Protein AF-A0A6J5VH26-F1 (afdb_monomer_lite)

Secondary structure (DSSP, 8-state):
-----------------S---S--------------PPPP------GGGS-HHHHHHHHHHHHHHTTTSSS-PPPHHHHHHHHHHHHHTT-HHHHHHHHHHHHHTT-TT-HHHHHHHHHHHHHTT-HHHHHHHHHT-SS--HHHHHHHHHHHHHHT-HHHHHHHHHHHHHTTPPP-TTHHHHHHHHHHHTT-HHHHHHHHHHHHHTT-TT-HHHHHHHHHHHHHTT-HHHHHHHHHH-SS--HHHHHHHHHHHHHTT-HHHHHHHHHHHHHTT----HHHHHHHHHHHHHTT-HHHHHHHHHH-SS--HHHHHHHHHHHHHTT-HHHHHHHHHHHHHH-SSPPPHHHHHHHHHHHHHHT-HHHHHHHHHHHHHHS-HHHHHHHHHHHHHHHHHHTT-HHHHHHHHHHS-TTSHHHHHHHHHHHHHTT-HHHHHHHHHHHHHTTPPP-HHHHHHHGGG--HHHHHHHHHHHHHHTGGG-HHHHHHHHHHHHHTT-HHHHHHHHHH-SS--HHHHHHHHHHHHHTT-HHHHHHHHHHHHHTT----HHHHHHHHHHHHHHT-HHHHHHHHHHHHHTS-PPPPHHHHHHHHHHHHHHT-HHHHHHHHHH-SS---HHHHHHHHHHHHHHT-HHHHHHHHHHHHHH-TT-HHHHHHHHHHHHHTT-HHHHHHHHHHHHHH-TT----------------------GGGGGTS----------SS------PPP----------SS-HHHHHHHHSS-S-S-------SPPP---PPPPPPPPPTTSPPPGGGG-SSPPPPEEEE-B--HHHHHHHHHHHHHHHHHHHHHHHH--TT-BHHHHHHHHHHHHHHTT-EETTTTGGG--SSSEEEETTEEE-PPP-SPBPPTT-EEEEEEEEEETTEEEEEEEEEE-SS--HHHHHHHHHHHHHHHHHHTT--TT-BTHHHHHHHHHHHHTTTPEEPSS--EEE-SSSSSEEEEE-SSS-----B--TTBEEEE--EEESS---EEE-TTSS-EEETT---EEE-EEEEEEETTEEEETT--

Structure (mmCIF, N/CA/C/O backbone):
data_AF-A0A6J5VH26-F1
#
_entry.id   AF-A0A6J5VH26-F1
#
loop_
_atom_site.group_PDB
_atom_site.id
_atom_site.type_symbol
_atom_site.label_atom_id
_atom_site.label_alt_id
_atom_site.label_comp_id
_atom_site.label_asym_id
_atom_site.label_entity_id
_atom_site.label_seq_id
_atom_site.pdbx_PDB_ins_code
_atom_site.Cartn_x
_atom_site.Cartn_y
_atom_site.Cartn_z
_atom_site.occupancy
_atom_site.B_iso_or_equiv
_atom_site.auth_seq_id
_atom_site.auth_comp_id
_atom_site.auth_asym_id
_atom_site.auth_atom_id
_atom_site.pdbx_PDB_model_num
ATOM 1 N N . MET A 1 1 ? 5.891 -53.088 -7.189 1.00 29.42 1 MET A N 1
ATOM 2 C CA . MET A 1 1 ? 4.776 -53.714 -7.934 1.00 29.42 1 MET A CA 1
ATOM 3 C C . MET A 1 1 ? 4.266 -52.688 -8.940 1.00 29.42 1 MET A C 1
ATOM 5 O O . MET A 1 1 ? 3.891 -51.617 -8.499 1.00 29.42 1 MET A O 1
ATOM 9 N N . VAL A 1 2 ? 4.614 -52.877 -10.225 1.00 27.16 2 VAL A N 1
ATOM 10 C CA . VAL A 1 2 ? 3.707 -53.035 -11.400 1.00 27.16 2 VAL A CA 1
ATOM 11 C C . VAL A 1 2 ? 2.919 -51.746 -11.729 1.00 27.16 2 VAL A C 1
ATOM 13 O O . VAL A 1 2 ? 2.193 -51.274 -10.873 1.00 27.16 2 VAL A O 1
ATOM 16 N N . SER A 1 3 ? 2.984 -51.105 -12.905 1.00 24.36 3 SER A N 1
ATOM 17 C CA . SER A 1 3 ? 3.408 -51.521 -14.254 1.00 24.36 3 SER A CA 1
ATOM 18 C C . SER A 1 3 ? 3.939 -50.352 -15.098 1.00 24.36 3 SER A C 1
ATOM 20 O O . SER A 1 3 ? 3.368 -49.263 -15.103 1.00 24.36 3 SER A O 1
ATOM 22 N N . ALA A 1 4 ? 4.952 -50.645 -15.910 1.00 26.12 4 ALA A N 1
ATOM 23 C CA . ALA A 1 4 ? 5.277 -49.932 -17.139 1.00 26.12 4 ALA A CA 1
ATOM 24 C C . ALA A 1 4 ? 4.307 -50.324 -18.270 1.00 26.12 4 ALA A C 1
ATOM 26 O O . ALA A 1 4 ? 3.968 -51.499 -18.350 1.00 26.12 4 ALA A O 1
ATOM 27 N N . SER A 1 5 ? 3.943 -49.377 -19.148 1.00 25.33 5 SER A N 1
ATOM 28 C CA . SER A 1 5 ? 3.808 -49.550 -20.614 1.00 25.33 5 SER A CA 1
ATOM 29 C C . SER A 1 5 ? 2.973 -48.425 -21.243 1.00 25.33 5 SER A C 1
ATOM 31 O O . SER A 1 5 ? 1.778 -48.345 -20.972 1.00 25.33 5 SER A O 1
ATOM 33 N N . ALA A 1 6 ? 3.586 -47.607 -22.109 1.00 24.50 6 ALA A N 1
ATOM 34 C CA . ALA A 1 6 ? 3.074 -47.226 -23.439 1.00 24.50 6 ALA A CA 1
ATOM 35 C C . ALA A 1 6 ? 3.895 -46.056 -24.021 1.00 24.50 6 ALA A C 1
ATOM 37 O O . ALA A 1 6 ? 3.471 -44.904 -24.021 1.00 24.50 6 ALA A O 1
ATOM 38 N N . MET A 1 7 ? 5.072 -46.373 -24.570 1.00 23.47 7 MET A N 1
ATOM 39 C CA . MET A 1 7 ? 5.649 -45.590 -25.664 1.00 23.47 7 MET A CA 1
ATOM 40 C C . MET A 1 7 ? 4.703 -45.702 -26.866 1.00 23.47 7 MET A C 1
ATOM 42 O O . MET A 1 7 ? 4.493 -46.799 -27.384 1.00 23.47 7 MET A O 1
ATOM 46 N N . ARG A 1 8 ? 4.147 -44.580 -27.329 1.00 23.89 8 ARG A N 1
ATOM 47 C CA . ARG A 1 8 ? 3.600 -44.465 -28.685 1.00 23.89 8 ARG A CA 1
ATOM 48 C C . ARG A 1 8 ? 4.425 -43.455 -29.466 1.00 23.89 8 ARG A C 1
ATOM 50 O O . ARG A 1 8 ? 4.370 -42.256 -29.229 1.00 23.89 8 ARG A O 1
ATOM 57 N N . VAL A 1 9 ? 5.183 -44.020 -30.396 1.00 25.94 9 VAL A N 1
ATOM 58 C CA . VAL A 1 9 ? 5.735 -43.388 -31.589 1.00 25.94 9 VAL A CA 1
ATOM 59 C C . VAL A 1 9 ? 4.617 -42.629 -32.310 1.00 25.94 9 VAL A C 1
ATOM 61 O O . VAL A 1 9 ? 3.610 -43.231 -32.679 1.00 25.94 9 VAL A O 1
ATOM 64 N N . VAL A 1 10 ? 4.803 -41.329 -32.533 1.00 24.70 10 VAL A N 1
ATOM 65 C CA . VAL A 1 10 ? 4.065 -40.566 -33.547 1.00 24.70 10 VAL A CA 1
ATOM 66 C C . VAL A 1 10 ? 5.104 -39.855 -34.407 1.00 24.70 10 VAL A C 1
ATOM 68 O O . VAL A 1 10 ? 5.929 -39.093 -33.910 1.00 24.70 10 VAL A O 1
ATOM 71 N N . GLN A 1 11 ? 5.097 -40.202 -35.691 1.00 23.23 11 GLN A N 1
ATOM 72 C CA . GLN A 1 11 ? 5.943 -39.655 -36.746 1.00 23.23 11 GLN A CA 1
ATOM 73 C C . GLN A 1 11 ? 5.710 -38.144 -36.934 1.00 23.23 11 GLN A C 1
ATOM 75 O O . GLN A 1 11 ? 4.572 -37.690 -36.801 1.00 23.23 11 GLN A O 1
ATOM 80 N N . PRO A 1 12 ? 6.732 -37.367 -37.337 1.00 26.86 12 PRO A N 1
ATOM 81 C CA . PRO A 1 12 ? 6.534 -36.016 -37.831 1.00 26.86 12 PRO A CA 1
ATOM 82 C C . PRO A 1 12 ? 6.137 -36.076 -39.312 1.00 26.86 12 PRO A C 1
ATOM 84 O O . PRO A 1 12 ? 6.968 -36.286 -40.193 1.00 26.86 12 PRO A O 1
ATOM 87 N N . THR A 1 13 ? 4.853 -35.883 -39.593 1.00 27.53 13 THR A N 1
ATOM 88 C CA . THR A 1 13 ? 4.355 -35.561 -40.936 1.00 27.53 13 THR A CA 1
ATOM 89 C C . THR A 1 13 ? 3.666 -34.204 -40.904 1.00 27.53 13 THR A C 1
ATOM 91 O O . THR A 1 13 ? 2.826 -33.963 -40.043 1.00 27.53 13 THR A O 1
ATOM 94 N N . ILE A 1 14 ? 3.975 -33.398 -41.927 1.00 27.98 14 ILE A N 1
ATOM 95 C CA . ILE A 1 14 ? 3.366 -32.117 -42.330 1.00 27.98 14 ILE A CA 1
ATOM 96 C C . ILE A 1 14 ? 4.052 -30.861 -41.761 1.00 27.98 14 ILE A C 1
ATOM 98 O O . ILE A 1 14 ? 3.571 -30.219 -40.836 1.00 27.98 14 ILE A O 1
ATOM 102 N N . LEU A 1 15 ? 5.139 -30.453 -42.428 1.00 27.06 15 LEU A N 1
ATOM 103 C CA . LEU A 1 15 ? 5.329 -29.061 -42.870 1.00 27.06 15 LEU A CA 1
ATOM 104 C C . LEU A 1 15 ? 6.302 -29.028 -44.062 1.00 27.06 15 LEU A C 1
ATOM 106 O O . LEU A 1 15 ? 7.403 -28.496 -44.018 1.00 27.06 15 LEU A O 1
ATOM 110 N N . SER A 1 16 ? 5.865 -29.663 -45.151 1.00 26.70 16 SER A N 1
ATOM 111 C CA . SER A 1 16 ? 6.446 -29.552 -46.488 1.00 26.70 16 SER A CA 1
ATOM 112 C C . SER A 1 16 ? 5.388 -28.968 -47.425 1.00 26.70 16 SER A C 1
ATOM 114 O O . SER A 1 16 ? 4.671 -29.719 -48.074 1.00 26.70 16 SER A O 1
ATOM 116 N N . THR A 1 17 ? 5.265 -27.640 -47.465 1.00 31.83 17 THR A N 1
ATOM 117 C CA . THR A 1 17 ? 4.583 -26.877 -48.532 1.00 31.83 17 THR A CA 1
ATOM 118 C C . THR A 1 17 ? 4.904 -25.395 -48.329 1.00 31.83 17 THR A C 1
ATOM 120 O O . THR A 1 17 ? 4.578 -24.872 -47.272 1.00 31.83 17 THR A O 1
ATOM 123 N N . PHE A 1 18 ? 5.511 -24.757 -49.345 1.00 29.66 18 PHE A N 1
ATOM 124 C CA . PHE A 1 18 ? 6.208 -23.449 -49.353 1.00 29.66 18 PHE A CA 1
ATOM 125 C C . PHE A 1 18 ? 7.579 -23.499 -48.652 1.00 29.66 18 PHE A C 1
ATOM 127 O O . PHE A 1 18 ? 7.664 -23.325 -47.451 1.00 29.66 18 PHE A O 1
ATOM 134 N N . VAL A 1 19 ? 8.712 -23.784 -49.299 1.00 28.33 19 VAL A N 1
ATOM 135 C CA . VAL A 1 19 ? 9.258 -23.189 -50.527 1.00 28.33 19 VAL A CA 1
ATOM 136 C C . VAL A 1 19 ? 10.047 -24.268 -51.276 1.00 28.33 19 VAL A C 1
ATOM 138 O O . VAL A 1 19 ? 11.106 -24.707 -50.837 1.00 28.33 19 VAL A O 1
ATOM 141 N N . GLY A 1 20 ? 9.510 -24.716 -52.408 1.00 25.00 20 GLY A N 1
ATOM 142 C CA . GLY A 1 20 ? 10.241 -25.520 -53.378 1.00 25.00 20 GLY A CA 1
ATOM 143 C C . GLY A 1 20 ? 10.896 -24.623 -54.426 1.00 25.00 20 GLY A C 1
ATOM 144 O O . GLY A 1 20 ? 10.261 -23.711 -54.948 1.00 25.00 20 GLY A O 1
ATOM 145 N N . ASN A 1 21 ? 12.135 -24.970 -54.772 1.00 30.88 21 ASN A N 1
ATOM 146 C CA . ASN A 1 21 ? 12.821 -24.655 -56.026 1.00 30.88 21 ASN A CA 1
ATOM 147 C C . ASN A 1 21 ? 13.250 -23.203 -56.279 1.00 30.88 21 ASN A C 1
ATOM 149 O O . ASN A 1 21 ? 12.651 -22.493 -57.082 1.00 30.88 21 ASN A O 1
ATOM 153 N N . ARG A 1 22 ? 14.422 -22.847 -55.741 1.00 30.39 22 ARG A N 1
ATOM 154 C CA . ARG A 1 22 ? 15.556 -22.259 -56.486 1.00 30.39 22 ARG A CA 1
ATOM 155 C C . ARG A 1 22 ? 16.808 -22.376 -55.606 1.00 30.39 22 ARG A C 1
ATOM 157 O O . ARG A 1 22 ? 16.733 -22.046 -54.434 1.00 30.39 22 ARG A O 1
ATOM 164 N N . LEU A 1 23 ? 17.929 -22.809 -56.196 1.00 29.19 23 LEU A N 1
ATOM 165 C CA . LEU A 1 23 ? 19.261 -23.047 -55.592 1.00 29.19 23 LEU A CA 1
ATOM 166 C C . LEU A 1 23 ? 19.575 -24.486 -55.130 1.00 29.19 23 LEU A C 1
ATOM 168 O O . LEU A 1 23 ? 20.122 -24.713 -54.060 1.00 29.19 23 LEU A O 1
ATOM 172 N N . LEU A 1 24 ? 19.337 -25.463 -56.009 1.00 29.05 24 LEU A N 1
ATOM 173 C CA . LEU A 1 24 ? 20.097 -26.721 -56.034 1.00 29.05 24 LEU A CA 1
ATOM 174 C C . LEU A 1 24 ? 20.651 -26.941 -57.449 1.00 29.05 24 LEU A C 1
ATOM 176 O O . LEU A 1 24 ? 20.158 -27.775 -58.196 1.00 29.05 24 LEU A O 1
ATOM 180 N N . GLN A 1 25 ? 21.655 -26.150 -57.833 1.00 27.44 25 GLN A N 1
ATOM 181 C CA . GLN A 1 25 ? 22.557 -26.446 -58.954 1.00 27.44 25 GLN A CA 1
ATOM 182 C C . GLN A 1 25 ? 23.927 -25.807 -58.691 1.00 27.44 25 GLN A C 1
ATOM 184 O O . GLN A 1 25 ? 24.164 -24.685 -59.123 1.00 27.44 25 GLN A O 1
ATOM 189 N N . SER A 1 26 ? 24.790 -26.524 -57.958 1.00 27.64 26 SER A N 1
ATOM 190 C CA . SER A 1 26 ? 26.262 -26.586 -58.132 1.00 27.64 26 SER A CA 1
ATOM 191 C C . SER A 1 26 ? 26.974 -27.136 -56.882 1.00 27.64 26 SER A C 1
ATOM 193 O O . SER A 1 26 ? 27.879 -26.521 -56.332 1.00 27.64 26 SER A O 1
ATOM 195 N N . ALA A 1 27 ? 26.600 -28.333 -56.426 1.00 26.55 27 ALA A N 1
ATOM 196 C CA . ALA A 1 27 ? 27.427 -29.085 -55.482 1.00 26.55 27 ALA A CA 1
ATOM 197 C C . ALA A 1 27 ? 28.140 -30.214 -56.240 1.00 26.55 27 ALA A C 1
ATOM 199 O O . ALA A 1 27 ? 27.541 -31.249 -56.525 1.00 26.55 27 ALA A O 1
ATOM 200 N N . GLN A 1 28 ? 29.413 -30.001 -56.586 1.00 27.59 28 GLN A N 1
ATOM 201 C CA . GLN A 1 28 ? 30.366 -31.098 -56.764 1.00 27.59 28 GLN A CA 1
ATOM 202 C C . GLN A 1 28 ? 31.167 -31.276 -55.461 1.00 27.59 28 GLN A C 1
ATOM 204 O O . GLN A 1 28 ? 31.488 -30.279 -54.810 1.00 27.59 28 GLN A O 1
ATOM 209 N N . PRO A 1 29 ? 31.491 -32.518 -55.060 1.00 30.00 29 PRO A N 1
ATOM 210 C CA . PRO A 1 29 ? 32.150 -32.804 -53.794 1.00 30.00 29 PRO A CA 1
ATOM 211 C C . PRO A 1 29 ? 33.674 -32.719 -53.947 1.00 30.00 29 PRO A C 1
ATOM 213 O O . PRO A 1 29 ? 34.280 -33.547 -54.621 1.00 30.00 29 PRO A O 1
ATOM 216 N N . LEU A 1 30 ? 34.313 -31.750 -53.288 1.00 26.62 30 LEU A N 1
ATOM 217 C CA . LEU A 1 30 ? 35.772 -31.703 -53.135 1.00 26.62 30 LEU A CA 1
ATOM 218 C C . LEU A 1 30 ? 36.164 -32.185 -51.737 1.00 26.62 30 LEU A C 1
ATOM 220 O O . LEU A 1 30 ? 36.538 -31.419 -50.855 1.00 26.62 30 LEU A O 1
ATOM 224 N N . HIS A 1 31 ? 36.080 -33.500 -51.556 1.00 29.20 31 HIS A N 1
ATOM 225 C CA . HIS A 1 31 ? 36.792 -34.217 -50.508 1.00 29.20 31 HIS A CA 1
ATOM 226 C C . HIS A 1 31 ? 38.109 -34.716 -51.121 1.00 29.20 31 HIS A C 1
ATOM 228 O O . HIS A 1 31 ? 38.161 -35.845 -51.584 1.00 29.20 31 HIS A O 1
ATOM 234 N N . GLN A 1 32 ? 39.124 -33.846 -51.216 1.00 31.00 32 GLN A N 1
ATOM 235 C CA . GLN A 1 32 ? 40.557 -34.157 -51.409 1.00 31.00 32 GLN A CA 1
ATOM 236 C C . GLN A 1 32 ? 41.308 -32.858 -51.746 1.00 31.00 32 GLN A C 1
ATOM 238 O O . GLN A 1 32 ? 41.240 -32.408 -52.882 1.00 31.00 32 GLN A O 1
ATOM 243 N N . LEU A 1 33 ? 41.993 -32.257 -50.760 1.00 26.06 33 LEU A N 1
ATOM 244 C CA . LEU A 1 33 ? 43.226 -31.452 -50.909 1.00 26.06 33 LEU A CA 1
ATOM 245 C C . LEU A 1 33 ? 43.629 -30.815 -49.562 1.00 26.06 33 LEU A C 1
ATOM 247 O O . LEU A 1 33 ? 43.726 -29.605 -49.440 1.00 26.06 33 LEU A O 1
ATOM 251 N N . PHE A 1 34 ? 43.891 -31.630 -48.536 1.00 26.88 34 PHE A N 1
ATOM 252 C CA . PHE A 1 34 ? 44.748 -31.216 -47.413 1.00 26.88 34 PHE A CA 1
ATOM 253 C C . PHE A 1 34 ? 45.587 -32.405 -46.940 1.00 26.88 34 PHE A C 1
ATOM 255 O O . PHE A 1 34 ? 45.381 -32.977 -45.876 1.00 26.88 34 PHE A O 1
ATOM 262 N N . SER A 1 35 ? 46.552 -32.780 -47.774 1.00 29.19 35 SER A N 1
ATOM 263 C CA . SER A 1 35 ? 47.744 -33.510 -47.356 1.00 29.19 35 SER A CA 1
ATOM 264 C C . SER A 1 35 ? 48.946 -32.810 -47.979 1.00 29.19 35 SER A C 1
ATOM 266 O O . SER A 1 35 ? 49.339 -33.127 -49.097 1.00 29.19 35 SER A O 1
ATOM 268 N N . TYR A 1 36 ? 49.506 -31.826 -47.280 1.00 24.56 36 TYR A N 1
ATOM 269 C CA . TYR A 1 36 ? 50.874 -31.388 -47.531 1.00 24.56 36 TYR A CA 1
ATOM 270 C C . TYR A 1 36 ? 51.542 -31.062 -46.198 1.00 24.56 36 TYR A C 1
ATOM 272 O O . TYR A 1 36 ? 51.166 -30.124 -45.498 1.00 24.56 36 TYR A O 1
ATOM 280 N N . ASN A 1 37 ? 52.515 -31.905 -45.856 1.00 24.38 37 ASN A N 1
ATOM 281 C CA . ASN A 1 37 ? 53.480 -31.690 -44.789 1.00 24.38 37 ASN A CA 1
ATOM 282 C C . ASN A 1 37 ? 54.234 -30.370 -45.020 1.00 24.38 37 ASN A C 1
ATOM 284 O O . ASN A 1 37 ? 54.687 -30.133 -46.145 1.00 24.38 37 ASN A O 1
ATOM 288 N N . PRO A 1 38 ? 54.464 -29.551 -43.983 1.00 27.17 38 PRO A N 1
ATOM 289 C CA . PRO A 1 38 ? 55.445 -28.483 -44.062 1.00 27.17 38 PRO A CA 1
ATOM 290 C C . PRO A 1 38 ? 56.858 -29.084 -43.966 1.00 27.17 38 PRO A C 1
ATOM 292 O O . PRO A 1 38 ? 57.217 -29.711 -42.971 1.00 27.17 38 PRO A O 1
ATOM 295 N N . VAL A 1 39 ? 57.665 -28.892 -45.011 1.00 25.48 39 VAL A N 1
ATOM 296 C CA . VAL A 1 39 ? 59.131 -29.031 -44.953 1.00 25.48 39 VAL A CA 1
ATOM 297 C C . VAL A 1 39 ? 59.691 -27.742 -44.322 1.00 25.48 39 VAL A C 1
ATOM 299 O O . VAL A 1 39 ? 59.176 -26.660 -44.616 1.00 25.48 39 VAL A O 1
ATOM 302 N N . PRO A 1 40 ? 60.685 -27.825 -43.418 1.00 31.83 40 PRO A N 1
ATOM 303 C CA . PRO A 1 40 ? 60.973 -26.773 -42.453 1.00 31.83 40 PRO A CA 1
ATOM 304 C C . PRO A 1 40 ? 61.863 -25.674 -43.036 1.00 31.83 40 PRO A C 1
ATOM 306 O O . PRO A 1 40 ? 62.865 -25.949 -43.694 1.00 31.83 40 PRO A O 1
ATOM 309 N N . VAL A 1 41 ? 61.555 -24.424 -42.692 1.00 26.36 41 VAL A N 1
ATOM 310 C CA . VAL A 1 41 ? 62.540 -23.340 -42.688 1.00 26.36 41 VAL A CA 1
ATOM 311 C C . VAL A 1 41 ? 62.596 -22.806 -41.266 1.00 26.36 41 VAL A C 1
ATOM 313 O O . VAL A 1 41 ? 61.663 -22.175 -40.775 1.00 26.36 41 VAL A O 1
ATOM 316 N N . ALA A 1 42 ? 63.683 -23.150 -40.586 1.00 27.61 42 ALA A N 1
ATOM 317 C CA . ALA A 1 42 ? 63.994 -22.689 -39.251 1.00 27.61 42 ALA A CA 1
ATOM 318 C C . ALA A 1 42 ? 64.303 -21.186 -39.263 1.00 27.61 42 ALA A C 1
ATOM 320 O O . ALA A 1 42 ? 65.277 -20.769 -39.880 1.00 27.61 42 ALA A O 1
ATOM 321 N N . THR A 1 43 ? 63.519 -20.413 -38.516 1.00 29.41 43 THR A N 1
ATOM 322 C CA . THR A 1 43 ? 64.032 -19.375 -37.611 1.00 29.41 43 THR A CA 1
ATOM 323 C C . THR A 1 43 ? 63.052 -19.257 -36.448 1.00 29.41 43 THR A C 1
ATOM 325 O O . THR A 1 43 ? 62.002 -18.624 -36.566 1.00 29.41 43 THR A O 1
ATOM 328 N N . ASP A 1 44 ? 63.393 -19.912 -35.342 1.00 33.19 44 ASP A N 1
ATOM 329 C CA . ASP A 1 44 ? 62.751 -19.758 -34.042 1.00 33.19 44 ASP A CA 1
ATOM 330 C C . ASP A 1 44 ? 62.811 -18.301 -33.572 1.00 33.19 44 ASP A C 1
ATOM 332 O O . ASP A 1 44 ? 63.893 -17.727 -33.466 1.00 33.19 44 ASP A O 1
ATOM 336 N N . LEU A 1 45 ? 61.648 -17.729 -33.244 1.00 31.52 45 LEU A N 1
ATOM 337 C CA . LEU A 1 45 ? 61.461 -16.753 -32.167 1.00 31.52 45 LEU A CA 1
ATOM 338 C C . LEU A 1 45 ? 59.963 -16.687 -31.818 1.00 31.52 45 LEU A C 1
ATOM 340 O O . LEU A 1 45 ? 59.106 -16.375 -32.639 1.00 31.52 45 LEU A O 1
ATOM 344 N N . ASP A 1 46 ? 59.666 -17.017 -30.567 1.00 36.19 46 ASP A N 1
ATOM 345 C CA . ASP A 1 46 ? 58.353 -17.262 -29.964 1.00 36.19 46 ASP A CA 1
ATOM 346 C C . ASP A 1 46 ? 57.464 -15.982 -29.927 1.00 36.19 46 ASP A C 1
ATOM 348 O O . ASP A 1 46 ? 57.499 -15.186 -28.983 1.00 36.19 46 ASP A O 1
ATOM 352 N N . TYR A 1 47 ? 56.666 -15.738 -30.979 1.00 38.66 47 TYR A N 1
ATOM 353 C CA . TYR A 1 47 ? 55.853 -14.515 -31.179 1.00 38.66 47 TYR A CA 1
ATOM 354 C C . TYR A 1 47 ? 54.750 -14.280 -30.122 1.00 38.66 47 TYR A C 1
ATOM 356 O O . TYR A 1 47 ? 54.219 -13.169 -30.006 1.00 38.66 47 TYR A O 1
ATOM 364 N N . ALA A 1 48 ? 54.404 -15.288 -29.318 1.00 41.38 48 ALA A N 1
ATOM 365 C CA . ALA A 1 48 ? 53.334 -15.204 -28.324 1.00 41.38 48 ALA A CA 1
ATOM 366 C C . ALA A 1 48 ? 53.732 -14.487 -27.016 1.00 41.38 48 ALA A C 1
ATOM 368 O O . ALA A 1 48 ? 52.839 -14.058 -26.283 1.00 41.38 48 ALA A O 1
ATOM 369 N N . LYS A 1 49 ? 55.030 -14.266 -26.745 1.00 40.22 49 LYS A N 1
ATOM 370 C CA . LYS A 1 49 ? 55.543 -13.698 -25.473 1.00 40.22 49 LYS A CA 1
ATOM 371 C C . LYS A 1 49 ? 55.833 -12.186 -25.470 1.00 40.22 49 LYS A C 1
ATOM 373 O O . LYS A 1 49 ? 56.206 -11.635 -24.441 1.00 40.22 49 LYS A O 1
ATOM 378 N N . ILE A 1 50 ? 55.651 -11.480 -26.588 1.00 51.94 50 ILE A N 1
ATOM 379 C CA . ILE A 1 50 ? 55.940 -10.032 -26.680 1.00 51.94 50 ILE A CA 1
ATOM 380 C C . ILE A 1 50 ? 54.788 -9.209 -26.048 1.00 51.94 50 ILE A C 1
ATOM 382 O O . ILE A 1 50 ? 53.637 -9.490 -26.396 1.00 51.94 50 ILE A O 1
ATOM 386 N N . PRO A 1 51 ? 55.028 -8.182 -25.201 1.00 57.97 51 PRO A N 1
ATOM 387 C CA . PRO A 1 51 ? 53.971 -7.318 -24.651 1.00 57.97 51 PRO A CA 1
ATOM 388 C C . PRO A 1 51 ? 53.097 -6.674 -25.741 1.00 57.97 51 PRO A C 1
ATOM 390 O O . PRO A 1 51 ? 53.611 -6.261 -26.784 1.00 57.97 51 PRO A O 1
ATOM 393 N N . LYS A 1 52 ? 51.774 -6.584 -25.518 1.00 58.44 52 LYS A N 1
ATOM 394 C CA . LYS A 1 52 ? 50.793 -6.094 -26.516 1.00 58.44 52 LYS A CA 1
ATOM 395 C C . LYS A 1 52 ? 51.156 -4.708 -27.069 1.00 58.44 52 LYS A C 1
ATOM 397 O O . LYS A 1 52 ? 51.115 -4.509 -28.280 1.00 58.44 52 LYS A O 1
ATOM 402 N N . GLU A 1 53 ? 51.593 -3.797 -26.206 1.00 57.25 53 GLU A N 1
ATOM 403 C CA . GLU A 1 53 ? 52.037 -2.438 -26.557 1.00 57.25 53 GLU A CA 1
ATOM 404 C C . GLU A 1 53 ? 53.235 -2.443 -27.517 1.00 57.25 53 GLU A C 1
ATOM 406 O O . GLU A 1 53 ? 53.272 -1.690 -28.490 1.00 57.25 53 GLU A O 1
ATOM 411 N N . LEU A 1 54 ? 54.181 -3.367 -27.314 1.00 58.53 54 LEU A N 1
ATOM 412 C CA . LEU A 1 54 ? 55.353 -3.526 -28.174 1.00 58.53 54 LEU A CA 1
ATOM 413 C C . LEU A 1 54 ? 54.977 -4.074 -29.561 1.00 58.53 54 LEU A C 1
ATOM 415 O O . LEU A 1 54 ? 55.631 -3.740 -30.549 1.00 58.53 54 LEU A O 1
ATOM 419 N N . ARG A 1 55 ? 53.920 -4.896 -29.660 1.00 64.19 55 ARG A N 1
ATOM 420 C CA . ARG A 1 55 ? 53.391 -5.395 -30.947 1.00 64.19 55 ARG A CA 1
ATOM 421 C C . ARG A 1 55 ? 52.709 -4.281 -31.737 1.00 64.19 55 ARG A C 1
ATOM 423 O O . ARG A 1 55 ? 52.974 -4.147 -32.928 1.00 64.19 55 ARG A O 1
ATOM 430 N N . VAL A 1 56 ? 51.898 -3.456 -31.070 1.00 61.03 56 VAL A N 1
ATOM 431 C CA . VAL A 1 56 ? 51.246 -2.274 -31.666 1.00 61.03 56 VAL A CA 1
ATOM 432 C C . VAL A 1 56 ? 52.296 -1.271 -32.138 1.00 61.03 56 VAL A C 1
ATOM 434 O O . VAL A 1 56 ? 52.199 -0.770 -33.254 1.00 61.03 56 VAL A O 1
ATOM 437 N N . TRP A 1 57 ? 53.342 -1.038 -31.341 1.00 62.16 57 TRP A N 1
ATOM 438 C CA . TRP A 1 57 ? 54.455 -0.164 -31.709 1.00 62.16 57 TRP A CA 1
ATOM 439 C C . TRP A 1 57 ? 55.278 -0.711 -32.885 1.00 62.16 57 TRP A C 1
ATOM 441 O O . TRP A 1 57 ? 55.577 0.034 -33.816 1.00 62.16 57 TRP A O 1
ATOM 451 N N . ARG A 1 58 ? 55.605 -2.014 -32.906 1.00 57.88 58 ARG A N 1
ATOM 452 C CA . ARG A 1 58 ? 56.320 -2.648 -34.033 1.00 57.88 58 ARG A CA 1
ATOM 453 C C . ARG A 1 58 ? 55.495 -2.638 -35.323 1.00 57.88 58 ARG A C 1
ATOM 455 O O . ARG A 1 58 ? 56.054 -2.351 -36.377 1.00 57.88 58 ARG A O 1
ATOM 462 N N . ALA A 1 59 ? 54.187 -2.888 -35.246 1.00 60.25 59 ALA A N 1
ATOM 463 C CA . ALA A 1 59 ? 53.284 -2.816 -36.395 1.00 60.25 59 ALA A CA 1
ATOM 464 C C . ALA A 1 59 ? 53.083 -1.369 -36.885 1.00 60.25 59 ALA A C 1
ATOM 466 O O . ALA A 1 59 ? 53.158 -1.118 -38.085 1.00 60.25 59 ALA A O 1
ATOM 467 N N . HIS A 1 60 ? 52.947 -0.402 -35.965 1.00 62.38 60 HIS A N 1
ATOM 468 C CA . HIS A 1 60 ? 52.936 1.030 -36.290 1.00 62.38 60 HIS A CA 1
ATOM 469 C C . HIS A 1 60 ? 54.227 1.422 -37.013 1.00 62.38 60 HIS A C 1
ATOM 471 O O . HIS A 1 60 ? 54.177 2.083 -38.047 1.00 62.38 60 HIS A O 1
ATOM 477 N N . ARG A 1 61 ? 55.388 0.980 -36.503 1.00 61.47 61 ARG A N 1
ATOM 478 C CA . ARG A 1 61 ? 56.709 1.223 -37.099 1.00 61.47 61 ARG A CA 1
ATOM 479 C C . ARG A 1 61 ? 56.845 0.582 -38.484 1.00 61.47 61 ARG A C 1
ATOM 481 O O . ARG A 1 61 ? 57.361 1.230 -39.381 1.00 61.47 61 ARG A O 1
ATOM 488 N N . ALA A 1 62 ? 56.349 -0.636 -38.694 1.00 57.47 62 ALA A N 1
ATOM 489 C CA . ALA A 1 62 ? 56.349 -1.284 -40.009 1.00 57.47 62 ALA A CA 1
ATOM 490 C C . ALA A 1 62 ? 55.488 -0.522 -41.039 1.00 57.47 62 ALA A C 1
ATOM 492 O O . ALA A 1 62 ? 55.937 -0.286 -42.157 1.00 57.47 62 ALA A O 1
ATOM 493 N N . ILE A 1 63 ? 54.301 -0.049 -40.642 1.00 60.56 63 ILE A N 1
ATOM 494 C CA . ILE A 1 63 ? 53.395 0.740 -41.501 1.00 60.56 63 ILE A CA 1
ATOM 495 C C . ILE A 1 63 ? 53.949 2.142 -41.785 1.00 60.56 63 ILE A C 1
ATOM 497 O O . ILE A 1 63 ? 53.783 2.665 -42.886 1.00 60.56 63 ILE A O 1
ATOM 501 N N . SER A 1 64 ? 54.659 2.741 -40.826 1.00 59.00 64 SER A N 1
ATOM 502 C CA . SER A 1 64 ? 55.361 4.012 -41.043 1.00 59.00 64 SER A CA 1
ATOM 503 C C . SER A 1 64 ? 56.651 3.850 -41.864 1.00 59.00 64 SER A C 1
ATOM 505 O O . SER A 1 64 ? 56.986 4.751 -42.622 1.00 59.00 64 SER A O 1
ATOM 507 N N . ILE A 1 65 ? 57.329 2.697 -41.844 1.00 52.94 65 ILE A N 1
ATOM 508 C CA . ILE A 1 65 ? 58.472 2.401 -42.739 1.00 52.94 65 ILE A CA 1
ATOM 509 C C . ILE A 1 65 ? 58.018 2.138 -44.188 1.00 52.94 65 ILE A C 1
ATOM 511 O O . ILE A 1 65 ? 58.681 2.563 -45.133 1.00 52.94 65 ILE A O 1
ATOM 515 N N . LEU A 1 66 ? 56.844 1.530 -44.385 1.00 50.31 66 LEU A N 1
ATOM 516 C CA . LEU A 1 66 ? 56.201 1.409 -45.705 1.00 50.31 66 LEU A CA 1
ATOM 517 C C . LEU A 1 66 ? 55.830 2.774 -46.324 1.00 50.31 66 LEU A C 1
ATOM 519 O O . LEU A 1 66 ? 55.475 2.841 -47.494 1.00 50.31 66 LEU A O 1
ATOM 523 N N . SER A 1 67 ? 55.912 3.872 -45.559 1.00 48.06 67 SER A N 1
ATOM 524 C CA . SER A 1 67 ? 55.668 5.233 -46.052 1.00 48.06 67 SER A CA 1
ATOM 525 C C . SER A 1 67 ? 56.921 5.970 -46.540 1.00 48.06 67 SER A C 1
ATOM 527 O O . SER A 1 67 ? 56.790 6.948 -47.271 1.00 48.06 67 SER A O 1
ATOM 529 N N . THR A 1 68 ? 58.122 5.512 -46.168 1.00 47.91 68 THR A N 1
ATOM 530 C CA . THR A 1 68 ? 59.396 6.151 -46.548 1.00 47.91 68 THR A CA 1
ATOM 531 C C . THR A 1 68 ? 60.095 5.461 -47.718 1.00 47.91 68 THR A C 1
ATOM 533 O O . THR A 1 68 ? 60.999 6.034 -48.322 1.00 47.91 68 THR A O 1
ATOM 536 N N . THR A 1 69 ? 59.672 4.248 -48.070 1.00 44.25 69 THR A N 1
ATOM 537 C CA . THR A 1 69 ? 60.161 3.504 -49.233 1.00 44.25 69 THR A CA 1
ATOM 538 C C . THR A 1 69 ? 59.113 3.576 -50.343 1.00 44.25 69 THR A C 1
ATOM 540 O O . THR A 1 69 ? 57.927 3.399 -50.094 1.00 44.25 69 THR A O 1
ATOM 543 N N . ASN A 1 70 ? 59.525 3.876 -51.577 1.00 47.25 70 ASN A N 1
ATOM 544 C CA . ASN A 1 70 ? 58.647 4.094 -52.739 1.00 47.25 70 ASN A CA 1
ATOM 545 C C . ASN A 1 70 ? 57.994 2.783 -53.260 1.00 47.25 70 ASN A C 1
ATOM 547 O O . ASN A 1 70 ? 57.846 2.579 -54.464 1.00 47.25 70 ASN A O 1
ATOM 551 N N . SER A 1 71 ? 57.661 1.844 -52.369 1.00 47.44 71 SER A N 1
ATOM 552 C CA . SER A 1 71 ? 57.225 0.483 -52.679 1.00 47.44 71 SER A CA 1
ATOM 553 C C . SER A 1 71 ? 55.857 0.173 -52.067 1.00 47.44 71 SER A C 1
ATOM 555 O O . SER A 1 71 ? 55.747 0.103 -50.851 1.00 47.44 71 SER A O 1
ATOM 557 N N . LYS A 1 72 ? 54.866 -0.066 -52.945 1.00 56.50 72 LYS A N 1
ATOM 558 C CA . LYS A 1 72 ? 53.508 -0.621 -52.731 1.00 56.50 72 LYS A CA 1
ATOM 559 C C . LYS A 1 72 ? 52.694 -0.075 -51.540 1.00 56.50 72 LYS A C 1
ATOM 561 O O . LYS A 1 72 ? 53.035 -0.262 -50.381 1.00 56.50 72 LYS A O 1
ATOM 566 N N . ALA A 1 73 ? 51.526 0.501 -51.848 1.00 60.69 73 ALA A N 1
ATOM 567 C CA . ALA A 1 73 ? 50.514 0.841 -50.849 1.00 60.69 73 ALA A CA 1
ATOM 568 C C . ALA A 1 73 ? 50.193 -0.376 -49.950 1.00 60.69 73 ALA A C 1
ATOM 570 O O . ALA A 1 73 ? 50.076 -1.487 -50.481 1.00 60.69 73 ALA A O 1
ATOM 571 N N . PRO A 1 74 ? 50.053 -0.188 -48.620 1.00 67.75 74 PRO A N 1
ATOM 572 C CA . PRO A 1 74 ? 49.750 -1.280 -47.703 1.00 67.75 74 PRO A CA 1
ATOM 573 C C . PRO A 1 74 ? 48.431 -1.940 -48.099 1.00 67.75 74 PRO A C 1
ATOM 575 O O . PRO A 1 74 ? 47.445 -1.267 -48.414 1.00 67.75 74 PRO A O 1
ATOM 578 N N . SER A 1 75 ? 48.419 -3.268 -48.107 1.00 75.25 75 SER A N 1
ATOM 579 C CA . SER A 1 75 ? 47.241 -4.031 -48.503 1.00 75.25 75 SER A CA 1
ATOM 580 C C . SER A 1 75 ? 46.095 -3.840 -47.493 1.00 75.25 75 SER A C 1
ATOM 582 O O . SER A 1 75 ? 46.340 -3.655 -46.294 1.00 75.25 75 SER A O 1
ATOM 584 N N . PRO A 1 76 ? 44.824 -3.946 -47.927 1.00 76.38 76 PRO A N 1
ATOM 585 C CA . PRO A 1 76 ? 43.673 -3.930 -47.021 1.00 76.38 76 PRO A CA 1
ATOM 586 C C . PRO A 1 76 ? 43.783 -4.953 -45.873 1.00 76.38 76 PRO A C 1
ATOM 588 O O . PRO A 1 76 ? 43.354 -4.692 -44.749 1.00 76.38 76 PRO A O 1
ATOM 591 N N . SER A 1 77 ? 44.413 -6.101 -46.128 1.00 76.00 77 SER A N 1
ATOM 592 C CA . SER A 1 77 ? 44.652 -7.159 -45.143 1.00 76.00 77 SER A CA 1
ATOM 593 C C . SER A 1 77 ? 45.613 -6.719 -44.032 1.00 76.00 77 SER A C 1
ATOM 595 O O . SER A 1 77 ? 45.334 -6.935 -42.854 1.00 76.00 77 SER A O 1
ATOM 597 N N . GLU A 1 78 ? 46.717 -6.054 -44.383 1.00 77.12 78 GLU A N 1
ATOM 598 C CA . GLU A 1 78 ? 47.703 -5.540 -43.418 1.00 77.12 78 GLU A CA 1
ATOM 599 C C . GLU A 1 78 ? 47.108 -4.430 -42.545 1.00 77.12 78 GLU A C 1
ATOM 601 O O . GLU A 1 78 ? 47.293 -4.425 -41.325 1.00 77.12 78 GLU A O 1
ATOM 606 N N . LEU A 1 79 ? 46.321 -3.532 -43.147 1.00 80.56 79 LEU A N 1
ATOM 607 C CA . LEU A 1 79 ? 45.595 -2.487 -42.420 1.00 80.56 79 LEU A CA 1
ATOM 608 C C . LEU A 1 79 ? 44.524 -3.078 -41.492 1.00 80.56 79 LEU A C 1
ATOM 610 O O . LEU A 1 79 ? 44.395 -2.629 -40.356 1.00 80.56 79 LEU A O 1
ATOM 614 N N . SER A 1 80 ? 43.809 -4.125 -41.916 1.00 80.88 80 SER A N 1
ATOM 615 C CA . SER A 1 80 ? 42.844 -4.835 -41.064 1.00 80.88 80 SER A CA 1
ATOM 616 C C . SER A 1 80 ? 43.510 -5.467 -39.839 1.00 80.88 80 SER A C 1
ATOM 618 O O . SER A 1 80 ? 42.987 -5.355 -38.730 1.00 80.88 80 SER A O 1
ATOM 620 N N . VAL A 1 81 ? 44.663 -6.124 -40.008 1.00 82.19 81 VAL A N 1
ATOM 621 C CA . VAL A 1 81 ? 45.424 -6.698 -38.881 1.00 82.19 81 VAL A CA 1
ATOM 622 C C . VAL A 1 81 ? 45.860 -5.596 -37.919 1.00 82.19 81 VAL A C 1
ATOM 624 O O . VAL A 1 81 ? 45.753 -5.749 -36.702 1.00 82.19 81 VAL A O 1
ATOM 627 N N . TYR A 1 82 ? 46.297 -4.457 -38.452 1.00 82.44 82 TYR A N 1
ATOM 628 C CA . TYR A 1 82 ? 46.716 -3.329 -37.635 1.00 82.44 82 TYR A CA 1
ATOM 629 C C . TYR A 1 82 ? 45.570 -2.680 -36.849 1.00 82.44 82 TYR A C 1
ATOM 631 O O . TYR A 1 82 ? 45.716 -2.413 -35.654 1.00 82.44 82 TYR A O 1
ATOM 639 N N . LEU A 1 83 ? 44.408 -2.491 -37.478 1.00 85.62 83 LEU A N 1
ATOM 640 C CA . LEU A 1 83 ? 43.203 -2.006 -36.804 1.00 85.62 83 LEU A CA 1
ATOM 641 C C . LEU A 1 83 ? 42.742 -2.972 -35.706 1.00 85.62 83 LEU A C 1
ATOM 643 O O . LEU A 1 83 ? 42.414 -2.528 -34.608 1.00 85.62 83 LEU A O 1
ATOM 647 N N . GLN A 1 84 ? 42.797 -4.286 -35.952 1.00 84.25 84 GLN A N 1
ATOM 648 C CA . GLN A 1 84 ? 42.471 -5.294 -34.938 1.00 84.25 84 GLN A CA 1
ATOM 649 C C . GLN A 1 84 ? 43.429 -5.238 -33.739 1.00 84.25 84 GLN A C 1
ATOM 651 O O . GLN A 1 84 ? 43.000 -5.388 -32.594 1.00 84.25 84 GLN A O 1
ATOM 656 N N . LEU A 1 85 ? 44.723 -5.005 -33.982 1.00 81.75 85 LEU A N 1
ATOM 657 C CA . LEU A 1 85 ? 45.700 -4.803 -32.911 1.00 81.75 85 LEU A CA 1
ATOM 658 C C . LEU A 1 85 ? 45.362 -3.564 -32.079 1.00 81.75 85 LEU A C 1
ATOM 660 O O . LEU A 1 85 ? 45.396 -3.660 -30.856 1.00 81.75 85 LEU A O 1
ATOM 664 N N . CYS A 1 86 ? 44.976 -2.457 -32.723 1.00 83.56 86 CYS A N 1
ATOM 665 C CA . CYS A 1 86 ? 44.549 -1.235 -32.036 1.00 83.56 86 CYS A CA 1
ATOM 666 C C . CYS A 1 86 ? 43.277 -1.452 -31.196 1.00 83.56 86 CYS A C 1
ATOM 668 O O . CYS A 1 86 ? 43.236 -0.987 -30.058 1.00 83.56 86 CYS A O 1
ATOM 670 N N . SER A 1 87 ? 42.293 -2.208 -31.710 1.00 83.75 87 SER A N 1
ATOM 671 C CA . SER A 1 87 ? 41.106 -2.674 -30.961 1.00 83.75 87 SER A CA 1
ATOM 672 C C . SER A 1 87 ? 41.518 -3.408 -29.686 1.00 83.75 87 SER A C 1
ATOM 674 O O . SER A 1 87 ? 41.139 -3.044 -28.575 1.00 83.75 87 SER A O 1
ATOM 676 N N . ASN A 1 88 ? 42.358 -4.435 -29.839 1.00 81.00 88 ASN A N 1
ATOM 677 C CA . ASN A 1 88 ? 42.748 -5.329 -28.749 1.00 81.00 88 ASN A CA 1
ATOM 678 C C . ASN A 1 88 ? 43.606 -4.639 -27.676 1.00 81.00 88 ASN A C 1
ATOM 680 O O . ASN A 1 88 ? 43.722 -5.158 -26.561 1.00 81.00 88 ASN A O 1
ATOM 684 N N . SER A 1 89 ? 44.249 -3.520 -28.019 1.00 80.19 89 SER A N 1
ATOM 685 C CA . SER A 1 89 ? 45.087 -2.714 -27.128 1.00 80.19 89 SER A CA 1
ATOM 686 C C . SER A 1 89 ? 44.442 -1.393 -26.699 1.00 80.19 89 SER A C 1
ATOM 688 O O . SER A 1 89 ? 45.117 -0.591 -26.056 1.00 80.19 89 SER A O 1
ATOM 690 N N . LYS A 1 90 ? 43.178 -1.136 -27.074 1.00 84.56 90 LYS A N 1
ATOM 691 C CA . LYS A 1 90 ? 42.462 0.132 -26.834 1.00 84.56 90 LYS A CA 1
ATOM 692 C C . LYS A 1 90 ? 43.275 1.383 -27.215 1.00 84.56 90 LYS A C 1
ATOM 694 O O . LYS A 1 90 ? 43.255 2.407 -26.535 1.00 84.56 90 LYS A O 1
ATOM 699 N N . SER A 1 91 ? 44.054 1.300 -28.292 1.00 83.19 91 SER A N 1
ATOM 700 C CA . SER A 1 91 ? 45.021 2.334 -28.687 1.00 83.19 91 SER A CA 1
ATOM 701 C C . SER A 1 91 ? 44.420 3.316 -29.698 1.00 83.19 91 SER A C 1
ATOM 703 O O . SER A 1 91 ? 44.739 3.283 -30.888 1.00 83.19 91 SER A O 1
ATOM 705 N N . LEU A 1 92 ? 43.550 4.210 -29.213 1.00 87.69 92 LEU A N 1
ATOM 706 C CA . LEU A 1 92 ? 42.768 5.135 -30.048 1.00 87.69 92 LEU A CA 1
ATOM 707 C C . LEU A 1 92 ? 43.633 6.043 -30.934 1.00 87.69 92 LEU A C 1
ATOM 709 O O . LEU A 1 92 ? 43.309 6.266 -32.099 1.00 87.69 92 LEU A O 1
ATOM 713 N N . ASN A 1 93 ? 44.743 6.566 -30.408 1.00 84.00 93 ASN A N 1
ATOM 714 C CA . ASN A 1 93 ? 45.607 7.479 -31.159 1.00 84.00 93 ASN A CA 1
ATOM 715 C C . ASN A 1 93 ? 46.234 6.780 -32.367 1.00 84.00 93 ASN A C 1
ATOM 717 O O . ASN A 1 93 ? 46.180 7.300 -33.478 1.00 84.00 93 ASN A O 1
ATOM 721 N N . GLN A 1 94 ? 46.773 5.579 -32.178 1.00 81.38 94 GLN A N 1
ATOM 722 C CA . GLN A 1 94 ? 47.328 4.751 -33.246 1.00 81.38 94 GLN A CA 1
ATOM 723 C C . GLN A 1 94 ? 46.244 4.347 -34.259 1.00 81.38 94 GLN A C 1
ATOM 725 O O . GLN A 1 94 ? 46.484 4.403 -35.465 1.00 81.38 94 GLN A O 1
ATOM 730 N N . GLY A 1 95 ? 45.028 4.053 -33.788 1.00 86.31 95 GLY A N 1
ATOM 731 C CA . GLY A 1 95 ? 43.858 3.827 -34.639 1.00 86.31 95 GLY A CA 1
ATOM 732 C C . GLY A 1 95 ? 43.493 5.036 -35.511 1.00 86.31 95 GLY A C 1
ATOM 733 O O . GLY A 1 95 ? 43.245 4.879 -36.704 1.00 86.31 95 GLY A O 1
ATOM 734 N N . LYS A 1 96 ? 43.540 6.259 -34.963 1.00 88.19 96 LYS A N 1
ATOM 735 C CA . LYS A 1 96 ? 43.324 7.509 -35.721 1.00 88.19 96 LYS A CA 1
ATOM 736 C C . LYS A 1 96 ? 44.401 7.736 -36.787 1.00 88.19 96 LYS A C 1
ATOM 738 O O . LYS A 1 96 ? 44.070 8.134 -37.900 1.00 88.19 96 LYS A O 1
ATOM 743 N N . HIS A 1 97 ? 45.664 7.424 -36.488 1.00 83.44 97 HIS A N 1
ATOM 744 C CA . HIS A 1 97 ? 46.745 7.484 -37.481 1.00 83.44 97 HIS A CA 1
ATOM 745 C C . HIS A 1 97 ? 46.537 6.456 -38.604 1.00 83.44 97 HIS A C 1
ATOM 747 O O . HIS A 1 97 ? 46.709 6.781 -39.779 1.00 83.44 97 HIS A O 1
ATOM 753 N N . ALA A 1 98 ? 46.103 5.235 -38.266 1.00 83.56 98 ALA A N 1
ATOM 754 C CA . ALA A 1 98 ? 45.734 4.220 -39.253 1.00 83.56 98 ALA A CA 1
ATOM 755 C C . ALA A 1 98 ? 44.595 4.704 -40.161 1.00 83.56 98 ALA A C 1
ATOM 757 O O . ALA A 1 98 ? 44.672 4.575 -41.380 1.00 83.56 98 ALA A O 1
ATOM 758 N N . HIS A 1 99 ? 43.561 5.307 -39.570 1.00 89.06 99 HIS A N 1
ATOM 759 C CA . HIS A 1 99 ? 42.420 5.858 -40.294 1.00 89.06 99 HIS A CA 1
ATOM 760 C C . HIS A 1 99 ? 42.833 6.991 -41.247 1.00 89.06 99 HIS A C 1
ATOM 762 O O . HIS A 1 99 ? 42.461 6.975 -42.417 1.00 89.06 99 HIS A O 1
ATOM 768 N N . GLN A 1 100 ? 43.682 7.922 -40.803 1.00 85.38 100 GLN A N 1
ATOM 769 C CA . GLN A 1 100 ? 44.236 8.957 -41.680 1.00 85.38 100 GLN A CA 1
ATOM 770 C C . GLN A 1 100 ? 45.002 8.345 -42.861 1.00 85.38 100 GLN A C 1
ATOM 772 O O . GLN A 1 100 ? 44.877 8.814 -43.993 1.00 85.38 100 GLN A O 1
ATOM 777 N N . LYS A 1 101 ? 45.769 7.276 -42.620 1.00 80.81 101 LYS A N 1
ATOM 778 C CA . LYS A 1 101 ? 46.502 6.584 -43.684 1.00 80.81 101 LYS A CA 1
ATOM 779 C C . LYS A 1 101 ? 45.569 5.892 -44.680 1.00 80.81 101 LYS A C 1
ATOM 781 O O . LYS A 1 101 ? 45.838 5.931 -45.875 1.00 80.81 101 LYS A O 1
ATOM 786 N N . ILE A 1 102 ? 44.467 5.313 -44.207 1.00 85.44 102 ILE A N 1
ATOM 787 C CA . ILE A 1 102 ? 43.414 4.720 -45.047 1.00 85.44 102 ILE A CA 1
ATOM 788 C C . ILE A 1 102 ? 42.824 5.766 -46.003 1.00 85.44 102 ILE A C 1
ATOM 790 O O . ILE A 1 102 ? 42.714 5.485 -47.195 1.00 85.44 102 ILE A O 1
ATOM 794 N N . ILE A 1 103 ? 42.546 6.979 -45.511 1.00 86.31 103 ILE A N 1
ATOM 795 C CA . ILE A 1 103 ? 42.064 8.104 -46.332 1.00 86.31 103 ILE A CA 1
ATOM 796 C C . ILE A 1 103 ? 43.120 8.511 -47.370 1.00 86.31 103 ILE A C 1
ATOM 798 O O . ILE A 1 103 ? 42.819 8.646 -48.551 1.00 86.31 103 ILE A O 1
ATOM 802 N N . GLN A 1 104 ? 44.387 8.649 -46.966 1.00 82.81 104 GLN A N 1
ATOM 803 C CA . GLN A 1 104 ? 45.479 9.008 -47.886 1.00 82.81 104 GLN A CA 1
ATOM 804 C C . GLN A 1 104 ? 45.712 7.971 -48.993 1.00 82.81 104 GLN A C 1
ATOM 806 O O . GLN A 1 104 ? 46.160 8.323 -50.080 1.00 82.81 104 GLN A O 1
ATOM 811 N N . CYS A 1 105 ? 45.447 6.696 -48.713 1.00 79.06 105 CYS A N 1
ATOM 812 C CA . CYS A 1 105 ? 45.558 5.611 -49.684 1.00 79.06 105 CYS A CA 1
ATOM 813 C C . CYS A 1 105 ? 44.289 5.426 -50.539 1.00 79.06 105 CYS A C 1
ATOM 815 O O . CYS A 1 105 ? 44.271 4.515 -51.363 1.00 79.06 105 CYS A O 1
ATOM 817 N N . GLY A 1 106 ? 43.246 6.248 -50.353 1.00 79.69 106 GLY A N 1
ATOM 818 C CA . GLY A 1 106 ? 41.972 6.143 -51.078 1.00 79.69 106 GLY A CA 1
ATOM 819 C C . GLY A 1 106 ? 41.180 4.872 -50.755 1.00 79.69 106 GLY A C 1
ATOM 820 O O . GLY A 1 106 ? 40.426 4.375 -51.590 1.00 79.69 106 GLY A O 1
ATOM 821 N N . LEU A 1 107 ? 41.398 4.291 -49.571 1.00 81.69 107 LEU A N 1
ATOM 822 C CA . LEU A 1 107 ? 40.744 3.058 -49.115 1.00 81.69 107 LEU A CA 1
ATOM 823 C C . LEU A 1 107 ? 39.538 3.330 -48.200 1.00 81.69 107 LEU A C 1
ATOM 825 O O . LEU A 1 107 ? 38.909 2.387 -47.722 1.00 81.69 107 LEU A O 1
ATOM 829 N N . ASP A 1 108 ? 39.204 4.595 -47.957 1.00 80.81 108 ASP A N 1
ATOM 830 C CA . ASP A 1 108 ? 38.095 5.061 -47.114 1.00 80.81 108 ASP A CA 1
ATOM 831 C C . ASP A 1 108 ? 36.707 4.725 -47.677 1.00 80.81 108 ASP A C 1
ATOM 833 O O . ASP A 1 108 ? 35.734 4.712 -46.933 1.00 80.81 108 ASP A O 1
ATOM 837 N N . GLN A 1 109 ? 36.620 4.380 -48.963 1.00 82.25 109 GLN A N 1
ATOM 838 C CA . GLN A 1 109 ? 35.388 3.914 -49.608 1.00 82.25 109 GLN A CA 1
ATOM 839 C C . GLN A 1 109 ? 35.238 2.384 -49.595 1.00 82.25 109 GLN A C 1
ATOM 841 O O . GLN A 1 109 ? 34.225 1.858 -50.051 1.00 82.25 109 GLN A O 1
ATOM 846 N N . ASN A 1 110 ? 36.237 1.636 -49.108 1.00 85.38 110 ASN A N 1
ATOM 847 C CA . ASN A 1 110 ? 36.187 0.175 -49.088 1.00 85.38 110 ASN A CA 1
ATOM 848 C C . ASN A 1 110 ? 35.328 -0.324 -47.904 1.00 85.38 110 ASN A C 1
ATOM 850 O O . ASN A 1 110 ? 35.767 -0.195 -46.755 1.00 85.38 110 ASN A O 1
ATOM 854 N N . PRO A 1 111 ? 34.166 -0.975 -48.135 1.00 85.62 111 PRO A N 1
ATOM 855 C CA . PRO A 1 111 ? 33.250 -1.361 -47.056 1.00 85.62 111 PRO A CA 1
ATOM 856 C C . PRO A 1 111 ? 33.874 -2.289 -46.005 1.00 85.62 111 PRO A C 1
ATOM 858 O O . PRO A 1 111 ? 33.528 -2.215 -44.825 1.00 85.62 111 PRO A O 1
ATOM 861 N N . PHE A 1 112 ? 34.824 -3.143 -46.404 1.00 87.00 112 PHE A N 1
ATOM 862 C CA . PHE A 1 112 ? 35.536 -4.037 -45.488 1.00 87.00 112 PHE A CA 1
ATOM 863 C C . PHE A 1 112 ? 36.424 -3.254 -44.509 1.00 87.00 112 PHE A C 1
ATOM 865 O O . PHE A 1 112 ? 36.402 -3.515 -43.305 1.00 87.00 112 PHE A O 1
ATOM 872 N N . ILE A 1 113 ? 37.164 -2.257 -45.004 1.00 88.25 113 ILE A N 1
ATOM 873 C CA . ILE A 1 113 ? 38.037 -1.416 -44.174 1.00 88.25 113 ILE A CA 1
ATOM 874 C C . ILE A 1 113 ? 37.221 -0.479 -43.288 1.00 88.25 113 ILE A C 1
ATOM 876 O O . ILE A 1 113 ? 37.523 -0.356 -42.101 1.00 88.25 113 ILE A O 1
ATOM 880 N N . VAL A 1 114 ? 36.155 0.121 -43.821 1.00 90.19 114 VAL A N 1
ATOM 881 C CA . VAL A 1 114 ? 35.246 0.969 -43.038 1.00 90.19 114 VAL A CA 1
ATOM 882 C C . VAL A 1 114 ? 34.609 0.170 -41.899 1.00 90.19 114 VAL A C 1
ATOM 884 O O . VAL A 1 114 ? 34.629 0.625 -40.760 1.00 90.19 114 VAL A O 1
ATOM 887 N N . THR A 1 115 ? 34.166 -1.069 -42.145 1.00 91.81 115 THR A N 1
ATOM 888 C CA . THR A 1 115 ? 33.662 -1.968 -41.086 1.00 91.81 115 THR A CA 1
ATOM 889 C C . THR A 1 115 ? 34.712 -2.208 -39.991 1.00 91.81 115 THR A C 1
ATOM 891 O O . THR A 1 115 ? 34.398 -2.187 -38.799 1.00 91.81 115 THR A O 1
ATOM 894 N N . LYS A 1 116 ? 35.984 -2.399 -40.365 1.00 90.69 116 LYS A N 1
ATOM 895 C CA . LYS A 1 116 ? 37.081 -2.564 -39.399 1.00 90.69 116 LYS A CA 1
ATOM 896 C C . LYS A 1 116 ? 37.385 -1.291 -38.614 1.00 90.69 116 LYS A C 1
ATOM 898 O O . LYS A 1 116 ? 37.729 -1.381 -37.437 1.00 90.69 116 LYS A O 1
ATOM 903 N N . LEU A 1 117 ? 37.221 -0.121 -39.224 1.00 92.19 117 LEU A N 1
ATOM 904 C CA . LEU A 1 117 ? 37.321 1.160 -38.528 1.00 92.19 117 LEU A CA 1
ATOM 905 C C . LEU A 1 117 ? 36.167 1.356 -37.537 1.00 92.19 117 LEU A C 1
ATOM 907 O O . LEU A 1 117 ? 36.432 1.735 -36.399 1.00 92.19 117 LEU A O 1
ATOM 911 N N . VAL A 1 118 ? 34.924 1.036 -37.921 1.00 93.88 118 VAL A N 1
ATOM 912 C CA . VAL A 1 118 ? 33.754 1.050 -37.018 1.00 93.88 118 VAL A CA 1
ATOM 913 C C . VAL A 1 118 ? 34.034 0.200 -35.778 1.00 93.88 118 VAL A C 1
ATOM 915 O O . VAL A 1 118 ? 33.873 0.691 -34.659 1.00 93.88 118 VAL A O 1
ATOM 918 N N . GLN A 1 119 ? 34.522 -1.032 -35.973 1.00 91.94 119 GLN A N 1
ATOM 919 C CA . GLN A 1 119 ? 34.889 -1.949 -34.890 1.00 91.94 119 GLN A CA 1
ATOM 920 C C . GLN A 1 119 ? 35.995 -1.377 -33.991 1.00 91.94 119 GLN A C 1
ATOM 922 O O . GLN A 1 119 ? 35.849 -1.374 -32.771 1.00 91.94 119 GLN A O 1
ATOM 927 N N . MET A 1 120 ? 37.067 -0.840 -34.582 1.00 93.56 120 MET A N 1
ATOM 928 C CA . MET A 1 120 ? 38.191 -0.260 -33.840 1.00 93.56 120 MET A CA 1
ATOM 929 C C . MET A 1 120 ? 37.760 0.928 -32.971 1.00 93.56 120 MET A C 1
ATOM 931 O O . MET A 1 120 ? 38.093 0.968 -31.786 1.00 93.56 120 MET A O 1
ATOM 935 N N . TYR A 1 121 ? 36.986 1.868 -33.525 1.00 93.75 121 TYR A N 1
ATOM 936 C CA . TYR A 1 121 ? 36.485 3.017 -32.764 1.00 93.75 121 TYR A CA 1
ATOM 937 C C . TYR A 1 121 ? 35.497 2.601 -31.668 1.00 93.75 121 TYR A C 1
ATOM 939 O O . TYR A 1 121 ? 35.587 3.118 -30.556 1.00 93.75 121 TYR A O 1
ATOM 947 N N . ALA A 1 122 ? 34.615 1.631 -31.939 1.00 91.31 122 ALA A N 1
ATOM 948 C CA . ALA A 1 122 ? 33.688 1.091 -30.941 1.00 91.31 122 ALA A CA 1
ATOM 949 C C . ALA A 1 122 ? 34.413 0.381 -29.781 1.00 91.31 122 ALA A C 1
ATOM 951 O O . ALA A 1 122 ? 33.971 0.455 -28.638 1.00 91.31 122 ALA A O 1
ATOM 952 N N . ASP A 1 123 ? 35.527 -0.306 -30.042 1.00 89.06 123 ASP A N 1
ATOM 953 C CA . ASP A 1 123 ? 36.347 -0.951 -29.005 1.00 89.06 123 ASP A CA 1
ATOM 954 C C . ASP A 1 123 ? 37.241 0.015 -28.222 1.00 89.06 123 ASP A C 1
ATOM 956 O O . ASP A 1 123 ? 37.617 -0.283 -27.085 1.00 89.06 123 ASP A O 1
ATOM 960 N N . CYS A 1 124 ? 37.562 1.166 -28.813 1.00 89.44 124 CYS A N 1
ATOM 961 C CA . CYS A 1 124 ? 38.295 2.258 -28.171 1.00 89.44 124 CYS A CA 1
ATOM 962 C C . CYS A 1 124 ? 37.379 3.289 -27.489 1.00 89.44 124 CYS A C 1
ATOM 964 O O . CYS A 1 124 ? 37.841 4.377 -27.150 1.00 89.44 124 CYS A O 1
ATOM 966 N N . ASP A 1 125 ? 36.103 2.953 -27.305 1.00 89.69 125 ASP A N 1
ATOM 967 C CA . ASP A 1 125 ? 35.100 3.760 -26.615 1.00 89.69 125 ASP A CA 1
ATOM 968 C C . ASP A 1 125 ? 34.817 5.146 -27.275 1.00 89.69 125 ASP A C 1
ATOM 970 O O . ASP A 1 125 ? 34.349 6.077 -26.623 1.00 89.69 125 ASP A O 1
ATOM 974 N N . ASP A 1 126 ? 35.046 5.290 -28.594 1.00 90.25 126 ASP A N 1
ATOM 975 C CA . ASP A 1 126 ? 34.726 6.489 -29.402 1.00 90.25 126 ASP A CA 1
ATOM 976 C C . ASP A 1 126 ? 33.491 6.242 -30.291 1.00 90.25 126 ASP A C 1
ATOM 978 O O . ASP A 1 126 ? 33.583 5.971 -31.496 1.00 90.25 126 ASP A O 1
ATOM 982 N N . LEU A 1 127 ? 32.306 6.335 -29.675 1.00 91.50 127 LEU A N 1
ATOM 983 C CA . LEU A 1 127 ? 31.022 6.109 -30.349 1.00 91.50 127 LEU A CA 1
ATOM 984 C C . LEU A 1 127 ? 30.772 7.098 -31.491 1.00 91.50 127 LEU A C 1
ATOM 986 O O . LEU A 1 127 ? 30.211 6.718 -32.514 1.00 91.50 127 LEU A O 1
ATOM 990 N N . VAL A 1 128 ? 31.185 8.359 -31.338 1.00 91.25 128 VAL A N 1
ATOM 991 C CA . VAL A 1 128 ? 30.891 9.417 -32.317 1.00 91.25 128 VAL A CA 1
ATOM 992 C C . VAL A 1 128 ? 31.575 9.118 -33.647 1.00 91.25 128 VAL A C 1
ATOM 994 O O . VAL A 1 128 ? 30.938 9.189 -34.699 1.00 91.25 128 VAL A O 1
ATOM 997 N N . SER A 1 129 ? 32.861 8.761 -33.615 1.00 92.12 129 SER A N 1
ATOM 998 C CA . SER A 1 129 ? 33.596 8.380 -34.825 1.00 92.12 129 SER A CA 1
ATOM 999 C C . SER A 1 129 ? 33.079 7.061 -35.403 1.00 92.12 129 SER A C 1
ATOM 1001 O O . SER A 1 129 ? 32.942 6.941 -36.620 1.00 92.12 129 SER A O 1
ATOM 1003 N N . SER A 1 130 ? 32.752 6.093 -34.538 1.00 92.88 130 SER A N 1
ATOM 1004 C CA . SER A 1 130 ? 32.208 4.794 -34.951 1.00 92.88 130 SER A CA 1
ATOM 1005 C C . SER A 1 130 ? 30.865 4.937 -35.680 1.00 92.88 130 SER A C 1
ATOM 1007 O O . SER A 1 130 ? 30.723 4.427 -36.790 1.00 92.88 130 SER A O 1
ATOM 1009 N N . ARG A 1 131 ? 29.915 5.707 -35.125 1.00 91.69 131 ARG A N 1
ATOM 1010 C CA . ARG A 1 131 ? 28.586 5.921 -35.719 1.00 91.69 131 ARG A CA 1
ATOM 1011 C C . ARG A 1 131 ? 28.664 6.692 -37.035 1.00 91.69 131 ARG A C 1
ATOM 1013 O O . ARG A 1 131 ? 28.060 6.266 -38.005 1.00 91.69 131 ARG A O 1
ATOM 1020 N N . LYS A 1 132 ? 29.500 7.734 -37.129 1.00 91.56 132 LYS A N 1
ATOM 1021 C CA . LYS A 1 132 ? 29.712 8.460 -38.398 1.00 91.56 132 LYS A CA 1
ATOM 1022 C C . LYS A 1 132 ? 30.194 7.552 -39.530 1.00 91.56 132 LYS A C 1
ATOM 1024 O O . LYS A 1 132 ? 29.756 7.692 -40.665 1.00 91.56 132 LYS A O 1
ATOM 1029 N N . LEU A 1 133 ? 31.121 6.641 -39.236 1.00 91.88 133 LEU A N 1
ATOM 1030 C CA . LEU A 1 133 ? 31.612 5.677 -40.222 1.00 91.88 133 LEU A CA 1
ATOM 1031 C C . LEU A 1 133 ? 30.563 4.620 -40.566 1.00 91.88 133 LEU A C 1
ATOM 1033 O O . LEU A 1 133 ? 30.491 4.191 -41.713 1.00 91.88 133 LEU A O 1
ATOM 1037 N N . PHE A 1 134 ? 29.762 4.220 -39.581 1.00 92.62 134 PHE A N 1
ATOM 1038 C CA . PHE A 1 134 ? 28.652 3.301 -39.769 1.00 92.62 134 PHE A CA 1
ATOM 1039 C C . PHE A 1 134 ? 27.577 3.895 -40.688 1.00 92.62 134 PHE A C 1
ATOM 1041 O O . PHE A 1 134 ? 27.195 3.249 -41.657 1.00 92.62 134 PHE A O 1
ATOM 1048 N N . ASP A 1 135 ? 27.171 5.144 -40.455 1.00 88.81 135 ASP A N 1
ATOM 1049 C CA . ASP A 1 135 ? 26.149 5.838 -41.248 1.00 88.81 135 ASP A CA 1
ATOM 1050 C C . ASP A 1 135 ? 26.605 6.081 -42.707 1.00 88.81 135 ASP A C 1
ATOM 1052 O O . ASP A 1 135 ? 25.783 6.188 -43.614 1.00 88.81 135 ASP A O 1
ATOM 1056 N N . ASN A 1 136 ? 27.921 6.119 -42.958 1.00 86.56 136 ASN A N 1
ATOM 1057 C CA . ASN A 1 136 ? 28.494 6.225 -44.305 1.00 86.56 136 ASN A CA 1
ATOM 1058 C C . ASN A 1 136 ? 28.487 4.895 -45.088 1.00 86.56 136 ASN A C 1
ATOM 1060 O O . ASN A 1 136 ? 28.769 4.888 -46.290 1.00 86.56 136 ASN A O 1
ATOM 1064 N N . LEU A 1 137 ? 28.201 3.756 -44.447 1.00 87.00 137 LEU A N 1
ATOM 1065 C CA . LEU A 1 137 ? 28.082 2.471 -45.137 1.00 87.00 137 LEU A CA 1
ATOM 1066 C C . LEU A 1 137 ? 26.719 2.377 -45.834 1.00 87.00 137 LEU A C 1
ATOM 1068 O O . LEU A 1 137 ? 25.692 2.249 -45.182 1.00 87.00 137 LEU A O 1
ATOM 1072 N N . LEU A 1 138 ? 26.713 2.318 -47.171 1.00 82.00 138 LEU A N 1
ATOM 1073 C CA . LEU A 1 138 ? 25.479 2.134 -47.958 1.00 82.00 138 LEU A CA 1
ATOM 1074 C C . LEU A 1 138 ? 24.728 0.833 -47.621 1.00 82.00 138 LEU A C 1
ATOM 1076 O O . LEU A 1 138 ? 23.510 0.768 -47.761 1.00 82.00 138 LEU A O 1
ATOM 1080 N N . LYS A 1 139 ? 25.465 -0.217 -47.236 1.00 83.38 139 LYS A N 1
ATOM 1081 C CA . LYS A 1 139 ? 24.930 -1.509 -46.780 1.00 83.38 139 LYS A CA 1
ATOM 1082 C C . LYS A 1 139 ? 25.795 -2.046 -45.634 1.00 83.38 139 LYS A C 1
ATOM 1084 O O . LYS A 1 139 ? 26.772 -2.754 -45.904 1.00 83.38 139 LYS A O 1
ATOM 1089 N N . PRO A 1 140 ? 25.493 -1.697 -44.371 1.00 90.19 140 PRO A N 1
ATOM 1090 C CA . PRO A 1 140 ? 26.227 -2.221 -43.227 1.00 90.19 140 PRO A CA 1
ATOM 1091 C C . PRO A 1 140 ? 26.040 -3.742 -43.124 1.00 90.19 140 PRO A C 1
ATOM 1093 O O . PRO A 1 140 ? 24.921 -4.246 -43.146 1.00 90.19 140 PRO A O 1
ATOM 1096 N N . ASN A 1 141 ? 27.141 -4.488 -43.029 1.00 89.56 141 ASN A N 1
ATOM 1097 C CA . ASN A 1 141 ? 27.102 -5.941 -42.841 1.00 89.56 141 ASN A CA 1
ATOM 1098 C C . ASN A 1 141 ? 26.937 -6.308 -41.352 1.00 89.56 141 ASN A C 1
ATOM 1100 O O . ASN A 1 141 ? 27.054 -5.453 -40.473 1.00 89.56 141 ASN A O 1
ATOM 1104 N N . VAL A 1 142 ? 26.721 -7.595 -41.057 1.00 91.56 142 VAL A N 1
ATOM 1105 C CA . VAL A 1 142 ? 26.543 -8.093 -39.678 1.00 91.56 142 VAL A CA 1
ATOM 1106 C C . VAL A 1 142 ? 27.689 -7.695 -38.736 1.00 91.56 142 VAL A C 1
ATOM 1108 O O . VAL A 1 142 ? 27.444 -7.360 -37.585 1.00 91.56 142 VAL A O 1
ATOM 1111 N N . PHE A 1 143 ? 28.936 -7.619 -39.217 1.00 90.38 143 PHE A N 1
ATOM 1112 C CA . PHE A 1 143 ? 30.084 -7.236 -38.387 1.00 90.38 143 PHE A CA 1
ATOM 1113 C C . PHE A 1 143 ? 30.039 -5.766 -37.946 1.00 90.38 143 PHE A C 1
ATOM 1115 O O . PHE A 1 143 ? 30.411 -5.462 -36.810 1.00 90.38 143 PHE A O 1
ATOM 1122 N N . ALA A 1 144 ? 29.573 -4.863 -38.814 1.00 91.75 144 ALA A N 1
ATOM 1123 C CA . ALA A 1 144 ? 29.379 -3.455 -38.474 1.00 91.75 144 ALA A CA 1
ATOM 1124 C C . ALA A 1 144 ? 28.289 -3.300 -37.397 1.00 91.75 144 ALA A C 1
ATOM 1126 O O . ALA A 1 144 ? 28.505 -2.612 -36.398 1.00 91.75 144 ALA A O 1
ATOM 1127 N N . TRP A 1 145 ? 27.166 -4.012 -37.546 1.00 94.56 145 TRP A N 1
ATOM 1128 C CA . TRP A 1 145 ? 26.090 -4.044 -36.549 1.00 94.56 145 TRP A CA 1
ATOM 1129 C C . TRP A 1 145 ? 26.553 -4.629 -35.211 1.00 94.56 145 TRP A C 1
ATOM 1131 O O . TRP A 1 145 ? 26.321 -4.030 -34.161 1.00 94.56 145 TRP A O 1
ATOM 1141 N N . THR A 1 146 ? 27.283 -5.749 -35.224 1.00 94.19 146 THR A N 1
ATOM 1142 C CA . THR A 1 146 ? 27.823 -6.392 -34.014 1.00 94.19 146 THR A CA 1
ATOM 1143 C C . THR A 1 146 ? 28.754 -5.466 -33.227 1.00 94.19 146 THR A C 1
ATOM 1145 O O . THR A 1 146 ? 28.771 -5.529 -31.993 1.00 94.19 146 THR A O 1
ATOM 1148 N N . ALA A 1 147 ? 29.506 -4.590 -33.904 1.00 92.56 147 ALA A N 1
ATOM 1149 C CA . ALA A 1 147 ? 30.346 -3.584 -33.254 1.00 92.56 147 ALA A CA 1
ATOM 1150 C C . ALA A 1 147 ? 29.512 -2.516 -32.525 1.00 92.56 147 ALA A C 1
ATOM 1152 O O . ALA A 1 147 ? 29.757 -2.261 -31.344 1.00 92.56 147 ALA A O 1
ATOM 1153 N N . ILE A 1 148 ? 28.495 -1.954 -33.187 1.00 94.94 148 ILE A N 1
ATOM 1154 C CA . ILE A 1 148 ? 27.594 -0.944 -32.604 1.00 94.94 148 ILE A CA 1
ATOM 1155 C C . ILE A 1 148 ? 26.788 -1.532 -31.437 1.00 94.94 148 ILE A C 1
ATOM 1157 O O . ILE A 1 148 ? 26.821 -1.005 -30.324 1.00 94.94 148 ILE A O 1
ATOM 1161 N N . LEU A 1 149 ? 26.154 -2.689 -31.639 1.00 94.69 149 LEU A N 1
ATOM 1162 C CA . LEU A 1 149 ? 25.439 -3.414 -30.583 1.00 94.69 149 LEU A CA 1
ATOM 1163 C C . LEU A 1 149 ? 26.368 -3.788 -29.423 1.00 94.69 149 LEU A C 1
ATOM 1165 O O . LEU A 1 149 ? 25.982 -3.746 -28.255 1.00 94.69 149 LEU A O 1
ATOM 1169 N N . GLY A 1 150 ? 27.617 -4.147 -29.732 1.00 91.00 150 GLY A N 1
ATOM 1170 C CA . GLY A 1 150 ? 28.646 -4.452 -28.744 1.00 91.00 150 GLY A CA 1
ATOM 1171 C C . GLY A 1 150 ? 29.025 -3.248 -27.892 1.00 91.00 150 GLY A C 1
ATOM 1172 O O . GLY A 1 150 ? 29.209 -3.406 -26.684 1.00 91.00 150 GLY A O 1
ATOM 1173 N N . PHE A 1 151 ? 29.107 -2.060 -28.491 1.00 92.81 151 PHE A N 1
ATOM 1174 C CA . PHE A 1 151 ? 29.322 -0.815 -27.763 1.00 92.81 151 PHE A CA 1
ATOM 1175 C C . PHE A 1 151 ? 28.171 -0.548 -26.788 1.00 92.81 151 PHE A C 1
ATOM 1177 O O . PHE A 1 151 ? 28.425 -0.413 -25.588 1.00 92.81 151 PHE A O 1
ATOM 1184 N N . TYR A 1 152 ? 26.926 -0.545 -27.278 1.00 94.06 152 TYR A N 1
ATOM 1185 C CA . TYR A 1 152 ? 25.749 -0.240 -26.459 1.00 94.06 152 TYR A CA 1
ATOM 1186 C C . TYR A 1 152 ? 25.578 -1.231 -25.302 1.00 94.06 152 TYR A C 1
ATOM 1188 O O . TYR A 1 152 ? 25.428 -0.835 -24.146 1.00 94.06 152 TYR A O 1
ATOM 1196 N N . SER A 1 153 ? 25.721 -2.530 -25.583 1.00 90.62 153 SER A N 1
ATOM 1197 C CA . SER A 1 153 ? 25.611 -3.589 -24.575 1.00 90.62 153 SER A CA 1
ATOM 1198 C C . SER A 1 153 ? 26.671 -3.474 -23.464 1.00 90.62 153 SER A C 1
ATOM 1200 O O . SER A 1 153 ? 26.359 -3.714 -22.296 1.00 90.62 153 SER A O 1
ATOM 1202 N N . ARG A 1 154 ? 27.915 -3.072 -23.788 1.00 89.75 154 ARG A N 1
ATOM 1203 C CA . ARG A 1 154 ? 28.995 -2.878 -22.794 1.00 89.75 154 ARG A CA 1
ATOM 1204 C C . ARG A 1 154 ? 28.786 -1.655 -21.900 1.00 89.75 154 ARG A C 1
ATOM 1206 O O . ARG A 1 154 ? 29.189 -1.706 -20.743 1.00 89.75 154 ARG A O 1
ATOM 1213 N N . HIS A 1 155 ? 28.170 -0.596 -22.422 1.00 87.00 155 HIS A N 1
ATOM 1214 C CA . HIS A 1 155 ? 27.964 0.668 -21.706 1.00 87.00 155 HIS A CA 1
ATOM 1215 C C . HIS A 1 155 ? 26.623 0.752 -20.966 1.00 87.00 155 HIS A C 1
ATOM 1217 O O . HIS A 1 155 ? 26.324 1.779 -20.368 1.00 87.00 155 HIS A O 1
ATOM 1223 N N . GLY A 1 156 ? 25.812 -0.311 -20.989 1.00 87.56 156 GLY A N 1
ATOM 1224 C CA . GLY A 1 156 ? 24.502 -0.311 -20.330 1.00 87.56 156 GLY A CA 1
ATOM 1225 C C . GLY A 1 156 ? 23.422 0.476 -21.081 1.00 87.56 156 GLY A C 1
ATOM 1226 O O . GLY A 1 156 ? 22.350 0.713 -20.535 1.00 87.56 156 GLY A O 1
ATOM 1227 N N . MET A 1 157 ? 23.684 0.861 -22.333 1.00 91.38 157 MET A N 1
ATOM 1228 C CA . MET A 1 157 ? 22.742 1.554 -23.220 1.00 91.38 157 MET A CA 1
ATOM 1229 C C . MET A 1 157 ? 21.781 0.530 -23.832 1.00 91.38 157 MET A C 1
ATOM 1231 O O . MET A 1 157 ? 21.932 0.089 -24.973 1.00 91.38 157 MET A O 1
ATOM 1235 N N . HIS A 1 158 ? 20.889 -0.006 -23.003 1.00 93.25 158 HIS A N 1
ATOM 1236 C CA . HIS A 1 158 ? 20.082 -1.169 -23.365 1.00 93.25 158 HIS A CA 1
ATOM 1237 C C . HIS A 1 158 ? 18.963 -0.834 -24.355 1.00 93.25 158 HIS A C 1
ATOM 1239 O O . HIS A 1 158 ? 18.673 -1.663 -25.217 1.00 93.25 158 HIS A O 1
ATOM 1245 N N . GLU A 1 159 ? 18.371 0.358 -24.264 1.00 91.38 159 GLU A N 1
ATOM 1246 C CA . GLU A 1 159 ? 17.309 0.802 -25.178 1.00 91.38 159 GLU A CA 1
ATOM 1247 C C . GLU A 1 159 ? 17.867 0.970 -26.592 1.00 91.38 159 GLU A C 1
ATOM 1249 O O . GLU A 1 159 ? 17.387 0.331 -27.528 1.00 91.38 159 GLU A O 1
ATOM 1254 N N . GLU A 1 160 ? 18.983 1.686 -26.726 1.00 93.50 160 GLU A N 1
ATOM 1255 C CA . GLU A 1 160 ? 19.670 1.906 -27.999 1.00 93.50 160 GLU A CA 1
ATOM 1256 C C . GLU A 1 160 ? 20.190 0.594 -28.602 1.00 93.50 160 GLU A C 1
ATOM 1258 O O . GLU A 1 160 ? 20.225 0.425 -29.821 1.00 93.50 160 GLU A O 1
ATOM 1263 N N . CYS A 1 161 ? 20.568 -0.376 -27.761 1.00 95.81 161 CYS A N 1
ATOM 1264 C CA . CYS A 1 161 ? 20.946 -1.712 -28.217 1.00 95.81 161 CYS A CA 1
ATOM 1265 C C . CYS A 1 161 ? 19.765 -2.451 -28.868 1.00 95.81 161 CYS A C 1
ATOM 1267 O O . CYS A 1 161 ? 19.942 -3.098 -29.900 1.00 95.81 161 CYS A O 1
ATOM 1269 N N . VAL A 1 162 ? 18.565 -2.354 -28.291 1.00 94.81 162 VAL A N 1
ATOM 1270 C CA . VAL A 1 162 ? 17.354 -2.961 -28.863 1.00 94.81 162 VAL A CA 1
ATOM 1271 C C . VAL A 1 162 ? 16.922 -2.223 -30.131 1.00 94.81 162 VAL A C 1
ATOM 1273 O O . VAL A 1 162 ? 16.598 -2.872 -31.124 1.00 94.81 162 VAL A O 1
ATOM 1276 N N . GLU A 1 163 ? 16.969 -0.891 -30.139 1.00 93.56 163 GLU A N 1
ATOM 1277 C CA . GLU A 1 163 ? 16.645 -0.081 -31.320 1.00 93.56 163 GLU A CA 1
ATOM 1278 C C . GLU A 1 163 ? 17.567 -0.395 -32.501 1.00 93.56 163 GLU A C 1
ATOM 1280 O O . GLU A 1 163 ? 17.084 -0.664 -33.600 1.00 93.56 163 GLU A O 1
ATOM 1285 N N . ALA A 1 164 ? 18.882 -0.464 -32.271 1.00 93.25 164 ALA A N 1
ATOM 1286 C CA . ALA A 1 164 ? 19.848 -0.822 -33.307 1.00 93.25 164 ALA A CA 1
ATOM 1287 C C . ALA A 1 164 ? 19.647 -2.256 -33.835 1.00 93.25 164 ALA A C 1
ATOM 1289 O O . ALA A 1 164 ? 19.915 -2.522 -35.005 1.00 93.25 164 ALA A O 1
ATOM 1290 N N . TYR A 1 165 ? 19.152 -3.189 -33.012 1.00 95.25 165 TYR A N 1
ATOM 1291 C CA . TYR A 1 165 ? 18.784 -4.528 -33.487 1.00 95.25 165 TYR A CA 1
ATOM 1292 C C . TYR A 1 165 ? 17.562 -4.481 -34.405 1.00 95.25 165 TYR A C 1
ATOM 1294 O O . TYR A 1 165 ? 17.567 -5.092 -35.469 1.00 95.25 165 TYR A O 1
ATOM 1302 N N . VAL A 1 166 ? 16.526 -3.727 -34.031 1.00 92.62 166 VAL A N 1
ATOM 1303 C CA . VAL A 1 166 ? 15.347 -3.542 -34.889 1.00 92.62 166 VAL A CA 1
ATOM 1304 C C . VAL A 1 166 ? 15.748 -2.888 -36.213 1.00 92.62 166 VAL A C 1
ATOM 1306 O O . VAL A 1 166 ? 15.314 -3.339 -37.270 1.00 92.62 166 VAL A O 1
ATOM 1309 N N . GLU A 1 167 ? 16.628 -1.885 -36.175 1.00 92.38 167 GLU A N 1
ATOM 1310 C CA . GLU A 1 167 ? 17.184 -1.232 -37.365 1.00 92.38 167 GLU A CA 1
ATOM 1311 C C . GLU A 1 167 ? 17.934 -2.232 -38.264 1.00 92.38 167 GLU A C 1
ATOM 1313 O O . GLU A 1 167 ? 17.721 -2.251 -39.476 1.00 92.38 167 GLU A O 1
ATOM 1318 N N . MET A 1 168 ? 18.751 -3.117 -37.685 1.00 93.62 168 MET A N 1
ATOM 1319 C CA . MET A 1 168 ? 19.452 -4.183 -38.410 1.00 93.62 168 MET A CA 1
ATOM 1320 C C . MET A 1 168 ? 18.487 -5.112 -39.161 1.00 93.62 168 MET A C 1
ATOM 1322 O O . MET A 1 168 ? 18.705 -5.396 -40.341 1.00 93.62 168 MET A O 1
ATOM 1326 N N . ILE A 1 169 ? 17.412 -5.552 -38.497 1.00 92.31 169 ILE A N 1
ATOM 1327 C CA . ILE A 1 169 ? 16.394 -6.425 -39.099 1.00 92.31 169 ILE A CA 1
ATOM 1328 C C . ILE A 1 169 ? 15.630 -5.700 -40.212 1.00 92.31 169 ILE A C 1
ATOM 1330 O O . ILE A 1 169 ? 15.386 -6.287 -41.263 1.00 92.31 169 ILE A O 1
ATOM 1334 N N . LEU A 1 170 ? 15.291 -4.421 -40.023 1.00 90.38 170 LEU A N 1
ATOM 1335 C CA . LEU A 1 170 ? 14.621 -3.603 -41.045 1.00 90.38 170 LEU A CA 1
ATOM 1336 C C . LEU A 1 170 ? 15.491 -3.356 -42.288 1.00 90.38 170 LEU A C 1
ATOM 1338 O O . LEU A 1 170 ? 14.951 -3.099 -43.361 1.00 90.38 170 LEU A O 1
ATOM 1342 N N . ASN A 1 171 ? 16.817 -3.444 -42.156 1.00 88.94 171 ASN A N 1
ATOM 1343 C CA . ASN A 1 171 ? 17.770 -3.379 -43.267 1.00 88.94 171 ASN A CA 1
ATOM 1344 C C . ASN A 1 171 ? 18.024 -4.751 -43.932 1.00 88.94 171 ASN A C 1
ATOM 1346 O O . ASN A 1 171 ? 18.988 -4.891 -44.687 1.00 88.94 171 ASN A O 1
ATOM 1350 N N . ASP A 1 172 ? 17.192 -5.761 -43.649 1.00 88.50 172 ASP A N 1
ATOM 1351 C CA . ASP A 1 172 ? 17.294 -7.130 -44.177 1.00 88.50 172 ASP A CA 1
ATOM 1352 C C . ASP A 1 172 ? 18.652 -7.811 -43.890 1.00 88.50 172 ASP A C 1
ATOM 1354 O O . ASP A 1 172 ? 19.121 -8.663 -44.653 1.00 88.50 172 ASP A O 1
ATOM 1358 N N . VAL A 1 173 ? 19.313 -7.454 -42.781 1.00 91.00 173 VAL A N 1
ATOM 1359 C CA . VAL A 1 173 ? 20.572 -8.086 -42.357 1.00 91.00 173 VAL A CA 1
ATOM 1360 C C . VAL A 1 173 ? 20.282 -9.154 -41.304 1.00 91.00 173 VAL A C 1
ATOM 1362 O O . VAL A 1 173 ? 19.811 -8.852 -40.211 1.00 91.00 173 VAL A O 1
ATOM 1365 N N . LEU A 1 174 ? 20.603 -10.413 -41.615 1.00 90.31 174 LEU A N 1
ATOM 1366 C CA . LEU A 1 174 ? 20.387 -11.534 -40.698 1.00 90.31 174 LEU A CA 1
ATOM 1367 C C . LEU A 1 174 ? 21.366 -11.499 -39.504 1.00 90.31 174 LEU A C 1
ATOM 1369 O O . LEU A 1 174 ? 22.575 -11.346 -39.719 1.00 90.31 174 LEU A O 1
ATOM 1373 N N . PRO A 1 175 ? 20.879 -11.663 -38.258 1.00 93.56 175 PRO A N 1
ATOM 1374 C CA . PRO A 1 175 ? 21.727 -11.781 -37.075 1.00 93.56 175 PRO A CA 1
ATOM 1375 C C . PRO A 1 175 ? 22.581 -13.048 -37.065 1.00 93.56 175 PRO A C 1
ATOM 1377 O O . PRO A 1 175 ? 22.179 -14.099 -37.561 1.00 93.56 175 PRO A O 1
ATOM 1380 N N . ASP A 1 176 ? 23.748 -12.956 -36.428 1.00 90.12 176 ASP A N 1
ATOM 1381 C CA . ASP A 1 176 ? 24.609 -14.101 -36.144 1.00 90.12 176 ASP A CA 1
ATOM 1382 C C . ASP A 1 176 ? 24.632 -14.445 -34.641 1.00 90.12 176 ASP A C 1
ATOM 1384 O O . ASP A 1 176 ? 24.074 -13.742 -33.790 1.00 90.12 176 ASP A O 1
ATOM 1388 N N . GLY A 1 177 ? 25.330 -15.528 -34.292 1.00 89.44 177 GLY A N 1
ATOM 1389 C CA . GLY A 1 177 ? 25.500 -15.973 -32.907 1.00 89.44 177 GLY A CA 1
ATOM 1390 C C . GLY A 1 177 ? 26.191 -14.966 -31.974 1.00 89.44 177 GLY A C 1
ATOM 1391 O O . GLY A 1 177 ? 26.131 -15.144 -30.759 1.00 89.44 177 GLY A O 1
ATOM 1392 N N . TYR A 1 178 ? 26.820 -13.903 -32.493 1.00 91.25 178 TYR A N 1
ATOM 1393 C CA . TYR A 1 178 ? 27.443 -12.842 -31.691 1.00 91.25 178 TYR A CA 1
ATOM 1394 C C . TYR A 1 178 ? 26.500 -11.663 -31.426 1.00 91.25 178 TYR A C 1
ATOM 1396 O O . TYR A 1 178 ? 26.693 -10.945 -30.437 1.00 91.25 178 TYR A O 1
ATOM 1404 N N . VAL A 1 179 ? 25.487 -11.466 -32.274 1.00 95.25 179 VAL A N 1
ATOM 1405 C CA . VAL A 1 179 ? 24.428 -10.464 -32.091 1.00 95.25 179 VAL A CA 1
ATOM 1406 C C . VAL A 1 179 ? 23.482 -10.876 -30.965 1.00 95.25 179 VAL A C 1
ATOM 1408 O O . VAL A 1 179 ? 23.267 -10.093 -30.035 1.00 95.25 179 VAL A O 1
ATOM 1411 N N . PHE A 1 180 ? 22.964 -12.109 -30.999 1.00 96.12 180 PHE A N 1
ATOM 1412 C CA . PHE A 1 180 ? 21.903 -12.544 -30.081 1.00 96.12 180 PHE A CA 1
ATOM 1413 C C . PHE A 1 180 ? 22.236 -12.351 -28.593 1.00 96.12 180 PHE A C 1
ATOM 1415 O O . PHE A 1 180 ? 21.426 -11.733 -27.902 1.00 96.12 180 PHE A O 1
ATOM 1422 N N . PRO A 1 181 ? 23.414 -12.754 -28.068 1.00 95.81 181 PRO A N 1
ATOM 1423 C CA . PRO A 1 181 ? 23.744 -12.550 -26.655 1.00 95.81 181 PRO A CA 1
ATOM 1424 C C . PRO A 1 181 ? 23.708 -11.080 -26.213 1.00 95.81 181 PRO A C 1
ATOM 1426 O O . PRO A 1 181 ? 23.331 -10.780 -25.081 1.00 95.81 181 PRO A O 1
ATOM 1429 N N . LYS A 1 182 ? 24.080 -10.142 -27.096 1.00 95.56 182 LYS A N 1
ATOM 1430 C CA . LYS A 1 182 ? 24.122 -8.701 -26.786 1.00 95.56 182 LYS A CA 1
ATOM 1431 C C . LYS A 1 182 ? 22.718 -8.133 -26.613 1.00 95.56 182 LYS A C 1
ATOM 1433 O O . LYS A 1 182 ? 22.467 -7.408 -25.649 1.00 95.56 182 LYS A O 1
ATOM 1438 N N . VAL A 1 183 ? 21.825 -8.503 -27.527 1.00 96.38 183 VAL A N 1
ATOM 1439 C CA . VAL A 1 183 ? 20.434 -8.039 -27.567 1.00 96.38 183 VAL A CA 1
ATOM 1440 C C . VAL A 1 183 ? 19.601 -8.737 -26.497 1.00 96.38 183 VAL A C 1
ATOM 1442 O O . VAL A 1 183 ? 18.839 -8.080 -25.797 1.00 96.38 183 VAL A O 1
ATOM 1445 N N . LEU A 1 184 ? 19.796 -10.043 -26.290 1.00 96.69 184 LEU A N 1
ATOM 1446 C CA . LEU A 1 184 ? 19.152 -10.789 -25.205 1.00 96.69 184 LEU A CA 1
ATOM 1447 C C . LEU A 1 184 ? 19.551 -10.237 -23.839 1.00 96.69 184 LEU A C 1
ATOM 1449 O O . LEU A 1 184 ? 18.678 -10.041 -23.000 1.00 96.69 184 LEU A O 1
ATOM 1453 N N . ARG A 1 185 ? 20.832 -9.892 -23.638 1.00 94.94 185 ARG A N 1
ATOM 1454 C CA . ARG A 1 185 ? 21.277 -9.185 -22.430 1.00 94.94 185 ARG A CA 1
ATOM 1455 C C . ARG A 1 185 ? 20.558 -7.847 -22.267 1.00 94.94 185 ARG A C 1
ATOM 1457 O O . ARG A 1 185 ? 20.123 -7.549 -21.162 1.00 94.94 185 ARG A O 1
ATOM 1464 N N . ALA A 1 186 ? 20.420 -7.050 -23.326 1.00 95.25 186 ALA A N 1
ATOM 1465 C CA . ALA A 1 186 ? 19.678 -5.789 -23.257 1.00 95.25 186 ALA A CA 1
ATOM 1466 C C . ALA A 1 186 ? 18.197 -6.015 -22.898 1.00 95.25 186 ALA A C 1
ATOM 1468 O O . ALA A 1 186 ? 17.682 -5.363 -21.994 1.00 95.25 186 ALA A O 1
ATOM 1469 N N . CYS A 1 187 ? 17.544 -7.009 -23.508 1.00 95.06 187 CYS A N 1
ATOM 1470 C CA . CYS A 1 187 ? 16.171 -7.400 -23.175 1.00 95.06 187 CYS A CA 1
ATOM 1471 C C . CYS A 1 187 ? 16.038 -7.851 -21.715 1.00 95.06 187 CYS A C 1
ATOM 1473 O O . CYS A 1 187 ? 15.060 -7.501 -21.062 1.00 95.06 187 CYS A O 1
ATOM 1475 N N . ALA A 1 188 ? 17.023 -8.594 -21.203 1.00 93.00 188 ALA A N 1
ATOM 1476 C CA . ALA A 1 188 ? 17.063 -9.072 -19.826 1.00 93.00 188 ALA A CA 1
ATOM 1477 C C . ALA A 1 188 ? 17.169 -7.917 -18.818 1.00 93.00 188 ALA A C 1
ATOM 1479 O O . ALA A 1 188 ? 16.506 -7.941 -17.790 1.00 93.00 188 ALA A O 1
ATOM 1480 N N . GLN A 1 189 ? 17.988 -6.902 -19.116 1.00 92.25 189 GLN A N 1
ATOM 1481 C CA . GLN A 1 189 ? 18.168 -5.728 -18.250 1.00 92.25 189 GLN A CA 1
ATOM 1482 C C . GLN A 1 189 ? 16.978 -4.762 -18.304 1.00 92.25 189 GLN A C 1
ATOM 1484 O O . GLN A 1 189 ? 16.690 -4.093 -17.319 1.00 92.25 189 GLN A O 1
ATOM 1489 N N . LEU A 1 190 ? 16.266 -4.714 -19.433 1.00 88.69 190 LEU A N 1
ATOM 1490 C CA . LEU A 1 190 ? 15.028 -3.943 -19.592 1.00 88.69 190 LEU A CA 1
ATOM 1491 C C . LEU A 1 190 ? 13.769 -4.715 -19.155 1.00 88.69 190 LEU A C 1
ATOM 1493 O O . LEU A 1 190 ? 12.667 -4.179 -19.255 1.00 88.69 190 LEU A O 1
ATOM 1497 N N . SER A 1 191 ? 13.905 -5.986 -18.757 1.00 90.44 191 SER A N 1
ATOM 1498 C CA . SER A 1 191 ? 12.791 -6.922 -18.527 1.00 90.44 191 SER A CA 1
ATOM 1499 C C . SER A 1 191 ? 11.757 -6.934 -19.673 1.00 90.44 191 SER A C 1
ATOM 1501 O O . SER A 1 191 ? 10.547 -7.064 -19.466 1.00 90.44 191 SER A O 1
ATOM 1503 N N . CYS A 1 192 ? 12.220 -6.795 -20.922 1.00 89.56 192 CYS A N 1
ATOM 1504 C CA . CYS A 1 192 ? 11.368 -6.662 -22.105 1.00 89.56 192 CYS A CA 1
ATOM 1505 C C . CYS A 1 192 ? 11.070 -8.023 -22.755 1.00 89.56 192 CYS A C 1
ATOM 1507 O O . CYS A 1 192 ? 11.608 -8.379 -23.809 1.00 89.56 192 CYS A O 1
ATOM 1509 N N . LEU A 1 193 ? 10.157 -8.781 -22.142 1.00 91.69 193 LEU A N 1
ATOM 1510 C CA . LEU A 1 193 ? 9.814 -10.143 -22.575 1.00 91.69 193 LEU A CA 1
ATOM 1511 C C . LEU A 1 193 ? 9.362 -10.226 -24.043 1.00 91.69 193 LEU A C 1
ATOM 1513 O O . LEU A 1 193 ? 9.695 -11.177 -24.746 1.00 91.69 193 LEU A O 1
ATOM 1517 N N . LYS A 1 194 ? 8.597 -9.236 -24.522 1.00 89.50 194 LYS A N 1
ATOM 1518 C CA . LYS A 1 194 ? 8.028 -9.245 -25.882 1.00 89.50 194 LYS A CA 1
ATOM 1519 C C . LYS A 1 194 ? 9.114 -9.237 -26.954 1.00 89.50 194 LYS A C 1
ATOM 1521 O O . LYS A 1 194 ? 9.063 -10.054 -27.867 1.00 89.50 194 LYS A O 1
ATOM 1526 N N . VAL A 1 195 ? 10.091 -8.339 -26.821 1.00 90.06 195 VAL A N 1
ATOM 1527 C CA . VAL A 1 195 ? 11.227 -8.269 -27.749 1.00 90.06 195 VAL A CA 1
ATOM 1528 C C . VAL A 1 195 ? 12.082 -9.524 -27.605 1.00 90.06 195 VAL A C 1
ATOM 1530 O O . VAL A 1 195 ? 12.423 -10.134 -28.612 1.00 90.06 195 VAL A O 1
ATOM 1533 N N . GLY A 1 196 ? 12.332 -9.985 -26.376 1.00 93.88 196 GLY A N 1
ATOM 1534 C CA . GLY A 1 196 ? 13.074 -11.224 -26.129 1.00 93.88 196 GLY A CA 1
ATOM 1535 C C . GLY A 1 196 ? 12.478 -12.457 -26.823 1.00 93.88 196 GLY A C 1
ATOM 1536 O O . GLY A 1 196 ? 13.222 -13.268 -27.367 1.00 93.88 196 GLY A O 1
ATOM 1537 N N . ILE A 1 197 ? 11.146 -12.582 -26.877 1.00 94.69 197 ILE A N 1
ATOM 1538 C CA . ILE A 1 197 ? 10.461 -13.663 -27.611 1.00 94.69 197 ILE A CA 1
ATOM 1539 C C . ILE A 1 197 ? 10.679 -13.545 -29.125 1.00 94.69 197 ILE A C 1
ATOM 1541 O O . ILE A 1 197 ? 10.881 -14.562 -29.787 1.00 94.69 197 ILE A O 1
ATOM 1545 N N . VAL A 1 198 ? 10.654 -12.329 -29.680 1.00 93.94 198 VAL A N 1
ATOM 1546 C CA . VAL A 1 198 ? 10.941 -12.101 -31.108 1.00 93.94 198 VAL A CA 1
ATOM 1547 C C . VAL A 1 198 ? 12.387 -12.478 -31.422 1.00 93.94 198 VAL A C 1
ATOM 1549 O O . VAL A 1 198 ? 12.622 -13.260 -32.334 1.00 93.94 198 VAL A O 1
ATOM 1552 N N . VAL A 1 199 ? 13.339 -12.030 -30.602 1.00 94.94 199 VAL A N 1
ATOM 1553 C CA . VAL A 1 199 ? 14.758 -12.380 -30.755 1.00 94.94 199 VAL A CA 1
ATOM 1554 C C . VAL A 1 199 ? 14.963 -13.895 -30.653 1.00 94.94 199 VAL A C 1
ATOM 1556 O O . VAL A 1 199 ? 15.699 -14.467 -31.446 1.00 94.94 199 VAL A O 1
ATOM 1559 N N . HIS A 1 200 ? 14.283 -14.584 -29.730 1.00 95.94 200 HIS A N 1
ATOM 1560 C CA . HIS A 1 200 ? 14.349 -16.046 -29.637 1.00 95.94 200 HIS A CA 1
ATOM 1561 C C . HIS A 1 200 ? 13.767 -16.741 -30.881 1.00 95.94 200 HIS A C 1
ATOM 1563 O O . HIS A 1 200 ? 14.316 -17.737 -31.349 1.00 95.94 200 HIS A O 1
ATOM 1569 N N . LYS A 1 201 ? 12.694 -16.207 -31.473 1.00 93.69 201 LYS A N 1
ATOM 1570 C CA . LYS A 1 201 ? 12.190 -16.701 -32.762 1.00 93.69 201 LYS A CA 1
ATOM 1571 C C . LYS A 1 201 ? 13.250 -16.547 -33.859 1.00 93.69 201 LYS A C 1
ATOM 1573 O O . LYS A 1 201 ? 13.452 -17.481 -34.631 1.00 93.69 201 LYS A O 1
ATOM 1578 N N . ASP A 1 202 ? 13.945 -15.414 -33.896 1.00 92.81 202 ASP A N 1
ATOM 1579 C CA . ASP A 1 202 ? 15.015 -15.161 -34.866 1.00 92.81 202 ASP A CA 1
ATOM 1580 C C . ASP A 1 202 ? 16.216 -16.100 -34.653 1.00 92.81 202 ASP A C 1
ATOM 1582 O O . ASP A 1 202 ? 16.788 -16.571 -35.633 1.00 92.81 202 ASP A O 1
ATOM 1586 N N . VAL A 1 203 ? 16.548 -16.453 -33.401 1.00 95.69 203 VAL A N 1
ATOM 1587 C CA . VAL A 1 203 ? 17.565 -17.475 -33.067 1.00 95.69 203 VAL A CA 1
ATOM 1588 C C . VAL A 1 203 ? 17.248 -18.808 -33.744 1.00 95.69 203 VAL A C 1
ATOM 1590 O O . VAL A 1 203 ? 18.134 -19.397 -34.360 1.00 95.69 203 VAL A O 1
ATOM 1593 N N . ILE A 1 204 ? 15.993 -19.260 -33.659 1.00 93.25 204 ILE A N 1
ATOM 1594 C CA . ILE A 1 204 ? 15.542 -20.523 -34.265 1.00 93.25 204 ILE A CA 1
ATOM 1595 C C . ILE A 1 204 ? 15.569 -20.421 -35.794 1.00 93.25 204 ILE A C 1
ATOM 1597 O O . ILE A 1 204 ? 16.054 -21.322 -36.471 1.00 93.25 204 ILE A O 1
ATOM 1601 N N . ILE A 1 205 ? 15.078 -19.313 -36.359 1.00 90.81 205 ILE A N 1
ATOM 1602 C CA . ILE A 1 205 ? 15.062 -19.103 -37.818 1.00 90.81 205 ILE A CA 1
ATOM 1603 C C . ILE A 1 205 ? 16.484 -19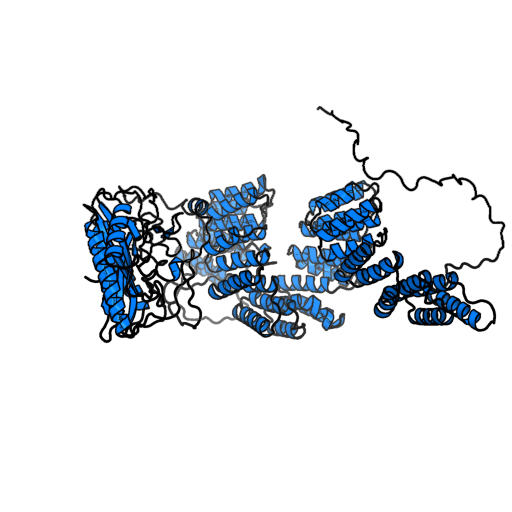.077 -38.393 1.00 90.81 205 ILE A C 1
ATOM 1605 O O . ILE A 1 205 ? 16.710 -19.589 -39.489 1.00 90.81 205 ILE A O 1
ATOM 1609 N N . CYS A 1 206 ? 17.440 -18.502 -37.663 1.00 90.69 206 CYS A N 1
ATOM 1610 C CA . CYS A 1 206 ? 18.833 -18.391 -38.089 1.00 90.69 206 CYS A CA 1
ATOM 1611 C C . CYS A 1 206 ? 19.683 -19.636 -37.756 1.00 90.69 206 CYS A C 1
ATOM 1613 O O . CYS A 1 206 ? 20.865 -19.651 -38.096 1.00 90.69 206 CYS A O 1
ATOM 1615 N N . GLY A 1 207 ? 19.116 -20.669 -37.117 1.00 91.19 207 GLY A N 1
ATOM 1616 C CA . GLY A 1 207 ? 19.806 -21.934 -36.826 1.00 91.19 207 GLY A CA 1
ATOM 1617 C C . GLY A 1 207 ? 20.798 -21.879 -35.656 1.00 91.19 207 GLY A C 1
ATOM 1618 O O . GLY A 1 207 ? 21.807 -22.588 -35.667 1.00 91.19 207 GLY A O 1
ATOM 1619 N N . PHE A 1 208 ? 20.577 -20.998 -34.673 1.00 92.25 208 PHE A N 1
ATOM 1620 C CA . PHE A 1 208 ? 21.450 -20.825 -33.501 1.00 92.25 208 PHE A CA 1
ATOM 1621 C C . PHE A 1 208 ? 20.869 -21.412 -32.202 1.00 92.25 208 PHE A C 1
ATOM 1623 O O . PHE A 1 208 ? 21.415 -21.171 -31.125 1.00 92.25 208 PHE A O 1
ATOM 1630 N N . GLU A 1 209 ? 19.804 -22.209 -32.274 1.00 87.25 209 GLU A N 1
ATOM 1631 C CA . GLU A 1 209 ? 19.106 -22.808 -31.127 1.00 87.25 209 GLU A CA 1
ATOM 1632 C C . GLU A 1 209 ? 19.935 -23.838 -30.342 1.00 87.25 209 GLU A C 1
ATOM 1634 O O . GLU A 1 209 ? 19.626 -24.133 -29.193 1.00 87.25 209 GLU A O 1
ATOM 1639 N N . LEU A 1 210 ? 21.014 -24.363 -30.933 1.00 87.50 210 LEU A N 1
ATOM 1640 C CA . LEU A 1 210 ? 21.956 -25.274 -30.267 1.00 87.50 210 LEU A CA 1
ATOM 1641 C C . LEU A 1 210 ? 23.231 -24.571 -29.770 1.00 87.50 210 LEU A C 1
ATOM 1643 O O . LEU A 1 210 ? 24.109 -25.213 -29.189 1.00 87.50 210 LEU A O 1
ATOM 1647 N N . ASN A 1 211 ? 23.379 -23.262 -30.003 1.00 91.62 211 ASN A N 1
ATOM 1648 C CA . ASN A 1 211 ? 24.564 -22.524 -29.580 1.00 91.62 211 ASN A CA 1
ATOM 1649 C C . ASN A 1 211 ? 24.529 -22.267 -28.063 1.00 91.62 211 ASN A C 1
ATOM 1651 O O . ASN A 1 211 ? 23.703 -21.495 -27.581 1.00 91.62 211 ASN A O 1
ATOM 1655 N N . LEU A 1 212 ? 25.476 -22.852 -27.316 1.00 92.00 212 LEU A N 1
ATOM 1656 C CA . LEU A 1 212 ? 25.537 -22.755 -25.848 1.00 92.00 212 LEU A CA 1
ATOM 1657 C C . LEU A 1 212 ? 25.509 -21.309 -25.328 1.00 92.00 212 LEU A C 1
ATOM 1659 O O . LEU A 1 212 ? 24.797 -21.013 -24.371 1.00 92.00 212 LEU A O 1
ATOM 1663 N N . GLN A 1 213 ? 26.238 -20.389 -25.967 1.00 91.75 213 GLN A N 1
ATOM 1664 C CA . GLN A 1 213 ? 26.296 -18.989 -25.539 1.00 91.75 213 GLN A CA 1
ATOM 1665 C C . GLN A 1 213 ? 24.952 -18.274 -25.740 1.00 91.75 213 GLN A C 1
ATOM 1667 O O . GLN A 1 213 ? 24.543 -17.464 -24.899 1.00 91.75 213 GLN A O 1
ATOM 1672 N N . VAL A 1 214 ? 24.258 -18.578 -26.840 1.00 94.81 214 VAL A N 1
ATOM 1673 C CA . VAL A 1 214 ? 22.918 -18.048 -27.122 1.00 94.81 214 VAL A CA 1
ATOM 1674 C C . VAL A 1 214 ? 21.908 -18.629 -26.134 1.00 94.81 214 VAL A C 1
ATOM 1676 O O . VAL A 1 214 ? 21.173 -17.859 -25.519 1.00 94.81 214 VAL A O 1
ATOM 1679 N N . CYS A 1 215 ? 21.931 -19.941 -25.884 1.00 95.44 215 CYS A N 1
ATOM 1680 C CA . CYS A 1 215 ? 21.057 -20.598 -24.907 1.00 95.44 215 CYS A CA 1
ATOM 1681 C C . CYS A 1 215 ? 21.255 -20.058 -23.485 1.00 95.44 215 CYS A C 1
ATOM 1683 O O . CYS A 1 215 ? 20.278 -19.717 -22.824 1.00 95.44 215 CYS A O 1
ATOM 1685 N N . ASN A 1 216 ? 22.500 -19.876 -23.034 1.00 95.06 216 ASN A N 1
ATOM 1686 C CA . ASN A 1 216 ? 22.794 -19.279 -21.725 1.00 95.06 216 ASN A CA 1
ATOM 1687 C C . ASN A 1 216 ? 22.238 -17.842 -21.621 1.00 95.06 216 ASN A C 1
ATOM 1689 O O . ASN A 1 216 ? 21.690 -17.453 -20.589 1.00 95.06 216 ASN A O 1
ATOM 1693 N N . SER A 1 217 ? 22.305 -17.067 -22.712 1.00 95.25 217 SER A N 1
ATOM 1694 C CA . SER A 1 217 ? 21.731 -15.712 -22.779 1.00 95.25 217 SER A CA 1
ATOM 1695 C C . SER A 1 217 ? 20.197 -15.718 -22.814 1.00 95.25 217 SER A C 1
ATOM 1697 O O . SER A 1 217 ? 19.569 -14.828 -22.242 1.00 95.25 217 SER A O 1
ATOM 1699 N N . LEU A 1 218 ? 19.580 -16.721 -23.450 1.00 96.69 218 LEU A N 1
ATOM 1700 C CA . LEU A 1 218 ? 18.129 -16.934 -23.439 1.00 96.69 218 LEU A CA 1
ATOM 1701 C C . LEU A 1 218 ? 17.629 -17.304 -22.041 1.00 96.69 218 LEU A C 1
ATOM 1703 O O . LEU A 1 218 ? 16.606 -16.774 -21.611 1.00 96.69 218 LEU A O 1
ATOM 1707 N N . ILE A 1 219 ? 18.355 -18.166 -21.321 1.00 96.50 219 ILE A N 1
ATOM 1708 C CA . ILE A 1 219 ? 18.046 -18.526 -19.931 1.00 96.50 219 ILE A CA 1
ATOM 1709 C C . ILE A 1 219 ? 18.076 -17.273 -19.048 1.00 96.50 219 ILE A C 1
ATOM 1711 O O . ILE A 1 219 ? 17.109 -17.041 -18.323 1.00 96.50 219 ILE A O 1
ATOM 1715 N N . ASP A 1 220 ? 19.123 -16.439 -19.134 1.00 94.31 220 ASP A N 1
ATOM 1716 C CA . ASP A 1 220 ? 19.204 -15.173 -18.378 1.00 94.31 220 ASP A CA 1
ATOM 1717 C C . ASP A 1 220 ? 18.059 -14.215 -18.746 1.00 94.31 220 ASP A C 1
ATOM 1719 O O . ASP A 1 220 ? 17.389 -13.684 -17.859 1.00 94.31 220 ASP A O 1
ATOM 1723 N N . MET A 1 221 ? 17.778 -14.047 -20.044 1.00 96.19 221 MET A N 1
ATOM 1724 C CA . MET A 1 221 ? 16.706 -13.173 -20.533 1.00 96.19 221 MET A CA 1
ATOM 1725 C C . MET A 1 221 ? 15.336 -13.602 -20.016 1.00 96.19 221 MET A C 1
ATOM 1727 O O . MET A 1 221 ? 14.634 -12.791 -19.411 1.00 96.19 221 MET A O 1
ATOM 1731 N N . TYR A 1 222 ? 14.968 -14.873 -20.184 1.00 96.44 222 TYR A N 1
ATOM 1732 C CA . TYR A 1 222 ? 13.688 -15.376 -19.693 1.00 96.44 222 TYR A CA 1
ATOM 1733 C C . TYR A 1 222 ? 13.594 -15.340 -18.169 1.00 96.44 222 TYR A C 1
ATOM 1735 O O . TYR A 1 222 ? 12.532 -15.008 -17.641 1.00 96.44 222 TYR A O 1
ATOM 1743 N N . SER A 1 223 ? 14.692 -15.629 -17.465 1.00 92.94 223 SER A N 1
ATOM 1744 C CA . SER A 1 223 ? 14.726 -15.590 -16.001 1.00 92.94 223 SER A CA 1
ATOM 1745 C C . SER A 1 223 ? 14.514 -14.179 -15.454 1.00 92.94 223 SER A C 1
ATOM 1747 O O . SER A 1 223 ? 13.769 -14.025 -14.494 1.00 92.94 223 SER A O 1
ATOM 1749 N N . LYS A 1 224 ? 15.112 -13.143 -16.061 1.00 91.31 224 LYS A N 1
ATOM 1750 C CA . LYS A 1 224 ? 14.931 -11.733 -15.648 1.00 91.31 224 LYS A CA 1
ATOM 1751 C C . LYS A 1 224 ? 13.638 -11.083 -16.149 1.00 91.31 224 LYS A C 1
ATOM 1753 O O . LYS A 1 224 ? 13.308 -9.970 -15.746 1.00 91.31 224 LYS A O 1
ATOM 1758 N N . CYS A 1 225 ? 12.915 -11.767 -17.030 1.00 88.94 225 CYS A N 1
ATOM 1759 C CA . CYS A 1 225 ? 11.591 -11.371 -17.505 1.00 88.94 225 CYS A CA 1
ATOM 1760 C C . CYS A 1 225 ? 10.460 -12.157 -16.811 1.00 88.94 225 CYS A C 1
ATOM 1762 O O . CYS A 1 225 ? 9.379 -12.293 -17.388 1.00 88.94 225 CYS A O 1
ATOM 1764 N N . ASP A 1 226 ? 10.727 -12.733 -15.633 1.00 85.88 226 ASP A N 1
ATOM 1765 C CA . ASP A 1 226 ? 9.789 -13.523 -14.820 1.00 85.88 226 ASP A CA 1
ATOM 1766 C C . ASP A 1 226 ? 9.124 -14.706 -15.563 1.00 85.88 226 ASP A C 1
ATOM 1768 O O . ASP A 1 226 ? 8.038 -15.168 -15.209 1.00 85.88 226 ASP A O 1
ATOM 1772 N N . ASN A 1 227 ? 9.772 -15.242 -16.606 1.00 89.06 227 ASN A N 1
ATOM 1773 C CA . ASN A 1 227 ? 9.304 -16.400 -17.376 1.00 89.06 227 ASN A CA 1
ATOM 1774 C C . ASN A 1 227 ? 10.262 -17.587 -17.213 1.00 89.06 227 ASN A C 1
ATOM 1776 O O . ASN A 1 227 ? 10.804 -18.147 -18.172 1.00 89.06 227 ASN A O 1
ATOM 1780 N N . ILE A 1 228 ? 10.451 -17.994 -15.959 1.00 92.31 228 ILE A N 1
ATOM 1781 C CA . ILE A 1 228 ? 11.346 -19.093 -15.581 1.00 92.31 228 ILE A CA 1
ATOM 1782 C C . ILE A 1 228 ? 10.962 -20.436 -16.224 1.00 92.31 228 ILE A C 1
ATOM 1784 O O . ILE A 1 228 ? 11.825 -21.276 -16.464 1.00 92.31 228 IL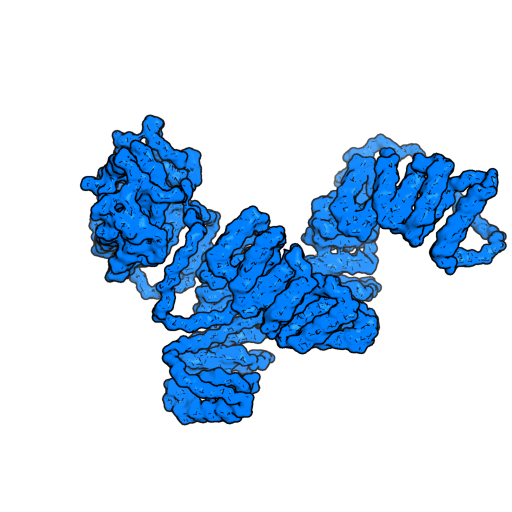E A O 1
ATOM 1788 N N . GLY A 1 229 ? 9.683 -20.632 -16.566 1.00 89.06 229 GLY A N 1
ATOM 1789 C CA . GLY A 1 229 ? 9.221 -21.822 -17.283 1.00 89.06 229 GLY A CA 1
ATOM 1790 C C . GLY A 1 229 ? 9.855 -21.946 -18.670 1.00 89.06 229 GLY A C 1
ATOM 1791 O O . GLY A 1 229 ? 10.317 -23.022 -19.042 1.00 89.06 229 GLY A O 1
ATOM 1792 N N . SER A 1 230 ? 9.950 -20.839 -19.414 1.00 92.56 230 SER A N 1
ATOM 1793 C CA . SER A 1 230 ? 10.622 -20.828 -20.722 1.00 92.56 230 SER A CA 1
ATOM 1794 C C . SER A 1 230 ? 12.137 -20.970 -20.579 1.00 92.56 230 SER A C 1
ATOM 1796 O O . SER A 1 230 ? 12.746 -21.700 -21.355 1.00 92.56 230 SER A O 1
ATOM 1798 N N . ALA A 1 231 ? 12.738 -20.358 -19.551 1.00 94.81 231 ALA A N 1
ATOM 1799 C CA . ALA A 1 231 ? 14.158 -20.546 -19.241 1.00 94.81 231 ALA A CA 1
ATOM 1800 C C . ALA A 1 231 ? 14.489 -22.024 -18.965 1.00 94.81 231 ALA A C 1
ATOM 1802 O O . ALA A 1 231 ? 15.425 -22.570 -19.548 1.00 94.81 231 ALA A O 1
ATOM 1803 N N . LYS A 1 232 ? 13.673 -22.700 -18.143 1.00 94.12 232 LYS A N 1
ATOM 1804 C CA . LYS A 1 232 ? 13.830 -24.130 -17.846 1.00 94.12 232 LYS A CA 1
ATOM 1805 C C . LYS A 1 232 ? 13.680 -24.994 -19.093 1.00 94.12 232 LYS A C 1
ATOM 1807 O O . LYS A 1 232 ? 14.453 -25.926 -19.267 1.00 94.12 232 LYS A O 1
ATOM 1812 N N . ARG A 1 233 ? 12.740 -24.665 -19.984 1.00 93.75 233 ARG A N 1
ATOM 1813 C CA . ARG A 1 233 ? 12.592 -25.369 -21.266 1.00 93.75 233 ARG A CA 1
ATOM 1814 C C . ARG A 1 233 ? 13.838 -25.259 -22.136 1.00 93.75 233 ARG A C 1
ATOM 1816 O O . ARG A 1 233 ? 14.316 -26.285 -22.599 1.00 93.75 233 ARG A O 1
ATOM 1823 N N . VAL A 1 234 ? 14.389 -24.052 -22.296 1.00 94.75 234 VAL A N 1
ATOM 1824 C CA . VAL A 1 234 ? 15.654 -23.863 -23.026 1.00 94.75 234 VAL A CA 1
ATOM 1825 C C . VAL A 1 234 ? 16.748 -24.721 -22.390 1.00 94.75 234 VAL A C 1
ATOM 1827 O O . VAL A 1 234 ? 17.397 -25.485 -23.090 1.00 94.75 234 VAL A O 1
ATOM 1830 N N . PHE A 1 235 ? 16.900 -24.677 -21.064 1.00 94.75 235 PHE A N 1
ATOM 1831 C CA . PHE A 1 235 ? 17.889 -25.482 -20.339 1.00 94.75 235 PHE A CA 1
ATOM 1832 C C . PHE A 1 235 ? 17.701 -27.002 -20.512 1.00 94.75 235 PHE A C 1
ATOM 1834 O O . PHE A 1 235 ? 18.679 -27.751 -20.593 1.00 94.75 235 PHE A O 1
ATOM 1841 N N . ASP A 1 236 ? 16.460 -27.481 -20.573 1.00 91.75 236 ASP A N 1
ATOM 1842 C CA . ASP A 1 236 ? 16.134 -28.901 -20.745 1.00 91.75 236 ASP A CA 1
ATOM 1843 C C . ASP A 1 236 ? 16.378 -29.395 -22.171 1.00 91.75 236 ASP A C 1
ATOM 1845 O O . ASP A 1 236 ? 16.866 -30.512 -22.349 1.00 91.75 236 ASP A O 1
ATOM 1849 N N . GLU A 1 237 ? 16.100 -28.552 -23.165 1.00 90.56 237 GLU A N 1
ATOM 1850 C CA . GLU A 1 237 ? 16.279 -28.839 -24.593 1.00 90.56 237 GLU A CA 1
ATOM 1851 C C . GLU A 1 237 ? 17.766 -28.784 -25.029 1.00 90.56 237 GLU A C 1
ATOM 1853 O O . GLU A 1 237 ? 18.115 -29.277 -26.103 1.00 90.56 237 GLU A O 1
ATOM 1858 N N . MET A 1 238 ? 18.676 -28.263 -24.192 1.00 91.25 238 MET A N 1
ATOM 1859 C CA . MET A 1 238 ? 20.122 -28.246 -24.466 1.00 91.25 238 MET A CA 1
ATOM 1860 C C . MET A 1 238 ? 20.734 -29.656 -24.521 1.00 91.25 238 MET A C 1
ATOM 1862 O O . MET A 1 238 ? 20.685 -30.415 -23.550 1.00 91.25 238 MET A O 1
ATOM 1866 N N . ALA A 1 239 ? 21.408 -29.969 -25.634 1.00 82.81 239 ALA A N 1
ATOM 1867 C CA . ALA A 1 239 ? 22.097 -31.248 -25.847 1.00 82.81 239 ALA A CA 1
ATOM 1868 C C . ALA A 1 239 ? 23.335 -31.443 -24.947 1.00 82.81 239 ALA A C 1
ATOM 1870 O O . ALA A 1 239 ? 23.690 -32.570 -24.606 1.00 82.81 239 ALA A O 1
ATOM 1871 N N . GLY A 1 240 ? 23.986 -30.348 -24.549 1.00 82.31 240 GLY A N 1
ATOM 1872 C CA . GLY A 1 240 ? 25.103 -30.321 -23.608 1.00 82.31 240 GLY A CA 1
ATOM 1873 C C . GLY A 1 240 ? 25.021 -29.067 -22.743 1.00 82.31 240 GLY A C 1
ATOM 1874 O O . GLY A 1 240 ? 24.526 -28.040 -23.197 1.00 82.31 240 GLY A O 1
ATOM 1875 N N . ARG A 1 241 ? 25.466 -29.158 -21.489 1.00 90.31 241 ARG A N 1
ATOM 1876 C CA . ARG A 1 241 ? 25.403 -28.064 -20.509 1.00 90.31 241 ARG A CA 1
ATOM 1877 C C . ARG A 1 241 ? 26.793 -27.828 -19.952 1.00 90.31 241 ARG A C 1
ATOM 1879 O O . ARG A 1 241 ? 27.425 -28.774 -19.485 1.00 90.31 241 ARG A O 1
ATOM 1886 N N . ASP A 1 242 ? 27.255 -26.590 -20.013 1.00 89.50 242 ASP A N 1
ATOM 1887 C CA . ASP A 1 242 ? 28.498 -26.178 -19.371 1.00 89.50 242 ASP A CA 1
ATOM 1888 C C . ASP A 1 242 ? 28.212 -25.569 -17.991 1.00 89.50 242 ASP A C 1
ATOM 1890 O O . ASP A 1 242 ? 27.059 -25.391 -17.592 1.00 89.50 242 ASP A O 1
ATOM 1894 N N . LEU A 1 243 ? 29.272 -25.252 -17.244 1.00 90.31 243 LEU A N 1
ATOM 1895 C CA . LEU A 1 243 ? 29.169 -24.587 -15.942 1.00 90.31 243 LEU A CA 1
ATOM 1896 C C . LEU A 1 243 ? 28.305 -23.310 -16.010 1.00 90.31 243 LEU A C 1
ATOM 1898 O O . LEU A 1 243 ? 27.563 -23.009 -15.079 1.00 90.31 243 LEU A O 1
ATOM 1902 N N . TRP A 1 244 ? 28.349 -22.583 -17.131 1.00 89.38 244 TRP A N 1
ATOM 1903 C CA . TRP A 1 244 ? 27.584 -21.354 -17.323 1.00 89.38 244 TRP A CA 1
ATOM 1904 C C . TRP A 1 244 ? 26.090 -21.639 -17.476 1.00 89.38 244 TRP A C 1
ATOM 1906 O O . TRP A 1 244 ? 25.290 -20.922 -16.885 1.00 89.38 244 TRP A O 1
ATOM 1916 N N . SER A 1 245 ? 25.705 -22.704 -18.184 1.00 91.06 245 SER A N 1
ATOM 1917 C CA . SER A 1 245 ? 24.311 -23.149 -18.285 1.00 91.06 245 SER A CA 1
ATOM 1918 C C . SER A 1 245 ? 23.719 -23.447 -16.910 1.00 91.06 245 SER A C 1
ATOM 1920 O O . SER A 1 245 ? 22.623 -22.977 -16.595 1.00 91.06 245 SER A O 1
ATOM 1922 N N . TRP A 1 246 ? 24.448 -24.199 -16.075 1.00 93.56 246 TRP A N 1
ATOM 1923 C CA . TRP A 1 246 ? 24.026 -24.506 -14.704 1.00 93.56 246 TRP A CA 1
ATOM 1924 C C . TRP A 1 246 ? 23.918 -23.234 -13.862 1.00 93.56 246 TRP A C 1
ATOM 1926 O O . TRP A 1 246 ? 22.881 -23.003 -13.241 1.00 93.56 246 TRP A O 1
ATOM 1936 N N . ASN A 1 247 ? 24.927 -22.360 -13.913 1.00 93.25 247 ASN A N 1
ATOM 1937 C CA . ASN A 1 247 ? 24.935 -21.095 -13.175 1.00 93.25 247 ASN A CA 1
ATOM 1938 C C . ASN A 1 247 ? 23.779 -20.175 -13.572 1.00 93.25 247 ASN A C 1
ATOM 1940 O O . ASN A 1 247 ? 23.098 -19.642 -12.695 1.00 93.25 247 ASN A O 1
ATOM 1944 N N . SER A 1 248 ? 23.518 -20.018 -14.872 1.00 92.12 248 SER A N 1
ATOM 1945 C CA . SER A 1 248 ? 22.406 -19.216 -15.387 1.00 92.12 248 SER A CA 1
ATOM 1946 C C . SER A 1 248 ? 21.058 -19.741 -14.896 1.00 92.12 248 SER A C 1
ATOM 1948 O O . SER A 1 248 ? 20.214 -18.947 -14.487 1.00 92.12 248 SER A O 1
ATOM 1950 N N . MET A 1 249 ? 20.856 -21.061 -14.875 1.00 95.06 249 MET A N 1
ATOM 1951 C CA . MET A 1 249 ? 19.589 -21.648 -14.434 1.00 95.06 249 MET A CA 1
ATOM 1952 C C . MET A 1 249 ? 19.417 -21.607 -12.906 1.00 95.06 249 MET A C 1
ATOM 1954 O O . MET A 1 249 ? 18.342 -21.248 -12.424 1.00 95.06 249 MET A O 1
ATOM 1958 N N . ILE A 1 250 ? 20.469 -21.909 -12.133 1.00 94.75 250 ILE A N 1
ATOM 1959 C CA . ILE A 1 250 ? 20.456 -21.800 -10.662 1.00 94.75 250 ILE A CA 1
ATOM 1960 C C . ILE A 1 250 ? 20.194 -20.346 -10.255 1.00 94.75 250 ILE A C 1
ATOM 1962 O O . ILE A 1 250 ? 19.303 -20.083 -9.447 1.00 94.75 250 ILE A O 1
ATOM 1966 N N . SER A 1 251 ? 20.915 -19.391 -10.851 1.00 92.06 251 SER A N 1
ATOM 1967 C CA . SER A 1 251 ? 20.693 -17.960 -10.624 1.00 92.06 251 SER A CA 1
ATOM 1968 C C . SER A 1 251 ? 19.277 -17.548 -11.020 1.00 92.06 251 SER A C 1
ATOM 1970 O O . SER A 1 251 ? 18.601 -16.878 -10.241 1.00 92.06 251 SER A O 1
ATOM 1972 N N . GLY A 1 252 ? 18.777 -18.036 -12.160 1.00 90.62 252 GLY A N 1
ATOM 1973 C CA . GLY A 1 252 ? 17.406 -17.810 -12.605 1.00 90.62 252 GLY A CA 1
ATOM 1974 C C . GLY A 1 252 ? 16.364 -18.252 -11.577 1.00 90.62 252 GLY A C 1
ATOM 1975 O O . GLY A 1 252 ? 15.465 -17.475 -11.246 1.00 90.62 252 GLY A O 1
ATOM 1976 N N . TYR A 1 253 ? 16.511 -19.448 -10.997 1.00 91.75 253 TYR A N 1
ATOM 1977 C CA . TYR A 1 253 ? 15.633 -19.914 -9.921 1.00 91.75 253 TYR A CA 1
ATOM 1978 C C . TYR A 1 253 ? 15.729 -19.052 -8.656 1.00 91.75 253 TYR A C 1
ATOM 1980 O O . TYR A 1 253 ? 14.694 -18.713 -8.079 1.00 91.75 253 TYR A O 1
ATOM 1988 N N . VAL A 1 254 ? 16.935 -18.651 -8.235 1.00 89.56 254 VAL A N 1
ATOM 1989 C CA . VAL A 1 254 ? 17.127 -17.799 -7.045 1.00 89.56 254 VAL A CA 1
ATOM 1990 C C . VAL A 1 254 ? 16.522 -16.407 -7.236 1.00 89.56 254 VAL A C 1
ATOM 1992 O O . VAL A 1 254 ? 15.833 -15.910 -6.339 1.00 89.56 254 VAL A O 1
ATOM 1995 N N . CYS A 1 255 ? 16.728 -15.789 -8.401 1.00 86.56 255 CYS A N 1
ATOM 1996 C CA . CYS A 1 255 ? 16.157 -14.488 -8.752 1.00 86.56 255 CYS A CA 1
ATOM 1997 C C . CYS A 1 255 ? 14.624 -14.512 -8.762 1.00 86.56 255 CYS A C 1
ATOM 1999 O O . CYS A 1 255 ? 14.010 -13.561 -8.290 1.00 86.56 255 CYS A O 1
ATOM 2001 N N . ASN A 1 256 ? 14.017 -15.619 -9.202 1.00 83.31 256 ASN A N 1
ATOM 2002 C CA . ASN A 1 256 ? 12.562 -15.812 -9.222 1.00 83.31 256 ASN A CA 1
ATOM 2003 C C . ASN A 1 256 ? 11.990 -16.349 -7.890 1.00 83.31 256 ASN A C 1
ATOM 2005 O O . ASN A 1 256 ? 10.814 -16.696 -7.813 1.00 83.31 256 ASN A O 1
ATOM 2009 N N . GLY A 1 257 ? 12.804 -16.467 -6.832 1.00 82.00 257 GLY A N 1
ATOM 2010 C CA . GLY A 1 257 ? 12.355 -16.936 -5.514 1.00 82.00 257 GLY A CA 1
ATOM 2011 C C . GLY A 1 257 ? 12.051 -18.439 -5.421 1.00 82.00 257 GLY A C 1
ATOM 2012 O O . GLY A 1 257 ? 11.576 -18.902 -4.385 1.00 82.00 257 GLY A O 1
ATOM 2013 N N . LEU A 1 258 ? 12.370 -19.230 -6.448 1.00 85.12 258 LEU A N 1
ATOM 2014 C CA . LEU A 1 258 ? 12.197 -20.687 -6.487 1.00 85.12 258 LEU A CA 1
ATOM 2015 C C . LEU A 1 258 ? 13.392 -21.399 -5.831 1.00 85.12 258 LEU A C 1
ATOM 2017 O O . LEU A 1 258 ? 14.085 -22.214 -6.438 1.00 85.12 258 LEU A O 1
ATOM 2021 N N . LEU A 1 259 ? 13.646 -21.064 -4.565 1.00 87.81 259 LEU A N 1
ATOM 2022 C CA . LEU A 1 259 ? 14.878 -21.419 -3.849 1.00 87.81 259 LEU A CA 1
ATOM 2023 C C . LEU A 1 259 ? 15.076 -22.935 -3.693 1.00 87.81 259 LEU A C 1
ATOM 2025 O O . LEU A 1 259 ? 16.206 -23.408 -3.761 1.00 87.81 259 LEU A O 1
ATOM 2029 N N . GLY A 1 260 ? 13.989 -23.695 -3.513 1.00 83.81 260 GLY A N 1
ATOM 2030 C CA . GLY A 1 260 ? 14.047 -25.158 -3.409 1.00 83.81 260 GLY A CA 1
ATOM 2031 C C . GLY A 1 260 ? 14.571 -25.807 -4.691 1.00 83.81 260 GLY A C 1
ATOM 2032 O O . GLY A 1 260 ? 15.530 -26.571 -4.639 1.00 83.81 260 GLY A O 1
ATOM 2033 N N . LEU A 1 261 ? 14.025 -25.405 -5.844 1.00 88.25 261 LEU A N 1
ATOM 2034 C CA . LEU A 1 261 ? 14.461 -25.896 -7.155 1.00 88.25 261 LEU A CA 1
ATOM 2035 C C . LEU A 1 261 ? 15.912 -25.505 -7.464 1.00 88.25 261 LEU A C 1
ATOM 2037 O O . LEU A 1 261 ? 16.629 -26.271 -8.101 1.00 88.25 261 LEU A O 1
ATOM 2041 N N . ALA A 1 262 ? 16.370 -24.339 -6.993 1.00 92.62 262 ALA A N 1
ATOM 2042 C CA . ALA A 1 262 ? 17.768 -23.933 -7.137 1.00 92.62 262 ALA A CA 1
ATOM 2043 C C . ALA A 1 262 ? 18.726 -24.888 -6.403 1.00 92.62 262 ALA A C 1
ATOM 2045 O O . ALA A 1 262 ? 19.758 -25.267 -6.953 1.00 92.62 262 ALA A O 1
ATOM 2046 N N . VAL A 1 263 ? 18.377 -25.291 -5.176 1.00 91.81 263 VAL A N 1
ATOM 2047 C CA . VAL A 1 263 ? 19.174 -26.237 -4.380 1.00 91.81 263 VAL A CA 1
ATOM 2048 C C . VAL A 1 263 ? 19.123 -27.640 -4.983 1.00 91.81 263 VAL A C 1
ATOM 2050 O O . VAL A 1 263 ? 20.164 -28.272 -5.118 1.00 91.81 263 VAL A O 1
ATOM 2053 N N . GLU A 1 264 ? 17.951 -28.101 -5.424 1.00 90.62 264 GLU A N 1
ATOM 2054 C CA . GLU A 1 264 ? 17.823 -29.386 -6.127 1.00 90.62 264 GLU A CA 1
ATOM 2055 C C . GLU A 1 264 ? 18.675 -29.421 -7.403 1.00 90.62 264 GLU A C 1
ATOM 2057 O O . GLU A 1 264 ? 19.353 -30.412 -7.682 1.00 90.62 264 GLU A O 1
ATOM 2062 N N . LEU A 1 265 ? 18.689 -28.324 -8.167 1.00 92.12 265 LEU A N 1
ATOM 2063 C CA . LEU A 1 265 ? 19.492 -28.223 -9.381 1.00 92.12 265 LEU A CA 1
ATOM 2064 C C . LEU A 1 265 ? 20.997 -28.187 -9.076 1.00 92.12 265 LEU A C 1
ATOM 2066 O O . LEU A 1 265 ? 21.779 -28.776 -9.821 1.00 92.12 265 LEU A O 1
ATOM 2070 N N . PHE A 1 266 ? 21.404 -27.557 -7.972 1.00 93.06 266 PHE A N 1
ATOM 2071 C CA . PHE A 1 266 ? 22.782 -27.609 -7.478 1.00 93.06 266 PHE A CA 1
ATOM 2072 C C . PHE A 1 266 ? 23.200 -29.032 -7.078 1.00 93.06 266 PHE A C 1
ATOM 2074 O O . PHE A 1 266 ? 24.297 -29.476 -7.417 1.00 93.06 266 PHE A O 1
ATOM 2081 N N . ASP A 1 267 ? 22.320 -29.790 -6.426 1.00 89.94 267 ASP A N 1
ATOM 2082 C CA . ASP A 1 267 ? 22.586 -31.193 -6.104 1.00 89.94 267 ASP A CA 1
ATOM 2083 C C . ASP A 1 267 ? 22.707 -32.041 -7.384 1.00 89.94 267 ASP A C 1
ATOM 2085 O O . ASP A 1 267 ? 23.615 -32.866 -7.499 1.00 89.94 267 ASP A O 1
ATOM 2089 N N . CYS A 1 268 ? 21.870 -31.782 -8.397 1.00 90.06 268 CYS A N 1
ATOM 2090 C CA . CYS A 1 268 ? 21.973 -32.421 -9.715 1.00 90.06 268 CYS A CA 1
ATOM 2091 C C . CYS A 1 268 ? 23.290 -32.092 -10.431 1.00 90.06 268 CYS A C 1
ATOM 2093 O O . CYS A 1 268 ? 23.884 -32.975 -11.047 1.00 90.06 268 CYS A O 1
ATOM 2095 N N . MET A 1 269 ? 23.759 -30.845 -10.339 1.00 91.81 269 MET A N 1
ATOM 2096 C CA . MET A 1 269 ? 25.042 -30.407 -10.897 1.00 91.81 269 MET A CA 1
ATOM 2097 C C . MET A 1 269 ? 26.214 -31.185 -10.280 1.00 91.81 269 MET A C 1
ATOM 2099 O O . MET A 1 269 ? 27.059 -31.706 -11.012 1.00 91.81 269 MET A O 1
ATOM 2103 N N . ASN A 1 270 ? 26.214 -31.343 -8.951 1.00 86.44 270 ASN A N 1
ATOM 2104 C CA . ASN A 1 270 ? 27.228 -32.116 -8.231 1.00 86.44 270 ASN A CA 1
ATOM 2105 C C . ASN A 1 270 ? 27.175 -33.611 -8.587 1.00 86.44 270 ASN A C 1
ATOM 2107 O O . ASN A 1 270 ? 28.211 -34.221 -8.851 1.00 86.44 270 ASN A O 1
ATOM 2111 N N . LEU A 1 271 ? 25.977 -34.206 -8.644 1.00 86.38 271 LEU A N 1
ATOM 2112 C CA . LEU A 1 271 ? 25.790 -35.606 -9.056 1.00 86.38 271 LEU A CA 1
ATOM 2113 C C . LEU A 1 271 ? 26.204 -35.847 -10.515 1.00 86.38 271 LEU A C 1
ATOM 2115 O O . LEU A 1 271 ? 26.687 -36.927 -10.848 1.00 86.38 271 LEU A O 1
ATOM 2119 N N . GLY A 1 272 ? 26.046 -34.838 -11.373 1.00 80.44 272 GLY A N 1
ATOM 2120 C CA . GLY A 1 272 ? 26.500 -34.837 -12.762 1.00 80.44 272 GLY A CA 1
ATOM 2121 C C . GLY A 1 272 ? 28.010 -34.646 -12.939 1.00 80.44 272 GLY A C 1
ATOM 2122 O O . GLY A 1 272 ? 28.474 -34.618 -14.077 1.00 80.44 272 GLY A O 1
ATOM 2123 N N . GLY A 1 273 ? 28.776 -34.507 -11.849 1.00 82.62 273 GLY A N 1
ATOM 2124 C CA . GLY A 1 273 ? 30.233 -34.347 -11.880 1.00 82.62 273 GLY A CA 1
ATOM 2125 C C . GLY A 1 273 ? 30.713 -32.969 -12.345 1.00 82.62 273 GLY A C 1
ATOM 2126 O O . GLY A 1 273 ? 31.878 -32.826 -12.711 1.00 82.62 273 GLY A O 1
ATOM 2127 N N . CYS A 1 274 ? 29.840 -31.958 -12.362 1.00 86.81 274 CYS A N 1
ATOM 2128 C CA . CYS A 1 274 ? 30.221 -30.586 -12.681 1.00 86.81 274 CYS A CA 1
ATOM 2129 C C . CYS A 1 274 ? 30.617 -29.863 -11.388 1.00 86.81 274 CYS A C 1
ATOM 2131 O O . CYS A 1 274 ? 29.769 -29.624 -10.530 1.00 86.81 274 CYS A O 1
ATOM 2133 N N . GLU A 1 275 ? 31.904 -29.542 -11.228 1.00 87.81 275 GLU A N 1
ATOM 2134 C CA . GLU A 1 275 ? 32.381 -28.866 -10.019 1.00 87.81 275 GLU A CA 1
ATOM 2135 C C . GLU A 1 275 ? 31.877 -27.413 -9.952 1.00 87.81 275 GLU A C 1
ATOM 2137 O O . GLU A 1 275 ? 32.051 -26.656 -10.914 1.00 87.81 275 GLU A O 1
ATOM 2142 N N . PRO A 1 276 ? 31.273 -26.996 -8.824 1.00 90.88 276 PRO A N 1
ATOM 2143 C CA . PRO A 1 276 ? 30.781 -25.639 -8.657 1.00 90.88 276 PRO A CA 1
ATOM 2144 C C . PRO A 1 276 ? 31.920 -24.642 -8.460 1.00 90.88 276 PRO A C 1
ATOM 2146 O O . PRO A 1 276 ? 32.843 -24.856 -7.672 1.00 90.88 276 PRO A O 1
ATOM 2149 N N . ASP A 1 277 ? 31.817 -23.504 -9.141 1.00 91.06 277 ASP A N 1
ATOM 2150 C CA . ASP A 1 277 ? 32.721 -22.375 -8.945 1.00 91.06 277 ASP A CA 1
ATOM 2151 C C . ASP A 1 277 ? 32.232 -21.434 -7.833 1.00 91.06 277 ASP A C 1
ATOM 2153 O O . ASP A 1 277 ? 31.145 -21.579 -7.268 1.00 91.06 277 ASP A O 1
ATOM 2157 N N . ILE A 1 278 ? 33.038 -20.418 -7.519 1.00 90.88 278 ILE A N 1
ATOM 2158 C CA . ILE A 1 278 ? 32.701 -19.432 -6.484 1.00 90.88 278 ILE A CA 1
ATOM 2159 C C . ILE A 1 278 ? 31.375 -18.704 -6.768 1.00 90.88 278 ILE A C 1
ATOM 2161 O O . ILE A 1 278 ? 30.663 -18.345 -5.833 1.00 90.88 278 ILE A O 1
ATOM 2165 N N . VAL A 1 279 ? 31.012 -18.512 -8.043 1.00 89.81 279 VAL A N 1
ATOM 2166 C CA . VAL A 1 279 ? 29.745 -17.878 -8.443 1.00 89.81 279 VAL A CA 1
ATOM 2167 C C . VAL A 1 279 ? 28.567 -18.791 -8.106 1.00 89.81 279 VAL A C 1
ATOM 2169 O O . VAL A 1 279 ? 27.584 -18.332 -7.515 1.00 89.81 279 VAL A O 1
ATOM 2172 N N . THR A 1 280 ? 28.691 -20.084 -8.408 1.00 91.19 280 THR A N 1
ATOM 2173 C CA . THR A 1 280 ? 27.715 -21.118 -8.043 1.00 91.19 280 THR A CA 1
ATOM 2174 C C . THR A 1 280 ? 27.506 -21.142 -6.529 1.00 91.19 280 THR A C 1
ATOM 2176 O O . THR A 1 280 ? 26.379 -21.016 -6.047 1.00 91.19 280 THR A O 1
ATOM 2179 N N . LEU A 1 281 ? 28.603 -21.242 -5.767 1.00 93.44 281 LEU A N 1
ATOM 2180 C CA . LEU A 1 281 ? 28.569 -21.353 -4.308 1.00 93.44 281 LEU A CA 1
ATOM 2181 C C . LEU A 1 281 ? 27.952 -20.107 -3.661 1.00 93.44 281 LEU A C 1
ATOM 2183 O O . LEU A 1 281 ? 27.091 -20.248 -2.795 1.00 93.44 281 LEU A O 1
ATOM 2187 N N . ASN A 1 282 ? 28.295 -18.902 -4.126 1.00 93.56 282 ASN A N 1
ATOM 2188 C CA . ASN A 1 282 ? 27.698 -17.656 -3.631 1.00 93.56 282 ASN A CA 1
ATOM 2189 C C . ASN A 1 282 ? 26.192 -17.574 -3.921 1.00 93.56 282 ASN A C 1
ATOM 2191 O O . ASN A 1 282 ? 25.417 -17.161 -3.057 1.00 93.56 282 ASN A O 1
ATOM 2195 N N . THR A 1 283 ? 25.763 -18.009 -5.108 1.00 92.69 283 THR A N 1
ATOM 2196 C CA . THR A 1 283 ? 24.344 -18.016 -5.502 1.00 92.69 283 THR A CA 1
ATOM 2197 C C . THR A 1 283 ? 23.532 -18.973 -4.624 1.00 92.69 283 THR A C 1
ATOM 2199 O O . THR A 1 283 ? 22.453 -18.629 -4.139 1.00 92.69 283 THR A O 1
ATOM 2202 N N . VAL A 1 284 ? 24.070 -20.163 -4.351 1.00 93.25 284 VAL A N 1
ATOM 2203 C CA . VAL A 1 284 ? 23.430 -21.170 -3.489 1.00 93.25 284 VAL A CA 1
ATOM 2204 C C . VAL A 1 284 ? 23.479 -20.763 -2.014 1.00 93.25 284 VAL A C 1
ATOM 2206 O O . VAL A 1 284 ? 22.512 -20.981 -1.283 1.00 93.25 284 VAL A O 1
ATOM 2209 N N . MET A 1 285 ? 24.558 -20.121 -1.559 1.00 93.69 285 MET A N 1
ATOM 2210 C CA . MET A 1 285 ? 24.615 -19.511 -0.229 1.00 93.69 285 MET A CA 1
ATOM 2211 C C . MET A 1 285 ? 23.512 -18.467 -0.049 1.00 93.69 285 MET A C 1
ATOM 2213 O O . MET A 1 285 ? 22.809 -18.509 0.962 1.00 93.69 285 MET A O 1
ATOM 2217 N N . ASP A 1 286 ? 23.319 -17.567 -1.020 1.00 89.25 286 ASP A N 1
ATOM 2218 C CA . ASP A 1 286 ? 22.221 -16.596 -0.987 1.00 89.25 286 ASP A CA 1
ATOM 2219 C C . ASP A 1 286 ? 20.861 -17.305 -0.942 1.00 89.25 286 ASP A C 1
ATOM 2221 O O . ASP A 1 286 ? 20.016 -16.957 -0.114 1.00 89.25 286 ASP A O 1
ATOM 2225 N N . ALA A 1 287 ? 20.671 -18.369 -1.731 1.00 88.75 287 ALA A N 1
ATOM 2226 C CA . ALA A 1 287 ? 19.459 -19.186 -1.684 1.00 88.75 287 ALA A CA 1
ATOM 2227 C C . ALA A 1 287 ? 19.197 -19.747 -0.276 1.00 88.75 287 ALA A C 1
ATOM 2229 O O . ALA A 1 287 ? 18.117 -19.541 0.282 1.00 88.75 287 ALA A O 1
ATOM 2230 N N . TYR A 1 288 ? 20.195 -20.370 0.357 1.00 89.44 288 TYR A N 1
ATOM 2231 C CA . TYR A 1 288 ? 20.071 -20.879 1.725 1.00 89.44 288 TYR A CA 1
ATOM 2232 C C . TYR A 1 288 ? 19.784 -19.772 2.743 1.00 89.44 288 TYR A C 1
ATOM 2234 O O . TYR A 1 288 ? 18.926 -19.952 3.609 1.00 89.44 288 TYR A O 1
ATOM 2242 N N . CYS A 1 289 ? 20.436 -18.614 2.628 1.00 87.25 289 CYS A N 1
ATOM 2243 C CA . CYS A 1 289 ? 20.142 -17.443 3.454 1.00 87.25 289 CYS A CA 1
ATOM 2244 C C . CYS A 1 289 ? 18.699 -16.947 3.244 1.00 87.25 289 CYS A C 1
ATOM 2246 O O . CYS A 1 289 ? 18.028 -16.537 4.190 1.00 87.25 289 CYS A O 1
ATOM 2248 N N . ARG A 1 290 ? 18.182 -16.962 2.007 1.00 82.62 290 ARG A N 1
ATOM 2249 C CA . ARG A 1 290 ? 16.785 -16.610 1.675 1.00 82.62 290 ARG A CA 1
ATOM 2250 C C . ARG A 1 290 ? 15.771 -17.608 2.227 1.00 82.62 290 ARG A C 1
ATOM 2252 O O . ARG A 1 290 ? 14.709 -17.184 2.666 1.00 82.62 290 ARG A O 1
ATOM 2259 N N . MET A 1 291 ? 16.137 -18.882 2.323 1.00 78.25 291 MET A N 1
ATOM 2260 C CA . MET A 1 291 ? 15.332 -19.923 2.975 1.00 78.25 291 MET A CA 1
ATOM 2261 C C . MET A 1 291 ? 15.406 -19.898 4.512 1.00 78.25 291 MET A C 1
ATOM 2263 O O . MET A 1 291 ? 14.725 -20.683 5.163 1.00 78.25 291 MET A O 1
ATOM 2267 N N . GLY A 1 292 ? 16.252 -19.055 5.113 1.00 78.62 292 GLY A N 1
ATOM 2268 C CA . GLY A 1 292 ? 16.482 -19.041 6.563 1.00 78.62 292 GLY A CA 1
ATOM 2269 C C . GLY A 1 292 ? 17.509 -20.074 7.055 1.00 78.62 292 GLY A C 1
ATOM 2270 O O . GLY A 1 292 ? 17.823 -20.139 8.242 1.00 78.62 292 GLY A O 1
ATOM 2271 N N . HIS A 1 293 ? 18.095 -20.868 6.158 1.00 83.94 293 HIS A N 1
ATOM 2272 C CA . HIS A 1 293 ? 19.061 -21.925 6.463 1.00 83.94 293 HIS A CA 1
ATOM 2273 C C . HIS A 1 293 ? 20.512 -21.405 6.530 1.00 83.94 293 HIS A C 1
ATOM 2275 O O . HIS A 1 293 ? 21.419 -21.993 5.935 1.00 83.94 293 HIS A O 1
ATOM 2281 N N . CYS A 1 294 ? 20.772 -20.332 7.285 1.00 84.44 294 CYS A N 1
ATOM 2282 C CA . CYS A 1 294 ? 22.105 -19.708 7.359 1.00 84.44 294 CYS A CA 1
ATOM 2283 C C . CYS A 1 294 ? 23.230 -20.653 7.810 1.00 84.44 294 CYS A C 1
ATOM 2285 O O . CYS A 1 294 ? 24.367 -20.501 7.379 1.00 84.44 294 CYS A O 1
ATOM 2287 N N . ASN A 1 295 ? 22.929 -21.677 8.615 1.00 84.06 295 ASN A N 1
ATOM 2288 C CA . ASN A 1 295 ? 23.931 -22.674 9.006 1.00 84.06 295 ASN A CA 1
ATOM 2289 C C . ASN A 1 295 ? 24.434 -23.501 7.811 1.00 84.06 295 ASN A C 1
ATOM 2291 O O . ASN A 1 295 ? 25.613 -23.842 7.762 1.00 84.06 295 ASN A O 1
ATOM 2295 N N . LYS A 1 296 ? 23.567 -23.810 6.835 1.00 88.62 296 LYS A N 1
ATOM 2296 C CA . LYS A 1 296 ? 23.980 -24.484 5.593 1.00 88.62 296 LYS A CA 1
ATOM 2297 C C . LYS A 1 296 ? 24.810 -23.545 4.717 1.00 88.62 296 LYS A C 1
ATOM 2299 O O . LYS A 1 296 ? 25.852 -23.962 4.225 1.00 88.62 296 LYS A O 1
ATOM 2304 N N . ALA A 1 297 ? 24.406 -22.276 4.608 1.00 92.31 297 ALA A N 1
ATOM 2305 C CA . ALA A 1 297 ? 25.184 -21.258 3.899 1.00 92.31 297 ALA A CA 1
ATOM 2306 C C . ALA A 1 297 ? 26.589 -21.086 4.503 1.00 92.31 297 ALA A C 1
ATOM 2308 O O . ALA A 1 297 ? 27.575 -21.063 3.774 1.00 92.31 297 ALA A O 1
ATOM 2309 N N . LYS A 1 298 ? 26.700 -21.057 5.838 1.00 90.75 298 LYS A N 1
ATOM 2310 C CA . LYS A 1 298 ? 27.988 -20.974 6.534 1.00 90.75 298 LYS A CA 1
ATOM 2311 C C . LYS A 1 298 ? 28.882 -22.192 6.269 1.00 90.75 298 LYS A C 1
ATOM 2313 O O . LYS A 1 298 ? 30.072 -22.018 6.049 1.00 90.75 298 LYS A O 1
ATOM 2318 N N . ARG A 1 299 ? 28.322 -23.407 6.225 1.00 91.56 299 ARG A N 1
ATOM 2319 C CA . ARG A 1 299 ? 29.088 -24.618 5.867 1.00 91.56 299 ARG A CA 1
ATOM 2320 C C . ARG A 1 299 ? 29.648 -24.552 4.448 1.00 91.56 299 ARG A C 1
ATOM 2322 O O . ARG A 1 299 ? 30.776 -24.972 4.239 1.00 91.56 299 ARG A O 1
ATOM 2329 N N . ILE A 1 300 ? 28.877 -24.027 3.492 1.00 92.00 300 ILE A N 1
ATOM 2330 C CA . ILE A 1 300 ? 29.376 -23.799 2.128 1.00 92.00 300 ILE A CA 1
ATOM 2331 C C . ILE A 1 300 ? 30.503 -22.769 2.152 1.00 92.00 300 ILE A C 1
ATOM 2333 O O . ILE A 1 300 ? 31.553 -23.007 1.570 1.00 92.00 300 ILE A O 1
ATOM 2337 N N . PHE A 1 301 ? 30.325 -21.666 2.878 1.00 93.12 301 PHE A N 1
ATOM 2338 C CA . PHE A 1 301 ? 31.355 -20.640 3.017 1.00 93.12 301 PHE A CA 1
ATOM 2339 C C . PHE A 1 301 ? 32.671 -21.196 3.586 1.00 93.12 301 PHE A C 1
ATOM 2341 O O . PHE A 1 301 ? 33.741 -20.892 3.070 1.00 93.12 301 PHE A O 1
ATOM 2348 N N . GLU A 1 302 ? 32.601 -22.069 4.594 1.00 89.94 302 GLU A N 1
ATOM 2349 C CA . GLU A 1 302 ? 33.765 -22.743 5.189 1.00 89.94 302 GLU A CA 1
ATOM 2350 C C . GLU A 1 302 ? 34.481 -23.702 4.212 1.00 89.94 302 GLU A C 1
ATOM 2352 O O . GLU A 1 302 ? 35.659 -24.000 4.403 1.00 89.94 302 GLU A O 1
ATOM 2357 N N . GLN A 1 303 ? 33.812 -24.168 3.148 1.00 87.81 303 GLN A N 1
ATOM 2358 C CA . GLN A 1 303 ? 34.427 -24.977 2.084 1.00 87.81 303 GLN A CA 1
ATOM 2359 C C . GLN A 1 303 ? 35.169 -24.125 1.041 1.00 87.81 303 GLN A C 1
ATOM 2361 O O . GLN A 1 303 ? 35.998 -24.651 0.291 1.00 87.81 303 GLN A O 1
ATOM 2366 N N . ILE A 1 304 ? 34.909 -22.814 0.980 1.00 89.62 304 ILE A N 1
ATOM 2367 C CA . ILE A 1 304 ? 35.571 -21.910 0.038 1.00 89.62 304 ILE A CA 1
ATOM 2368 C C . ILE A 1 304 ? 36.992 -21.634 0.539 1.00 89.62 304 ILE A C 1
ATOM 2370 O O . ILE A 1 304 ? 37.197 -20.915 1.512 1.00 89.62 304 ILE A O 1
ATOM 2374 N N . LYS A 1 305 ? 38.001 -22.168 -0.162 1.00 84.56 305 LYS A N 1
ATOM 2375 C CA . LYS A 1 305 ? 39.422 -21.994 0.207 1.00 84.56 305 LYS A CA 1
ATOM 2376 C C . LYS A 1 305 ? 39.873 -20.528 0.241 1.00 84.56 305 LYS A C 1
ATOM 2378 O O . LYS A 1 305 ? 40.736 -20.178 1.037 1.00 84.56 305 LYS A O 1
ATOM 2383 N N . ALA A 1 306 ? 39.326 -19.698 -0.647 1.00 85.88 306 ALA A N 1
ATOM 2384 C CA . ALA A 1 306 ? 39.658 -18.281 -0.775 1.00 85.88 306 ALA A CA 1
ATOM 2385 C C . ALA A 1 306 ? 38.373 -17.458 -0.992 1.00 85.88 306 ALA A C 1
ATOM 2387 O O . ALA A 1 306 ? 38.010 -17.182 -2.139 1.00 85.88 306 ALA A O 1
ATOM 2388 N N . PRO A 1 307 ? 37.638 -17.116 0.083 1.00 90.25 307 PRO A N 1
ATOM 2389 C CA . PRO A 1 307 ? 36.401 -16.356 -0.029 1.00 90.25 307 PRO A CA 1
ATOM 2390 C C . PRO A 1 307 ? 36.695 -14.928 -0.497 1.00 90.25 307 PRO A C 1
ATOM 2392 O O . PRO A 1 307 ? 37.503 -14.215 0.096 1.00 90.25 307 PRO A O 1
ATOM 2395 N N . ASN A 1 308 ? 36.026 -14.510 -1.570 1.00 90.81 308 ASN A N 1
ATOM 2396 C CA . ASN A 1 308 ? 36.110 -13.146 -2.091 1.00 90.81 308 ASN A CA 1
ATOM 2397 C C . ASN A 1 308 ? 35.091 -12.219 -1.405 1.00 90.81 308 ASN A C 1
ATOM 2399 O O . ASN A 1 308 ? 34.265 -12.667 -0.610 1.00 90.81 308 ASN A O 1
ATOM 2403 N N . ILE A 1 309 ? 35.121 -10.928 -1.751 1.00 91.69 309 ILE A N 1
ATOM 2404 C CA . ILE A 1 309 ? 34.205 -9.913 -1.210 1.00 91.69 309 ILE A CA 1
ATOM 2405 C C . ILE A 1 309 ? 32.731 -10.328 -1.293 1.00 91.69 309 ILE A C 1
ATOM 2407 O O . ILE A 1 309 ? 32.025 -10.276 -0.294 1.00 91.69 309 ILE A O 1
ATOM 2411 N N . ILE A 1 310 ? 32.298 -10.858 -2.440 1.00 91.62 310 ILE A N 1
ATOM 2412 C CA . ILE A 1 310 ? 30.914 -11.301 -2.657 1.00 91.62 310 ILE A CA 1
ATOM 2413 C C . ILE A 1 310 ? 30.544 -12.413 -1.667 1.00 91.62 310 ILE A C 1
ATOM 2415 O O . ILE A 1 310 ? 29.478 -12.361 -1.067 1.00 91.62 310 ILE A O 1
ATOM 2419 N N . SER A 1 311 ? 31.445 -13.372 -1.431 1.00 92.38 311 SER A N 1
ATOM 2420 C CA . SER A 1 311 ? 31.219 -14.484 -0.494 1.00 92.38 311 SER A CA 1
ATOM 2421 C C . SER A 1 311 ? 30.941 -13.971 0.926 1.00 92.38 311 SER A C 1
ATOM 2423 O O . SER A 1 311 ? 29.998 -14.415 1.587 1.00 92.38 311 SER A O 1
ATOM 2425 N N . TRP A 1 312 ? 31.740 -12.999 1.384 1.00 94.00 312 TRP A N 1
ATOM 2426 C CA . TRP A 1 312 ? 31.566 -12.349 2.685 1.00 94.00 312 TRP A CA 1
ATOM 2427 C C . TRP A 1 312 ? 30.280 -11.521 2.737 1.00 94.00 312 TRP A C 1
ATOM 2429 O O . TRP A 1 312 ? 29.473 -11.709 3.649 1.00 94.00 312 TRP A O 1
ATOM 2439 N N . THR A 1 313 ? 30.049 -10.650 1.751 1.00 92.88 313 THR A N 1
ATOM 2440 C CA . THR A 1 313 ? 28.869 -9.776 1.684 1.00 92.88 313 THR A CA 1
ATOM 2441 C C . THR A 1 313 ? 27.572 -10.588 1.648 1.00 92.88 313 THR A C 1
ATOM 2443 O O . THR A 1 313 ? 26.639 -10.277 2.393 1.00 92.88 313 THR A O 1
ATOM 2446 N N . THR A 1 314 ? 27.515 -11.685 0.882 1.00 92.81 314 THR A N 1
ATOM 2447 C CA . THR A 1 314 ? 26.365 -12.607 0.849 1.00 92.81 314 THR A CA 1
ATOM 2448 C C . THR A 1 314 ? 26.078 -13.201 2.227 1.00 92.81 314 THR A C 1
ATOM 2450 O O . THR A 1 314 ? 24.919 -13.246 2.650 1.00 92.81 314 THR A O 1
ATOM 2453 N N . LEU A 1 315 ? 27.110 -13.622 2.963 1.00 93.25 315 LEU A N 1
ATOM 2454 C CA . LEU A 1 315 ? 26.938 -14.189 4.299 1.00 93.25 315 LEU A CA 1
ATOM 2455 C C . LEU A 1 315 ? 26.496 -13.119 5.312 1.00 93.25 315 LEU A C 1
ATOM 2457 O O . LEU A 1 315 ? 25.528 -13.324 6.046 1.00 93.25 315 LEU A O 1
ATOM 2461 N N . ILE A 1 316 ? 27.147 -11.953 5.320 1.00 93.62 316 ILE A N 1
ATOM 2462 C CA . ILE A 1 316 ? 26.822 -10.821 6.205 1.00 93.62 316 ILE A CA 1
ATOM 2463 C C . ILE A 1 316 ? 25.375 -10.359 5.987 1.00 93.62 316 ILE A C 1
ATOM 2465 O O . ILE A 1 316 ? 24.639 -10.176 6.964 1.00 93.62 316 ILE A O 1
ATOM 2469 N N . SER A 1 317 ? 24.960 -10.213 4.724 1.00 90.62 317 SER A N 1
ATOM 2470 C CA . SER A 1 317 ? 23.597 -9.838 4.325 1.00 90.62 317 SER A CA 1
ATOM 2471 C C . SER A 1 317 ? 22.580 -10.906 4.698 1.00 90.62 317 SER A C 1
ATOM 2473 O O . SER A 1 317 ? 21.546 -10.592 5.290 1.00 90.62 317 SER A O 1
ATOM 2475 N N . GLY A 1 318 ? 22.902 -12.181 4.476 1.00 88.00 318 GLY A N 1
ATOM 2476 C CA . GLY A 1 318 ? 22.060 -13.300 4.889 1.00 88.00 318 GLY A CA 1
ATOM 2477 C C . GLY A 1 318 ? 21.766 -13.309 6.389 1.00 88.00 318 GLY A C 1
ATOM 2478 O O . GLY A 1 318 ? 20.603 -13.353 6.793 1.00 88.00 318 GLY A O 1
ATOM 2479 N N . TYR A 1 319 ? 22.801 -13.199 7.228 1.00 88.94 319 TYR A N 1
ATOM 2480 C CA . TYR A 1 319 ? 22.632 -13.154 8.685 1.00 88.94 319 TYR A CA 1
ATOM 2481 C C . TYR A 1 319 ? 21.922 -11.881 9.165 1.00 88.94 319 TYR A C 1
ATOM 2483 O O . TYR A 1 319 ? 21.103 -11.965 10.083 1.00 88.94 319 TYR A O 1
ATOM 2491 N N . SER A 1 320 ? 22.187 -10.725 8.543 1.00 88.94 320 SER A N 1
ATOM 2492 C CA . SER A 1 320 ? 21.476 -9.475 8.850 1.00 88.94 320 SER A CA 1
ATOM 2493 C C . SER A 1 320 ? 19.979 -9.601 8.548 1.00 88.94 320 SER A C 1
ATOM 2495 O O . SER A 1 320 ? 19.147 -9.303 9.402 1.00 88.94 320 SER A O 1
ATOM 2497 N N . ARG A 1 321 ? 19.621 -10.150 7.381 1.00 83.62 321 ARG A N 1
ATOM 2498 C CA . ARG A 1 321 ? 18.232 -10.296 6.917 1.00 83.62 321 ARG A CA 1
ATOM 2499 C C . ARG A 1 321 ? 17.390 -11.256 7.760 1.00 83.62 321 ARG A C 1
ATOM 2501 O O . ARG A 1 321 ? 16.189 -11.051 7.883 1.00 83.62 321 ARG A O 1
ATOM 2508 N N . ILE A 1 322 ? 18.001 -12.280 8.355 1.00 78.75 322 ILE A N 1
ATOM 2509 C CA . ILE A 1 322 ? 17.322 -13.197 9.292 1.00 78.75 322 ILE A CA 1
ATOM 2510 C C . ILE A 1 322 ? 17.127 -12.559 10.683 1.00 78.75 322 ILE A C 1
ATOM 2512 O O . ILE A 1 322 ? 16.419 -13.104 11.526 1.00 78.75 322 ILE A O 1
ATOM 2516 N N . GLY A 1 323 ? 17.735 -11.400 10.949 1.00 78.19 323 GLY A N 1
ATOM 2517 C CA . GLY A 1 323 ? 17.687 -10.730 12.251 1.00 78.19 323 GLY A CA 1
ATOM 2518 C C . GLY A 1 323 ? 18.817 -11.139 13.200 1.00 78.19 323 GLY A C 1
ATOM 2519 O O . GLY A 1 323 ? 18.888 -10.672 14.336 1.00 78.19 323 GLY A O 1
ATOM 2520 N N . SER A 1 324 ? 19.749 -11.984 12.747 1.00 83.88 324 SER A N 1
ATOM 2521 C CA . SER A 1 324 ? 20.954 -12.363 13.499 1.00 83.88 324 SER A CA 1
ATOM 2522 C C . SER A 1 324 ? 22.045 -11.292 13.367 1.00 83.88 324 SER A C 1
ATOM 2524 O O . SER A 1 324 ? 23.166 -11.559 12.927 1.00 83.88 324 SER A O 1
ATOM 2526 N N . HIS A 1 325 ? 21.714 -10.058 13.752 1.00 89.44 325 HIS A N 1
ATOM 2527 C CA . HIS A 1 325 ? 22.556 -8.871 13.568 1.00 89.44 325 HIS A CA 1
ATOM 2528 C C . HIS A 1 325 ? 23.907 -8.958 14.296 1.00 89.44 325 HIS A C 1
ATOM 2530 O O . HIS A 1 325 ? 24.914 -8.475 13.783 1.00 89.44 325 HIS A O 1
ATOM 2536 N N . GLU A 1 326 ? 23.960 -9.634 15.447 1.00 88.75 326 GLU A N 1
ATOM 2537 C CA . GLU A 1 326 ? 25.210 -9.856 16.189 1.00 88.75 326 GLU A CA 1
ATOM 2538 C C . GLU A 1 326 ? 26.170 -10.775 15.417 1.00 88.75 326 GLU A C 1
ATOM 2540 O O . GLU A 1 326 ? 27.368 -10.514 15.313 1.00 88.75 326 GLU A O 1
ATOM 2545 N N . ALA A 1 327 ? 25.637 -11.842 14.810 1.00 89.62 327 ALA A N 1
ATOM 2546 C CA . ALA A 1 327 ? 26.425 -12.736 13.968 1.00 89.62 327 ALA A CA 1
ATOM 2547 C C . ALA A 1 327 ? 26.901 -12.024 12.694 1.00 89.62 327 ALA A C 1
ATOM 2549 O O . ALA A 1 327 ? 28.050 -12.204 12.305 1.00 89.62 327 ALA A O 1
ATOM 2550 N N . SER A 1 328 ? 26.053 -11.181 12.093 1.00 93.44 328 SER A N 1
ATOM 2551 C CA . SER A 1 328 ? 26.413 -10.329 10.951 1.00 93.44 328 SER A CA 1
ATOM 2552 C C . SER A 1 328 ? 27.603 -9.413 11.278 1.00 93.44 328 SER A C 1
ATOM 2554 O O . SER A 1 328 ? 28.584 -9.397 10.536 1.00 93.44 328 SER A O 1
ATOM 2556 N N . LEU A 1 329 ? 27.582 -8.734 12.433 1.00 92.12 329 LEU A N 1
ATOM 2557 C CA . LEU A 1 329 ? 28.705 -7.912 12.906 1.00 92.12 329 LEU A CA 1
ATOM 2558 C C . LEU A 1 329 ? 29.973 -8.724 13.175 1.00 92.12 329 LEU A C 1
ATOM 2560 O O . LEU A 1 329 ? 31.070 -8.265 12.860 1.00 92.12 329 LEU A O 1
ATOM 2564 N N . ARG A 1 330 ? 29.844 -9.919 13.758 1.00 92.25 330 ARG A N 1
ATOM 2565 C CA . ARG A 1 330 ? 30.989 -10.803 14.005 1.00 92.25 330 ARG A CA 1
ATOM 2566 C C . ARG A 1 330 ? 31.641 -11.252 12.699 1.00 92.25 330 ARG A C 1
ATOM 2568 O O . ARG A 1 330 ? 32.846 -11.109 12.569 1.00 92.25 330 ARG A O 1
ATOM 2575 N N . ILE A 1 331 ? 30.852 -11.693 11.719 1.00 92.62 331 ILE A N 1
ATOM 2576 C CA . ILE A 1 331 ? 31.357 -12.102 10.397 1.00 92.62 331 ILE A CA 1
ATOM 2577 C C . ILE A 1 331 ? 32.056 -10.928 9.698 1.00 92.62 331 ILE A C 1
ATOM 2579 O O . ILE A 1 331 ? 33.107 -11.109 9.094 1.00 92.62 331 ILE A O 1
ATOM 2583 N N . PHE A 1 332 ? 31.522 -9.711 9.817 1.00 93.06 332 PHE A N 1
ATOM 2584 C CA . PHE A 1 332 ? 32.185 -8.515 9.294 1.00 93.06 332 PHE A CA 1
ATOM 2585 C C . PHE A 1 332 ? 33.521 -8.215 9.993 1.00 93.06 332 PHE A C 1
ATOM 2587 O O . PHE A 1 332 ? 34.493 -7.827 9.347 1.00 93.06 332 PHE A O 1
ATOM 2594 N N . ARG A 1 333 ? 33.608 -8.424 11.311 1.00 91.00 333 ARG A N 1
ATOM 2595 C CA . ARG A 1 333 ? 34.883 -8.317 12.036 1.00 91.00 333 ARG A CA 1
ATOM 2596 C C . ARG A 1 333 ? 35.872 -9.396 11.603 1.00 91.00 333 ARG A C 1
ATOM 2598 O O . ARG A 1 333 ? 37.043 -9.073 11.443 1.00 91.00 333 ARG A O 1
ATOM 2605 N N . ASP A 1 334 ? 35.413 -10.624 11.367 1.00 90.94 334 ASP A N 1
ATOM 2606 C CA . ASP A 1 334 ? 36.248 -11.720 10.860 1.00 90.94 334 ASP A CA 1
ATOM 2607 C C . ASP A 1 334 ? 36.789 -11.392 9.458 1.00 90.94 334 ASP A C 1
ATOM 2609 O O . ASP A 1 334 ? 37.973 -11.590 9.182 1.00 90.94 334 ASP A O 1
ATOM 2613 N N . MET A 1 335 ? 35.951 -10.801 8.601 1.00 91.69 335 MET A N 1
ATOM 2614 C CA . MET A 1 335 ? 36.342 -10.307 7.282 1.00 91.69 335 MET A CA 1
ATOM 2615 C C . MET A 1 335 ? 37.470 -9.273 7.380 1.00 91.69 335 MET A C 1
ATOM 2617 O O . MET A 1 335 ? 38.517 -9.458 6.759 1.00 91.69 335 MET A O 1
ATOM 2621 N N . ILE A 1 336 ? 37.299 -8.230 8.203 1.00 88.69 336 ILE A N 1
ATOM 2622 C CA . ILE A 1 336 ? 38.336 -7.206 8.426 1.00 88.69 336 ILE A CA 1
ATOM 2623 C C . ILE A 1 336 ? 39.592 -7.829 9.053 1.00 88.69 336 ILE A C 1
ATOM 2625 O O . ILE A 1 336 ? 40.709 -7.509 8.649 1.00 88.69 336 ILE A O 1
ATOM 2629 N N . GLY A 1 337 ? 39.424 -8.735 10.019 1.00 85.12 337 GLY A N 1
ATOM 2630 C CA . GLY A 1 337 ? 40.515 -9.411 10.720 1.00 85.12 337 GLY A CA 1
ATOM 2631 C C . GLY A 1 337 ? 41.364 -10.295 9.808 1.00 85.12 337 GLY A C 1
ATOM 2632 O O . GLY A 1 337 ? 42.575 -10.380 10.004 1.00 85.12 337 GLY A O 1
ATOM 2633 N N . SER A 1 338 ? 40.768 -10.888 8.768 1.00 82.94 338 SER A N 1
ATOM 2634 C CA . SER A 1 338 ? 41.496 -11.693 7.779 1.00 82.94 338 SER A CA 1
ATOM 2635 C C . SER A 1 338 ? 42.533 -10.885 6.987 1.00 82.94 338 SER A C 1
ATOM 2637 O O . SER A 1 338 ? 43.489 -11.463 6.481 1.00 82.94 338 SER A O 1
ATOM 2639 N N . SER A 1 339 ? 42.365 -9.558 6.879 1.00 74.06 339 SER A N 1
ATOM 2640 C CA . SER A 1 339 ? 43.215 -8.633 6.103 1.00 74.06 339 SER A CA 1
ATOM 2641 C C . SER A 1 339 ? 43.414 -8.993 4.618 1.00 74.06 339 SER A C 1
ATOM 2643 O O . SER A 1 339 ? 44.214 -8.355 3.940 1.00 74.06 339 SER A O 1
ATOM 2645 N N . MET A 1 340 ? 42.701 -9.996 4.093 1.00 75.31 340 MET A N 1
ATOM 2646 C CA . MET A 1 340 ? 42.819 -10.442 2.698 1.00 75.31 340 MET A CA 1
ATOM 2647 C C . MET A 1 340 ? 41.842 -9.726 1.762 1.00 75.31 340 MET A C 1
ATOM 2649 O O . MET A 1 340 ? 42.074 -9.678 0.556 1.00 75.31 340 MET A O 1
ATOM 2653 N N . VAL A 1 341 ? 40.736 -9.207 2.304 1.00 84.25 341 VAL A N 1
ATOM 2654 C CA . VAL A 1 341 ? 39.638 -8.612 1.537 1.00 84.25 341 VAL A CA 1
ATOM 2655 C C . VAL A 1 341 ? 39.157 -7.348 2.242 1.00 84.25 341 VAL A C 1
ATOM 2657 O O . VAL A 1 341 ? 38.805 -7.390 3.420 1.00 84.25 341 VAL A O 1
ATOM 2660 N N . ASP A 1 342 ? 39.124 -6.231 1.517 1.00 84.81 342 ASP A N 1
ATOM 2661 C CA . ASP A 1 342 ? 38.559 -4.977 2.015 1.00 84.81 342 ASP A CA 1
ATOM 2662 C C . ASP A 1 342 ? 37.023 -4.957 1.824 1.00 84.81 342 ASP A C 1
ATOM 2664 O O . ASP A 1 342 ? 36.537 -5.397 0.779 1.00 84.81 342 ASP A O 1
ATOM 2668 N N . PRO A 1 343 ? 36.251 -4.449 2.806 1.00 89.00 343 PRO A N 1
ATOM 2669 C CA . PRO A 1 343 ? 34.816 -4.200 2.684 1.00 89.00 343 PRO A CA 1
ATOM 2670 C C . PRO A 1 343 ? 34.424 -3.330 1.493 1.00 89.00 343 PRO A C 1
ATOM 2672 O O . PRO A 1 343 ? 34.961 -2.239 1.308 1.00 89.00 343 PRO A O 1
ATOM 2675 N N . ASP A 1 344 ? 33.425 -3.785 0.742 1.00 88.56 344 ASP A N 1
ATOM 2676 C CA . ASP A 1 344 ? 32.712 -2.983 -0.247 1.00 88.56 344 ASP A CA 1
ATOM 2677 C C . ASP A 1 344 ? 31.625 -2.107 0.406 1.00 88.56 344 ASP A C 1
ATOM 2679 O O . ASP A 1 344 ? 31.301 -2.213 1.592 1.00 88.56 344 ASP A O 1
ATOM 2683 N N . LEU A 1 345 ? 31.029 -1.217 -0.387 1.00 88.94 345 LEU A N 1
ATOM 2684 C CA . LEU A 1 345 ? 29.960 -0.336 0.085 1.00 88.94 345 LEU A CA 1
ATOM 2685 C C . LEU A 1 345 ? 28.721 -1.116 0.571 1.00 88.94 345 LEU A C 1
ATOM 2687 O O . LEU A 1 345 ? 28.073 -0.694 1.533 1.00 88.94 345 LEU A O 1
ATOM 2691 N N . ASP A 1 346 ? 28.420 -2.265 -0.042 1.00 87.19 346 ASP A N 1
ATOM 2692 C CA . ASP A 1 346 ? 27.259 -3.095 0.296 1.00 87.19 346 ASP A CA 1
ATOM 2693 C C . ASP A 1 346 ? 27.414 -3.790 1.654 1.00 87.19 346 ASP A C 1
ATOM 2695 O O . ASP A 1 346 ? 26.476 -3.802 2.461 1.00 87.19 346 ASP A O 1
ATOM 2699 N N . SER A 1 347 ? 28.602 -4.316 1.963 1.00 91.06 347 SER A N 1
ATOM 2700 C CA . SER A 1 347 ? 28.918 -4.871 3.283 1.00 91.06 347 SER A CA 1
ATOM 2701 C C . SER A 1 347 ? 28.866 -3.792 4.364 1.00 91.06 347 SER A C 1
ATOM 2703 O O . SER A 1 347 ? 28.223 -4.006 5.394 1.00 91.06 347 SER A O 1
ATOM 2705 N N . LEU A 1 348 ? 29.430 -2.601 4.120 1.00 92.12 348 LEU A N 1
ATOM 2706 C CA . LEU A 1 348 ? 29.343 -1.470 5.055 1.00 92.12 348 LEU A CA 1
ATOM 2707 C C . LEU A 1 348 ? 27.885 -1.069 5.328 1.00 92.12 348 LEU A C 1
ATOM 2709 O O . LEU A 1 348 ? 27.483 -0.951 6.489 1.00 92.12 348 LEU A O 1
ATOM 2713 N N . SER A 1 349 ? 27.073 -0.913 4.279 1.00 91.12 349 SER A N 1
ATOM 2714 C CA . SER A 1 349 ? 25.647 -0.576 4.388 1.00 91.12 349 SER A CA 1
ATOM 2715 C C . SER A 1 349 ? 24.864 -1.643 5.168 1.00 91.12 349 SER A C 1
ATOM 2717 O O . SER A 1 349 ? 24.132 -1.335 6.113 1.00 91.12 349 SER A O 1
ATOM 2719 N N . THR A 1 350 ? 25.094 -2.921 4.861 1.00 91.94 350 THR A N 1
ATOM 2720 C CA . THR A 1 350 ? 24.442 -4.061 5.526 1.00 91.94 350 THR A CA 1
ATOM 2721 C C . THR A 1 350 ? 24.756 -4.124 7.021 1.00 91.94 350 THR A C 1
ATOM 2723 O O . THR A 1 350 ? 23.881 -4.401 7.848 1.00 91.94 350 THR A O 1
ATOM 2726 N N . VAL A 1 351 ? 26.003 -3.861 7.403 1.00 93.94 351 VAL A N 1
ATOM 2727 C CA . VAL A 1 351 ? 26.428 -3.917 8.808 1.00 93.94 351 VAL A CA 1
ATOM 2728 C C . VAL A 1 351 ? 25.921 -2.703 9.586 1.00 93.94 351 VAL A C 1
ATOM 2730 O O . VAL A 1 351 ? 25.597 -2.822 10.770 1.00 93.94 351 VAL A O 1
ATOM 2733 N N . LEU A 1 352 ? 25.757 -1.551 8.934 1.00 93.19 352 LEU A N 1
ATOM 2734 C CA . LEU A 1 352 ? 25.073 -0.398 9.523 1.00 93.19 352 LEU A CA 1
ATOM 2735 C C . LEU A 1 352 ? 23.595 -0.688 9.809 1.00 93.19 352 LEU A C 1
ATOM 2737 O O . LEU A 1 352 ? 23.102 -0.284 10.863 1.00 93.19 352 LEU A O 1
ATOM 2741 N N . VAL A 1 353 ? 22.911 -1.449 8.945 1.00 89.75 353 VAL A N 1
ATOM 2742 C CA . VAL A 1 353 ? 21.561 -1.970 9.234 1.00 89.75 353 VAL A CA 1
ATOM 2743 C C . VAL A 1 353 ? 21.586 -2.872 10.475 1.00 89.75 353 VAL A C 1
ATOM 2745 O O . VAL A 1 353 ? 20.772 -2.692 11.380 1.00 89.75 353 VAL A O 1
ATOM 2748 N N . SER A 1 354 ? 22.567 -3.770 10.603 1.00 91.19 354 SER A N 1
ATOM 2749 C CA . SER A 1 354 ? 22.743 -4.567 11.830 1.00 91.19 354 SER A CA 1
ATOM 2750 C C . SER A 1 354 ? 22.977 -3.692 13.072 1.00 91.19 354 SER A C 1
ATOM 2752 O O . SER A 1 354 ? 22.364 -3.924 14.116 1.00 91.19 354 SER A O 1
ATOM 2754 N N . CYS A 1 355 ? 23.791 -2.636 12.969 1.00 92.25 355 CYS A N 1
ATOM 2755 C CA . CYS A 1 355 ? 24.014 -1.682 14.063 1.00 92.25 355 CYS A CA 1
ATOM 2756 C C . CYS A 1 355 ? 22.734 -0.938 14.454 1.00 92.25 355 CYS A C 1
ATOM 2758 O O . CYS A 1 355 ? 22.477 -0.764 15.646 1.00 92.25 355 CYS A O 1
ATOM 2760 N N . ARG A 1 356 ? 21.922 -0.535 13.466 1.00 87.62 356 ARG A N 1
ATOM 2761 C CA . ARG A 1 356 ? 20.606 0.078 13.678 1.00 87.62 356 ARG A CA 1
ATOM 2762 C C . ARG A 1 356 ? 19.733 -0.835 14.531 1.00 87.62 356 ARG A C 1
ATOM 2764 O O . ARG A 1 356 ? 19.245 -0.378 15.560 1.00 87.62 356 ARG A O 1
ATOM 2771 N N . HIS A 1 357 ? 19.552 -2.097 14.143 1.00 83.69 357 HIS A N 1
ATOM 2772 C CA . HIS A 1 357 ? 18.672 -3.026 14.863 1.00 83.69 357 HIS A CA 1
ATOM 2773 C C . HIS A 1 357 ? 19.171 -3.373 16.271 1.00 83.69 357 HIS A C 1
ATOM 2775 O O . HIS A 1 357 ? 18.359 -3.542 17.178 1.00 83.69 357 HIS A O 1
ATOM 2781 N N . LEU A 1 358 ? 20.489 -3.418 16.479 1.00 85.19 358 LEU A N 1
ATOM 2782 C CA . LEU A 1 358 ? 21.086 -3.622 17.804 1.00 85.19 358 LEU A CA 1
ATOM 2783 C C . LEU A 1 358 ? 21.103 -2.352 18.670 1.00 85.19 358 LEU A C 1
ATOM 2785 O O . LEU A 1 358 ? 21.393 -2.429 19.860 1.00 85.19 358 LEU A O 1
ATOM 2789 N N . GLY A 1 359 ? 20.844 -1.176 18.088 1.00 84.88 359 GLY A N 1
ATOM 2790 C CA . GLY A 1 359 ? 21.019 0.111 18.765 1.00 84.88 359 GLY A CA 1
ATOM 2791 C C . GLY A 1 359 ? 22.482 0.431 19.110 1.00 84.88 359 GLY A C 1
ATOM 2792 O O . GLY A 1 359 ? 22.737 1.248 19.996 1.00 84.88 359 GLY A O 1
ATOM 2793 N N . SER A 1 360 ? 23.451 -0.199 18.433 1.00 88.75 360 SER A N 1
ATOM 2794 C CA . SER A 1 360 ? 24.882 -0.059 18.732 1.00 88.75 360 SER A CA 1
ATOM 2795 C C . SER A 1 360 ? 25.475 1.197 18.091 1.00 88.75 360 SER A C 1
ATOM 2797 O O . SER A 1 360 ? 26.031 1.173 16.989 1.00 88.75 360 SER A O 1
ATOM 2799 N N . LEU A 1 361 ? 25.377 2.319 18.809 1.00 91.50 361 LEU A N 1
ATOM 2800 C CA . LEU A 1 361 ? 25.903 3.609 18.354 1.00 91.50 361 LEU A CA 1
ATOM 2801 C C . LEU A 1 361 ? 27.431 3.603 18.178 1.00 91.50 361 LEU A C 1
ATOM 2803 O O . LEU A 1 361 ? 27.942 4.291 17.295 1.00 91.50 361 LEU A O 1
ATOM 2807 N N . LEU A 1 362 ? 28.162 2.864 19.021 1.00 92.38 362 LEU A N 1
ATOM 2808 C CA . LEU A 1 362 ? 29.625 2.813 18.962 1.00 92.38 362 LEU A CA 1
ATOM 2809 C C . LEU A 1 362 ? 30.093 2.138 17.668 1.00 92.38 362 LEU A C 1
ATOM 2811 O O . LEU A 1 362 ? 30.775 2.781 16.874 1.00 92.38 362 LEU A O 1
ATOM 2815 N N . ASN A 1 363 ? 29.627 0.910 17.409 1.00 92.31 363 ASN A N 1
ATOM 2816 C CA . ASN A 1 363 ? 29.953 0.181 16.180 1.00 92.31 363 ASN A CA 1
ATOM 2817 C C . ASN A 1 363 ? 29.536 0.987 14.936 1.00 92.31 363 ASN A C 1
ATOM 2819 O O . ASN A 1 363 ? 30.295 1.096 13.977 1.00 92.31 363 ASN A O 1
ATOM 2823 N N . GLY A 1 364 ? 28.355 1.619 14.966 1.00 93.19 364 GLY A N 1
ATOM 2824 C CA . GLY A 1 364 ? 27.885 2.462 13.865 1.00 93.19 364 GLY A CA 1
ATOM 2825 C C . GLY A 1 364 ? 28.807 3.652 13.574 1.00 93.19 364 GLY A C 1
ATOM 2826 O O . GLY A 1 364 ? 29.070 3.959 12.412 1.00 93.19 364 GLY A O 1
ATOM 2827 N N . LYS A 1 365 ? 29.351 4.305 14.610 1.00 93.19 365 LYS A N 1
ATOM 2828 C CA . LYS A 1 365 ? 30.336 5.391 14.457 1.00 93.19 365 LYS A CA 1
ATOM 2829 C C . LYS A 1 365 ? 31.685 4.897 13.943 1.00 93.19 365 LYS A C 1
ATOM 2831 O O . LYS A 1 365 ? 32.303 5.593 13.143 1.00 93.19 365 LYS A O 1
ATOM 2836 N N . GLU A 1 366 ? 32.137 3.729 14.388 1.00 92.94 366 GLU A N 1
ATOM 2837 C CA . GLU A 1 366 ? 33.381 3.118 13.908 1.00 92.94 366 GLU A CA 1
ATOM 2838 C C . GLU A 1 366 ? 33.299 2.808 12.413 1.00 92.94 366 GLU A C 1
ATOM 2840 O O . GLU A 1 366 ? 34.192 3.194 11.660 1.00 92.94 366 GLU A O 1
ATOM 2845 N N . ILE A 1 367 ? 32.193 2.207 11.966 1.00 91.81 367 ILE A N 1
ATOM 2846 C CA . ILE A 1 367 ? 31.951 1.898 10.549 1.00 91.81 367 ILE A CA 1
ATOM 2847 C C . ILE A 1 367 ? 31.820 3.183 9.725 1.00 91.81 367 ILE A C 1
ATOM 2849 O O . ILE A 1 367 ? 32.403 3.282 8.648 1.00 91.81 367 ILE A O 1
ATOM 2853 N N . HIS A 1 368 ? 31.122 4.199 10.243 1.00 92.75 368 HIS A N 1
ATOM 2854 C CA . HIS A 1 368 ? 31.044 5.512 9.598 1.00 92.75 368 HIS A CA 1
ATOM 2855 C C . HIS A 1 368 ? 32.440 6.131 9.416 1.00 92.75 368 HIS A C 1
ATOM 2857 O O . HIS A 1 368 ? 32.794 6.566 8.322 1.00 92.75 368 HIS A O 1
ATOM 2863 N N . GLY A 1 369 ? 33.266 6.119 10.466 1.00 90.56 369 GLY A N 1
ATOM 2864 C CA . GLY A 1 369 ? 34.642 6.609 10.405 1.00 90.56 369 GLY A CA 1
ATOM 2865 C C . GLY A 1 369 ? 35.535 5.789 9.469 1.00 90.56 369 GLY A C 1
ATOM 2866 O O . GLY A 1 369 ? 36.391 6.361 8.798 1.00 90.56 369 GLY A O 1
ATOM 2867 N N . TYR A 1 370 ? 35.337 4.470 9.399 1.00 89.06 370 TYR A N 1
ATOM 2868 C CA . TYR A 1 370 ? 36.037 3.590 8.462 1.00 89.06 370 TYR A CA 1
ATOM 2869 C C . TYR A 1 370 ? 35.691 3.932 7.007 1.00 89.06 370 TYR A C 1
ATOM 2871 O O . TYR A 1 370 ? 36.598 4.131 6.201 1.00 89.06 370 TYR A O 1
ATOM 2879 N N . GLY A 1 371 ? 34.400 4.079 6.690 1.00 87.81 371 GLY A N 1
ATOM 2880 C CA . GLY A 1 371 ? 33.925 4.417 5.347 1.00 87.81 371 GLY A CA 1
ATOM 2881 C C . GLY A 1 371 ? 34.469 5.751 4.836 1.00 87.81 371 GLY A C 1
ATOM 2882 O O . GLY A 1 371 ? 35.007 5.807 3.735 1.00 87.81 371 GLY A O 1
ATOM 2883 N N . ILE A 1 372 ? 34.455 6.796 5.677 1.00 88.38 372 ILE A N 1
ATOM 2884 C CA . ILE A 1 372 ? 35.025 8.116 5.336 1.00 88.38 372 ILE A CA 1
ATOM 2885 C C . ILE A 1 372 ? 36.528 8.033 5.015 1.00 88.38 372 ILE A C 1
ATOM 2887 O O . ILE A 1 372 ? 37.028 8.808 4.205 1.00 88.38 372 ILE A O 1
ATOM 2891 N N . LYS A 1 373 ? 37.273 7.132 5.669 1.00 88.06 373 LYS A N 1
ATOM 2892 C CA . LYS A 1 373 ? 38.725 6.995 5.465 1.00 88.06 373 LYS A CA 1
ATOM 2893 C C . LYS A 1 373 ? 39.092 6.228 4.195 1.00 88.06 373 LYS A C 1
ATOM 2895 O O . LYS A 1 373 ? 40.194 6.427 3.691 1.00 88.06 373 LYS A O 1
ATOM 2900 N N . ARG A 1 374 ? 38.239 5.305 3.746 1.00 82.94 374 ARG A N 1
ATOM 2901 C CA . ARG A 1 374 ? 38.539 4.368 2.649 1.00 82.94 374 ARG A CA 1
ATOM 2902 C C . ARG A 1 374 ? 37.970 4.811 1.308 1.00 82.94 374 ARG A C 1
ATOM 2904 O O . ARG A 1 374 ? 38.612 4.597 0.289 1.00 82.94 374 ARG A O 1
ATOM 2911 N N . GLU A 1 375 ? 36.799 5.430 1.320 1.00 81.12 375 GLU A N 1
ATOM 2912 C CA . GLU A 1 375 ? 36.039 5.759 0.120 1.00 81.12 375 GLU A CA 1
ATOM 2913 C C . GLU A 1 375 ? 35.930 7.269 -0.075 1.00 81.12 375 GLU A C 1
ATOM 2915 O O . GLU A 1 375 ? 36.034 8.057 0.868 1.00 81.12 375 GLU A O 1
ATOM 2920 N N . SER A 1 376 ? 35.683 7.696 -1.315 1.00 78.44 376 SER A N 1
ATOM 2921 C CA . SER A 1 376 ? 35.345 9.097 -1.552 1.00 78.44 376 SER A CA 1
ATOM 2922 C C . SER A 1 376 ? 34.043 9.429 -0.816 1.00 78.44 376 SER A C 1
ATOM 2924 O O . SER A 1 376 ? 33.097 8.640 -0.828 1.00 78.44 376 SER A O 1
ATOM 2926 N N . GLY A 1 377 ? 33.961 10.606 -0.186 1.00 76.69 377 GLY A N 1
ATOM 2927 C CA . GLY A 1 377 ? 32.765 10.981 0.578 1.00 76.69 377 GLY A CA 1
ATOM 2928 C C . GLY A 1 377 ? 31.477 10.854 -0.246 1.00 76.69 377 GLY A C 1
ATOM 2929 O O . GLY A 1 377 ? 30.478 10.346 0.249 1.00 76.69 377 GLY A O 1
ATOM 2930 N N . ILE A 1 378 ? 31.520 11.223 -1.531 1.00 79.81 378 ILE A N 1
ATOM 2931 C CA . ILE A 1 378 ? 30.362 11.162 -2.432 1.00 79.81 378 ILE A CA 1
ATOM 2932 C C . ILE A 1 378 ? 29.913 9.711 -2.669 1.00 79.81 378 ILE A C 1
ATOM 2934 O O . ILE A 1 378 ? 28.736 9.408 -2.479 1.00 79.81 378 ILE A O 1
ATOM 2938 N N . THR A 1 379 ? 30.829 8.805 -3.041 1.00 83.06 379 THR A N 1
ATOM 2939 C CA . THR A 1 379 ? 30.488 7.389 -3.299 1.00 83.06 379 THR A CA 1
ATOM 2940 C C . THR A 1 379 ? 29.986 6.694 -2.039 1.00 83.06 379 THR A C 1
ATOM 2942 O O . THR A 1 379 ? 28.992 5.965 -2.080 1.00 83.06 379 THR A O 1
ATOM 2945 N N . PHE A 1 380 ? 30.613 6.981 -0.899 1.00 88.44 380 PHE A N 1
ATOM 2946 C CA . PHE A 1 380 ? 30.230 6.414 0.384 1.00 88.44 380 PHE A CA 1
ATOM 2947 C C . PHE A 1 380 ? 28.829 6.853 0.830 1.00 88.44 380 PHE A C 1
ATOM 2949 O O . PHE A 1 380 ? 27.994 6.000 1.130 1.00 88.44 380 PHE A O 1
ATOM 2956 N N . TYR A 1 381 ? 28.528 8.158 0.836 1.00 88.69 381 TYR A N 1
ATOM 2957 C CA . TYR A 1 381 ? 27.205 8.644 1.253 1.00 88.69 381 TYR A CA 1
ATOM 2958 C C . TYR A 1 381 ? 26.100 8.303 0.250 1.00 88.69 381 TYR A C 1
ATOM 2960 O O . TYR A 1 381 ? 24.953 8.146 0.664 1.00 88.69 381 TYR A O 1
ATOM 2968 N N . HIS A 1 382 ? 26.422 8.127 -1.035 1.00 84.69 382 HIS A N 1
ATOM 2969 C CA . HIS A 1 382 ? 25.455 7.645 -2.021 1.00 84.69 382 HIS A CA 1
ATOM 2970 C C . HIS A 1 382 ? 24.963 6.222 -1.700 1.00 84.69 382 HIS A C 1
ATOM 2972 O O . HIS A 1 382 ? 23.766 5.960 -1.785 1.00 84.69 382 HIS A O 1
ATOM 2978 N N . SER A 1 383 ? 25.858 5.314 -1.288 1.00 86.00 383 SER A N 1
ATOM 2979 C CA . SER A 1 383 ? 25.494 3.920 -0.977 1.00 86.00 383 SER A CA 1
ATOM 2980 C C . SER A 1 383 ? 25.110 3.698 0.496 1.00 86.00 383 SER A C 1
ATOM 2982 O O . SER A 1 383 ? 24.012 3.234 0.801 1.00 86.00 383 SER A O 1
ATOM 2984 N N . ALA A 1 384 ? 25.979 4.073 1.438 1.00 89.06 384 ALA A N 1
ATOM 2985 C CA . ALA A 1 384 ? 25.802 3.808 2.868 1.00 89.06 384 ALA A CA 1
ATOM 2986 C C . ALA A 1 384 ? 25.018 4.907 3.612 1.00 89.06 384 ALA A C 1
ATOM 2988 O O . ALA A 1 384 ? 24.603 4.704 4.756 1.00 89.06 384 ALA A O 1
ATOM 2989 N N . GLY A 1 385 ? 24.787 6.068 2.988 1.00 89.38 385 GLY A N 1
ATOM 2990 C CA . GLY A 1 385 ? 24.072 7.203 3.587 1.00 89.38 385 GLY A CA 1
ATOM 2991 C C . GLY A 1 385 ? 22.686 6.856 4.146 1.00 89.38 385 GLY A C 1
ATOM 2992 O O . GLY A 1 385 ? 22.426 7.187 5.305 1.00 89.38 385 GLY A O 1
ATOM 2993 N N . PRO A 1 386 ? 21.812 6.137 3.412 1.00 89.44 386 PRO A N 1
ATOM 2994 C CA . PRO A 1 386 ? 20.504 5.719 3.925 1.00 89.44 386 PRO A CA 1
ATOM 2995 C C . PRO A 1 386 ? 20.595 4.855 5.195 1.00 89.44 386 PRO A C 1
ATOM 2997 O O . PRO A 1 386 ? 19.849 5.063 6.160 1.00 89.44 386 PRO A O 1
ATOM 3000 N N . ALA A 1 387 ? 21.540 3.911 5.225 1.00 90.12 387 ALA A N 1
ATOM 3001 C CA . ALA A 1 387 ? 21.773 3.043 6.376 1.00 90.12 387 ALA A CA 1
ATOM 3002 C C . ALA A 1 387 ? 22.349 3.828 7.568 1.00 90.12 387 ALA A C 1
ATOM 3004 O O . ALA A 1 387 ? 21.896 3.646 8.697 1.00 90.12 387 ALA A O 1
ATOM 3005 N N . LEU A 1 388 ? 23.278 4.762 7.329 1.00 91.75 388 LEU A N 1
ATOM 3006 C CA . LEU A 1 388 ? 23.815 5.664 8.356 1.00 91.75 388 LEU A CA 1
ATOM 3007 C C . LEU A 1 388 ? 22.740 6.561 8.961 1.00 91.75 388 LEU A C 1
ATOM 3009 O O . LEU A 1 388 ? 22.653 6.677 10.184 1.00 91.75 388 LEU A O 1
ATOM 3013 N N . LEU A 1 389 ? 21.931 7.196 8.113 1.00 91.12 389 LEU A N 1
ATOM 3014 C CA . LEU A 1 389 ? 20.868 8.098 8.538 1.00 91.12 389 LEU A CA 1
ATOM 3015 C C . LEU A 1 389 ? 19.900 7.349 9.450 1.00 91.12 389 LEU A C 1
ATOM 3017 O O . LEU A 1 389 ? 19.652 7.785 10.575 1.00 91.12 389 LEU A O 1
ATOM 3021 N N . THR A 1 390 ? 19.403 6.194 9.002 1.00 87.81 390 THR A N 1
ATOM 3022 C CA . THR A 1 390 ? 18.448 5.405 9.788 1.00 87.81 390 THR A CA 1
ATOM 3023 C C . THR A 1 390 ? 19.072 4.777 11.039 1.00 87.81 390 THR A C 1
ATOM 3025 O O . THR A 1 390 ? 18.397 4.679 12.062 1.00 87.81 390 THR A O 1
ATOM 3028 N N . MET A 1 391 ? 20.363 4.426 11.020 1.00 92.12 391 MET A N 1
ATOM 3029 C CA . MET A 1 391 ? 21.109 3.994 12.210 1.00 92.12 391 MET A CA 1
ATOM 3030 C C . MET A 1 391 ? 21.194 5.114 13.254 1.00 92.12 391 MET A C 1
ATOM 3032 O O . MET A 1 391 ? 20.799 4.908 14.404 1.00 92.12 391 MET A O 1
ATOM 3036 N N . TYR A 1 392 ? 21.615 6.322 12.862 1.00 91.50 392 TYR A N 1
ATOM 3037 C CA . TYR A 1 392 ? 21.660 7.465 13.778 1.00 91.50 392 TYR A CA 1
ATOM 3038 C C . TYR A 1 392 ? 20.275 7.863 14.278 1.00 91.50 392 TYR A C 1
ATOM 3040 O O . TYR A 1 392 ? 20.127 8.166 15.466 1.00 91.50 392 TYR A O 1
ATOM 3048 N N . ALA A 1 393 ? 19.263 7.834 13.407 1.00 86.94 393 ALA A N 1
ATOM 3049 C CA . ALA A 1 393 ? 17.882 8.085 13.792 1.00 86.94 393 ALA A CA 1
ATOM 3050 C C . ALA A 1 393 ? 17.436 7.084 14.866 1.00 86.94 393 ALA A C 1
ATOM 3052 O O . ALA A 1 393 ? 17.050 7.513 15.948 1.00 86.94 393 ALA A O 1
ATOM 3053 N N . ASN A 1 394 ? 17.604 5.774 14.656 1.00 85.00 394 ASN A N 1
ATOM 3054 C CA . ASN A 1 394 ? 17.200 4.759 15.636 1.00 85.00 394 ASN A CA 1
ATOM 3055 C C . ASN A 1 394 ? 17.976 4.858 16.965 1.00 85.00 394 ASN A C 1
ATOM 3057 O O . ASN A 1 394 ? 17.415 4.648 18.040 1.00 85.00 394 ASN A O 1
ATOM 3061 N N . CYS A 1 395 ? 19.243 5.280 16.923 1.00 85.88 395 CYS A N 1
ATOM 3062 C CA . CYS A 1 395 ? 20.037 5.603 18.114 1.00 85.88 395 CYS A CA 1
ATOM 3063 C C . CYS A 1 395 ? 19.677 6.961 18.760 1.00 85.88 395 CYS A C 1
ATOM 3065 O O . CYS A 1 395 ? 20.406 7.438 19.631 1.00 85.88 395 CYS A O 1
ATOM 3067 N N . ARG A 1 396 ? 18.572 7.601 18.349 1.00 85.00 396 ARG A N 1
ATOM 3068 C CA . ARG A 1 396 ? 18.063 8.901 18.834 1.00 85.00 396 ARG A CA 1
ATOM 3069 C C . ARG A 1 396 ? 19.025 10.079 18.634 1.00 85.00 396 ARG A C 1
ATOM 3071 O O . ARG A 1 396 ? 18.955 11.083 19.342 1.00 85.00 396 ARG A O 1
ATOM 3078 N N . ARG A 1 397 ? 19.911 9.996 17.641 1.00 88.12 397 ARG A N 1
ATOM 3079 C CA . ARG A 1 397 ? 20.899 11.024 17.270 1.00 88.12 397 ARG A CA 1
ATOM 3080 C C . ARG A 1 397 ? 20.419 11.825 16.055 1.00 88.12 397 ARG A C 1
ATOM 3082 O O . ARG A 1 397 ? 21.047 11.818 15.000 1.00 88.12 397 ARG A O 1
ATOM 3089 N N . ILE A 1 398 ? 19.308 12.547 16.211 1.00 85.94 398 ILE A N 1
ATOM 3090 C CA . ILE A 1 398 ? 18.628 13.267 15.112 1.00 85.94 398 ILE A CA 1
ATOM 3091 C C . ILE A 1 398 ? 19.552 14.279 14.414 1.00 85.94 398 ILE A C 1
ATOM 3093 O O . ILE A 1 398 ? 19.522 14.408 13.191 1.00 85.94 398 ILE A O 1
ATOM 3097 N N . HIS A 1 399 ? 20.400 14.976 15.176 1.00 88.06 399 HIS A N 1
ATOM 3098 C CA . HIS A 1 399 ? 21.345 15.945 14.617 1.00 88.06 399 HIS A CA 1
ATOM 3099 C C . HIS A 1 399 ? 22.362 15.282 13.676 1.00 88.06 399 HIS A C 1
ATOM 3101 O O . HIS A 1 399 ? 22.614 15.786 12.585 1.00 88.06 399 HIS A O 1
ATOM 3107 N N . ASP A 1 400 ? 22.896 14.121 14.061 1.00 90.12 400 ASP A N 1
ATOM 3108 C CA . ASP A 1 400 ? 23.852 13.382 13.233 1.00 90.12 400 ASP A CA 1
ATOM 3109 C C . ASP A 1 400 ? 23.167 12.808 11.988 1.00 90.12 400 ASP A C 1
ATOM 3111 O O . ASP A 1 400 ? 23.706 12.929 10.892 1.00 90.12 400 ASP A O 1
ATOM 3115 N N . ALA A 1 401 ? 21.942 12.285 12.123 1.00 89.75 401 ALA A N 1
ATOM 3116 C CA . ALA A 1 401 ? 21.133 11.841 10.985 1.00 89.75 401 ALA A CA 1
ATOM 3117 C C . ALA A 1 401 ? 20.864 12.987 9.989 1.00 89.75 401 ALA A C 1
ATOM 3119 O O . ALA A 1 401 ? 21.014 12.823 8.780 1.00 89.75 401 ALA A O 1
ATOM 3120 N N . THR A 1 402 ? 20.550 14.183 10.496 1.00 87.69 402 THR A N 1
ATOM 3121 C CA . THR A 1 402 ? 20.343 15.382 9.668 1.00 87.69 402 THR A CA 1
ATOM 3122 C C . THR A 1 402 ? 21.638 15.837 8.989 1.00 87.69 402 THR A C 1
ATOM 3124 O O . THR A 1 402 ? 21.598 16.336 7.867 1.00 87.69 402 THR A O 1
ATOM 3127 N N . ASN A 1 403 ? 22.793 15.670 9.638 1.00 90.44 403 ASN A N 1
ATOM 3128 C CA . ASN A 1 403 ? 24.088 15.954 9.023 1.00 90.44 403 ASN A CA 1
ATOM 3129 C C . ASN A 1 403 ? 24.411 14.969 7.902 1.00 90.44 403 ASN A C 1
ATOM 3131 O O . ASN A 1 403 ? 24.823 15.410 6.835 1.00 90.44 403 ASN A O 1
ATOM 3135 N N . VAL A 1 404 ? 24.162 13.671 8.102 1.00 91.38 404 VAL A N 1
ATOM 3136 C CA . VAL A 1 404 ? 24.302 12.668 7.036 1.00 91.38 404 VAL A CA 1
ATOM 3137 C C . VAL A 1 404 ? 23.400 13.025 5.854 1.00 91.38 404 VAL A C 1
ATOM 3139 O O . VAL A 1 404 ? 23.884 13.075 4.732 1.00 91.38 404 VAL A O 1
ATOM 3142 N N . PHE A 1 405 ? 22.137 13.399 6.091 1.00 89.94 405 PHE A N 1
ATOM 3143 C CA . PHE A 1 405 ? 21.225 13.832 5.024 1.00 89.94 405 PHE A CA 1
ATOM 3144 C C . PHE A 1 405 ? 21.762 15.014 4.199 1.00 89.94 405 PHE A C 1
ATOM 3146 O O . PHE A 1 405 ? 21.563 15.055 2.992 1.00 89.94 405 PHE A O 1
ATOM 3153 N N . LYS A 1 406 ? 22.463 15.970 4.824 1.00 88.56 406 LYS A N 1
ATOM 3154 C CA . LYS A 1 406 ? 23.090 17.104 4.115 1.00 88.56 406 LYS A CA 1
ATOM 3155 C C . LYS A 1 406 ? 24.303 16.700 3.273 1.00 88.56 406 LYS A C 1
ATOM 3157 O O . LYS A 1 406 ? 24.659 17.433 2.359 1.00 88.56 406 LYS A O 1
ATOM 3162 N N . LEU A 1 407 ? 24.968 15.603 3.636 1.00 89.38 407 LEU A N 1
ATOM 3163 C CA . LEU A 1 407 ? 26.115 15.053 2.908 1.00 89.38 407 LEU A CA 1
ATOM 3164 C C . LEU A 1 407 ? 25.682 14.112 1.775 1.00 89.38 407 LEU A C 1
ATOM 3166 O O . LEU A 1 407 ? 26.472 13.831 0.879 1.00 89.38 407 LEU A O 1
ATOM 3170 N N . MET A 1 408 ? 24.438 13.635 1.815 1.00 89.44 408 MET A N 1
ATOM 3171 C CA . MET A 1 408 ? 23.793 12.905 0.727 1.00 89.44 408 MET A CA 1
ATOM 3172 C C . MET A 1 408 ? 23.301 13.869 -0.359 1.00 89.44 408 MET A C 1
ATOM 3174 O O . MET A 1 408 ? 23.096 15.053 -0.098 1.00 89.44 408 MET A O 1
ATOM 3178 N N . ASP A 1 409 ? 23.066 13.357 -1.570 1.00 84.06 409 ASP A N 1
ATOM 3179 C CA . ASP A 1 409 ? 22.483 14.148 -2.656 1.00 84.06 409 ASP A CA 1
ATOM 3180 C C . ASP A 1 409 ? 21.003 14.471 -2.355 1.00 84.06 409 ASP A C 1
ATOM 3182 O O . ASP A 1 409 ? 20.167 13.556 -2.334 1.00 84.06 409 ASP A O 1
ATOM 3186 N N . PRO A 1 410 ? 20.638 15.749 -2.126 1.00 80.31 410 PRO A N 1
ATOM 3187 C CA . PRO A 1 410 ? 19.263 16.136 -1.840 1.00 80.31 410 PRO A CA 1
ATOM 3188 C C . PRO A 1 410 ? 18.356 16.095 -3.077 1.00 80.31 410 PRO A C 1
ATOM 3190 O O . PRO A 1 410 ? 17.141 16.203 -2.914 1.00 80.31 410 PRO A O 1
ATOM 3193 N N . ALA A 1 411 ? 18.898 15.960 -4.292 1.00 83.56 411 ALA A N 1
ATOM 3194 C CA . ALA A 1 411 ? 18.110 15.779 -5.511 1.00 83.56 411 ALA A CA 1
ATOM 3195 C C . ALA A 1 411 ? 17.609 14.333 -5.671 1.00 83.56 411 ALA A C 1
ATOM 3197 O O . ALA A 1 411 ? 16.638 14.091 -6.389 1.00 83.56 411 ALA A O 1
ATOM 3198 N N . HIS A 1 412 ? 18.233 13.374 -4.979 1.00 83.31 412 HIS A N 1
ATOM 3199 C CA . HIS A 1 412 ? 17.917 11.959 -5.117 1.00 83.31 412 HIS A CA 1
ATOM 3200 C C . HIS A 1 412 ? 16.761 11.525 -4.199 1.00 83.31 412 HIS A C 1
ATOM 3202 O O . HIS A 1 412 ? 16.745 11.809 -2.999 1.00 83.31 412 HIS A O 1
ATOM 3208 N N . VAL A 1 413 ? 15.798 10.771 -4.742 1.00 87.62 413 VAL A N 1
ATOM 3209 C CA . VAL A 1 413 ? 14.601 10.298 -4.010 1.00 87.62 413 VAL A CA 1
ATOM 3210 C C . VAL A 1 413 ? 14.946 9.412 -2.805 1.00 87.62 413 VAL A C 1
ATOM 3212 O O . VAL A 1 413 ? 14.330 9.526 -1.745 1.00 87.62 413 VAL A O 1
ATOM 3215 N N . VAL A 1 414 ? 15.994 8.589 -2.924 1.00 86.19 414 VAL A N 1
ATOM 3216 C CA . VAL A 1 414 ? 16.445 7.672 -1.860 1.00 86.19 414 VAL A CA 1
ATOM 3217 C C . VAL A 1 414 ? 16.850 8.427 -0.589 1.00 86.19 414 VAL A C 1
ATOM 3219 O O . VAL A 1 414 ? 16.549 7.966 0.513 1.00 86.19 414 VAL A O 1
ATOM 3222 N N . SER A 1 415 ? 17.457 9.611 -0.720 1.00 87.50 415 SER A N 1
ATOM 3223 C CA . SER A 1 415 ? 17.843 10.451 0.419 1.00 87.50 415 SER A CA 1
ATOM 3224 C C . SER A 1 415 ? 16.624 10.872 1.240 1.00 87.50 415 SER A C 1
ATOM 3226 O O . SER A 1 415 ? 16.622 10.771 2.469 1.00 87.50 415 SER A O 1
ATOM 3228 N N . TRP A 1 416 ? 15.553 11.297 0.565 1.00 90.62 416 TRP A N 1
ATOM 3229 C CA . TRP A 1 416 ? 14.297 11.687 1.210 1.00 90.62 416 TRP A CA 1
ATOM 3230 C C . TRP A 1 416 ? 13.567 10.493 1.813 1.00 90.62 416 TRP A C 1
ATOM 3232 O O . TRP A 1 416 ? 13.098 10.591 2.945 1.00 90.62 416 TRP A O 1
ATOM 3242 N N . ASN A 1 417 ? 13.532 9.356 1.113 1.00 91.06 417 ASN A N 1
ATOM 3243 C CA . ASN A 1 417 ? 12.938 8.122 1.629 1.00 91.06 417 ASN A CA 1
ATOM 3244 C C . ASN A 1 417 ? 13.625 7.677 2.930 1.00 91.06 417 ASN A C 1
ATOM 3246 O O . ASN A 1 417 ? 12.941 7.358 3.901 1.00 91.06 417 ASN A O 1
ATOM 3250 N N . ALA A 1 418 ? 14.960 7.744 2.993 1.00 87.69 418 ALA A N 1
ATOM 3251 C CA . ALA A 1 418 ? 15.721 7.433 4.202 1.00 87.69 418 ALA A CA 1
ATOM 3252 C C . ALA A 1 418 ? 15.409 8.398 5.357 1.00 87.69 418 ALA A C 1
ATOM 3254 O O . ALA A 1 418 ? 15.214 7.957 6.489 1.00 87.69 418 ALA A O 1
ATOM 3255 N N . MET A 1 419 ? 15.323 9.702 5.075 1.00 88.94 419 MET A N 1
ATOM 3256 C CA . MET A 1 419 ? 14.996 10.726 6.073 1.00 88.94 419 MET A CA 1
ATOM 3257 C C . MET A 1 419 ? 13.586 10.553 6.643 1.00 88.94 419 MET A C 1
ATOM 3259 O O . MET A 1 419 ? 13.394 10.577 7.858 1.00 88.94 419 MET A O 1
ATOM 3263 N N . ILE A 1 420 ? 12.603 10.334 5.767 1.00 90.44 420 ILE A N 1
ATOM 3264 C CA . ILE A 1 420 ? 11.214 10.070 6.150 1.00 90.44 420 ILE A CA 1
ATOM 3265 C C . ILE A 1 420 ? 11.151 8.800 7.004 1.00 90.44 420 ILE A C 1
ATOM 3267 O O . ILE A 1 420 ? 10.590 8.844 8.097 1.00 90.44 420 ILE A O 1
ATOM 3271 N N . LEU A 1 421 ? 11.771 7.702 6.557 1.00 85.38 421 LEU A N 1
ATOM 3272 C CA . LEU A 1 421 ? 11.806 6.440 7.298 1.00 85.38 421 LEU A CA 1
ATOM 3273 C C . LEU A 1 421 ? 12.434 6.616 8.688 1.00 85.38 421 LEU A C 1
ATOM 3275 O O . LEU A 1 421 ? 11.843 6.199 9.680 1.00 85.38 421 LEU A O 1
ATOM 3279 N N . GLY A 1 422 ? 13.571 7.312 8.777 1.00 82.69 422 GLY A N 1
ATOM 3280 C CA . GLY A 1 422 ? 14.248 7.577 10.047 1.00 82.69 422 GLY A CA 1
ATOM 3281 C C . GLY A 1 422 ? 13.382 8.345 11.055 1.00 82.69 422 GLY A C 1
ATOM 3282 O O . GLY A 1 422 ? 13.423 8.046 12.248 1.00 82.69 422 GLY A O 1
ATOM 3283 N N . PHE A 1 423 ? 12.561 9.300 10.604 1.00 84.75 423 PHE A N 1
ATOM 3284 C CA . PHE A 1 423 ? 11.604 9.988 11.481 1.00 84.75 423 PHE A CA 1
ATOM 3285 C C . PHE A 1 423 ? 10.423 9.106 11.891 1.00 84.75 423 PHE A C 1
ATOM 3287 O O . PHE A 1 423 ? 9.976 9.186 13.036 1.00 84.75 423 PHE A O 1
ATOM 3294 N N . ILE A 1 424 ? 9.941 8.248 10.993 1.00 84.00 424 ILE A N 1
ATOM 3295 C CA . ILE A 1 424 ? 8.859 7.300 11.290 1.00 84.00 424 ILE A CA 1
ATOM 3296 C C . ILE A 1 424 ? 9.297 6.287 12.347 1.00 84.00 424 ILE A C 1
ATOM 3298 O O . ILE A 1 424 ? 8.559 6.057 13.301 1.00 84.00 424 ILE A O 1
ATOM 3302 N N . ASP A 1 425 ? 10.511 5.746 12.238 1.00 75.25 425 ASP A N 1
ATOM 3303 C CA . ASP A 1 425 ? 11.066 4.797 13.214 1.00 75.25 425 ASP A CA 1
ATOM 3304 C C . ASP A 1 425 ? 11.216 5.396 14.620 1.00 75.25 425 ASP A C 1
ATOM 3306 O O . ASP A 1 425 ? 11.151 4.688 15.625 1.00 75.25 425 ASP A O 1
ATOM 3310 N N . LEU A 1 426 ? 11.395 6.716 14.698 1.00 75.62 426 LEU A N 1
ATOM 3311 C CA . LEU A 1 426 ? 11.454 7.468 15.948 1.00 75.62 426 LEU A CA 1
ATOM 3312 C C . LEU A 1 426 ? 10.075 7.832 16.522 1.00 75.62 426 LEU A C 1
ATOM 3314 O O . LEU A 1 426 ? 10.020 8.370 17.631 1.00 75.62 426 LEU A O 1
ATOM 3318 N N . GLY A 1 427 ? 8.983 7.570 15.796 1.00 77.00 427 GLY A N 1
ATOM 3319 C CA . GLY A 1 427 ? 7.637 8.029 16.155 1.00 77.00 427 GLY A CA 1
ATOM 3320 C C . GLY A 1 427 ? 7.487 9.550 16.079 1.00 77.00 427 GLY A C 1
ATOM 3321 O O . GLY A 1 427 ? 6.822 10.151 16.918 1.00 77.00 427 GLY A O 1
ATOM 3322 N N . LEU A 1 428 ? 8.185 10.186 15.132 1.00 82.12 428 LEU A N 1
ATOM 3323 C CA . LEU A 1 428 ? 8.123 11.624 14.861 1.00 82.12 428 LEU A CA 1
ATOM 3324 C C . LEU A 1 428 ? 7.381 11.865 13.539 1.00 82.12 428 LEU A C 1
ATOM 3326 O O . LEU A 1 428 ? 7.949 12.392 12.577 1.00 82.12 428 LEU A O 1
ATOM 3330 N N . GLU A 1 429 ? 6.110 11.460 13.472 1.00 83.00 429 GLU A N 1
ATOM 3331 C CA . GLU A 1 429 ? 5.321 11.480 12.233 1.00 83.00 429 GLU A CA 1
ATOM 3332 C C . GLU A 1 429 ? 5.199 12.884 11.622 1.00 83.00 429 GLU A C 1
ATOM 3334 O O . GLU A 1 429 ? 5.227 13.031 10.400 1.00 83.00 429 GLU A O 1
ATOM 3339 N N . ASP A 1 430 ? 5.141 13.932 12.446 1.00 84.44 430 ASP A N 1
ATOM 3340 C CA . ASP A 1 430 ? 5.051 15.317 11.971 1.00 84.44 430 ASP A CA 1
ATOM 3341 C C . ASP A 1 430 ? 6.280 15.741 11.151 1.00 84.44 430 ASP A C 1
ATOM 3343 O O . ASP A 1 430 ? 6.141 16.385 10.107 1.00 84.44 430 ASP A O 1
ATOM 3347 N N . LEU A 1 431 ? 7.486 15.338 11.574 1.00 86.12 431 LEU A N 1
ATOM 3348 C CA . LEU A 1 431 ? 8.731 15.632 10.852 1.00 86.12 431 LEU A CA 1
ATOM 3349 C C . LEU A 1 431 ? 8.853 14.805 9.567 1.00 86.12 431 LEU A C 1
ATOM 3351 O O . LEU A 1 431 ? 9.389 15.291 8.566 1.00 86.12 431 LEU A O 1
ATOM 3355 N N . ALA A 1 432 ? 8.324 13.578 9.570 1.00 88.69 432 ALA A N 1
ATOM 3356 C CA . ALA A 1 432 ? 8.239 12.740 8.378 1.00 88.69 432 ALA A CA 1
ATOM 3357 C C . ALA A 1 432 ? 7.324 13.381 7.318 1.00 88.69 432 ALA A C 1
ATOM 3359 O O . ALA A 1 432 ? 7.704 13.514 6.152 1.00 88.69 432 ALA A O 1
ATOM 3360 N N . LEU A 1 433 ? 6.146 13.857 7.736 1.00 89.12 433 LEU A N 1
ATOM 3361 C CA . LEU A 1 433 ? 5.190 14.555 6.874 1.00 89.12 433 LEU A CA 1
ATOM 3362 C C . LEU A 1 433 ? 5.732 15.897 6.363 1.00 89.12 433 LEU A C 1
ATOM 3364 O O . LEU A 1 433 ? 5.507 16.240 5.200 1.00 89.12 433 LEU A O 1
ATOM 3368 N N . ASP A 1 434 ? 6.461 16.653 7.189 1.00 89.19 434 ASP A N 1
ATOM 3369 C CA . ASP A 1 434 ? 7.132 17.881 6.745 1.00 89.19 434 ASP A CA 1
ATOM 3370 C C . ASP A 1 434 ? 8.230 17.595 5.710 1.00 89.19 434 ASP A C 1
ATOM 3372 O O . ASP A 1 434 ? 8.291 18.251 4.667 1.00 89.19 434 ASP A O 1
ATOM 3376 N N . SER A 1 435 ? 9.037 16.556 5.935 1.00 89.62 435 SER A N 1
ATOM 3377 C CA . SER A 1 435 ? 10.065 16.114 4.983 1.00 89.62 435 SER A CA 1
ATOM 3378 C C . SER A 1 435 ? 9.454 15.720 3.638 1.00 89.62 435 SER A C 1
ATOM 3380 O O . SER A 1 435 ? 9.942 16.153 2.594 1.00 89.62 435 SER A O 1
ATOM 3382 N N . PHE A 1 436 ? 8.326 15.005 3.645 1.00 90.44 436 PHE A N 1
ATOM 3383 C CA . PHE A 1 436 ? 7.588 14.675 2.423 1.00 90.44 436 PHE A CA 1
ATOM 3384 C C . PHE A 1 436 ? 7.066 15.925 1.692 1.00 90.44 436 PHE A C 1
ATOM 3386 O O . PHE A 1 436 ? 7.217 16.049 0.477 1.00 90.44 436 PHE A O 1
ATOM 3393 N N . ARG A 1 437 ? 6.521 16.916 2.411 1.00 89.56 437 ARG A N 1
ATOM 3394 C CA . ARG A 1 437 ? 6.096 18.192 1.797 1.00 89.56 437 ARG A CA 1
ATOM 3395 C C . ARG A 1 437 ? 7.272 18.965 1.203 1.00 89.56 437 ARG A C 1
ATOM 3397 O O . ARG A 1 437 ? 7.124 19.586 0.151 1.00 89.56 437 ARG A O 1
ATOM 3404 N N . ARG A 1 438 ? 8.434 18.954 1.862 1.00 90.25 438 ARG A N 1
ATOM 3405 C CA . ARG A 1 438 ? 9.663 19.590 1.359 1.00 90.25 438 ARG A CA 1
ATOM 3406 C C . ARG A 1 438 ? 10.167 18.908 0.089 1.00 90.25 438 ARG A C 1
ATOM 3408 O O . ARG A 1 438 ? 10.480 19.617 -0.863 1.00 90.25 438 ARG A O 1
ATOM 3415 N N . MET A 1 439 ? 10.144 17.578 0.041 1.00 91.00 439 MET A N 1
ATOM 3416 C CA . MET A 1 439 ? 10.439 16.799 -1.166 1.00 91.00 439 MET A CA 1
ATOM 3417 C C . MET A 1 439 ? 9.515 17.196 -2.332 1.00 91.00 439 MET A C 1
ATOM 3419 O O . MET A 1 439 ? 9.992 17.497 -3.425 1.00 91.00 439 MET A O 1
ATOM 3423 N N . GLN A 1 440 ? 8.202 17.297 -2.090 1.00 87.69 440 GLN A N 1
ATOM 3424 C CA . GLN A 1 440 ? 7.233 17.726 -3.111 1.00 87.69 440 GLN A CA 1
ATOM 3425 C C . GLN A 1 440 ? 7.474 19.167 -3.591 1.00 87.69 440 GLN A C 1
ATOM 3427 O O . GLN A 1 440 ? 7.400 19.445 -4.787 1.00 87.69 440 GLN A O 1
ATOM 3432 N N . ARG A 1 441 ? 7.795 20.097 -2.679 1.00 88.88 441 ARG A N 1
ATOM 3433 C CA . ARG A 1 441 ? 8.137 21.492 -3.027 1.00 88.88 441 ARG A CA 1
ATOM 3434 C C . ARG A 1 441 ? 9.417 21.594 -3.854 1.00 88.88 441 ARG A C 1
ATOM 3436 O O . ARG A 1 441 ? 9.502 22.467 -4.712 1.00 88.88 441 ARG A O 1
ATOM 3443 N N . ALA A 1 442 ? 10.370 20.692 -3.628 1.00 87.75 442 ALA A N 1
ATOM 3444 C CA . ALA A 1 442 ? 11.590 20.573 -4.421 1.00 87.75 442 ALA A CA 1
ATOM 3445 C C . ALA A 1 442 ? 11.359 19.942 -5.810 1.00 87.75 442 ALA A C 1
ATOM 3447 O O . ALA A 1 442 ? 12.311 19.807 -6.571 1.00 87.75 442 ALA A O 1
ATOM 3448 N N . ARG A 1 443 ? 10.109 19.586 -6.162 1.00 85.81 443 ARG A N 1
ATOM 3449 C CA . ARG A 1 443 ? 9.724 18.935 -7.429 1.00 85.81 443 ARG A CA 1
ATOM 3450 C C . ARG A 1 443 ? 10.456 17.614 -7.687 1.00 85.81 443 ARG A C 1
ATOM 3452 O O . ARG A 1 443 ? 10.667 17.236 -8.834 1.00 85.81 443 ARG A O 1
ATOM 3459 N N . ILE A 1 444 ? 10.823 16.909 -6.620 1.00 88.06 444 ILE A N 1
ATOM 3460 C CA . ILE A 1 444 ? 11.418 15.578 -6.718 1.00 88.06 444 ILE A CA 1
ATOM 3461 C C . ILE A 1 444 ? 10.289 14.579 -6.963 1.00 88.06 444 ILE A C 1
ATOM 3463 O O . ILE A 1 444 ? 9.264 14.609 -6.273 1.00 88.06 444 ILE A O 1
ATOM 3467 N N . ASN A 1 445 ? 10.468 13.712 -7.959 1.00 81.94 445 ASN A N 1
ATOM 3468 C CA . ASN A 1 445 ? 9.472 12.707 -8.305 1.00 81.94 445 ASN A CA 1
ATOM 3469 C C . ASN A 1 445 ? 9.251 11.749 -7.131 1.00 81.94 445 ASN A C 1
ATOM 3471 O O . ASN A 1 445 ? 10.192 11.198 -6.564 1.00 81.94 445 ASN A O 1
ATOM 3475 N N . VAL A 1 446 ? 7.982 11.574 -6.774 1.00 85.06 446 VAL A N 1
ATOM 3476 C CA . VAL A 1 446 ? 7.549 10.650 -5.728 1.00 85.06 446 VAL A CA 1
ATOM 3477 C C . VAL A 1 446 ? 7.489 9.253 -6.331 1.00 85.06 446 VAL A C 1
ATOM 3479 O O . VAL A 1 446 ? 6.754 9.040 -7.296 1.00 85.06 446 VAL A O 1
ATOM 3482 N N . ASP A 1 447 ? 8.248 8.318 -5.766 1.00 85.38 447 ASP A N 1
ATOM 3483 C CA . ASP A 1 447 ? 8.250 6.925 -6.200 1.00 85.38 447 ASP A CA 1
ATOM 3484 C C . ASP A 1 447 ? 7.348 6.048 -5.312 1.00 85.38 447 ASP A C 1
ATOM 3486 O O . ASP A 1 447 ? 6.776 6.482 -4.304 1.00 85.38 447 ASP A O 1
ATOM 3490 N N . GLN A 1 448 ? 7.204 4.785 -5.710 1.00 84.31 448 GLN A N 1
ATOM 3491 C CA . GLN A 1 448 ? 6.474 3.762 -4.961 1.00 84.31 448 GLN A CA 1
ATOM 3492 C C . GLN A 1 448 ? 6.961 3.650 -3.505 1.00 84.31 448 GLN A C 1
ATOM 3494 O O . GLN A 1 448 ? 6.144 3.509 -2.591 1.00 84.31 448 GLN A O 1
ATOM 3499 N N . THR A 1 449 ? 8.276 3.732 -3.293 1.00 84.75 449 THR A N 1
ATOM 3500 C CA . THR A 1 449 ? 8.921 3.586 -1.984 1.00 84.75 449 THR A CA 1
ATOM 3501 C C . THR A 1 449 ? 8.596 4.765 -1.072 1.00 84.75 449 THR A C 1
ATOM 3503 O O . THR A 1 449 ? 8.325 4.573 0.116 1.00 84.75 449 THR A O 1
ATOM 3506 N N . THR A 1 450 ? 8.548 5.987 -1.607 1.00 87.75 450 THR A N 1
ATOM 3507 C CA . THR A 1 450 ? 8.145 7.184 -0.865 1.00 87.75 450 THR A CA 1
ATOM 3508 C C . THR A 1 450 ? 6.729 7.014 -0.329 1.00 87.75 450 THR A C 1
ATOM 3510 O O . THR A 1 450 ? 6.475 7.254 0.853 1.00 87.75 450 THR A O 1
ATOM 3513 N N . ILE A 1 451 ? 5.808 6.556 -1.183 1.00 88.38 451 ILE A N 1
ATOM 3514 C CA . ILE A 1 451 ? 4.402 6.361 -0.821 1.00 88.38 451 ILE A CA 1
ATOM 3515 C C . ILE A 1 451 ? 4.243 5.271 0.244 1.00 88.38 451 ILE A C 1
ATOM 3517 O O . ILE A 1 451 ? 3.572 5.505 1.252 1.00 88.38 451 ILE A O 1
ATOM 3521 N N . SER A 1 452 ? 4.868 4.103 0.063 1.00 86.88 452 SER A N 1
ATOM 3522 C CA . SER A 1 452 ? 4.791 3.018 1.050 1.00 86.88 452 SER A CA 1
ATOM 3523 C C . SER A 1 452 ? 5.397 3.416 2.395 1.00 86.88 452 SER A C 1
ATOM 3525 O O . SER A 1 452 ? 4.885 3.008 3.435 1.00 86.88 452 SER A O 1
ATOM 3527 N N . THR A 1 453 ? 6.441 4.250 2.383 1.00 87.31 453 THR A N 1
ATOM 3528 C CA . THR A 1 453 ? 7.102 4.738 3.600 1.00 87.31 453 THR A CA 1
ATOM 3529 C C . THR A 1 453 ? 6.248 5.765 4.339 1.00 87.31 453 THR A C 1
ATOM 3531 O O . THR A 1 453 ? 6.125 5.676 5.554 1.00 87.31 453 THR A O 1
ATOM 3534 N N . ILE A 1 454 ? 5.621 6.727 3.649 1.00 89.44 454 ILE A N 1
ATOM 3535 C CA . ILE A 1 454 ? 4.883 7.816 4.316 1.00 89.44 454 ILE A CA 1
ATOM 3536 C C . ILE A 1 454 ? 3.488 7.398 4.804 1.00 89.44 454 ILE A C 1
ATOM 3538 O O . ILE A 1 454 ? 3.005 7.918 5.812 1.00 89.44 454 ILE A O 1
ATOM 3542 N N . LEU A 1 455 ? 2.826 6.454 4.124 1.00 88.38 455 LEU A N 1
ATOM 3543 C CA . LEU A 1 455 ? 1.452 6.034 4.429 1.00 88.38 455 LEU A CA 1
ATOM 3544 C C . LEU A 1 455 ? 1.229 5.599 5.894 1.00 88.38 455 LEU A C 1
ATOM 3546 O O . LEU A 1 455 ? 0.253 6.060 6.490 1.00 88.38 455 LEU A O 1
ATOM 3550 N N . PRO A 1 456 ? 2.110 4.801 6.530 1.00 82.44 456 PRO A N 1
ATOM 3551 C CA . PRO A 1 456 ? 1.993 4.448 7.951 1.00 82.44 456 PRO A CA 1
ATOM 3552 C C . PRO A 1 456 ? 2.002 5.637 8.931 1.00 82.44 456 PRO A C 1
ATOM 3554 O O . PRO A 1 456 ? 1.443 5.534 10.030 1.00 82.44 456 PRO A O 1
ATOM 3557 N N . ALA A 1 457 ? 2.618 6.761 8.550 1.00 84.56 457 ALA A N 1
ATOM 3558 C CA . ALA A 1 457 ? 2.664 7.993 9.344 1.00 84.56 457 ALA A CA 1
ATOM 3559 C C . ALA A 1 457 ? 1.435 8.891 9.131 1.00 84.56 457 ALA A C 1
ATOM 3561 O O . ALA A 1 457 ? 1.232 9.872 9.846 1.00 84.56 457 ALA A O 1
ATOM 3562 N N . CYS A 1 458 ? 0.602 8.577 8.140 1.00 86.75 458 CYS A N 1
ATOM 3563 C CA . CYS A 1 458 ? -0.543 9.397 7.794 1.00 86.75 458 CYS A CA 1
ATOM 3564 C C . CYS A 1 458 ? -1.684 9.214 8.797 1.00 86.75 458 CYS A C 1
ATOM 3566 O O . CYS A 1 458 ? -2.056 8.099 9.156 1.00 86.75 458 CYS A O 1
ATOM 3568 N N . ASN A 1 459 ? -2.321 10.324 9.166 1.00 86.06 459 ASN A N 1
ATOM 3569 C CA . ASN A 1 459 ? -3.674 10.279 9.711 1.00 86.06 459 ASN A CA 1
ATOM 3570 C C . ASN A 1 459 ? -4.692 9.998 8.591 1.00 86.06 459 ASN A C 1
ATOM 3572 O O . ASN A 1 459 ? -4.383 10.135 7.406 1.00 86.06 459 ASN A O 1
ATOM 3576 N N . LEU A 1 460 ? -5.935 9.671 8.954 1.00 87.94 460 LEU A N 1
ATOM 3577 C CA . LEU A 1 460 ? -6.971 9.298 7.985 1.00 87.94 460 LEU A CA 1
ATOM 3578 C C . LEU A 1 460 ? -7.196 10.356 6.890 1.00 87.94 460 LEU A C 1
ATOM 3580 O O . LEU A 1 460 ? -7.435 10.009 5.735 1.00 87.94 460 LEU A O 1
ATOM 3584 N N . LYS A 1 461 ? -7.104 11.650 7.229 1.00 86.69 461 LYS A N 1
ATOM 3585 C CA . LYS A 1 461 ? -7.281 12.746 6.264 1.00 86.69 461 LYS A CA 1
ATOM 3586 C C . LYS A 1 461 ? -6.164 12.739 5.223 1.00 86.69 461 LYS A C 1
ATOM 3588 O O . LYS A 1 461 ? -6.444 12.730 4.027 1.00 86.69 461 LYS A O 1
ATOM 3593 N N . PHE A 1 462 ? -4.913 12.731 5.673 1.00 84.38 462 PHE A N 1
ATOM 3594 C CA . PHE A 1 462 ? -3.756 12.759 4.784 1.00 84.38 462 PHE A CA 1
ATOM 3595 C C . PHE A 1 462 ? -3.604 11.439 4.011 1.00 84.38 462 PHE A C 1
ATOM 3597 O O . PHE A 1 462 ? -3.335 11.448 2.813 1.00 84.38 462 PHE A O 1
ATOM 3604 N N . GLY A 1 463 ? -3.911 10.307 4.646 1.00 88.50 463 GLY A N 1
ATOM 3605 C CA . GLY A 1 463 ? -3.928 8.992 4.011 1.00 88.50 463 GLY A CA 1
ATOM 3606 C C . GLY A 1 463 ? -4.964 8.886 2.889 1.00 88.50 463 GLY A C 1
ATOM 3607 O O . GLY A 1 463 ? -4.660 8.340 1.833 1.00 88.50 463 GLY A O 1
ATOM 3608 N N . LYS A 1 464 ? -6.158 9.478 3.049 1.00 89.25 464 LYS A N 1
ATOM 3609 C CA . LYS A 1 464 ? -7.157 9.579 1.967 1.00 89.25 464 LYS A CA 1
ATOM 3610 C C . LYS A 1 464 ? -6.687 10.465 0.809 1.00 89.25 464 LYS A C 1
ATOM 3612 O O . LYS A 1 464 ? -6.950 10.132 -0.344 1.00 89.25 464 LYS A O 1
ATOM 3617 N N . GLN A 1 465 ? -5.976 11.561 1.091 1.00 88.75 465 GLN A N 1
ATOM 3618 C CA . GLN A 1 465 ? -5.387 12.414 0.047 1.00 88.75 465 GLN A CA 1
ATOM 3619 C C . GLN A 1 465 ? -4.329 11.656 -0.758 1.00 88.75 465 GLN A C 1
ATOM 3621 O O . GLN A 1 465 ? -4.362 11.684 -1.987 1.00 88.75 465 GLN A O 1
ATOM 3626 N N . ILE A 1 466 ? -3.440 10.928 -0.076 1.00 87.06 466 ILE A N 1
ATOM 3627 C CA . ILE A 1 466 ? -2.450 10.075 -0.737 1.00 87.06 466 ILE A CA 1
ATOM 3628 C C . ILE A 1 466 ? -3.135 8.936 -1.500 1.00 87.06 466 ILE A C 1
ATOM 3630 O O . ILE A 1 466 ? -2.758 8.671 -2.634 1.00 87.06 466 ILE A O 1
ATOM 3634 N N . HIS A 1 467 ? -4.188 8.316 -0.960 1.00 89.44 467 HIS A N 1
ATOM 3635 C CA . HIS A 1 467 ? -4.958 7.294 -1.679 1.00 89.44 467 HIS A CA 1
ATOM 3636 C C . HIS A 1 467 ? -5.559 7.840 -2.987 1.00 89.44 467 HIS A C 1
ATOM 3638 O O . HIS A 1 467 ? -5.445 7.202 -4.030 1.00 89.44 467 HIS A O 1
ATOM 3644 N N . ALA A 1 468 ? -6.129 9.049 -2.978 1.00 85.00 468 ALA A N 1
ATOM 3645 C CA . ALA A 1 468 ? -6.610 9.698 -4.200 1.00 85.00 468 ALA A CA 1
ATOM 3646 C C . ALA A 1 468 ? -5.467 10.023 -5.183 1.00 85.00 468 ALA A C 1
ATOM 3648 O O . ALA A 1 468 ? -5.626 9.877 -6.394 1.00 85.00 468 ALA A O 1
ATOM 3649 N N . PHE A 1 469 ? -4.305 10.432 -4.667 1.00 82.56 469 PHE A N 1
ATOM 3650 C CA . PHE A 1 469 ? -3.106 10.702 -5.463 1.00 82.56 469 PHE A CA 1
ATOM 3651 C C . PHE A 1 469 ? -2.554 9.440 -6.145 1.00 82.56 469 PHE A C 1
ATOM 3653 O O . PHE A 1 469 ? -2.270 9.479 -7.339 1.00 82.56 469 PHE A O 1
ATOM 3660 N N . ILE A 1 470 ? -2.490 8.312 -5.428 1.00 84.19 470 ILE A N 1
ATOM 3661 C CA . ILE A 1 470 ? -2.092 6.990 -5.947 1.00 84.19 470 ILE A CA 1
ATOM 3662 C C . ILE A 1 470 ? -2.949 6.611 -7.158 1.00 84.19 470 ILE A C 1
ATOM 3664 O O . ILE A 1 470 ? -2.406 6.280 -8.212 1.00 84.19 470 ILE A O 1
ATOM 3668 N N . ARG A 1 471 ? -4.277 6.761 -7.040 1.00 79.56 471 ARG A N 1
ATOM 3669 C CA . ARG A 1 471 ? -5.223 6.474 -8.132 1.00 79.56 471 ARG A CA 1
ATOM 3670 C C . ARG A 1 471 ? -5.077 7.407 -9.333 1.00 79.56 471 ARG A C 1
ATOM 3672 O O . ARG A 1 471 ? -5.418 7.029 -10.445 1.00 79.56 471 ARG A O 1
ATOM 3679 N N . LYS A 1 472 ? -4.595 8.637 -9.131 1.00 78.81 472 LYS A N 1
ATOM 3680 C CA . LYS A 1 472 ? -4.370 9.604 -10.218 1.00 78.81 472 LYS A CA 1
ATOM 3681 C C . LYS A 1 472 ? -3.101 9.293 -11.019 1.00 78.81 472 LYS A C 1
ATOM 3683 O O . LYS A 1 472 ? -3.066 9.563 -12.214 1.00 78.81 472 LYS A O 1
ATOM 3688 N N . ILE A 1 473 ? -2.068 8.759 -10.366 1.00 75.25 473 ILE A N 1
ATOM 3689 C CA . ILE A 1 473 ? -0.753 8.475 -10.974 1.00 75.25 473 ILE A CA 1
ATOM 3690 C C . ILE A 1 473 ? -0.660 7.034 -11.508 1.00 75.25 473 ILE A C 1
ATOM 3692 O O . ILE A 1 473 ? 0.326 6.667 -12.132 1.00 75.25 473 ILE A O 1
ATOM 3696 N N . SER A 1 474 ? -1.725 6.238 -11.371 1.00 68.25 474 SER A N 1
ATOM 3697 C CA . SER A 1 474 ? -1.793 4.847 -11.847 1.00 68.25 474 SER A CA 1
ATOM 3698 C C . SER A 1 474 ? -0.775 3.913 -11.178 1.00 68.25 474 SER A C 1
ATOM 3700 O O . SER A 1 474 ? -0.301 2.958 -11.787 1.00 68.25 474 SER A O 1
ATOM 3702 N N . PHE A 1 475 ? -0.490 4.114 -9.885 1.00 69.75 475 PHE A N 1
ATOM 3703 C CA . PHE A 1 475 ? 0.221 3.118 -9.064 1.00 69.75 475 PHE A CA 1
ATOM 3704 C C . PHE A 1 475 ? -0.665 1.900 -8.713 1.00 69.75 475 PHE A C 1
ATOM 3706 O O . PHE A 1 475 ? -0.361 1.139 -7.796 1.00 69.75 475 PHE A O 1
ATOM 3713 N N . ASP A 1 476 ? -1.764 1.684 -9.441 1.00 63.28 476 ASP A N 1
ATOM 3714 C CA . ASP A 1 476 ? -2.795 0.688 -9.139 1.00 63.28 476 ASP A CA 1
ATOM 3715 C C . ASP A 1 476 ? -2.291 -0.765 -9.221 1.00 63.28 476 ASP A C 1
ATOM 3717 O O . ASP A 1 476 ? -2.912 -1.664 -8.660 1.00 63.28 476 ASP A O 1
ATOM 3721 N N . LEU A 1 477 ? -1.142 -1.008 -9.855 1.00 67.44 477 LEU A N 1
ATOM 3722 C CA . LEU A 1 477 ? -0.527 -2.338 -9.964 1.00 67.44 477 LEU A CA 1
ATOM 3723 C C . LEU A 1 477 ? 0.552 -2.604 -8.902 1.00 67.44 477 LEU A C 1
ATOM 3725 O O . LEU A 1 477 ? 1.110 -3.698 -8.838 1.00 67.44 477 LEU A O 1
ATOM 3729 N N . VAL A 1 478 ? 0.853 -1.618 -8.056 1.00 80.44 478 VAL A N 1
ATOM 3730 C CA . VAL A 1 478 ? 1.990 -1.666 -7.140 1.00 80.44 478 VAL A CA 1
ATOM 3731 C C . VAL A 1 478 ? 1.595 -2.253 -5.782 1.00 80.44 478 VAL A C 1
ATOM 3733 O O . VAL A 1 478 ? 1.127 -1.548 -4.886 1.00 80.44 478 VAL A O 1
ATOM 3736 N N . VAL A 1 479 ? 1.822 -3.556 -5.601 1.00 84.25 479 VAL A N 1
ATOM 3737 C CA . VAL A 1 479 ? 1.419 -4.317 -4.398 1.00 84.25 479 VAL A CA 1
ATOM 3738 C C . VAL A 1 479 ? 1.905 -3.690 -3.072 1.00 84.25 479 VAL A C 1
ATOM 3740 O O . VAL A 1 479 ? 1.075 -3.516 -2.177 1.00 84.25 479 VAL A O 1
ATOM 3743 N N . PRO A 1 480 ? 3.172 -3.241 -2.914 1.00 84.88 480 PRO A N 1
ATOM 3744 C CA . PRO A 1 480 ? 3.631 -2.647 -1.650 1.00 84.88 480 PRO A CA 1
ATOM 3745 C C . PRO A 1 480 ? 2.908 -1.353 -1.247 1.00 84.88 480 PRO A C 1
ATOM 3747 O O . PRO A 1 480 ? 2.704 -1.102 -0.059 1.00 84.88 480 PRO A O 1
ATOM 3750 N N . VAL A 1 481 ? 2.482 -0.541 -2.220 1.00 88.00 481 VAL A N 1
ATOM 3751 C CA . VAL A 1 481 ? 1.720 0.694 -1.966 1.00 88.00 481 VAL A CA 1
ATOM 3752 C C . VAL A 1 481 ? 0.336 0.360 -1.416 1.00 88.00 481 VAL A C 1
ATOM 3754 O O . VAL A 1 481 ? -0.109 0.962 -0.436 1.00 88.00 481 VAL A O 1
ATOM 3757 N N . TRP A 1 482 ? -0.325 -0.641 -1.994 1.00 89.00 482 TRP A N 1
ATOM 3758 C CA . TRP A 1 482 ? -1.617 -1.116 -1.507 1.00 89.00 482 TRP A CA 1
ATOM 3759 C C . TRP A 1 482 ? -1.512 -1.781 -0.132 1.00 89.00 482 TRP A C 1
ATOM 3761 O O . TRP A 1 482 ? -2.341 -1.501 0.731 1.00 89.00 482 TRP A O 1
ATOM 3771 N N . ASN A 1 483 ? -0.456 -2.557 0.132 1.00 90.50 483 ASN A N 1
ATOM 3772 C CA . ASN A 1 483 ? -0.187 -3.115 1.464 1.00 90.50 483 ASN A CA 1
ATOM 3773 C C . ASN A 1 483 ? -0.053 -2.001 2.522 1.00 90.50 483 ASN A C 1
ATOM 3775 O O . ASN A 1 483 ? -0.662 -2.076 3.593 1.00 90.50 483 ASN A O 1
ATOM 3779 N N . ALA A 1 484 ? 0.658 -0.914 2.201 1.00 90.38 484 ALA A N 1
ATOM 3780 C CA . ALA A 1 484 ? 0.769 0.253 3.077 1.00 90.38 484 ALA A CA 1
ATOM 3781 C C . ALA A 1 484 ? -0.571 0.995 3.268 1.00 90.38 484 ALA A C 1
ATOM 3783 O O . ALA A 1 484 ? -0.837 1.506 4.359 1.00 90.38 484 ALA A O 1
ATOM 3784 N N . LEU A 1 485 ? -1.448 1.023 2.255 1.00 90.88 485 LEU A N 1
ATOM 3785 C CA . LEU A 1 485 ? -2.812 1.557 2.378 1.00 90.88 485 LEU A CA 1
ATOM 3786 C C . LEU A 1 485 ? -3.687 0.701 3.302 1.00 90.88 485 LEU A C 1
ATOM 3788 O O . LEU A 1 485 ? -4.381 1.265 4.150 1.00 90.88 485 LEU A O 1
ATOM 3792 N N . ILE A 1 486 ? -3.642 -0.633 3.176 1.00 92.06 486 ILE A N 1
ATOM 3793 C CA . ILE A 1 486 ? -4.351 -1.565 4.076 1.00 92.06 486 ILE A CA 1
ATOM 3794 C C . ILE A 1 486 ? -3.928 -1.292 5.515 1.00 92.06 486 ILE A C 1
ATOM 3796 O O . ILE A 1 486 ? -4.780 -1.115 6.391 1.00 92.06 486 ILE A O 1
ATOM 3800 N N . HIS A 1 487 ? -2.619 -1.196 5.751 1.00 87.69 487 HIS A N 1
ATOM 3801 C CA . HIS A 1 487 ? -2.075 -0.899 7.069 1.00 87.69 487 HIS A CA 1
ATOM 3802 C C . HIS A 1 487 ? -2.521 0.479 7.581 1.00 87.69 487 HIS A C 1
ATOM 3804 O O . HIS A 1 487 ? -3.010 0.579 8.704 1.00 87.69 487 HIS A O 1
ATOM 3810 N N . MET A 1 488 ? -2.431 1.535 6.764 1.00 92.56 488 MET A N 1
ATOM 3811 C CA . MET A 1 488 ? -2.850 2.892 7.142 1.00 92.56 488 MET A CA 1
ATOM 3812 C C . MET A 1 488 ? -4.336 2.949 7.522 1.00 92.56 488 MET A C 1
ATOM 3814 O O . MET A 1 488 ? -4.673 3.470 8.589 1.00 92.56 488 MET A O 1
ATOM 3818 N N . TYR A 1 489 ? -5.229 2.369 6.710 1.00 89.56 489 TYR A N 1
ATOM 3819 C CA . TYR A 1 489 ? -6.661 2.326 7.026 1.00 89.56 489 TYR A CA 1
ATOM 3820 C C . TYR A 1 489 ? -6.954 1.486 8.269 1.00 89.56 489 TYR A C 1
ATOM 3822 O O . TYR A 1 489 ? -7.775 1.898 9.092 1.00 89.56 489 TYR A O 1
ATOM 3830 N N . SER A 1 490 ? -6.256 0.359 8.441 1.00 89.38 490 SER A N 1
ATOM 3831 C CA . SER A 1 490 ? -6.370 -0.482 9.637 1.00 89.38 490 SER A CA 1
ATOM 3832 C C . SER A 1 490 ? -5.928 0.283 10.887 1.00 89.38 490 SER A C 1
ATOM 3834 O O . SER A 1 490 ? -6.689 0.359 11.847 1.00 89.38 490 SER A O 1
ATOM 3836 N N . LYS A 1 491 ? -4.764 0.945 10.868 1.00 87.31 491 LYS A N 1
ATOM 3837 C CA . LYS A 1 491 ? -4.270 1.790 11.973 1.00 87.31 491 LYS A CA 1
ATOM 3838 C C . LYS A 1 491 ? -5.240 2.929 12.303 1.00 87.31 491 LYS A C 1
ATOM 3840 O O . LYS A 1 491 ? -5.428 3.257 13.469 1.00 87.31 491 LYS A O 1
ATOM 3845 N N . CYS A 1 492 ? -5.881 3.515 11.293 1.00 85.81 492 CYS A N 1
ATOM 3846 C CA . CYS A 1 492 ? -6.844 4.606 11.466 1.00 85.81 492 CYS A CA 1
ATOM 3847 C C . CYS A 1 492 ? -8.245 4.157 11.930 1.00 85.81 492 CYS A C 1
ATOM 3849 O O . CYS A 1 492 ? -9.138 4.998 12.023 1.00 85.81 492 CYS A O 1
ATOM 3851 N N . GLY A 1 493 ? -8.476 2.865 12.183 1.00 85.19 493 GLY A N 1
ATOM 3852 C CA . GLY A 1 493 ? -9.783 2.353 12.614 1.00 85.19 493 GLY A CA 1
ATOM 3853 C C . GLY A 1 493 ? -10.816 2.185 11.499 1.00 85.19 493 GLY A C 1
ATOM 3854 O O . GLY A 1 493 ? -11.980 1.915 11.771 1.00 85.19 493 GLY A O 1
ATOM 3855 N N . CYS A 1 494 ? -10.421 2.328 10.233 1.00 88.88 494 CYS A N 1
ATOM 3856 C CA . CYS A 1 494 ? -11.296 2.178 9.068 1.00 88.88 494 CYS A CA 1
ATOM 3857 C C . CYS A 1 494 ? -11.113 0.798 8.425 1.00 88.88 494 CYS A C 1
ATOM 3859 O O . CYS A 1 494 ? -10.735 0.692 7.257 1.00 88.88 494 CYS A O 1
ATOM 3861 N N . ILE A 1 495 ? -11.384 -0.268 9.184 1.00 91.12 495 ILE A N 1
ATOM 3862 C CA . ILE A 1 495 ? -11.134 -1.645 8.734 1.00 91.12 495 ILE A CA 1
ATOM 3863 C C . ILE A 1 495 ? -11.925 -2.020 7.469 1.00 91.12 495 ILE A C 1
ATOM 3865 O O . ILE A 1 495 ? -11.407 -2.725 6.609 1.00 91.12 495 ILE A O 1
ATOM 3869 N N . GLY A 1 496 ? -13.131 -1.469 7.284 1.00 85.81 496 GLY A N 1
ATOM 3870 C CA . GLY A 1 496 ? -13.907 -1.645 6.051 1.00 85.81 496 GLY A CA 1
ATOM 3871 C C . GLY A 1 496 ? -13.224 -1.041 4.816 1.00 85.81 496 GLY A C 1
ATOM 3872 O O . GLY A 1 496 ? -13.193 -1.667 3.760 1.00 85.81 496 GLY A O 1
ATOM 3873 N N . SER A 1 497 ? -12.598 0.138 4.949 1.00 89.44 497 SER A N 1
ATOM 3874 C CA . SER A 1 497 ? -11.781 0.729 3.877 1.00 89.44 497 SER A CA 1
ATOM 3875 C C . SER A 1 497 ? -10.530 -0.104 3.600 1.00 89.44 497 SER A C 1
ATOM 3877 O O . SER A 1 497 ? -10.165 -0.269 2.440 1.00 89.44 497 SER A O 1
ATOM 3879 N N . ALA A 1 498 ? -9.892 -0.649 4.642 1.00 90.44 498 ALA A N 1
ATOM 3880 C CA . ALA A 1 498 ? -8.742 -1.539 4.488 1.00 90.44 498 ALA A CA 1
ATOM 3881 C C . ALA A 1 498 ? -9.121 -2.815 3.717 1.00 90.44 498 ALA A C 1
ATOM 3883 O O . ALA A 1 498 ? -8.437 -3.177 2.762 1.00 90.44 498 ALA A O 1
ATOM 3884 N N . TYR A 1 499 ? -10.257 -3.432 4.058 1.00 92.12 499 TYR A N 1
ATOM 3885 C CA . TYR A 1 499 ? -10.775 -4.597 3.341 1.00 92.12 499 TYR A CA 1
ATOM 3886 C C . TYR A 1 499 ? -11.176 -4.263 1.903 1.00 92.12 499 TYR A C 1
ATOM 3888 O O . TYR A 1 499 ? -10.879 -5.032 0.997 1.00 92.12 499 TYR A O 1
ATOM 3896 N N . SER A 1 500 ? -11.778 -3.093 1.662 1.00 90.19 500 SER A N 1
ATOM 3897 C CA . SER A 1 500 ? -12.081 -2.624 0.305 1.00 90.19 500 SER A CA 1
ATOM 3898 C C . SER A 1 500 ? -10.822 -2.420 -0.537 1.00 90.19 500 SER A C 1
ATOM 3900 O O . SER A 1 500 ? -10.836 -2.698 -1.733 1.00 90.19 500 SER A O 1
ATOM 3902 N N . VAL A 1 501 ? -9.730 -1.942 0.059 1.00 90.75 501 VAL A N 1
ATOM 3903 C CA . VAL A 1 501 ? -8.441 -1.879 -0.631 1.00 90.75 501 VAL A CA 1
ATOM 3904 C C . VAL A 1 501 ? -7.965 -3.291 -0.974 1.00 90.75 501 VAL A C 1
ATOM 3906 O O . VAL A 1 501 ? -7.712 -3.577 -2.139 1.00 90.75 501 VAL A O 1
ATOM 3909 N N . PHE A 1 502 ? -7.908 -4.180 0.018 1.00 92.12 502 PHE A N 1
ATOM 3910 C CA . PHE A 1 502 ? -7.453 -5.560 -0.142 1.00 92.12 502 PHE A CA 1
ATOM 3911 C C . PHE A 1 502 ? -8.249 -6.333 -1.210 1.00 92.12 502 PHE A C 1
ATOM 3913 O O . PHE A 1 502 ? -7.672 -6.996 -2.076 1.00 92.12 502 PHE A O 1
ATOM 3920 N N . SER A 1 503 ? -9.578 -6.214 -1.203 1.00 88.00 503 SER A N 1
ATOM 3921 C CA . SER A 1 503 ? -10.457 -6.914 -2.143 1.00 88.00 503 SER A CA 1
ATOM 3922 C C . SER A 1 503 ? -10.338 -6.396 -3.580 1.00 88.00 503 SER A C 1
ATOM 3924 O O . SER A 1 503 ? -10.551 -7.163 -4.516 1.00 88.00 503 SER A O 1
ATOM 3926 N N . ASN A 1 504 ? -9.919 -5.143 -3.773 1.00 84.81 504 ASN A N 1
ATOM 3927 C CA . ASN A 1 504 ? -9.697 -4.550 -5.095 1.00 84.81 504 ASN A CA 1
ATOM 3928 C C . ASN A 1 504 ? -8.303 -4.830 -5.684 1.00 84.81 504 ASN A C 1
ATOM 3930 O O . ASN A 1 504 ? -8.063 -4.505 -6.846 1.00 84.81 504 ASN A O 1
ATOM 3934 N N . MET A 1 505 ? -7.383 -5.436 -4.927 1.00 86.06 505 MET A N 1
ATOM 3935 C CA . MET A 1 505 ? -6.065 -5.810 -5.447 1.00 86.06 505 MET A CA 1
ATOM 3936 C C . MET A 1 505 ? -6.182 -6.960 -6.455 1.00 86.06 505 MET A C 1
ATOM 3938 O O . MET A 1 505 ? -6.751 -8.004 -6.136 1.00 86.06 505 MET A O 1
ATOM 3942 N N . ILE A 1 506 ? -5.613 -6.770 -7.653 1.00 81.06 506 ILE A N 1
ATOM 3943 C CA . ILE A 1 506 ? -5.542 -7.800 -8.706 1.00 81.06 506 ILE A CA 1
ATOM 3944 C C . ILE A 1 506 ? -4.575 -8.910 -8.286 1.00 81.06 506 ILE A C 1
ATOM 3946 O O . ILE A 1 506 ? -4.919 -10.087 -8.335 1.00 81.06 506 ILE A O 1
ATOM 3950 N N . ASN A 1 507 ? -3.387 -8.514 -7.825 1.00 77.38 507 ASN A N 1
ATOM 3951 C CA . ASN A 1 507 ? -2.356 -9.410 -7.320 1.00 77.38 507 ASN A CA 1
ATOM 3952 C C . ASN A 1 507 ? -2.209 -9.189 -5.816 1.00 77.38 507 ASN A C 1
ATOM 3954 O O . ASN A 1 507 ? -1.998 -8.059 -5.373 1.00 77.38 507 ASN A O 1
ATOM 3958 N N . ARG A 1 508 ? -2.319 -10.267 -5.039 1.00 86.75 508 ARG A N 1
ATOM 3959 C CA . ARG A 1 508 ? -2.128 -10.258 -3.586 1.00 86.75 508 ARG A CA 1
ATOM 3960 C C . ARG A 1 508 ? -0.951 -11.149 -3.261 1.00 86.75 508 ARG A C 1
ATOM 3962 O O . ARG A 1 508 ? -0.942 -12.312 -3.654 1.00 86.75 508 ARG A O 1
ATOM 3969 N N . ASP A 1 509 ? 0.021 -10.602 -2.550 1.00 83.12 509 ASP A N 1
ATOM 3970 C CA . ASP A 1 509 ? 1.141 -11.377 -2.041 1.00 83.12 509 ASP A CA 1
ATOM 3971 C C . ASP A 1 509 ? 0.886 -11.797 -0.589 1.00 83.12 509 ASP A C 1
ATOM 3973 O O . ASP A 1 509 ? -0.102 -11.417 0.046 1.00 83.12 509 ASP A O 1
ATOM 3977 N N . LEU A 1 510 ? 1.799 -12.598 -0.046 1.00 83.56 510 LEU A N 1
ATOM 3978 C CA . LEU A 1 510 ? 1.779 -13.026 1.351 1.00 83.56 510 LEU A CA 1
ATOM 3979 C C . LEU A 1 510 ? 1.651 -11.841 2.332 1.00 83.56 510 LEU A C 1
ATOM 3981 O O . LEU A 1 510 ? 0.997 -11.954 3.370 1.00 83.56 510 LEU A O 1
ATOM 3985 N N . VAL A 1 511 ? 2.234 -10.686 1.995 1.00 86.69 511 VAL A N 1
ATOM 3986 C CA . VAL A 1 511 ? 2.190 -9.472 2.821 1.00 86.69 511 VAL A CA 1
ATOM 3987 C C . VAL A 1 511 ? 0.808 -8.814 2.770 1.00 86.69 511 VAL A C 1
ATOM 3989 O O . VAL A 1 511 ? 0.337 -8.350 3.810 1.00 86.69 511 VAL A O 1
ATOM 3992 N N . SER A 1 512 ? 0.120 -8.816 1.625 1.00 88.44 512 SER A N 1
ATOM 3993 C CA . SER A 1 512 ? -1.263 -8.338 1.490 1.00 88.44 512 SER A CA 1
ATOM 3994 C C . SER A 1 512 ? -2.199 -9.099 2.423 1.00 88.44 512 SER A C 1
ATOM 3996 O O . SER A 1 512 ? -2.950 -8.482 3.184 1.00 88.44 512 SER A O 1
ATOM 3998 N N . TRP A 1 513 ? -2.117 -10.434 2.411 1.00 92.38 513 TRP A N 1
ATOM 3999 C CA . TRP A 1 513 ? -2.921 -11.297 3.282 1.00 92.38 513 TRP A CA 1
ATOM 4000 C C . TRP A 1 513 ? -2.608 -11.049 4.755 1.00 92.38 513 TRP A C 1
ATOM 4002 O O . TRP A 1 513 ? -3.520 -10.786 5.539 1.00 92.38 513 TRP A O 1
ATOM 4012 N N . ASN A 1 514 ? -1.326 -11.035 5.126 1.00 91.06 514 ASN A N 1
ATOM 4013 C CA . ASN A 1 514 ? -0.906 -10.809 6.509 1.00 91.06 514 ASN A CA 1
ATOM 4014 C C . ASN A 1 514 ? -1.316 -9.422 7.028 1.00 91.06 514 ASN A C 1
ATOM 4016 O O . ASN A 1 514 ? -1.758 -9.304 8.170 1.00 91.06 514 ASN A O 1
ATOM 4020 N N . SER A 1 515 ? -1.236 -8.383 6.189 1.00 90.25 515 SER A N 1
ATOM 4021 C CA . SER A 1 515 ? -1.648 -7.017 6.545 1.00 90.25 515 SER A CA 1
ATOM 4022 C C . SER A 1 515 ? -3.143 -6.944 6.855 1.00 90.25 515 SER A C 1
ATOM 4024 O O . SER A 1 515 ? -3.544 -6.290 7.818 1.00 90.25 515 SER A O 1
ATOM 4026 N N . MET A 1 516 ? -3.972 -7.638 6.071 1.00 93.56 516 MET A N 1
ATOM 4027 C CA . MET A 1 516 ? -5.420 -7.668 6.276 1.00 93.56 516 MET A CA 1
ATOM 4028 C C . MET A 1 516 ? -5.825 -8.552 7.467 1.00 93.56 516 MET A C 1
ATOM 4030 O O . MET A 1 516 ? -6.650 -8.138 8.280 1.00 93.56 516 MET A O 1
ATOM 4034 N N . ILE A 1 517 ? -5.212 -9.732 7.621 1.00 91.19 517 ILE A N 1
ATOM 4035 C CA . ILE A 1 517 ? -5.416 -10.632 8.772 1.00 91.19 517 ILE A CA 1
ATOM 4036 C C . ILE A 1 517 ? -5.042 -9.920 10.078 1.00 91.19 517 ILE A C 1
ATOM 4038 O O . ILE A 1 517 ? -5.838 -9.893 11.017 1.00 91.19 517 ILE A O 1
ATOM 4042 N N . GLY A 1 518 ? -3.864 -9.291 10.125 1.00 85.56 518 GLY A N 1
ATOM 4043 C CA . GLY A 1 518 ? -3.427 -8.489 11.269 1.00 85.56 518 GLY A CA 1
ATOM 4044 C C . GLY A 1 518 ? -4.341 -7.286 11.511 1.00 85.56 518 GLY A C 1
ATOM 4045 O O . GLY A 1 518 ? -4.694 -7.000 12.655 1.00 85.56 518 GLY A O 1
ATOM 4046 N N . GLY A 1 519 ? -4.804 -6.634 10.438 1.00 86.31 519 GLY A N 1
ATOM 4047 C CA . GLY A 1 519 ? -5.833 -5.596 10.484 1.00 86.31 519 GLY A CA 1
ATOM 4048 C C . GLY A 1 519 ? -7.095 -6.059 11.211 1.00 86.31 519 GLY A C 1
ATOM 4049 O O . GLY A 1 519 ? -7.521 -5.413 12.165 1.00 86.31 519 GLY A O 1
ATOM 4050 N N . PHE A 1 520 ? -7.671 -7.200 10.826 1.00 86.81 520 PHE A N 1
ATOM 4051 C CA . PHE A 1 520 ? -8.838 -7.757 11.515 1.00 86.81 520 PHE A CA 1
ATOM 4052 C C . PHE A 1 520 ? -8.548 -8.114 12.975 1.00 86.81 520 PHE A C 1
ATOM 4054 O O . PHE A 1 520 ? -9.387 -7.841 13.835 1.00 86.81 520 PHE A O 1
ATOM 4061 N N . GLY A 1 521 ? -7.362 -8.653 13.270 1.00 83.06 521 GLY A N 1
ATOM 4062 C CA . GLY A 1 521 ? -6.941 -8.957 14.638 1.00 83.06 521 GLY A CA 1
ATOM 4063 C C . GLY A 1 521 ? -6.904 -7.731 15.551 1.00 83.06 521 GLY A C 1
ATOM 4064 O O . GLY A 1 521 ? -7.462 -7.774 16.646 1.00 83.06 521 GLY A O 1
ATOM 4065 N N . MET A 1 522 ? -6.344 -6.610 15.079 1.00 80.44 522 MET A N 1
ATOM 4066 C CA . MET A 1 522 ? -6.292 -5.347 15.837 1.00 80.44 522 MET A CA 1
ATOM 4067 C C . MET A 1 522 ? -7.676 -4.779 16.177 1.00 80.44 522 MET A C 1
ATOM 4069 O O . MET A 1 522 ? -7.813 -4.056 17.162 1.00 80.44 522 MET A O 1
ATOM 4073 N N . HIS A 1 523 ? -8.694 -5.107 15.377 1.00 81.56 523 HIS A N 1
ATOM 4074 C CA . HIS A 1 523 ? -10.074 -4.639 15.550 1.00 81.56 523 HIS A CA 1
ATOM 4075 C C . HIS A 1 523 ? -11.005 -5.692 16.166 1.00 81.56 523 HIS A C 1
ATOM 4077 O O . HIS A 1 523 ? -12.216 -5.502 16.189 1.00 81.56 523 HIS A O 1
ATOM 4083 N N . GLY A 1 524 ? -10.458 -6.801 16.681 1.00 80.31 524 GLY A N 1
ATOM 4084 C CA . GLY A 1 524 ? -11.233 -7.847 17.360 1.00 80.31 524 GLY A CA 1
ATOM 4085 C C . GLY A 1 524 ? -12.059 -8.742 16.428 1.00 80.31 524 GLY A C 1
ATOM 4086 O O . GLY A 1 524 ? -12.906 -9.503 16.889 1.00 80.31 524 GLY A O 1
ATOM 4087 N N . HIS A 1 525 ? -11.819 -8.702 15.116 1.00 84.31 525 HIS A N 1
ATOM 4088 C CA . HIS A 1 525 ? -12.532 -9.508 14.121 1.00 84.31 525 HIS A CA 1
ATOM 4089 C C . HIS A 1 525 ? -11.856 -10.874 13.886 1.00 84.31 525 HIS A C 1
ATOM 4091 O O . HIS A 1 525 ? -11.532 -11.240 12.755 1.00 84.31 525 HIS A O 1
ATOM 4097 N N . GLY A 1 526 ? -11.659 -11.658 14.953 1.00 87.31 526 GLY A N 1
ATOM 4098 C CA . GLY A 1 526 ? -10.941 -12.943 14.903 1.00 87.31 526 GLY A CA 1
ATOM 4099 C C . GLY A 1 526 ? -11.528 -13.965 13.919 1.00 87.31 526 GLY A C 1
ATOM 4100 O O . GLY A 1 526 ? -10.786 -14.596 13.168 1.00 87.31 526 GLY A O 1
ATOM 4101 N N . ARG A 1 527 ? -12.862 -14.070 13.824 1.00 88.88 527 ARG A N 1
ATOM 4102 C CA . ARG A 1 527 ? -13.522 -14.979 12.862 1.00 88.88 527 ARG A CA 1
ATOM 4103 C C . ARG A 1 527 ? -13.240 -14.601 11.402 1.00 88.88 527 ARG A C 1
ATOM 4105 O O . ARG A 1 527 ? -13.017 -15.483 10.576 1.00 88.88 527 ARG A O 1
ATOM 4112 N N . ALA A 1 528 ? -13.190 -13.304 11.088 1.00 88.62 528 ALA A N 1
ATOM 4113 C CA . ALA A 1 528 ? -12.848 -12.829 9.747 1.00 88.62 528 ALA A CA 1
ATOM 4114 C C . ALA A 1 528 ? -11.372 -13.107 9.407 1.00 88.62 528 ALA A C 1
ATOM 4116 O O . ALA A 1 528 ? -11.065 -13.498 8.282 1.00 88.62 528 ALA A O 1
ATOM 4117 N N . ALA A 1 529 ? -10.469 -12.991 10.388 1.00 90.75 529 ALA A N 1
ATOM 4118 C CA . ALA A 1 529 ? -9.064 -13.372 10.235 1.00 90.75 529 ALA A CA 1
ATOM 4119 C C . ALA A 1 529 ? -8.897 -14.877 9.936 1.00 90.75 529 ALA A C 1
ATOM 4121 O O . ALA A 1 529 ? -8.153 -15.244 9.027 1.00 90.75 529 ALA A O 1
ATOM 4122 N N . LEU A 1 530 ? -9.642 -15.748 10.630 1.00 90.50 530 LEU A N 1
ATOM 4123 C CA . LEU A 1 530 ? -9.667 -17.194 10.363 1.00 90.50 530 LEU A CA 1
ATOM 4124 C C . LEU A 1 530 ? -10.226 -17.530 8.974 1.00 90.50 530 LEU A C 1
ATOM 4126 O O . LEU A 1 530 ? -9.730 -18.438 8.308 1.00 90.50 530 LEU A O 1
ATOM 4130 N N . HIS A 1 531 ? -11.248 -16.803 8.519 1.00 91.75 531 HIS A N 1
ATOM 4131 C CA . HIS A 1 531 ? -11.773 -16.974 7.167 1.00 91.75 531 HIS A CA 1
ATOM 4132 C C . HIS A 1 531 ? -10.741 -16.577 6.105 1.00 91.75 531 HIS A C 1
ATOM 4134 O O . HIS A 1 531 ? -10.523 -17.334 5.160 1.00 91.75 531 HIS A O 1
ATOM 4140 N N . LEU A 1 532 ? -10.057 -15.441 6.282 1.00 91.69 532 LEU A N 1
ATOM 4141 C CA . LEU A 1 532 ? -8.992 -15.022 5.369 1.00 91.69 532 LEU A CA 1
ATOM 4142 C C . LEU A 1 532 ? -7.829 -16.017 5.324 1.00 91.69 532 LEU A C 1
ATOM 4144 O O . LEU A 1 532 ? -7.288 -16.230 4.247 1.00 91.69 532 LEU A O 1
ATOM 4148 N N . LEU A 1 533 ? -7.471 -16.669 6.437 1.00 90.88 533 LEU A N 1
ATOM 4149 C CA . LEU A 1 533 ? -6.467 -17.743 6.430 1.00 90.88 533 LEU A CA 1
ATOM 4150 C C . LEU A 1 533 ? -6.877 -18.895 5.497 1.00 90.88 533 LEU A C 1
ATOM 4152 O O . LEU A 1 533 ? -6.060 -19.403 4.730 1.00 90.88 533 LEU A O 1
ATOM 4156 N N . LYS A 1 534 ? -8.151 -19.298 5.536 1.00 89.31 534 LYS A N 1
ATOM 4157 C CA . LYS A 1 534 ? -8.676 -20.347 4.650 1.00 89.31 534 LYS A CA 1
ATOM 4158 C C . LYS A 1 534 ? -8.697 -19.888 3.193 1.00 89.31 534 LYS A C 1
ATOM 4160 O O . LYS A 1 534 ? -8.317 -20.649 2.311 1.00 89.31 534 LYS A O 1
ATOM 4165 N N . GLU A 1 535 ? -9.136 -18.661 2.929 1.00 90.12 535 GLU A N 1
ATOM 4166 C CA . GLU A 1 535 ? -9.170 -18.082 1.579 1.00 90.12 535 GLU A CA 1
ATOM 4167 C C . GLU A 1 535 ? -7.762 -17.958 0.974 1.00 90.12 535 GLU A C 1
ATOM 4169 O O . GLU A 1 535 ? -7.548 -18.335 -0.177 1.00 90.12 535 GLU A O 1
ATOM 4174 N N . MET A 1 536 ? -6.787 -17.535 1.779 1.00 90.12 536 MET A N 1
ATOM 4175 C CA . MET A 1 536 ? -5.373 -17.490 1.418 1.00 90.12 536 MET A CA 1
ATOM 4176 C C . MET A 1 536 ? -4.871 -18.867 0.961 1.00 90.12 536 MET A C 1
ATOM 4178 O O . MET A 1 536 ? -4.279 -18.976 -0.114 1.00 90.12 536 MET A O 1
ATOM 4182 N N . ASN A 1 537 ? -5.190 -19.924 1.713 1.00 82.44 537 ASN A N 1
ATOM 4183 C CA . ASN A 1 537 ? -4.815 -21.289 1.351 1.00 82.44 537 ASN A CA 1
ATOM 4184 C C . ASN A 1 537 ? -5.479 -21.746 0.035 1.00 82.44 537 ASN A C 1
ATOM 4186 O O . ASN A 1 537 ? -4.813 -22.295 -0.838 1.00 82.44 537 ASN A O 1
ATOM 4190 N N . HIS A 1 538 ? -6.771 -21.449 -0.165 1.00 83.38 538 HIS A N 1
ATOM 4191 C CA . HIS A 1 538 ? -7.468 -21.746 -1.427 1.00 83.38 538 HIS A CA 1
ATOM 4192 C C . HIS A 1 538 ? -6.908 -20.972 -2.629 1.00 83.38 538 HIS A C 1
ATOM 4194 O O . HIS A 1 538 ? -7.006 -21.446 -3.758 1.00 83.38 538 HIS A O 1
ATOM 4200 N N . SER A 1 539 ? -6.308 -19.800 -2.401 1.00 80.12 539 SER A N 1
ATOM 4201 C CA . SER A 1 539 ? -5.628 -19.022 -3.443 1.00 80.12 539 SER A CA 1
ATOM 4202 C C . SER A 1 539 ? -4.242 -19.567 -3.822 1.00 80.12 539 SER A C 1
ATOM 4204 O O . SER A 1 539 ? -3.578 -18.996 -4.683 1.00 80.12 539 SER A O 1
ATOM 4206 N N . GLY A 1 540 ? -3.800 -20.668 -3.200 1.00 74.44 540 GLY A N 1
ATOM 4207 C CA . GLY A 1 540 ? -2.504 -21.301 -3.458 1.00 74.44 540 GLY A CA 1
ATOM 4208 C C . GLY A 1 540 ? -1.320 -20.617 -2.769 1.00 74.44 540 GLY A C 1
ATOM 4209 O O . GLY A 1 540 ? -0.174 -20.970 -3.040 1.00 74.44 540 GLY A O 1
ATOM 4210 N N . ILE A 1 541 ? -1.569 -19.650 -1.879 1.00 81.62 541 ILE A N 1
ATOM 4211 C CA . ILE A 1 541 ? -0.525 -18.971 -1.107 1.00 81.62 541 ILE A CA 1
ATOM 4212 C C . ILE A 1 541 ? -0.406 -19.654 0.254 1.00 81.62 541 ILE A C 1
ATOM 4214 O O . ILE A 1 541 ? -1.321 -19.594 1.074 1.00 81.62 541 ILE A O 1
ATOM 4218 N N . CYS A 1 542 ? 0.739 -20.285 0.511 1.00 80.88 542 CYS A N 1
ATOM 4219 C CA . CYS A 1 542 ? 0.978 -20.995 1.765 1.00 80.88 542 CYS A CA 1
ATOM 4220 C C . CYS A 1 542 ? 1.165 -20.020 2.946 1.00 80.88 542 CYS A C 1
ATOM 4222 O O . CYS A 1 542 ? 2.025 -19.134 2.877 1.00 80.88 542 CYS A O 1
ATOM 4224 N N . PRO A 1 543 ? 0.412 -20.190 4.050 1.00 86.12 543 PRO A N 1
ATOM 4225 C CA . PRO A 1 543 ? 0.642 -19.470 5.300 1.00 86.12 543 PRO A CA 1
ATOM 4226 C C . PRO A 1 543 ? 2.067 -19.657 5.828 1.00 86.12 543 PRO A C 1
ATOM 4228 O O . PRO A 1 543 ? 2.619 -20.756 5.776 1.00 86.12 543 PRO A O 1
ATOM 4231 N N . ASN A 1 544 ? 2.655 -18.592 6.379 1.00 81.94 544 ASN A N 1
ATOM 4232 C CA . ASN A 1 544 ? 3.962 -18.651 7.034 1.00 81.94 544 ASN A CA 1
ATOM 4233 C C . ASN A 1 544 ? 3.852 -18.357 8.538 1.00 81.94 544 ASN A C 1
ATOM 4235 O O . ASN A 1 544 ? 2.773 -18.079 9.060 1.00 81.94 544 ASN A O 1
ATOM 4239 N N . SER A 1 545 ? 4.988 -18.375 9.242 1.00 82.44 545 SER A N 1
ATOM 4240 C CA . SER A 1 545 ? 5.045 -18.032 10.670 1.00 82.44 545 SER A CA 1
ATOM 4241 C C . SER A 1 545 ? 4.366 -16.690 10.995 1.00 82.44 545 SER A C 1
ATOM 4243 O O . SER A 1 545 ? 3.631 -16.603 11.969 1.00 82.44 545 SER A O 1
ATOM 4245 N N . VAL A 1 546 ? 4.538 -15.650 10.172 1.00 83.69 546 VAL A N 1
ATOM 4246 C CA . VAL A 1 546 ? 3.921 -14.331 10.421 1.00 83.69 546 VAL A CA 1
ATOM 4247 C C . VAL A 1 546 ? 2.399 -14.384 10.265 1.00 83.69 546 VAL A C 1
ATOM 4249 O O . VAL A 1 546 ? 1.676 -13.743 11.035 1.00 83.69 546 VAL A O 1
ATOM 4252 N N . THR A 1 547 ? 1.901 -15.166 9.303 1.00 87.06 547 THR A N 1
ATOM 4253 C CA . THR A 1 547 ? 0.465 -15.413 9.126 1.00 87.06 547 THR A CA 1
ATOM 4254 C C . THR A 1 547 ? -0.121 -16.032 10.391 1.00 87.06 547 THR A C 1
ATOM 4256 O O . THR A 1 547 ? -1.098 -15.512 10.930 1.00 87.06 547 THR A O 1
ATOM 4259 N N . PHE A 1 548 ? 0.508 -17.089 10.913 1.00 89.94 548 PHE A N 1
ATOM 4260 C CA . PHE A 1 548 ? 0.032 -17.768 12.116 1.00 89.94 548 PHE A CA 1
ATOM 4261 C C . PHE A 1 548 ? 0.098 -16.881 13.356 1.00 89.94 548 PHE A C 1
ATOM 4263 O O . PHE A 1 548 ? -0.889 -16.828 14.084 1.00 89.94 548 PHE A O 1
ATOM 4270 N N . THR A 1 549 ? 1.164 -16.103 13.569 1.00 87.12 549 THR A N 1
ATOM 4271 C CA . THR A 1 549 ? 1.181 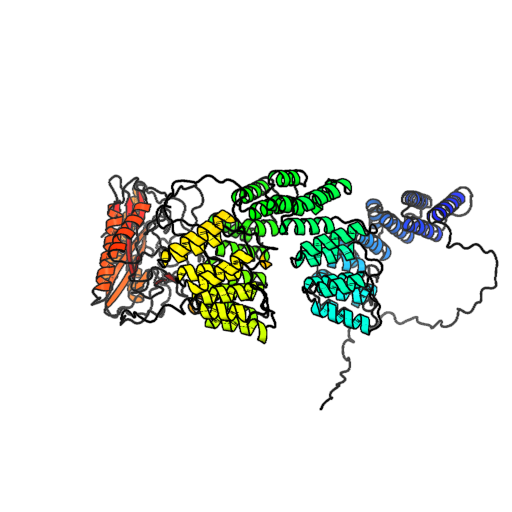-15.127 14.675 1.00 87.12 549 THR A CA 1
ATOM 4272 C C . THR A 1 549 ? 0.029 -14.124 14.561 1.00 87.12 549 THR A C 1
ATOM 4274 O O . THR A 1 549 ? -0.641 -13.837 15.552 1.00 87.12 549 THR A O 1
ATOM 4277 N N . SER A 1 550 ? -0.260 -13.627 13.353 1.00 89.06 550 SER A N 1
ATOM 4278 C CA . SER A 1 550 ? -1.346 -12.659 13.125 1.00 89.06 550 SER A CA 1
ATOM 4279 C C . SER A 1 550 ? -2.728 -13.261 13.411 1.00 89.06 550 SER A C 1
ATOM 4281 O O . SER A 1 550 ? -3.559 -12.621 14.055 1.00 89.06 550 SER A O 1
ATOM 4283 N N . VAL A 1 551 ? -2.969 -14.506 12.986 1.00 90.88 551 VAL A N 1
ATOM 4284 C CA . VAL A 1 551 ? -4.228 -15.226 13.242 1.00 90.88 551 VAL A CA 1
ATOM 4285 C C . VAL A 1 551 ? -4.383 -15.575 14.722 1.00 90.88 551 VAL A C 1
ATOM 4287 O O . VAL A 1 551 ? -5.454 -15.358 15.286 1.00 90.88 551 VAL A O 1
ATOM 4290 N N . LEU A 1 552 ? -3.332 -16.077 15.374 1.00 90.25 552 LEU A N 1
ATOM 4291 C CA . LEU A 1 552 ? -3.363 -16.417 16.800 1.00 90.25 552 LEU A CA 1
ATOM 4292 C C . LEU A 1 552 ? -3.577 -15.171 17.665 1.00 90.25 552 LEU A C 1
ATOM 4294 O O . LEU A 1 552 ? -4.379 -15.200 18.595 1.00 90.25 552 LEU A O 1
ATOM 4298 N N . SER A 1 553 ? -2.938 -14.052 17.320 1.00 87.44 553 SER A N 1
ATOM 4299 C CA . SER A 1 553 ? -3.201 -12.758 17.956 1.00 87.44 553 SER A CA 1
ATOM 4300 C C . SER A 1 553 ? -4.655 -12.315 17.751 1.00 87.44 553 SER A C 1
ATOM 4302 O O . SER A 1 553 ? -5.302 -11.889 18.708 1.00 87.44 553 SER A O 1
ATOM 4304 N N . ALA A 1 554 ? -5.215 -12.482 16.548 1.00 88.06 554 ALA A N 1
ATOM 4305 C CA . ALA A 1 554 ? -6.623 -12.188 16.286 1.00 88.06 554 ALA A CA 1
ATOM 4306 C C . ALA A 1 554 ? -7.576 -13.066 17.120 1.00 88.06 554 ALA A C 1
ATOM 4308 O O . ALA A 1 554 ? -8.582 -12.564 17.623 1.00 88.06 554 ALA A O 1
ATOM 4309 N N . CYS A 1 555 ? -7.248 -14.348 17.312 1.00 89.56 555 CYS A N 1
ATOM 4310 C CA . CYS A 1 555 ? -8.003 -15.258 18.177 1.00 89.56 555 CYS A CA 1
ATOM 4311 C C . CYS A 1 555 ? -7.911 -14.840 19.652 1.00 89.56 555 CYS A C 1
ATOM 4313 O O . CYS A 1 555 ? -8.940 -14.788 20.321 1.00 89.56 555 CYS A O 1
ATOM 4315 N N . SER A 1 556 ? -6.723 -14.439 20.126 1.00 86.38 556 SER A N 1
ATOM 4316 C CA . SER A 1 556 ? -6.523 -13.894 21.481 1.00 86.38 556 SER A CA 1
ATOM 4317 C C . SER A 1 556 ? -7.389 -12.654 21.726 1.00 86.38 556 SER A C 1
ATOM 4319 O O . SER A 1 556 ? -8.080 -12.546 22.739 1.00 86.38 556 SER A O 1
ATOM 4321 N N . HIS A 1 557 ? -7.418 -11.721 20.770 1.00 83.06 557 HIS A N 1
ATOM 4322 C CA . HIS A 1 557 ? -8.218 -10.499 20.878 1.00 83.06 557 HIS A CA 1
ATOM 4323 C C . HIS A 1 557 ? -9.731 -10.735 20.798 1.00 83.06 557 HIS A C 1
ATOM 4325 O O . HIS A 1 557 ? -10.486 -9.949 21.369 1.00 83.06 557 HIS A O 1
ATOM 4331 N N . ALA A 1 558 ? -10.166 -11.791 20.110 1.00 85.44 558 ALA A N 1
ATOM 4332 C CA . ALA A 1 558 ? -11.574 -12.139 19.940 1.00 85.44 558 ALA A CA 1
ATOM 4333 C C . ALA A 1 558 ? -12.096 -13.172 20.960 1.00 85.44 558 ALA A C 1
ATOM 4335 O O . ALA A 1 558 ? -13.287 -13.469 20.936 1.00 85.44 558 ALA A O 1
ATOM 4336 N N . GLY A 1 559 ? -11.234 -13.720 21.828 1.00 85.44 559 GLY A N 1
ATOM 4337 C CA . GLY A 1 559 ? -11.599 -14.769 22.790 1.00 85.44 559 GLY A CA 1
ATOM 4338 C C . GLY A 1 559 ? -11.898 -16.132 22.149 1.00 85.44 559 GLY A C 1
ATOM 4339 O O . GLY A 1 559 ? -12.684 -16.902 22.683 1.00 85.44 559 GLY A O 1
ATOM 4340 N N . LEU A 1 560 ? -11.313 -16.428 20.984 1.00 89.62 560 LEU A N 1
ATOM 4341 C CA . LEU A 1 560 ? -11.529 -17.679 20.242 1.00 89.62 560 LEU A CA 1
ATOM 4342 C C . LEU A 1 560 ? -10.477 -18.727 20.636 1.00 89.62 560 LEU A C 1
ATOM 4344 O O . LEU A 1 560 ? -9.574 -19.029 19.852 1.00 89.62 560 LEU A O 1
ATOM 4348 N N . VAL A 1 561 ? -10.543 -19.212 21.881 1.00 91.06 561 VAL A N 1
ATOM 4349 C CA . VAL A 1 561 ? -9.514 -20.093 22.467 1.00 91.06 561 VAL A CA 1
ATOM 4350 C C . VAL A 1 561 ? -9.402 -21.420 21.712 1.00 91.06 561 VAL A C 1
ATOM 4352 O O . VAL A 1 561 ? -8.307 -21.803 21.295 1.00 91.06 561 VAL A O 1
ATOM 4355 N N . ASP A 1 562 ? -10.532 -22.087 21.473 1.00 90.75 562 ASP A N 1
ATOM 4356 C CA . ASP A 1 562 ? -10.572 -23.396 20.814 1.00 90.75 562 ASP A CA 1
ATOM 4357 C C . ASP A 1 562 ? -10.075 -23.318 19.368 1.00 90.75 562 ASP A C 1
ATOM 4359 O O . ASP A 1 562 ? -9.210 -24.097 18.953 1.00 90.75 562 ASP A O 1
ATOM 4363 N N . GLU A 1 563 ? -10.568 -22.341 18.598 1.00 93.00 563 GLU A N 1
ATOM 4364 C CA . GLU A 1 563 ? -10.114 -22.137 17.224 1.00 93.00 563 GLU A CA 1
ATOM 4365 C C . GLU A 1 563 ? -8.627 -21.746 17.172 1.00 93.00 563 GLU A C 1
ATOM 4367 O O . GLU A 1 563 ? -7.900 -22.210 16.291 1.00 93.00 563 GLU A O 1
ATOM 4372 N N . GLY A 1 564 ? -8.142 -20.945 18.126 1.00 92.25 564 GLY A N 1
ATOM 4373 C CA . GLY A 1 564 ? -6.729 -20.578 18.238 1.00 92.25 564 GLY A CA 1
ATOM 4374 C C . GLY A 1 564 ? -5.816 -21.779 18.507 1.00 92.25 564 GLY A C 1
ATOM 4375 O O . GLY A 1 564 ? -4.801 -21.951 17.826 1.00 92.25 564 GLY A O 1
ATOM 4376 N N . LEU A 1 565 ? -6.190 -22.658 19.442 1.00 92.81 565 LEU A N 1
ATOM 4377 C CA . LEU A 1 565 ? -5.465 -23.905 19.720 1.00 92.81 565 LEU A CA 1
ATOM 4378 C C . LEU A 1 565 ? -5.501 -24.867 18.525 1.00 92.81 565 LEU A C 1
ATOM 4380 O O . LEU A 1 565 ? -4.494 -25.509 18.214 1.00 92.81 565 LEU A O 1
ATOM 4384 N N . GLN A 1 566 ? -6.629 -24.943 17.813 1.00 93.31 566 GLN A N 1
ATOM 4385 C CA . GLN A 1 566 ? -6.732 -25.726 16.582 1.00 93.31 566 GLN A CA 1
ATOM 4386 C C . GLN A 1 566 ? -5.763 -25.210 15.513 1.00 93.31 566 GLN A C 1
ATOM 4388 O O . GLN A 1 566 ? -5.032 -26.007 14.924 1.00 93.31 566 GLN A O 1
ATOM 4393 N N . VAL A 1 567 ? -5.706 -23.890 15.305 1.00 93.25 567 VAL A N 1
ATOM 4394 C CA . VAL A 1 567 ? -4.774 -23.256 14.359 1.00 93.25 567 VAL A CA 1
ATOM 4395 C C . VAL A 1 567 ? -3.318 -23.532 14.739 1.00 93.25 567 VAL A C 1
ATOM 4397 O O . VAL A 1 567 ? -2.505 -23.845 13.867 1.00 93.25 567 VAL A O 1
ATOM 4400 N N . PHE A 1 568 ? -2.981 -23.474 16.029 1.00 93.25 568 PHE A N 1
ATOM 4401 C CA . PHE A 1 568 ? -1.637 -23.790 16.519 1.00 93.25 568 PHE A CA 1
ATOM 4402 C C . PHE A 1 568 ? -1.239 -25.245 16.232 1.00 93.25 568 PHE A C 1
ATOM 4404 O O . PHE A 1 568 ? -0.115 -25.519 15.812 1.00 93.25 568 PHE A O 1
ATOM 4411 N N . HIS A 1 569 ? -2.165 -26.193 16.386 1.00 91.25 569 HIS A N 1
ATOM 4412 C CA . HIS A 1 569 ? -1.916 -27.589 16.026 1.00 91.25 569 HIS A CA 1
ATOM 4413 C C . HIS A 1 569 ? -1.819 -27.808 14.512 1.00 91.25 569 HIS A C 1
ATOM 4415 O O . HIS A 1 569 ? -0.912 -28.521 14.067 1.00 91.25 569 HIS A O 1
ATOM 4421 N N . SER A 1 570 ? -2.707 -27.200 13.715 1.00 89.81 570 SER A N 1
ATOM 4422 C CA . SER A 1 570 ? -2.662 -27.321 12.251 1.00 89.81 570 SER A CA 1
ATOM 4423 C C . SER A 1 570 ? -1.370 -26.734 11.694 1.00 89.81 570 SER A C 1
ATOM 4425 O O . SER A 1 570 ? -0.754 -27.333 10.819 1.00 89.81 570 SER A O 1
ATOM 4427 N N . MET A 1 571 ? -0.897 -25.616 12.254 1.00 91.50 571 MET A N 1
ATOM 4428 C CA . MET A 1 571 ? 0.375 -24.987 11.890 1.00 91.50 571 MET A CA 1
ATOM 4429 C C . MET A 1 571 ? 1.543 -25.987 11.921 1.00 91.50 571 MET A C 1
ATOM 4431 O O . MET A 1 571 ? 2.356 -26.007 10.999 1.00 91.50 571 MET A O 1
ATOM 4435 N N . MET A 1 572 ? 1.598 -26.849 12.940 1.00 87.88 572 MET A N 1
ATOM 4436 C CA . MET A 1 572 ? 2.642 -27.868 13.072 1.00 87.88 572 MET A CA 1
ATOM 4437 C C . MET A 1 572 ? 2.403 -29.088 12.177 1.00 87.88 572 MET A C 1
ATOM 4439 O O . MET A 1 572 ? 3.329 -29.559 11.523 1.00 87.88 572 MET A O 1
ATOM 4443 N N . LYS A 1 573 ? 1.177 -29.630 12.174 1.00 84.81 573 LYS A N 1
ATOM 4444 C CA . LYS A 1 573 ? 0.869 -30.917 11.526 1.00 84.81 573 LYS A CA 1
ATOM 4445 C C . LYS A 1 573 ? 0.613 -30.808 10.028 1.00 84.81 573 LYS A C 1
ATOM 4447 O O . LYS A 1 573 ? 1.061 -31.664 9.277 1.00 84.81 573 LYS A O 1
ATOM 4452 N N . GLU A 1 574 ? -0.141 -29.797 9.616 1.00 81.81 574 GLU A N 1
ATOM 4453 C CA . GLU A 1 574 ? -0.607 -29.632 8.235 1.00 81.81 574 GLU A CA 1
ATOM 4454 C C . GLU A 1 574 ? 0.340 -28.740 7.433 1.00 81.81 574 GLU A C 1
ATOM 4456 O O . GLU A 1 574 ? 0.639 -29.042 6.282 1.00 81.81 574 GLU A O 1
ATOM 4461 N N . TYR A 1 575 ? 0.853 -27.670 8.050 1.00 79.94 575 TYR A N 1
ATOM 4462 C CA . TYR A 1 575 ? 1.702 -26.684 7.368 1.00 79.94 575 TYR A CA 1
ATOM 4463 C C . TYR A 1 575 ? 3.202 -26.859 7.648 1.00 79.94 575 TYR A C 1
ATOM 4465 O O . TYR A 1 575 ? 4.019 -26.180 7.029 1.00 79.94 575 TYR A O 1
ATOM 4473 N N . GLY A 1 576 ? 3.584 -27.746 8.575 1.00 78.19 576 GLY A N 1
ATOM 4474 C CA . GLY A 1 576 ? 4.987 -28.027 8.902 1.00 78.19 576 GLY A CA 1
ATOM 4475 C C . GLY A 1 576 ? 5.762 -26.829 9.466 1.00 78.19 576 GLY A C 1
ATOM 4476 O O . GLY A 1 576 ? 6.992 -26.813 9.409 1.00 78.19 576 GLY A O 1
ATOM 4477 N N . VAL A 1 577 ? 5.076 -25.809 9.992 1.00 82.94 577 VAL A N 1
ATOM 4478 C CA . VAL A 1 577 ? 5.718 -24.603 10.525 1.00 82.94 577 VAL A CA 1
ATOM 4479 C C . VAL A 1 577 ? 6.089 -24.836 11.988 1.00 82.94 577 VAL A C 1
ATOM 4481 O O . VAL A 1 577 ? 5.240 -25.138 12.827 1.00 82.94 577 VAL A O 1
ATOM 4484 N N . ILE A 1 578 ? 7.373 -24.666 12.306 1.00 81.75 578 ILE A N 1
ATOM 4485 C CA . ILE A 1 578 ? 7.892 -24.817 13.669 1.00 81.75 578 ILE A CA 1
ATOM 4486 C C . ILE A 1 578 ? 7.463 -23.602 14.513 1.00 81.75 578 ILE A C 1
ATOM 4488 O O . ILE A 1 578 ? 7.752 -22.466 14.121 1.00 81.75 578 ILE A O 1
ATOM 4492 N N . PRO A 1 579 ? 6.808 -23.795 15.676 1.00 86.75 579 PRO A N 1
ATOM 4493 C CA . PRO A 1 579 ? 6.415 -22.691 16.543 1.00 86.75 579 PRO A CA 1
ATOM 4494 C C . PRO A 1 579 ? 7.612 -21.895 17.064 1.00 86.75 579 PRO A C 1
ATOM 4496 O O . PRO A 1 579 ? 8.447 -22.398 17.812 1.00 86.75 579 PRO A O 1
ATOM 4499 N N . SER A 1 580 ? 7.672 -20.624 16.672 1.00 85.38 580 SER A N 1
ATOM 4500 C CA . SER A 1 580 ? 8.529 -19.614 17.298 1.00 85.38 580 SER A CA 1
ATOM 4501 C C . SER A 1 580 ? 7.964 -19.147 18.644 1.00 85.38 580 SER A C 1
ATOM 4503 O O . SER A 1 580 ? 6.792 -19.371 18.961 1.00 85.38 580 SER A O 1
ATOM 4505 N N . MET A 1 581 ? 8.789 -18.417 19.396 1.00 84.56 581 MET A N 1
ATOM 4506 C CA . MET A 1 581 ? 8.433 -17.838 20.690 1.00 84.56 581 MET A CA 1
ATOM 4507 C C . MET A 1 581 ? 7.160 -16.982 20.671 1.00 84.56 581 MET A C 1
ATOM 4509 O O . MET A 1 581 ? 6.379 -16.977 21.618 1.00 84.56 581 MET A O 1
ATOM 4513 N N . GLU A 1 582 ? 6.925 -16.287 19.562 1.00 82.06 582 GLU A N 1
ATOM 4514 C CA . GLU A 1 582 ? 5.782 -15.393 19.385 1.00 82.06 582 GLU A CA 1
ATOM 4515 C C . GLU A 1 582 ? 4.462 -16.163 19.344 1.00 82.06 582 GLU A C 1
ATOM 4517 O O . GLU A 1 582 ? 3.482 -15.725 19.939 1.00 82.06 582 GLU A O 1
ATOM 4522 N N . HIS A 1 583 ? 4.440 -17.344 18.719 1.00 88.38 583 HIS A N 1
ATOM 4523 C CA . HIS A 1 583 ? 3.239 -18.178 18.701 1.00 88.38 583 HIS A CA 1
ATOM 4524 C C . HIS A 1 583 ? 2.916 -18.695 20.104 1.00 88.38 583 HIS A C 1
ATOM 4526 O O . HIS A 1 583 ? 1.765 -18.613 20.523 1.00 88.38 583 HIS A O 1
ATOM 4532 N N . TYR A 1 584 ? 3.923 -19.164 20.856 1.00 89.19 584 TYR A N 1
ATOM 4533 C CA . TYR A 1 584 ? 3.729 -19.580 22.251 1.00 89.19 584 TYR A CA 1
ATOM 4534 C C . TYR A 1 584 ? 3.197 -18.428 23.102 1.00 89.19 584 TYR A C 1
ATOM 4536 O O . TYR A 1 584 ? 2.248 -18.610 23.862 1.00 89.19 584 TYR A O 1
ATOM 4544 N N . ALA A 1 585 ? 3.751 -17.229 22.927 1.00 87.75 585 ALA A N 1
ATOM 4545 C CA . ALA A 1 585 ? 3.287 -16.043 23.628 1.00 87.75 585 ALA A CA 1
ATOM 4546 C C . ALA A 1 585 ? 1.838 -15.670 23.263 1.00 87.75 585 ALA A C 1
ATOM 4548 O O . ALA A 1 585 ? 1.080 -15.302 24.157 1.00 87.75 585 ALA A O 1
ATOM 4549 N N . CYS A 1 586 ? 1.410 -15.826 22.003 1.00 89.81 586 CYS A N 1
ATOM 4550 C CA . CYS A 1 586 ? 0.005 -15.645 21.620 1.00 89.81 586 CYS A CA 1
ATOM 4551 C C . CYS A 1 586 ? -0.932 -16.663 22.287 1.00 89.81 586 CYS A C 1
ATOM 4553 O O . CYS A 1 586 ? -2.026 -16.281 22.693 1.00 89.81 586 CYS A O 1
ATOM 4555 N N . ILE A 1 587 ? -0.521 -17.930 22.425 1.00 92.12 587 ILE A N 1
ATOM 4556 C CA . ILE A 1 587 ? -1.325 -18.956 23.113 1.00 92.12 587 ILE A CA 1
ATOM 4557 C C . ILE A 1 587 ? -1.431 -18.661 24.608 1.00 92.12 587 ILE A C 1
ATOM 4559 O O . ILE A 1 587 ? -2.524 -18.709 25.166 1.00 92.12 587 ILE A O 1
ATOM 4563 N N . VAL A 1 588 ? -0.322 -18.296 25.254 1.00 89.62 588 VAL A N 1
ATOM 4564 C CA . VAL A 1 588 ? -0.335 -17.924 26.675 1.00 89.62 588 VAL A CA 1
ATOM 4565 C C . VAL A 1 588 ? -1.193 -16.682 26.907 1.00 89.62 588 VAL A C 1
ATOM 4567 O O . VAL A 1 588 ? -2.005 -16.686 27.824 1.00 89.62 588 VAL A O 1
ATOM 4570 N N . ASP A 1 589 ? -1.064 -15.640 26.078 1.00 85.69 589 ASP A N 1
ATOM 4571 C 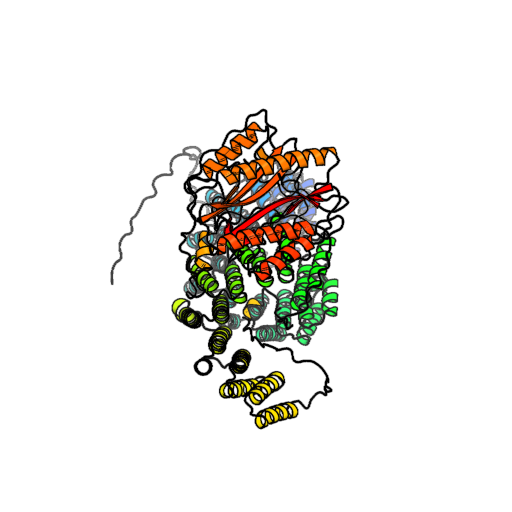CA . ASP A 1 589 ? -1.903 -14.434 26.169 1.00 85.69 589 ASP A CA 1
ATOM 4572 C C . ASP A 1 589 ? -3.392 -14.766 25.982 1.00 85.69 589 ASP A C 1
ATOM 4574 O O . ASP A 1 589 ? -4.227 -14.262 26.728 1.00 85.69 589 ASP A O 1
ATOM 4578 N N . MET A 1 590 ? -3.722 -15.661 25.049 1.00 90.44 590 MET A N 1
ATOM 4579 C CA . MET A 1 590 ? -5.091 -16.116 24.790 1.00 90.44 590 MET A CA 1
ATOM 4580 C C . MET A 1 590 ? -5.697 -16.848 25.996 1.00 90.44 590 MET A C 1
ATOM 4582 O O . MET A 1 590 ? -6.747 -16.433 26.487 1.00 90.44 590 MET A O 1
ATOM 4586 N N . LEU A 1 591 ? -5.013 -17.871 26.523 1.00 89.56 591 LEU A N 1
ATOM 4587 C CA . LEU A 1 591 ? -5.450 -18.620 27.711 1.00 89.56 591 LEU A CA 1
ATOM 4588 C C . LEU A 1 591 ? -5.550 -17.710 28.943 1.00 89.56 591 LEU A C 1
ATOM 4590 O O . LEU A 1 591 ? -6.515 -17.761 29.705 1.00 89.56 591 LEU A O 1
ATOM 4594 N N . ALA A 1 592 ? -4.566 -16.827 29.124 1.00 86.88 592 ALA A N 1
ATOM 4595 C CA . ALA A 1 592 ? -4.516 -15.944 30.277 1.00 86.88 592 ALA A CA 1
ATOM 4596 C C . ALA A 1 592 ? -5.628 -14.879 30.247 1.00 86.88 592 ALA A C 1
ATOM 4598 O O . ALA A 1 592 ? -6.195 -14.554 31.292 1.00 86.88 592 ALA A O 1
ATOM 4599 N N . ARG A 1 593 ? -5.987 -14.351 29.068 1.00 84.56 593 ARG A N 1
ATOM 4600 C CA . ARG A 1 593 ? -7.114 -13.414 28.908 1.00 84.56 593 ARG A CA 1
ATOM 4601 C C . ARG A 1 593 ? -8.461 -14.063 29.176 1.00 84.56 593 ARG A C 1
ATOM 4603 O O . ARG A 1 593 ? -9.287 -13.421 29.820 1.00 84.56 593 ARG A O 1
ATOM 4610 N N . ASP A 1 594 ? -8.642 -15.307 28.743 1.00 85.94 594 ASP A N 1
ATOM 4611 C CA . ASP A 1 594 ? -9.852 -16.093 29.012 1.00 85.94 594 ASP A CA 1
ATOM 4612 C C . ASP A 1 594 ? -10.011 -16.442 30.506 1.00 85.94 594 ASP A C 1
ATOM 4614 O O . ASP A 1 594 ? -11.103 -16.734 30.978 1.00 85.94 594 ASP A O 1
ATOM 4618 N N . GLY A 1 595 ? -8.929 -16.327 31.286 1.00 85.19 595 GLY A N 1
ATOM 4619 C CA . GLY A 1 595 ? -8.913 -16.609 32.724 1.00 85.19 595 GLY A CA 1
ATOM 4620 C C . GLY A 1 595 ? -8.451 -18.025 33.067 1.00 85.19 595 GLY A C 1
ATOM 4621 O O . GLY A 1 595 ? -8.369 -18.360 34.247 1.00 85.19 595 GLY A O 1
ATOM 4622 N N . GLN A 1 596 ? -8.067 -18.823 32.067 1.00 89.56 596 GLN A N 1
ATOM 4623 C CA . GLN A 1 596 ? -7.502 -20.169 32.209 1.00 89.56 596 GLN A CA 1
ATOM 4624 C C . GLN A 1 596 ? -6.017 -20.100 32.613 1.00 89.56 596 GLN A C 1
ATOM 4626 O O . GLN A 1 596 ? -5.112 -20.524 31.890 1.00 89.56 596 GLN A O 1
ATOM 4631 N N . LEU A 1 597 ? -5.735 -19.482 33.762 1.00 89.75 597 LEU A N 1
ATOM 4632 C CA . LEU A 1 597 ? -4.371 -19.158 34.196 1.00 89.75 597 LEU A CA 1
ATOM 4633 C C . LEU A 1 597 ? -3.550 -20.407 34.528 1.00 89.75 597 LEU A C 1
ATOM 4635 O O . LEU A 1 597 ? -2.361 -20.466 34.220 1.00 89.75 597 LEU A O 1
ATOM 4639 N N . GLU A 1 598 ? -4.171 -21.416 35.127 1.00 87.94 598 GLU A N 1
ATOM 4640 C CA . GLU A 1 598 ? -3.542 -22.693 35.453 1.00 87.94 598 GLU A CA 1
ATOM 4641 C C . GLU A 1 598 ? -3.174 -23.476 34.182 1.00 87.94 598 GLU A C 1
ATOM 4643 O O . GLU A 1 598 ? -2.074 -24.032 34.097 1.00 87.94 598 GLU A O 1
ATOM 4648 N N . ASP A 1 599 ? -4.031 -23.447 33.157 1.00 89.44 599 ASP A N 1
ATOM 4649 C CA . ASP A 1 599 ? -3.747 -24.053 31.853 1.00 89.44 599 ASP A CA 1
ATOM 4650 C C . ASP A 1 599 ? -2.642 -23.301 31.111 1.00 89.44 599 ASP A C 1
ATOM 4652 O O . ASP A 1 599 ? -1.759 -23.933 30.525 1.00 89.44 599 ASP A O 1
ATOM 4656 N N . ALA A 1 600 ? -2.616 -21.967 31.208 1.00 91.62 600 ALA A N 1
ATOM 4657 C CA . ALA A 1 600 ? -1.526 -21.149 30.685 1.00 91.62 600 ALA A CA 1
ATOM 4658 C C . ALA A 1 600 ? -0.182 -21.518 31.340 1.00 91.62 600 ALA A C 1
ATOM 4660 O O . ALA A 1 600 ? 0.810 -21.723 30.640 1.00 91.62 600 ALA A O 1
ATOM 4661 N N . VAL A 1 601 ? -0.142 -21.687 32.667 1.00 91.94 601 VAL A N 1
ATOM 4662 C CA . VAL A 1 601 ? 1.058 -22.153 33.387 1.00 91.94 601 VAL A CA 1
ATOM 4663 C C . VAL A 1 601 ? 1.444 -23.565 32.951 1.00 91.94 601 VAL A C 1
ATOM 4665 O O . VAL A 1 601 ? 2.614 -23.828 32.672 1.00 91.94 601 VAL A O 1
ATOM 4668 N N . SER A 1 602 ? 0.482 -24.478 32.855 1.00 92.12 602 SER A N 1
ATOM 4669 C CA . SER A 1 602 ? 0.712 -25.850 32.394 1.00 92.12 602 SER A CA 1
ATOM 4670 C C . SER A 1 602 ? 1.251 -25.898 30.959 1.00 92.12 602 SER A C 1
ATOM 4672 O O . SER A 1 602 ? 2.087 -26.740 30.629 1.00 92.12 602 SER A O 1
ATOM 4674 N N . PHE A 1 603 ? 0.801 -24.994 30.090 1.00 92.31 603 PHE A N 1
ATOM 4675 C CA . PHE A 1 603 ? 1.299 -24.858 28.725 1.00 92.31 603 PHE A CA 1
ATOM 4676 C C . PHE A 1 603 ? 2.739 -24.328 28.692 1.00 92.31 603 PHE A C 1
ATOM 4678 O O . PHE A 1 603 ? 3.570 -24.897 27.987 1.00 92.31 603 PHE A O 1
ATOM 4685 N N . ILE A 1 604 ? 3.065 -23.322 29.514 1.00 91.81 604 ILE A N 1
ATOM 4686 C CA . ILE A 1 604 ? 4.438 -22.806 29.666 1.00 91.81 604 ILE A CA 1
ATOM 4687 C C . ILE A 1 604 ? 5.403 -23.920 30.089 1.00 91.81 604 ILE A C 1
ATOM 4689 O O . ILE A 1 604 ? 6.494 -24.014 29.550 1.00 91.81 604 ILE A O 1
ATOM 4693 N N . HIS A 1 605 ? 5.014 -24.813 31.001 1.00 89.00 605 HIS A N 1
ATOM 4694 C CA . HIS A 1 605 ? 5.888 -25.923 31.412 1.00 89.00 605 HIS A CA 1
ATOM 4695 C C . HIS A 1 605 ? 6.089 -26.989 30.324 1.00 89.00 605 HIS A C 1
ATOM 4697 O O . HIS A 1 605 ? 7.064 -27.734 30.365 1.00 89.00 605 HIS A O 1
ATOM 4703 N N . ARG A 1 606 ? 5.161 -27.093 29.365 1.00 90.00 606 ARG A N 1
ATOM 4704 C CA . ARG A 1 606 ? 5.212 -28.065 28.261 1.00 90.00 606 ARG A CA 1
ATOM 4705 C C . ARG A 1 606 ? 5.937 -27.536 27.026 1.00 90.00 606 ARG A C 1
ATOM 4707 O O . ARG A 1 606 ? 6.194 -28.313 26.106 1.00 90.00 606 ARG A O 1
ATOM 4714 N N . MET A 1 607 ? 6.229 -26.239 26.967 1.00 90.25 607 MET A N 1
ATOM 4715 C CA . MET A 1 607 ? 6.875 -25.655 25.801 1.00 90.25 607 MET A CA 1
ATOM 4716 C C . MET A 1 607 ? 8.352 -26.099 25.718 1.00 90.25 607 MET A C 1
ATOM 4718 O O . MET A 1 607 ? 9.026 -26.198 26.740 1.00 90.25 607 MET A O 1
ATOM 4722 N N . PRO A 1 608 ? 8.885 -26.358 24.511 1.00 86.06 608 PRO A N 1
ATOM 4723 C CA . PRO A 1 608 ? 10.256 -26.842 24.324 1.00 86.06 608 PRO A CA 1
ATOM 4724 C C . PRO A 1 608 ? 11.319 -25.731 24.377 1.00 86.06 608 PRO A C 1
ATOM 4726 O O . PRO A 1 608 ? 12.505 -26.015 24.229 1.00 86.06 608 PRO A O 1
ATOM 4729 N N . LEU A 1 609 ? 10.902 -24.469 24.514 1.00 84.44 609 LEU A N 1
ATOM 4730 C CA . LEU A 1 609 ? 11.772 -23.292 24.559 1.00 84.44 609 LEU A CA 1
ATOM 4731 C C . LEU A 1 609 ? 11.762 -22.695 25.967 1.00 84.44 609 LEU A C 1
ATOM 4733 O O . LEU A 1 609 ? 10.769 -22.811 26.676 1.00 84.44 609 LEU A O 1
ATOM 4737 N N . GLU A 1 610 ? 12.828 -22.005 26.368 1.00 83.12 610 GLU A N 1
ATOM 4738 C CA . GLU A 1 610 ? 12.795 -21.277 27.637 1.00 83.12 610 GLU A CA 1
ATOM 4739 C C . GLU A 1 610 ? 11.852 -20.057 27.546 1.00 83.12 610 GLU A C 1
ATOM 4741 O O . GLU A 1 610 ? 11.960 -19.268 26.598 1.00 83.12 610 GLU A O 1
ATOM 4746 N N . PRO A 1 611 ? 10.914 -19.889 28.500 1.00 87.62 611 PRO A N 1
ATOM 4747 C CA . PRO A 1 611 ? 9.989 -18.761 28.537 1.00 87.62 611 PRO A CA 1
ATOM 4748 C C . PRO A 1 611 ? 10.707 -17.404 28.631 1.00 87.62 611 PRO A C 1
ATOM 4750 O O . PRO A 1 611 ? 11.552 -17.201 29.500 1.00 87.62 611 PRO A O 1
ATOM 4753 N N . ASP A 1 612 ? 10.334 -16.440 27.787 1.00 82.12 612 ASP A N 1
ATOM 4754 C CA . ASP A 1 612 ? 10.918 -15.102 27.777 1.00 82.12 612 ASP A CA 1
ATOM 4755 C C . ASP A 1 612 ? 10.083 -14.121 28.609 1.00 82.12 612 ASP A C 1
ATOM 4757 O O . ASP A 1 612 ? 8.986 -14.403 29.101 1.00 82.12 612 ASP A O 1
ATOM 4761 N N . LYS A 1 613 ? 10.614 -12.909 28.751 1.00 82.62 613 LYS A N 1
ATOM 4762 C CA . LYS A 1 613 ? 9.965 -11.829 29.495 1.00 82.62 613 LYS A CA 1
ATOM 4763 C C . LYS A 1 613 ? 8.584 -11.435 28.958 1.00 82.62 613 LYS A C 1
ATOM 4765 O O . LYS A 1 613 ? 7.779 -10.894 29.712 1.00 82.62 613 LYS A O 1
ATOM 4770 N N . CYS A 1 614 ? 8.292 -11.679 27.680 1.00 79.31 614 CYS A N 1
ATOM 4771 C CA . CYS A 1 614 ? 7.000 -11.336 27.089 1.00 79.31 614 CYS A CA 1
ATOM 4772 C C . CYS A 1 614 ? 5.910 -12.294 27.581 1.00 79.31 614 CYS A C 1
ATOM 4774 O O . CYS A 1 614 ? 4.836 -11.836 27.972 1.00 79.31 614 CYS A O 1
ATOM 4776 N N . ILE A 1 615 ? 6.204 -13.598 27.628 1.00 87.62 615 ILE A N 1
ATOM 4777 C CA . ILE A 1 615 ? 5.280 -14.633 28.119 1.00 87.62 615 ILE A CA 1
ATOM 4778 C C . ILE A 1 615 ? 4.915 -14.388 29.585 1.00 87.62 615 ILE A C 1
ATOM 4780 O O . ILE A 1 615 ? 3.734 -14.274 29.927 1.00 87.62 615 ILE A O 1
ATOM 4784 N N . TRP A 1 616 ? 5.919 -14.240 30.452 1.00 88.50 616 TRP A N 1
ATOM 4785 C CA . TRP A 1 616 ? 5.669 -14.000 31.875 1.00 88.50 616 TRP A CA 1
ATOM 4786 C C . TRP A 1 616 ? 5.011 -12.640 32.134 1.00 88.50 616 TRP A C 1
ATOM 4788 O O . TRP A 1 616 ? 4.167 -12.519 33.024 1.00 88.50 616 TRP A O 1
ATOM 4798 N N . GLY A 1 617 ? 5.339 -11.625 31.328 1.00 84.12 617 GLY A N 1
ATOM 4799 C CA . GLY A 1 617 ? 4.706 -10.306 31.378 1.00 84.12 617 GLY A CA 1
ATOM 4800 C C . GLY A 1 617 ? 3.213 -10.347 31.047 1.00 84.12 617 GLY A C 1
ATOM 4801 O O . GLY A 1 617 ? 2.411 -9.736 31.760 1.00 84.12 617 GLY A O 1
ATOM 4802 N N . ALA A 1 618 ? 2.827 -11.086 30.002 1.00 82.94 618 ALA A N 1
ATOM 4803 C CA . ALA A 1 618 ? 1.428 -11.289 29.628 1.00 82.94 618 ALA A CA 1
ATOM 4804 C C . ALA A 1 618 ? 0.650 -12.006 30.743 1.00 82.94 618 ALA A C 1
ATOM 4806 O O . ALA A 1 618 ? -0.425 -11.548 31.140 1.00 82.94 618 ALA A O 1
ATOM 4807 N N . LEU A 1 619 ? 1.238 -13.057 31.323 1.00 87.69 619 LEU A N 1
ATOM 4808 C CA . LEU A 1 619 ? 0.632 -13.803 32.423 1.00 87.69 619 LEU A CA 1
ATOM 4809 C C . LEU A 1 619 ? 0.450 -12.934 33.679 1.00 87.69 619 LEU A C 1
ATOM 4811 O O . LEU A 1 619 ? -0.638 -12.899 34.248 1.00 87.69 619 LEU A O 1
ATOM 4815 N N . LEU A 1 620 ? 1.462 -12.153 34.079 1.00 84.44 620 LEU A N 1
ATOM 4816 C CA . LEU A 1 620 ? 1.363 -11.245 35.231 1.00 84.44 620 LEU A CA 1
ATOM 4817 C C . LEU A 1 620 ? 0.270 -10.177 35.034 1.00 84.44 620 LEU A C 1
ATOM 4819 O O . LEU A 1 620 ? -0.466 -9.847 35.970 1.00 84.44 620 LEU A O 1
ATOM 4823 N N . ALA A 1 621 ? 0.138 -9.642 33.816 1.00 81.69 621 ALA A N 1
ATOM 4824 C CA . ALA A 1 621 ? -0.905 -8.675 33.479 1.00 81.69 621 ALA A CA 1
ATOM 4825 C C . ALA A 1 621 ? -2.314 -9.285 33.565 1.00 81.69 621 ALA A C 1
ATOM 4827 O O . ALA A 1 621 ? -3.224 -8.638 34.094 1.00 81.69 621 ALA A O 1
ATOM 4828 N N . ALA A 1 622 ? -2.484 -10.525 33.102 1.00 83.31 622 ALA A N 1
ATOM 4829 C CA . ALA A 1 622 ? -3.737 -11.266 33.196 1.00 83.31 622 ALA A CA 1
ATOM 4830 C C . ALA A 1 622 ? -4.096 -11.623 34.646 1.00 83.31 622 ALA A C 1
ATOM 4832 O O . ALA A 1 622 ? -5.222 -11.379 35.076 1.00 83.31 622 ALA A O 1
ATOM 4833 N N . CYS A 1 623 ? -3.130 -12.071 35.453 1.00 85.19 623 CYS A N 1
ATOM 4834 C CA . CYS A 1 623 ? -3.341 -12.328 36.881 1.00 85.19 623 CYS A CA 1
ATOM 4835 C C . CYS A 1 623 ? -3.805 -11.078 37.635 1.00 85.19 623 CYS A C 1
ATOM 4837 O O . CYS A 1 623 ? -4.604 -11.170 38.563 1.00 85.19 623 CYS A O 1
ATOM 4839 N N . ARG A 1 624 ? -3.355 -9.885 37.223 1.00 80.81 624 ARG A N 1
ATOM 4840 C CA . ARG A 1 624 ? -3.851 -8.615 37.772 1.00 80.81 624 ARG A CA 1
ATOM 4841 C C . ARG A 1 624 ? -5.313 -8.345 37.411 1.00 80.81 624 ARG A C 1
ATOM 4843 O O . ARG A 1 624 ? -6.015 -7.724 38.209 1.00 80.81 624 ARG A O 1
ATOM 4850 N N . ALA A 1 625 ? -5.744 -8.733 36.210 1.00 80.38 625 ALA A N 1
ATOM 4851 C CA . ALA A 1 625 ? -7.123 -8.569 35.751 1.00 80.38 625 ALA A CA 1
ATOM 4852 C C . ALA A 1 625 ? -8.070 -9.557 36.454 1.00 80.38 625 ALA A C 1
ATOM 4854 O O . ALA A 1 625 ? -9.131 -9.146 36.913 1.00 80.38 625 ALA A O 1
ATOM 4855 N N . HIS A 1 626 ? -7.631 -10.807 36.619 1.00 84.19 626 HIS A N 1
ATOM 4856 C CA . HIS A 1 626 ? -8.399 -11.912 37.212 1.00 84.19 626 HIS A CA 1
ATOM 4857 C C . HIS A 1 626 ? -8.173 -12.112 38.723 1.00 84.19 626 HIS A C 1
ATOM 4859 O O . HIS A 1 626 ? -8.775 -12.985 39.332 1.00 84.19 626 HIS A O 1
ATOM 4865 N N . GLN A 1 627 ? -7.314 -11.297 39.342 1.00 81.00 627 GLN A N 1
ATOM 4866 C CA . GLN A 1 627 ? -6.975 -11.313 40.776 1.00 81.00 627 GLN A CA 1
ATOM 4867 C C . GLN A 1 627 ? -6.395 -12.643 41.312 1.00 81.00 627 GLN A C 1
ATOM 4869 O O . GLN A 1 627 ? -6.496 -12.933 42.504 1.00 81.00 627 GLN A O 1
ATOM 4874 N N . ASN A 1 628 ? -5.719 -13.433 40.472 1.00 84.69 628 ASN A N 1
ATOM 4875 C CA . ASN A 1 628 ? -5.070 -14.679 40.896 1.00 84.69 628 ASN A CA 1
ATOM 4876 C C . ASN A 1 628 ? -3.667 -14.406 41.472 1.00 84.69 628 ASN A C 1
ATOM 4878 O O . ASN A 1 628 ? -2.700 -14.167 40.745 1.00 84.69 628 ASN A O 1
ATOM 4882 N N . VAL A 1 629 ? -3.556 -14.436 42.801 1.00 83.81 629 VAL A N 1
ATOM 4883 C CA . VAL A 1 629 ? -2.322 -14.091 43.528 1.00 83.81 629 VAL A CA 1
ATOM 4884 C C . VAL A 1 629 ? -1.225 -15.150 43.367 1.00 83.81 629 VAL A C 1
ATOM 4886 O O . VAL A 1 629 ? -0.044 -14.807 43.315 1.00 83.81 629 VAL A O 1
ATOM 4889 N N . ASN A 1 630 ? -1.594 -16.429 43.266 1.00 84.50 630 ASN A N 1
ATOM 4890 C CA . ASN A 1 630 ? -0.632 -17.533 43.226 1.00 84.50 630 ASN A CA 1
ATOM 4891 C C . ASN A 1 630 ? 0.153 -17.535 41.911 1.00 84.50 630 ASN A C 1
ATOM 4893 O O . ASN A 1 630 ? 1.384 -17.550 41.923 1.00 84.50 630 ASN A O 1
ATOM 4897 N N . VAL A 1 631 ? -0.552 -17.429 40.781 1.00 87.38 631 VAL A N 1
ATOM 4898 C CA . VAL A 1 631 ? 0.084 -17.359 39.458 1.00 87.38 631 VAL A CA 1
ATOM 4899 C C . VAL A 1 631 ? 0.811 -16.020 39.266 1.00 87.38 631 VAL A C 1
ATOM 4901 O O . VAL A 1 631 ? 1.884 -15.985 38.665 1.00 87.38 631 VAL A O 1
ATOM 4904 N N . ALA A 1 632 ? 0.295 -14.919 39.835 1.00 85.94 632 ALA A N 1
ATOM 4905 C CA . ALA A 1 632 ? 0.987 -13.624 39.825 1.00 85.94 632 ALA A CA 1
ATOM 4906 C C . ALA A 1 632 ? 2.366 -13.682 40.499 1.00 85.94 632 ALA A C 1
ATOM 4908 O O . ALA A 1 632 ? 3.319 -13.102 39.980 1.00 85.94 632 ALA A O 1
ATOM 4909 N N . LYS A 1 633 ? 2.481 -14.380 41.637 1.00 84.50 633 LYS A N 1
ATOM 4910 C CA . LYS A 1 633 ? 3.757 -14.557 42.341 1.00 84.50 633 LYS A CA 1
ATOM 4911 C C . LYS A 1 633 ? 4.777 -15.279 41.459 1.00 84.50 633 LYS A C 1
ATOM 4913 O O . LYS A 1 633 ? 5.872 -14.757 41.275 1.00 84.50 633 LYS A O 1
ATOM 4918 N N . LEU A 1 634 ? 4.390 -16.413 40.869 1.00 87.81 634 LEU A N 1
ATOM 4919 C CA . LEU A 1 634 ? 5.246 -17.186 39.963 1.00 87.81 634 LEU A CA 1
ATOM 4920 C C . LEU A 1 634 ? 5.736 -16.331 38.786 1.00 87.81 634 LEU A C 1
ATOM 4922 O O . LEU A 1 634 ? 6.935 -16.248 38.536 1.00 87.81 634 LEU A O 1
ATOM 4926 N N . ALA A 1 635 ? 4.814 -15.660 38.089 1.00 86.81 635 ALA A N 1
ATOM 4927 C CA . ALA A 1 635 ? 5.152 -14.847 36.924 1.00 86.81 635 ALA A CA 1
ATOM 4928 C C . ALA A 1 635 ? 6.107 -13.695 37.277 1.00 86.81 635 ALA A C 1
ATOM 4930 O O . ALA A 1 635 ? 7.040 -13.404 36.530 1.00 86.81 635 ALA A O 1
ATOM 4931 N N . ALA A 1 636 ? 5.907 -13.054 38.431 1.00 83.56 636 ALA A N 1
ATOM 4932 C CA . ALA A 1 636 ? 6.767 -11.971 38.886 1.00 83.56 636 ALA A CA 1
ATOM 4933 C C . ALA A 1 636 ? 8.163 -12.454 39.313 1.00 83.56 636 ALA A C 1
ATOM 4935 O O . ALA A 1 636 ? 9.143 -11.791 38.991 1.00 83.56 636 ALA A O 1
ATOM 4936 N N . GLU A 1 637 ? 8.280 -13.600 39.990 1.00 83.38 637 GLU A N 1
ATOM 4937 C CA . GLU A 1 637 ? 9.581 -14.176 40.367 1.00 83.38 637 GLU A CA 1
ATOM 4938 C C . GLU A 1 637 ? 10.429 -14.510 39.132 1.00 83.38 637 GLU A C 1
ATOM 4940 O O . GLU A 1 637 ? 11.614 -14.178 39.091 1.00 83.38 637 GLU A O 1
ATOM 4945 N N . GLN A 1 638 ? 9.811 -15.076 38.093 1.00 87.69 638 GLN A N 1
ATOM 4946 C CA . GLN A 1 638 ? 10.480 -15.355 36.818 1.00 87.69 638 GLN A CA 1
ATOM 4947 C C . GLN A 1 638 ? 10.886 -14.064 36.086 1.00 87.69 638 GLN A C 1
ATOM 4949 O O . GLN A 1 638 ? 12.010 -13.947 35.601 1.00 87.69 638 GLN A O 1
ATOM 4954 N N . LEU A 1 639 ? 10.022 -13.042 36.066 1.00 84.38 639 LEU A N 1
ATOM 4955 C CA . LEU A 1 639 ? 10.353 -11.733 35.482 1.00 84.38 639 LEU A CA 1
ATOM 4956 C C . LEU A 1 639 ? 11.487 -11.015 36.211 1.00 84.38 639 LEU A C 1
ATOM 4958 O O . LEU A 1 639 ? 12.277 -10.335 35.566 1.00 84.38 639 LEU A O 1
ATOM 4962 N N . VAL A 1 640 ? 11.581 -11.159 37.532 1.00 82.19 640 VAL A N 1
ATOM 4963 C CA . VAL A 1 640 ? 12.672 -10.584 38.329 1.00 82.19 640 VAL A CA 1
ATOM 4964 C C . VAL A 1 640 ? 14.005 -11.260 38.012 1.00 82.19 640 VAL A C 1
ATOM 4966 O O . VAL A 1 640 ? 15.021 -10.576 37.952 1.00 82.19 640 VAL A O 1
ATOM 4969 N N . GLN A 1 641 ? 14.018 -12.571 37.760 1.00 81.50 641 GLN A N 1
ATOM 4970 C CA . GLN A 1 641 ? 15.232 -13.263 37.311 1.00 81.50 641 GLN A CA 1
ATOM 4971 C C . GLN A 1 641 ? 15.669 -12.799 35.913 1.00 81.50 641 GLN A C 1
ATOM 4973 O O . GLN A 1 641 ? 16.860 -12.620 35.670 1.00 81.50 641 GLN A O 1
ATOM 4978 N N . LEU A 1 642 ? 14.710 -12.562 35.011 1.00 81.44 642 LEU A N 1
ATOM 4979 C CA . LEU A 1 642 ? 14.976 -12.130 33.634 1.00 81.44 642 LEU A CA 1
ATOM 4980 C C . LEU A 1 642 ? 15.330 -10.637 33.515 1.00 81.44 642 LEU A C 1
ATOM 4982 O O . LEU A 1 642 ? 16.151 -10.261 32.680 1.00 81.44 642 LEU A O 1
ATOM 4986 N N . GLU A 1 643 ? 14.704 -9.772 34.318 1.00 78.00 643 GLU A N 1
ATOM 4987 C CA . GLU A 1 643 ? 14.895 -8.316 34.305 1.00 78.00 643 GLU A CA 1
ATOM 4988 C C . GLU A 1 643 ? 14.978 -7.725 35.732 1.00 78.00 643 GLU A C 1
ATOM 4990 O O . GLU A 1 643 ? 14.066 -7.004 36.154 1.00 78.00 643 GLU A O 1
ATOM 4995 N N . PRO A 1 644 ? 16.090 -7.939 36.466 1.00 75.00 644 PRO A N 1
ATOM 4996 C CA . PRO A 1 644 ? 16.223 -7.492 37.860 1.00 75.00 644 PRO A CA 1
ATOM 4997 C C . PRO A 1 644 ? 16.058 -5.972 38.048 1.00 75.00 644 PRO A C 1
ATOM 4999 O O . PRO A 1 644 ? 15.521 -5.505 39.046 1.00 75.00 644 PRO A O 1
ATOM 5002 N N . GLY A 1 645 ? 16.471 -5.175 37.056 1.00 72.19 645 GLY A N 1
ATOM 5003 C CA . GLY A 1 645 ? 16.398 -3.709 37.102 1.00 72.19 645 GLY A CA 1
ATOM 5004 C C . GLY A 1 645 ? 15.033 -3.100 36.750 1.00 72.19 645 GLY A C 1
ATOM 5005 O O . GLY A 1 645 ? 14.898 -1.876 36.735 1.00 72.19 645 GLY A O 1
ATOM 5006 N N . ASN A 1 646 ? 14.016 -3.903 36.420 1.00 77.00 646 ASN A N 1
ATOM 5007 C CA . ASN A 1 646 ? 12.717 -3.387 35.987 1.00 77.00 646 ASN A CA 1
ATOM 5008 C C . ASN A 1 646 ? 11.758 -3.196 37.176 1.00 77.00 646 ASN A C 1
ATOM 5010 O O . ASN A 1 646 ? 11.022 -4.101 37.571 1.00 77.00 646 ASN A O 1
ATOM 5014 N N . ALA A 1 647 ? 11.709 -1.969 37.704 1.00 75.75 647 ALA A N 1
ATOM 5015 C CA . ALA A 1 647 ? 10.835 -1.590 38.821 1.00 75.75 647 ALA A CA 1
ATOM 5016 C C . ALA A 1 647 ? 9.335 -1.879 38.572 1.00 75.75 647 ALA A C 1
ATOM 5018 O O . ALA A 1 647 ? 8.570 -2.075 39.519 1.00 75.75 647 ALA A O 1
ATOM 5019 N N . GLY A 1 648 ? 8.894 -1.942 37.309 1.00 77.44 648 GLY A N 1
ATOM 5020 C CA . GLY A 1 648 ? 7.495 -2.187 36.946 1.00 77.44 648 GLY A CA 1
ATOM 5021 C C . GLY A 1 648 ? 6.963 -3.553 37.396 1.00 77.44 648 GLY A C 1
ATOM 5022 O O . GLY A 1 648 ? 5.785 -3.653 37.761 1.00 77.44 648 GLY A O 1
ATOM 5023 N N . HIS A 1 649 ? 7.820 -4.579 37.433 1.00 79.31 649 HIS A N 1
ATOM 5024 C CA . HIS A 1 649 ? 7.454 -5.940 37.850 1.00 79.31 649 HIS A CA 1
ATOM 5025 C C . HIS A 1 649 ? 7.114 -5.981 39.345 1.00 79.31 649 HIS A C 1
ATOM 5027 O O . HIS A 1 649 ? 6.040 -6.449 39.732 1.00 79.31 649 HIS A O 1
ATOM 5033 N N . TYR A 1 650 ? 7.964 -5.362 40.170 1.00 79.88 650 TYR A N 1
ATOM 5034 C CA . TYR A 1 650 ? 7.768 -5.228 41.617 1.00 79.88 650 TYR A CA 1
ATOM 5035 C C . TYR A 1 650 ? 6.526 -4.401 41.965 1.00 79.88 650 TYR A C 1
ATOM 5037 O O . TYR A 1 650 ? 5.725 -4.798 42.814 1.00 79.88 650 TYR A O 1
ATOM 5045 N N . VAL A 1 651 ? 6.318 -3.269 41.281 1.00 83.38 651 VAL A N 1
ATOM 5046 C CA . VAL A 1 651 ? 5.131 -2.420 41.487 1.00 83.38 651 VAL A CA 1
ATOM 5047 C C . VAL A 1 651 ? 3.850 -3.179 41.143 1.00 83.38 651 VAL A C 1
ATOM 5049 O O . VAL A 1 651 ? 2.862 -3.093 41.875 1.00 83.38 651 VAL A O 1
ATOM 5052 N N . THR A 1 652 ? 3.854 -3.947 40.051 1.00 79.69 652 THR A N 1
ATOM 5053 C CA . THR A 1 652 ? 2.685 -4.727 39.626 1.00 79.69 652 THR A CA 1
ATOM 5054 C C . THR A 1 652 ? 2.350 -5.823 40.635 1.00 79.69 652 THR A C 1
ATOM 5056 O O . THR A 1 652 ? 1.188 -5.930 41.029 1.00 79.69 652 THR A O 1
ATOM 5059 N N . LEU A 1 653 ? 3.348 -6.563 41.123 1.00 79.94 653 LEU A N 1
ATOM 5060 C CA . LEU A 1 653 ? 3.164 -7.589 42.153 1.00 79.94 653 LEU A CA 1
ATOM 5061 C C . LEU A 1 653 ? 2.692 -6.993 43.494 1.00 79.94 653 LEU A C 1
ATOM 5063 O O . LEU A 1 653 ? 1.733 -7.491 44.083 1.00 79.94 653 LEU A O 1
ATOM 5067 N N . SER A 1 654 ? 3.294 -5.886 43.946 1.00 82.25 654 SER A N 1
ATOM 5068 C CA . SER A 1 654 ? 2.889 -5.170 45.171 1.00 82.25 654 SER A CA 1
ATOM 5069 C C . SER A 1 654 ? 1.423 -4.721 45.109 1.00 82.25 654 SER A C 1
ATOM 5071 O O . SER A 1 654 ? 0.675 -4.895 46.070 1.00 82.25 654 SER A O 1
ATOM 5073 N N . ASN A 1 655 ? 0.973 -4.217 43.955 1.00 82.06 655 ASN A N 1
ATOM 5074 C CA . ASN A 1 655 ? -0.421 -3.814 43.752 1.00 82.06 655 ASN A CA 1
ATOM 5075 C C . ASN A 1 655 ? -1.400 -5.001 43.773 1.00 82.06 655 ASN A C 1
ATOM 5077 O O . ASN A 1 655 ? -2.534 -4.836 44.225 1.00 82.06 655 ASN A O 1
ATOM 5081 N N . ILE A 1 656 ? -0.991 -6.178 43.284 1.00 80.81 656 ILE A N 1
ATOM 5082 C CA . ILE A 1 656 ? -1.808 -7.402 43.341 1.00 80.81 656 ILE A CA 1
ATOM 5083 C C . ILE A 1 656 ? -1.953 -7.870 44.796 1.00 80.81 656 ILE A C 1
ATOM 5085 O O . ILE A 1 656 ? -3.074 -8.120 45.234 1.00 80.81 656 ILE A O 1
ATOM 5089 N N . TYR A 1 657 ? -0.862 -7.903 45.571 1.00 79.75 657 TYR A N 1
ATOM 5090 C CA . TYR A 1 657 ? -0.912 -8.253 46.997 1.00 79.75 657 TYR A CA 1
ATOM 5091 C C . TYR A 1 657 ? -1.767 -7.281 47.817 1.00 79.75 657 TYR A C 1
ATOM 5093 O O . TYR A 1 657 ? -2.625 -7.720 48.582 1.00 79.75 657 TYR A O 1
ATOM 5101 N N . ALA A 1 658 ? -1.613 -5.971 47.597 1.00 81.19 658 ALA A N 1
ATOM 5102 C CA . ALA A 1 658 ? -2.429 -4.953 48.259 1.00 81.19 658 ALA A CA 1
ATOM 5103 C C . ALA A 1 658 ? -3.931 -5.127 47.964 1.00 81.19 658 ALA A C 1
ATOM 5105 O O . ALA A 1 658 ? -4.757 -5.029 48.868 1.00 81.19 658 ALA A O 1
ATOM 5106 N N . ARG A 1 659 ? -4.297 -5.444 46.711 1.00 76.94 659 ARG A N 1
ATOM 5107 C CA . ARG A 1 659 ? -5.692 -5.724 46.322 1.00 76.94 659 ARG A CA 1
ATOM 5108 C C . ARG A 1 659 ? -6.261 -6.996 46.945 1.00 76.94 659 ARG A C 1
ATOM 5110 O O . ARG A 1 659 ? -7.457 -7.041 47.195 1.00 76.94 659 ARG A O 1
ATOM 5117 N N . ALA A 1 660 ? -5.419 -7.986 47.218 1.00 77.94 660 ALA A N 1
ATOM 5118 C CA . ALA A 1 660 ? -5.799 -9.217 47.905 1.00 77.94 660 ALA A CA 1
ATOM 5119 C C . ALA A 1 660 ? -5.804 -9.088 49.444 1.00 77.94 660 ALA A C 1
ATOM 5121 O O . ALA A 1 660 ? -5.966 -10.091 50.134 1.00 77.94 660 ALA A O 1
ATOM 5122 N N . GLY A 1 661 ? -5.583 -7.885 49.996 1.00 77.19 661 GLY A N 1
ATOM 5123 C CA . GLY A 1 661 ? -5.521 -7.643 51.444 1.00 77.19 661 GLY A CA 1
ATOM 5124 C C . GLY A 1 661 ? -4.227 -8.113 52.124 1.00 77.19 661 GLY A C 1
ATOM 5125 O O . GLY A 1 661 ? -4.124 -8.060 53.346 1.00 77.19 661 GLY A O 1
ATOM 5126 N N . ARG A 1 662 ? -3.228 -8.543 51.345 1.00 82.31 662 ARG A N 1
ATOM 5127 C CA . ARG A 1 662 ? -1.925 -9.066 51.792 1.00 82.31 662 ARG A CA 1
ATOM 5128 C C . ARG A 1 662 ? -0.893 -7.939 51.900 1.00 82.31 662 ARG A C 1
ATOM 5130 O O . ARG A 1 662 ? 0.004 -7.798 51.067 1.00 82.31 662 ARG A O 1
ATOM 5137 N N . TRP A 1 663 ? -1.093 -7.050 52.873 1.00 79.62 663 TRP A N 1
ATOM 5138 C CA . TRP A 1 663 ? -0.320 -5.806 53.000 1.00 79.62 663 TRP A CA 1
ATOM 5139 C C . TRP A 1 663 ? 1.150 -6.028 53.369 1.00 79.62 663 TRP A C 1
ATOM 5141 O O . TRP A 1 663 ? 2.013 -5.314 52.856 1.00 79.62 663 TRP A O 1
ATOM 5151 N N . ASP A 1 664 ? 1.445 -7.036 54.188 1.00 77.06 664 ASP A N 1
ATOM 5152 C CA . ASP A 1 664 ? 2.810 -7.338 54.625 1.00 77.06 664 ASP A CA 1
ATOM 5153 C C . ASP A 1 664 ? 3.683 -7.791 53.447 1.00 77.06 664 ASP A C 1
ATOM 5155 O O . ASP A 1 664 ? 4.789 -7.279 53.240 1.00 77.06 664 ASP A O 1
ATOM 5159 N N . GLU A 1 665 ? 3.159 -8.671 52.589 1.00 80.25 665 GLU A N 1
ATOM 5160 C CA . GLU A 1 665 ? 3.844 -9.090 51.365 1.00 80.25 665 GLU A CA 1
ATOM 5161 C C . GLU A 1 665 ? 3.976 -7.942 50.355 1.00 80.25 665 GLU A C 1
ATOM 5163 O O . GLU A 1 665 ? 5.010 -7.811 49.696 1.00 80.25 665 GLU A O 1
ATOM 5168 N N . ALA A 1 666 ? 2.976 -7.058 50.261 1.00 77.56 666 ALA A N 1
ATOM 5169 C CA . ALA A 1 666 ? 3.035 -5.884 49.389 1.00 77.56 666 ALA A CA 1
ATOM 5170 C C . ALA A 1 666 ? 4.160 -4.910 49.783 1.00 77.56 666 ALA A C 1
ATOM 5172 O O . ALA A 1 666 ? 4.807 -4.338 48.897 1.00 77.56 666 ALA A O 1
ATOM 5173 N N . VAL A 1 667 ? 4.402 -4.728 51.087 1.00 81.44 667 VAL A N 1
ATOM 5174 C CA . VAL A 1 667 ? 5.507 -3.916 51.629 1.00 81.44 667 VAL A CA 1
ATOM 5175 C C . VAL A 1 667 ? 6.848 -4.613 51.413 1.00 81.44 667 VAL A C 1
ATOM 5177 O O . VAL A 1 667 ? 7.815 -3.960 51.014 1.00 81.44 667 VAL A O 1
ATOM 5180 N N . GLN A 1 668 ? 6.915 -5.931 51.608 1.00 82.56 668 GLN A N 1
ATOM 5181 C CA . GLN A 1 668 ? 8.143 -6.702 51.408 1.00 82.56 668 GLN A CA 1
ATOM 5182 C C . GLN A 1 668 ? 8.652 -6.619 49.960 1.00 82.56 668 GLN A C 1
ATOM 5184 O O . GLN A 1 668 ? 9.842 -6.394 49.740 1.00 82.56 668 GLN A O 1
ATOM 5189 N N . VAL A 1 669 ? 7.757 -6.711 48.971 1.00 81.69 669 VAL A N 1
ATOM 5190 C CA . VAL A 1 669 ? 8.106 -6.558 47.544 1.00 81.69 669 VAL A CA 1
ATOM 5191 C C . VAL A 1 669 ? 8.637 -5.151 47.234 1.00 81.69 669 VAL A C 1
ATOM 5193 O O . VAL A 1 669 ? 9.560 -5.002 46.434 1.00 81.69 669 VAL A O 1
ATOM 5196 N N . ARG A 1 670 ? 8.111 -4.104 47.888 1.00 78.56 670 ARG A N 1
ATOM 5197 C CA . ARG A 1 670 ? 8.626 -2.729 47.727 1.00 78.56 670 ARG A CA 1
ATOM 5198 C C . ARG A 1 670 ? 10.011 -2.549 48.339 1.00 78.56 670 ARG A C 1
ATOM 5200 O O . ARG A 1 670 ? 10.858 -1.925 47.712 1.00 78.56 670 ARG A O 1
ATOM 5207 N N . LYS A 1 671 ? 10.274 -3.156 49.497 1.00 79.19 671 LYS A N 1
ATOM 5208 C CA . LYS A 1 671 ? 11.617 -3.163 50.101 1.00 79.19 671 LYS A CA 1
ATOM 5209 C C . LYS A 1 671 ? 12.639 -3.897 49.228 1.00 79.19 671 LYS A C 1
ATOM 5211 O O . LYS A 1 671 ? 13.774 -3.448 49.116 1.00 79.19 671 LYS A O 1
ATOM 5216 N N . GLN A 1 672 ? 12.244 -4.993 48.575 1.00 76.69 672 GLN A N 1
ATOM 5217 C CA . GLN A 1 672 ? 13.100 -5.689 47.603 1.00 76.69 672 GLN A CA 1
ATOM 5218 C C . GLN A 1 672 ? 13.443 -4.801 46.398 1.00 76.69 672 GLN A C 1
ATOM 5220 O O . GLN A 1 672 ? 14.591 -4.789 45.962 1.00 76.69 672 GLN A O 1
ATOM 5225 N N . MET A 1 673 ? 12.477 -4.020 45.902 1.00 77.12 673 MET A N 1
ATOM 5226 C CA . MET A 1 673 ? 12.703 -3.036 44.837 1.00 77.12 673 MET A CA 1
ATOM 5227 C C . MET A 1 673 ? 13.683 -1.931 45.272 1.00 77.12 673 MET A C 1
ATOM 5229 O O . MET A 1 673 ? 14.581 -1.577 44.515 1.00 77.12 673 MET A O 1
ATOM 5233 N N . GLU A 1 674 ? 13.542 -1.407 46.494 1.00 71.62 674 GLU A N 1
ATOM 5234 C CA . GLU A 1 674 ? 14.434 -0.377 47.055 1.00 71.62 674 GLU A CA 1
ATOM 5235 C C . GLU A 1 674 ? 15.862 -0.897 47.269 1.00 71.62 674 GLU A C 1
ATOM 5237 O O . GLU A 1 674 ? 16.824 -0.204 46.943 1.00 71.62 674 GLU A O 1
ATOM 5242 N N . ALA A 1 675 ? 16.015 -2.141 47.730 1.00 66.69 675 ALA A N 1
ATOM 5243 C CA . ALA A 1 675 ? 17.323 -2.770 47.907 1.00 66.69 675 ALA A CA 1
ATOM 5244 C C . ALA A 1 675 ? 18.076 -2.962 46.576 1.00 66.69 675 ALA A C 1
ATOM 5246 O O . ALA A 1 675 ? 19.296 -2.812 46.541 1.00 66.69 675 ALA A O 1
ATOM 5247 N N . GLN A 1 676 ? 17.365 -3.240 45.475 1.00 62.38 676 GLN A N 1
ATOM 5248 C CA . GLN A 1 676 ? 17.969 -3.392 44.143 1.00 62.38 6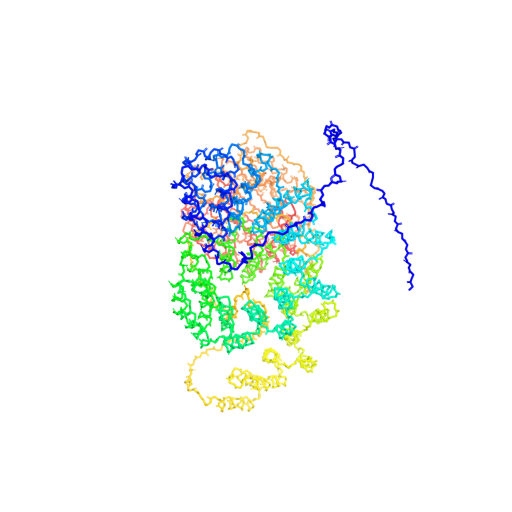76 GLN A CA 1
ATOM 5249 C C . GLN A 1 676 ? 18.142 -2.065 43.373 1.00 62.38 676 GLN A C 1
ATOM 5251 O O . GLN A 1 676 ? 18.918 -2.009 42.424 1.00 62.38 676 GLN A O 1
ATOM 5256 N N . GLY A 1 677 ? 17.477 -0.981 43.796 1.00 49.97 677 GLY A N 1
ATOM 5257 C CA . GLY A 1 677 ? 17.511 0.346 43.160 1.00 49.97 677 GLY A CA 1
ATOM 5258 C C . GLY A 1 677 ? 18.637 1.288 43.615 1.00 49.97 677 GLY A C 1
ATOM 5259 O O . GLY A 1 677 ? 18.615 2.473 43.277 1.00 49.97 677 GLY A O 1
ATOM 5260 N N . SER A 1 678 ? 19.621 0.800 44.375 1.00 35.62 678 SER A N 1
ATOM 5261 C CA . SER A 1 678 ? 20.729 1.596 44.928 1.00 35.62 678 SER A CA 1
ATOM 5262 C C . SER A 1 678 ? 21.768 1.964 43.856 1.00 35.62 678 SER A C 1
ATOM 5264 O O . SER A 1 678 ? 22.885 1.453 43.851 1.00 35.62 678 SER A O 1
ATOM 5266 N N . GLY A 1 679 ? 21.386 2.827 42.912 1.00 36.78 679 GLY A N 1
ATOM 5267 C CA . GLY A 1 679 ? 22.250 3.242 41.806 1.00 36.78 679 GLY A CA 1
ATOM 5268 C C . GLY A 1 679 ? 21.739 4.388 40.929 1.00 36.78 679 GLY A C 1
ATOM 5269 O O . GLY A 1 679 ? 22.237 4.528 39.824 1.00 36.78 679 GLY A O 1
ATOM 5270 N N . SER A 1 680 ? 20.766 5.197 41.360 1.00 28.58 680 SER A N 1
ATOM 5271 C CA . SER A 1 680 ? 20.553 6.563 40.842 1.00 28.58 680 SER A CA 1
ATOM 5272 C C . SER A 1 680 ? 19.423 7.243 41.613 1.00 28.58 680 SER A C 1
ATOM 5274 O O . SER A 1 680 ? 18.289 6.766 41.599 1.00 28.58 680 SER A O 1
ATOM 5276 N N . GLU A 1 681 ? 19.720 8.361 42.271 1.00 30.39 681 GLU A N 1
ATOM 5277 C CA . GLU A 1 681 ? 18.727 9.199 42.942 1.00 30.39 681 GLU A CA 1
ATOM 5278 C C . GLU A 1 681 ? 17.658 9.705 41.957 1.00 30.39 681 GLU A C 1
ATOM 5280 O O . GLU A 1 681 ? 17.942 10.496 41.057 1.00 30.39 681 GLU A O 1
ATOM 5285 N N . ALA A 1 682 ? 16.400 9.322 42.177 1.00 26.05 682 ALA A N 1
ATOM 5286 C CA . ALA A 1 682 ? 15.239 10.026 41.644 1.00 26.05 682 ALA A CA 1
ATOM 5287 C C . ALA A 1 682 ? 14.345 10.455 42.816 1.00 26.05 682 ALA A C 1
ATOM 5289 O O . ALA A 1 682 ? 13.807 9.631 43.553 1.00 26.05 682 ALA A O 1
ATOM 5290 N N . LYS A 1 683 ? 14.229 11.775 43.007 1.00 25.05 683 LYS A N 1
ATOM 5291 C CA . LYS A 1 683 ? 13.417 12.430 44.045 1.00 25.05 683 LYS A CA 1
ATOM 5292 C C . LYS A 1 683 ? 11.927 12.045 43.946 1.00 25.05 683 LYS A C 1
ATOM 5294 O O . LYS A 1 683 ? 11.429 11.822 42.842 1.00 25.05 683 LYS A O 1
ATOM 5299 N N . PRO A 1 684 ? 11.178 12.044 45.066 1.00 24.73 684 PRO A N 1
ATOM 5300 C CA . PRO A 1 684 ? 9.780 11.632 45.082 1.00 24.73 684 PRO A CA 1
ATOM 5301 C C . PRO A 1 684 ? 8.890 12.706 44.445 1.00 24.73 684 PRO A C 1
ATOM 5303 O O . PRO A 1 684 ? 8.799 13.832 44.938 1.00 24.73 684 PRO A O 1
ATOM 5306 N N . CYS A 1 685 ? 8.201 12.356 43.358 1.00 22.58 685 CYS A N 1
ATOM 5307 C CA . CYS A 1 685 ? 7.167 13.204 42.774 1.00 22.58 685 CYS A CA 1
ATOM 5308 C C . CYS A 1 685 ? 5.875 13.052 43.595 1.00 22.58 685 CYS A C 1
ATOM 5310 O O . CYS A 1 685 ? 5.247 11.992 43.604 1.00 22.58 685 CYS A O 1
ATOM 5312 N N . LYS A 1 686 ? 5.504 14.103 44.335 1.00 26.75 686 LYS A N 1
ATOM 5313 C CA . LYS A 1 686 ? 4.178 14.249 44.944 1.00 26.75 686 LYS A CA 1
ATOM 5314 C C . LYS A 1 686 ? 3.197 14.759 43.883 1.00 26.75 686 LYS A C 1
ATOM 5316 O O . LYS A 1 686 ? 3.527 15.664 43.126 1.00 26.75 686 LYS A O 1
ATOM 5321 N N . SER A 1 687 ? 1.974 14.234 43.953 1.00 26.06 687 SER A N 1
ATOM 5322 C CA . SER A 1 687 ? 0.789 14.515 43.128 1.00 26.06 687 SER A CA 1
ATOM 5323 C C . SER A 1 687 ? 0.740 13.805 41.772 1.00 26.06 687 SER A C 1
ATOM 5325 O O . SER A 1 687 ? 1.479 14.141 40.864 1.00 26.06 687 SER A O 1
ATOM 5327 N N . GLU A 1 688 ? -0.168 12.829 41.645 1.00 23.64 688 GLU A N 1
ATOM 5328 C CA . GLU A 1 688 ? -1.160 12.793 40.564 1.00 23.64 688 GLU A CA 1
ATOM 5329 C C . GLU A 1 688 ? -2.200 11.681 40.781 1.00 23.64 688 GLU A C 1
ATOM 5331 O O . GLU A 1 688 ? -1.941 10.631 41.370 1.00 23.64 688 GLU A O 1
ATOM 5336 N N . ARG A 1 689 ? -3.427 11.982 40.353 1.00 22.03 689 ARG A N 1
ATOM 5337 C CA . ARG A 1 689 ? -4.634 11.161 40.475 1.00 22.03 689 ARG A CA 1
ATOM 5338 C C . ARG A 1 689 ? -4.472 9.821 39.748 1.00 22.03 689 ARG A C 1
ATOM 5340 O O . ARG A 1 689 ? -4.006 9.771 38.615 1.00 22.03 689 ARG A O 1
ATOM 5347 N N . MET A 1 690 ? -4.954 8.751 40.384 1.00 23.56 690 MET A N 1
ATOM 5348 C CA . MET A 1 690 ? -5.129 7.426 39.781 1.00 23.56 690 MET A CA 1
ATOM 5349 C C . MET A 1 690 ? -5.940 7.508 38.478 1.00 23.56 690 MET A C 1
ATOM 5351 O O . MET A 1 690 ? -7.137 7.788 38.502 1.00 23.56 690 MET A O 1
ATOM 5355 N N . VAL A 1 691 ? -5.300 7.174 37.357 1.00 20.89 691 VAL A N 1
ATOM 5356 C CA . VAL A 1 691 ? -5.957 6.740 36.118 1.00 20.89 691 VAL A CA 1
ATOM 5357 C C . VAL A 1 691 ? -5.573 5.281 35.886 1.00 20.89 691 VAL A C 1
ATOM 5359 O O . VAL A 1 691 ? -4.397 4.916 35.886 1.00 20.89 691 VAL A O 1
ATOM 5362 N N . SER A 1 692 ? -6.585 4.432 35.718 1.00 21.48 692 SER A N 1
ATOM 5363 C CA . SER A 1 692 ? -6.481 2.991 35.494 1.00 21.48 692 SER A CA 1
ATOM 5364 C C . SER A 1 692 ? -5.604 2.660 34.284 1.00 21.48 692 SER A C 1
ATOM 5366 O O . SER A 1 692 ? -5.988 2.829 33.127 1.00 21.48 692 SER A O 1
ATOM 5368 N N . ALA A 1 693 ? -4.412 2.149 34.562 1.00 20.50 693 ALA A N 1
ATOM 5369 C CA . ALA A 1 693 ? -3.433 1.741 33.577 1.00 20.50 693 ALA A CA 1
ATOM 5370 C C . ALA A 1 693 ? -3.593 0.250 33.222 1.00 20.50 693 ALA A C 1
ATOM 5372 O O . ALA A 1 693 ? -2.831 -0.587 33.709 1.00 20.50 693 ALA A O 1
ATOM 5373 N N . SER A 1 694 ? -4.532 -0.099 32.336 1.00 21.42 694 SER A N 1
ATOM 5374 C CA . SER A 1 694 ? -4.561 -1.412 31.666 1.00 21.42 694 SER A CA 1
ATOM 5375 C C . SER A 1 694 ? -3.225 -1.630 30.947 1.00 21.42 694 SER A C 1
ATOM 5377 O O . SER A 1 694 ? -2.817 -0.813 30.127 1.00 21.42 694 SER A O 1
ATOM 5379 N N . ALA A 1 695 ? -2.461 -2.639 31.352 1.00 22.05 695 ALA A N 1
ATOM 5380 C CA . ALA A 1 695 ? -1.246 -3.060 30.675 1.00 22.05 695 ALA A CA 1
ATOM 5381 C C . ALA A 1 695 ? -1.687 -4.150 29.700 1.00 22.05 695 ALA A C 1
ATOM 5383 O O . ALA A 1 695 ? -1.939 -5.269 30.130 1.00 22.05 695 ALA A O 1
ATOM 5384 N N . MET A 1 696 ? -1.889 -3.808 28.427 1.00 21.84 696 MET A N 1
ATOM 5385 C CA . MET A 1 696 ? -2.007 -4.830 27.389 1.00 21.84 696 MET A CA 1
ATOM 5386 C C . MET A 1 696 ? -0.585 -5.142 26.933 1.00 21.84 696 MET A C 1
ATOM 5388 O O . MET A 1 696 ? 0.076 -4.301 26.325 1.00 21.84 696 MET A O 1
ATOM 5392 N N . CYS A 1 697 ? -0.105 -6.332 27.276 1.00 22.12 697 CYS A N 1
ATOM 5393 C CA . CYS A 1 697 ? 1.047 -6.918 26.613 1.00 22.12 697 CYS A CA 1
ATOM 5394 C C . CYS A 1 697 ? 0.556 -7.334 25.218 1.00 22.12 697 CYS A C 1
ATOM 5396 O O . CYS A 1 697 ? -0.262 -8.240 25.094 1.00 22.12 697 CYS A O 1
ATOM 5398 N N . VAL A 1 698 ? 0.945 -6.596 24.179 1.00 23.98 698 VAL A N 1
ATOM 5399 C CA . VAL A 1 698 ? 0.757 -7.033 22.791 1.00 23.98 698 VAL A CA 1
ATOM 5400 C C . VAL A 1 698 ? 2.030 -7.778 22.426 1.00 23.98 698 VAL A C 1
ATOM 5402 O O . VAL A 1 698 ? 3.097 -7.172 22.343 1.00 23.98 698 VAL A O 1
ATOM 5405 N N . VAL A 1 699 ? 1.920 -9.091 22.250 1.00 23.44 699 VAL A N 1
ATOM 5406 C CA . VAL A 1 699 ? 2.961 -9.920 21.641 1.00 23.44 699 VAL A CA 1
ATOM 5407 C C . VAL A 1 699 ? 3.118 -9.434 20.198 1.00 23.44 699 VAL A C 1
ATOM 5409 O O . VAL A 1 699 ? 2.315 -9.761 19.331 1.00 23.44 699 VAL A O 1
ATOM 5412 N N . GLN A 1 700 ? 4.096 -8.561 19.956 1.00 24.91 700 GLN A N 1
ATOM 5413 C CA . GLN A 1 700 ? 4.456 -8.122 18.610 1.00 24.91 700 GLN A CA 1
ATOM 5414 C C . GLN A 1 700 ? 5.281 -9.218 17.929 1.00 24.91 700 GLN A C 1
ATOM 5416 O O . GLN A 1 700 ? 6.340 -9.563 18.461 1.00 24.91 700 GLN A O 1
ATOM 5421 N N . PRO A 1 701 ? 4.882 -9.709 16.741 1.00 23.20 701 PRO A N 1
ATOM 5422 C CA . PRO A 1 701 ? 5.802 -10.441 15.897 1.00 23.20 701 PRO A CA 1
ATOM 5423 C C . PRO A 1 701 ? 6.932 -9.526 15.406 1.00 23.20 701 PRO A C 1
ATOM 5425 O O . PRO A 1 701 ? 6.713 -8.629 14.590 1.00 23.20 701 PRO A O 1
ATOM 5428 N N . LYS A 1 702 ? 8.158 -9.751 15.886 1.00 26.66 702 LYS A N 1
ATOM 5429 C CA . LYS A 1 702 ? 9.392 -9.027 15.533 1.00 26.66 702 LYS A CA 1
ATOM 5430 C C . LYS A 1 702 ? 9.825 -9.233 14.075 1.00 26.66 702 LYS A C 1
ATOM 5432 O O . LYS A 1 702 ? 10.751 -8.561 13.625 1.00 26.66 702 LYS A O 1
ATOM 5437 N N . ILE A 1 703 ? 9.152 -10.091 13.307 1.00 27.61 703 ILE A N 1
ATOM 5438 C CA . ILE A 1 703 ? 9.508 -10.404 11.910 1.00 27.61 703 ILE A CA 1
ATOM 5439 C C . ILE A 1 703 ? 8.910 -9.406 10.888 1.00 27.61 703 ILE A C 1
ATOM 5441 O O . ILE A 1 703 ? 9.342 -9.367 9.741 1.00 27.61 703 ILE A O 1
ATOM 5445 N N . LEU A 1 704 ? 8.012 -8.496 11.290 1.00 27.41 704 LEU A N 1
ATOM 5446 C CA . LEU A 1 704 ? 7.556 -7.383 10.426 1.00 27.41 704 LEU A CA 1
ATOM 5447 C C . LEU A 1 704 ? 8.495 -6.155 10.432 1.00 27.41 704 LEU A C 1
ATOM 5449 O O . LEU A 1 704 ? 8.268 -5.190 9.701 1.00 27.41 704 LEU A O 1
ATOM 5453 N N . SER A 1 705 ? 9.581 -6.208 11.213 1.00 28.31 705 SER A N 1
ATOM 5454 C CA . SER A 1 705 ? 10.496 -5.084 11.461 1.00 28.31 705 SER A CA 1
ATOM 5455 C C . SER A 1 705 ? 11.442 -4.724 10.306 1.00 28.31 705 SER A C 1
ATOM 5457 O O . SER A 1 705 ? 12.151 -3.724 10.407 1.00 28.31 705 SER A O 1
ATOM 5459 N N . SER A 1 706 ? 11.445 -5.477 9.200 1.00 28.38 706 SER A N 1
ATOM 5460 C CA . SER A 1 706 ? 12.215 -5.116 7.999 1.00 28.38 706 SER A CA 1
ATOM 5461 C C . SER A 1 706 ? 11.426 -4.285 6.978 1.00 28.38 706 SER A C 1
ATOM 5463 O O . SER A 1 706 ? 12.035 -3.734 6.065 1.00 28.38 706 SER A O 1
ATOM 5465 N N . LEU A 1 707 ? 10.100 -4.143 7.129 1.00 29.36 707 LEU A N 1
ATOM 5466 C CA . LEU A 1 707 ? 9.248 -3.421 6.168 1.00 29.36 707 LEU A CA 1
ATOM 5467 C C . LEU A 1 707 ? 8.258 -2.424 6.790 1.00 29.36 707 LEU A C 1
ATOM 5469 O O . LEU A 1 707 ? 7.709 -1.605 6.057 1.00 29.36 707 LEU A O 1
ATOM 5473 N N . MET A 1 708 ? 8.037 -2.432 8.110 1.00 28.92 708 MET A N 1
ATOM 5474 C CA . MET A 1 708 ? 7.180 -1.446 8.781 1.00 28.92 708 MET A CA 1
ATOM 5475 C C . MET A 1 708 ? 7.748 -1.066 10.154 1.00 28.92 708 MET A C 1
ATOM 5477 O O . MET A 1 708 ? 7.976 -1.921 11.009 1.00 28.92 708 MET A O 1
ATOM 5481 N N . GLY A 1 709 ? 7.990 0.234 10.344 1.00 26.53 709 GLY A N 1
ATOM 5482 C CA . GLY A 1 709 ? 8.524 0.814 11.573 1.00 26.53 709 GLY A CA 1
ATOM 5483 C C . GLY A 1 709 ? 7.647 0.556 12.803 1.00 26.53 709 GLY A C 1
ATOM 5484 O O . GLY A 1 709 ? 6.415 0.537 12.744 1.00 26.53 709 GLY A O 1
ATOM 5485 N N . ASN A 1 710 ? 8.313 0.375 13.941 1.00 23.00 710 ASN A N 1
ATOM 5486 C CA . ASN A 1 710 ? 7.713 0.239 15.264 1.00 23.00 710 ASN A CA 1
ATOM 5487 C C . ASN A 1 710 ? 6.930 1.506 15.650 1.00 23.00 710 ASN A C 1
ATOM 5489 O O . ASN A 1 710 ? 7.548 2.531 15.912 1.00 23.00 710 ASN A O 1
ATOM 5493 N N . CYS A 1 711 ? 5.603 1.437 15.799 1.00 25.88 711 CYS A N 1
ATOM 5494 C CA . CYS A 1 711 ? 4.847 2.434 16.573 1.00 25.88 711 CYS A CA 1
ATOM 5495 C C . CYS A 1 711 ? 3.488 1.901 17.055 1.00 25.88 711 CYS A C 1
ATOM 5497 O O . CYS A 1 711 ? 2.480 2.020 16.363 1.00 25.88 711 CYS A O 1
ATOM 5499 N N . LEU A 1 712 ? 3.437 1.378 18.285 1.00 22.73 712 LEU A N 1
ATOM 5500 C CA . LEU A 1 712 ? 2.204 1.314 19.078 1.00 22.73 712 LEU A CA 1
ATOM 5501 C C . LEU A 1 712 ? 2.509 1.736 20.524 1.00 22.73 712 LEU A C 1
ATOM 5503 O O . LEU A 1 712 ? 3.045 0.964 21.316 1.00 22.73 712 LEU A O 1
ATOM 5507 N N . ARG A 1 713 ? 2.137 2.971 20.887 1.00 23.67 713 ARG A N 1
ATOM 5508 C CA . ARG A 1 713 ? 1.853 3.359 22.277 1.00 23.67 713 ARG A CA 1
ATOM 5509 C C . ARG A 1 713 ? 0.347 3.529 22.427 1.00 23.67 713 ARG A C 1
ATOM 5511 O O . ARG A 1 713 ? -0.276 4.291 21.697 1.00 23.67 713 ARG A O 1
ATOM 5518 N N . GLN A 1 714 ? -0.214 2.823 23.402 1.00 25.72 714 GLN A N 1
ATOM 5519 C CA . GLN A 1 714 ? -1.602 2.954 23.826 1.00 25.72 714 GLN A CA 1
ATOM 5520 C C . GLN A 1 714 ? -1.848 4.333 24.441 1.00 25.72 714 GLN A C 1
ATOM 5522 O O . GLN A 1 714 ? -1.160 4.724 25.388 1.00 25.72 714 GLN A O 1
ATOM 5527 N N . SER A 1 715 ? -2.863 5.046 23.954 1.00 22.75 715 SER A N 1
ATOM 5528 C CA . SER A 1 715 ? -3.414 6.211 24.641 1.00 22.75 715 SER A CA 1
ATOM 5529 C C . SER A 1 715 ? -4.132 5.753 25.913 1.00 22.75 715 SER A C 1
ATOM 5531 O O . SER A 1 715 ? -5.186 5.121 25.849 1.00 22.75 715 SER A O 1
ATOM 5533 N N . LYS A 1 716 ? -3.576 6.082 27.081 1.00 23.70 716 LYS A N 1
ATOM 5534 C CA . LYS A 1 716 ? -4.311 6.073 28.350 1.00 23.70 716 LYS A CA 1
ATOM 5535 C C . LYS A 1 716 ? -4.839 7.478 28.609 1.00 23.70 716 LYS A C 1
ATOM 5537 O O . LYS A 1 716 ? -4.100 8.324 29.096 1.00 23.70 716 LYS A O 1
ATOM 5542 N N . GLN A 1 717 ? -6.112 7.710 28.311 1.00 21.84 717 GLN A N 1
ATOM 5543 C CA . GLN A 1 717 ? -6.907 8.738 28.981 1.00 21.84 717 GLN A CA 1
ATOM 5544 C C . GLN A 1 717 ? -8.282 8.148 29.316 1.00 21.84 717 GLN A C 1
ATOM 5546 O O . GLN A 1 717 ? -8.820 7.382 28.513 1.00 21.84 717 GLN A O 1
ATOM 5551 N N . PRO A 1 718 ? -8.839 8.441 30.503 1.00 20.72 718 PRO A N 1
ATOM 5552 C CA . PRO A 1 718 ? -10.185 8.028 30.844 1.00 20.72 718 PRO A CA 1
ATOM 5553 C C . PRO A 1 718 ? -11.191 8.805 29.990 1.00 20.72 718 PRO A C 1
ATOM 5555 O O . PRO A 1 718 ? -10.958 9.941 29.580 1.00 20.72 718 PRO A O 1
ATOM 5558 N N . VAL A 1 719 ? -12.318 8.154 29.728 1.00 28.34 719 VAL A N 1
ATOM 5559 C CA . VAL A 1 719 ? -13.487 8.682 29.027 1.00 28.34 719 VAL A CA 1
ATOM 5560 C C . VAL A 1 719 ? -13.982 9.947 29.734 1.00 28.34 719 VAL A C 1
ATOM 5562 O O . VAL A 1 719 ? -14.664 9.853 30.744 1.00 28.34 719 VAL A O 1
ATOM 5565 N N . HIS A 1 720 ? -13.562 11.113 29.242 1.00 24.67 720 HIS A N 1
ATOM 5566 C CA . HIS A 1 720 ? -14.263 12.403 29.149 1.00 24.67 720 HIS A CA 1
ATOM 5567 C C . HIS A 1 720 ? -13.216 13.510 28.922 1.00 24.67 720 HIS A C 1
ATOM 5569 O O . HIS A 1 720 ? -12.215 13.560 29.624 1.00 24.67 720 HIS A O 1
ATOM 5575 N N . GLN A 1 721 ? -13.510 14.435 27.996 1.00 25.31 721 GLN A N 1
ATOM 5576 C CA . GLN A 1 721 ? -12.721 15.623 27.595 1.00 25.31 721 GLN A CA 1
ATOM 5577 C C . GLN A 1 721 ? -11.737 15.470 26.417 1.00 25.31 721 GLN A C 1
ATOM 5579 O O . GLN A 1 721 ? -10.555 15.745 26.556 1.00 25.31 721 GLN A O 1
ATOM 5584 N N . LEU A 1 722 ? -12.238 15.185 25.209 1.00 21.48 722 LEU A N 1
ATOM 5585 C CA . LEU A 1 722 ? -11.559 15.540 23.947 1.00 21.48 722 LEU A CA 1
ATOM 5586 C C . LEU A 1 722 ? -12.600 15.948 22.885 1.00 21.48 722 LEU A C 1
ATOM 5588 O O . LEU A 1 722 ? -12.841 15.250 21.909 1.00 21.48 722 LEU A O 1
ATOM 5592 N N . PHE A 1 723 ? -13.237 17.103 23.082 1.00 22.34 723 PHE A N 1
ATOM 5593 C CA . PHE A 1 723 ? -13.939 17.819 22.013 1.00 22.34 723 PHE A CA 1
ATOM 5594 C C . PHE A 1 723 ? -13.399 19.245 21.949 1.00 22.34 723 PHE A C 1
ATOM 5596 O O . PHE A 1 723 ? -13.914 20.157 22.590 1.00 22.34 723 PHE A O 1
ATOM 5603 N N . ARG A 1 724 ? -12.337 19.437 21.167 1.00 20.19 724 ARG A N 1
ATOM 5604 C CA . ARG A 1 724 ? -12.008 20.740 20.583 1.00 20.19 724 ARG A CA 1
ATOM 5605 C C . ARG A 1 724 ? -11.722 20.541 19.105 1.00 20.19 724 ARG A C 1
ATOM 5607 O O . ARG A 1 724 ? -10.652 20.105 18.701 1.00 20.19 724 ARG A O 1
ATOM 5614 N N . TYR A 1 725 ? -12.759 20.823 18.335 1.00 21.59 725 TYR A N 1
ATOM 5615 C CA . TYR A 1 725 ? -12.749 20.965 16.893 1.00 21.59 725 TYR A CA 1
ATOM 5616 C C . TYR A 1 725 ? -12.158 22.334 16.554 1.00 21.59 725 TYR A C 1
ATOM 5618 O O . TYR A 1 725 ? -12.613 23.336 17.104 1.00 21.59 725 TYR A O 1
ATOM 5626 N N . ASN A 1 726 ? -11.158 22.385 15.676 1.00 21.00 726 ASN A N 1
ATOM 5627 C CA . ASN A 1 726 ? -10.742 23.633 15.042 1.00 21.00 726 ASN A CA 1
ATOM 5628 C C . ASN A 1 726 ? -10.652 23.390 13.522 1.00 21.00 726 ASN A C 1
ATOM 5630 O O . ASN A 1 726 ? -9.946 22.459 13.119 1.00 21.00 726 ASN A O 1
ATOM 5634 N N . PRO A 1 727 ? -11.376 24.143 12.672 1.00 26.78 727 PRO A N 1
ATOM 5635 C CA . PRO A 1 727 ? -11.547 23.820 11.260 1.00 26.78 727 PRO A CA 1
ATOM 5636 C C . PRO A 1 727 ? -10.518 24.573 10.406 1.00 26.78 727 PRO A C 1
ATOM 5638 O O . PRO A 1 727 ? -10.411 25.793 10.472 1.00 26.78 727 PRO A O 1
ATOM 5641 N N . GLY A 1 728 ? -9.762 23.843 9.584 1.00 22.06 728 GLY A N 1
ATOM 5642 C CA . GLY A 1 728 ? -8.947 24.409 8.504 1.00 22.06 728 GLY A CA 1
ATOM 5643 C C . GLY A 1 728 ? -9.647 24.209 7.150 1.00 22.06 728 GLY A C 1
ATOM 5644 O O . GLY A 1 728 ? -10.131 23.099 6.906 1.00 22.06 728 GLY A O 1
ATOM 5645 N N . PRO A 1 729 ? -9.713 25.236 6.282 1.00 27.06 729 PRO A N 1
ATOM 5646 C CA . PRO A 1 729 ? -10.649 25.323 5.164 1.00 27.06 729 PRO A CA 1
ATOM 5647 C C . PRO A 1 729 ? -10.160 24.551 3.933 1.00 27.06 729 PRO A C 1
ATOM 5649 O O . PRO A 1 729 ? -8.963 24.493 3.658 1.00 27.06 729 PRO A O 1
ATOM 5652 N N . GLY A 1 730 ? -11.100 24.008 3.159 1.00 27.48 730 GLY A N 1
ATOM 5653 C CA . GLY A 1 730 ? -10.845 23.540 1.794 1.00 27.48 730 GLY A CA 1
ATOM 5654 C C . GLY A 1 730 ? -10.991 22.032 1.597 1.00 27.48 730 GLY A C 1
ATOM 5655 O O . GLY A 1 730 ? -10.054 21.269 1.824 1.00 27.48 730 GLY A O 1
ATOM 5656 N N . SER A 1 731 ? -12.186 21.644 1.147 1.00 23.41 731 SER A N 1
ATOM 5657 C CA . SER A 1 731 ? -12.527 20.510 0.267 1.00 23.41 731 SER A CA 1
ATOM 5658 C C . SER A 1 731 ? -13.850 19.898 0.727 1.00 23.41 731 SER A C 1
ATOM 5660 O O . SER A 1 731 ? -13.886 18.938 1.496 1.00 23.41 731 SER A O 1
ATOM 5662 N N . LYS A 1 732 ? -14.950 20.512 0.286 1.00 26.86 732 LYS A N 1
ATOM 5663 C CA . LYS A 1 732 ? -16.287 19.926 0.337 1.00 26.86 732 LYS A CA 1
ATOM 5664 C C . LYS A 1 732 ? -16.474 19.103 -0.936 1.00 26.86 732 LYS A C 1
ATOM 5666 O O . LYS A 1 732 ? -16.706 19.671 -1.994 1.00 26.86 732 LYS A O 1
ATOM 5671 N N . HIS A 1 733 ? -16.342 17.783 -0.841 1.00 24.88 733 HIS A N 1
ATOM 5672 C CA . HIS A 1 733 ? -16.829 16.862 -1.868 1.00 24.88 733 HIS A CA 1
ATOM 5673 C C . HIS A 1 733 ? -17.303 15.564 -1.212 1.00 24.88 733 HIS A C 1
ATOM 5675 O O . HIS A 1 733 ? -16.499 14.769 -0.726 1.00 24.88 733 HIS A O 1
ATOM 5681 N N . VAL A 1 734 ? -18.619 15.356 -1.231 1.00 23.34 734 VAL A N 1
ATOM 5682 C CA . VAL A 1 734 ? -19.262 14.053 -1.048 1.00 23.34 734 VAL A CA 1
ATOM 5683 C C . VAL A 1 734 ? -19.633 13.576 -2.451 1.00 23.34 734 VAL A C 1
ATOM 5685 O O . VAL A 1 734 ? -20.473 14.181 -3.109 1.00 23.34 734 VAL A O 1
ATOM 5688 N N . SER A 1 735 ? -18.952 12.542 -2.952 1.00 22.25 735 SER A N 1
ATOM 5689 C CA . SER A 1 735 ? -19.316 11.870 -4.203 1.00 22.25 735 SER A CA 1
ATOM 5690 C C . SER A 1 735 ? -19.857 10.479 -3.900 1.00 22.25 735 SER A C 1
ATOM 5692 O O . SER A 1 735 ? -19.145 9.633 -3.353 1.00 22.25 735 SER A O 1
ATOM 5694 N N . MET A 1 736 ? -21.105 10.256 -4.299 1.00 26.56 736 MET A N 1
ATOM 5695 C CA . MET A 1 736 ? -21.832 8.997 -4.209 1.00 26.56 736 MET A CA 1
ATOM 5696 C C . MET A 1 736 ? -21.385 8.060 -5.343 1.00 26.56 736 MET A C 1
ATOM 5698 O O . MET A 1 736 ? -21.969 8.044 -6.420 1.00 26.56 736 MET A O 1
ATOM 5702 N N . GLN A 1 737 ? -20.301 7.312 -5.130 1.00 22.39 737 GLN A N 1
ATOM 5703 C CA . GLN A 1 737 ? -19.983 6.102 -5.897 1.00 22.39 737 GLN A CA 1
ATOM 5704 C C . GLN A 1 737 ? -19.225 5.119 -4.999 1.00 22.39 737 GLN A C 1
ATOM 5706 O O . GLN A 1 737 ? -18.018 5.249 -4.803 1.00 22.39 737 GLN A O 1
ATOM 5711 N N . LEU A 1 738 ? -19.930 4.111 -4.482 1.00 23.61 738 LEU A N 1
ATOM 5712 C CA . LEU A 1 738 ? -19.312 2.872 -4.018 1.00 23.61 738 LEU A CA 1
ATOM 5713 C C . LEU A 1 738 ? -19.618 1.777 -5.040 1.00 23.61 738 LEU A C 1
ATOM 5715 O O . LEU A 1 738 ? -20.752 1.583 -5.472 1.00 23.61 738 LEU A O 1
ATOM 5719 N N . SER A 1 739 ? -18.548 1.138 -5.497 1.00 22.81 739 SER A N 1
ATOM 5720 C CA . SER A 1 739 ? -18.533 0.116 -6.532 1.00 22.81 739 SER A CA 1
ATOM 5721 C C . SER A 1 739 ? -19.303 -1.131 -6.104 1.00 22.81 739 SER A C 1
ATOM 5723 O O . SER A 1 739 ? -19.015 -1.724 -5.067 1.00 22.81 739 SER A O 1
ATOM 5725 N N . LYS A 1 740 ? -20.237 -1.536 -6.970 1.00 27.88 740 LYS A N 1
ATOM 5726 C CA . LYS A 1 740 ? -20.916 -2.835 -6.999 1.00 27.88 740 LYS A CA 1
ATOM 5727 C C . LYS A 1 740 ? -19.922 -3.998 -6.956 1.00 27.88 740 LYS A C 1
ATOM 5729 O O . LYS A 1 740 ? -18.894 -3.947 -7.628 1.00 27.88 740 LYS A O 1
ATOM 5734 N N . ARG A 1 741 ? -20.366 -5.081 -6.308 1.00 28.39 741 ARG A N 1
ATOM 5735 C CA . ARG A 1 741 ? -19.674 -6.331 -5.933 1.00 28.39 741 ARG A CA 1
ATOM 5736 C C . ARG A 1 741 ? -19.013 -6.201 -4.570 1.00 28.39 741 ARG A C 1
ATOM 5738 O O . ARG A 1 741 ? -18.000 -5.541 -4.481 1.00 28.39 741 ARG A O 1
ATOM 5745 N N . PHE A 1 742 ? -19.633 -6.799 -3.549 1.00 29.11 742 PHE A N 1
ATOM 5746 C CA . PHE A 1 742 ? -19.018 -7.438 -2.365 1.00 29.11 742 PHE A CA 1
ATOM 5747 C C . PHE A 1 742 ? -20.018 -7.639 -1.198 1.00 29.11 742 PHE A C 1
ATOM 5749 O O . PHE A 1 742 ? -19.635 -8.230 -0.194 1.00 29.11 742 PHE A O 1
ATOM 5756 N N . SER A 1 743 ? -21.305 -7.273 -1.336 1.00 32.72 743 SER A N 1
ATOM 5757 C CA . SER A 1 743 ? -22.322 -7.439 -0.271 1.00 32.72 743 SER A CA 1
ATOM 5758 C C . SER A 1 743 ? -22.588 -8.899 0.134 1.00 32.72 743 SER A C 1
ATOM 5760 O O . SER A 1 743 ? -22.863 -9.179 1.300 1.00 32.72 743 SER A O 1
ATOM 5762 N N . GLY A 1 744 ? -22.462 -9.851 -0.798 1.00 28.14 744 GLY A N 1
ATOM 5763 C CA . GLY A 1 744 ? -22.775 -11.261 -0.539 1.00 28.14 744 GLY A CA 1
ATOM 5764 C C . GLY A 1 744 ? -21.834 -11.960 0.451 1.00 28.14 744 GLY A C 1
ATOM 5765 O O . GLY A 1 744 ? -22.280 -12.822 1.203 1.00 28.14 744 GLY A O 1
ATOM 5766 N N . LEU A 1 745 ? -20.551 -11.579 0.494 1.00 30.94 745 LEU A N 1
ATOM 5767 C CA . LEU A 1 745 ? -19.555 -12.228 1.360 1.00 30.94 745 LEU A CA 1
ATOM 5768 C C . LEU A 1 745 ? -19.368 -11.481 2.690 1.00 30.94 745 LEU A C 1
ATOM 5770 O O . LEU A 1 745 ? -19.154 -12.108 3.725 1.00 30.94 745 LEU A O 1
ATOM 5774 N N . THR A 1 746 ? -19.527 -10.151 2.695 1.00 32.94 746 THR A N 1
ATOM 5775 C CA . THR A 1 746 ? -19.508 -9.349 3.929 1.00 32.94 746 THR A CA 1
ATOM 5776 C C . THR A 1 746 ? -20.683 -9.701 4.844 1.00 32.94 746 THR A C 1
ATOM 5778 O O . THR A 1 746 ? -20.491 -9.842 6.049 1.00 32.94 746 THR A O 1
ATOM 5781 N N . ASN A 1 747 ? -21.872 -9.962 4.284 1.00 32.53 747 ASN A N 1
ATOM 5782 C CA . ASN A 1 747 ? -23.044 -10.391 5.060 1.00 32.53 747 ASN A CA 1
ATOM 5783 C C . ASN A 1 747 ? -22.862 -11.767 5.726 1.00 32.53 747 ASN A C 1
ATOM 5785 O O . ASN A 1 747 ? -23.450 -12.016 6.777 1.00 32.53 747 ASN A O 1
ATOM 5789 N N . LEU A 1 748 ? -22.024 -12.642 5.154 1.00 32.28 748 LEU A N 1
ATOM 5790 C CA . LEU A 1 748 ? -21.715 -13.956 5.726 1.00 32.28 748 LEU A CA 1
ATOM 5791 C C . LEU A 1 748 ? -20.697 -13.871 6.881 1.00 32.28 748 LEU A C 1
ATOM 5793 O O . LEU A 1 748 ? -20.723 -14.697 7.789 1.00 32.28 748 LEU A O 1
ATOM 5797 N N . LEU A 1 749 ? -19.801 -12.875 6.849 1.00 33.00 749 LEU A N 1
ATOM 5798 C CA . LEU A 1 749 ? -18.666 -12.755 7.774 1.00 33.00 749 LEU A CA 1
ATOM 5799 C C . LEU A 1 749 ? -18.939 -11.870 8.996 1.00 33.00 749 LEU A C 1
ATOM 5801 O O . LEU A 1 749 ? -18.318 -12.083 10.037 1.00 33.00 749 LEU A O 1
ATOM 5805 N N . PHE A 1 750 ? -19.862 -10.908 8.898 1.00 35.16 750 PHE A N 1
ATOM 5806 C CA . PHE A 1 750 ? -20.113 -9.936 9.972 1.00 35.16 750 PHE A CA 1
ATOM 5807 C C . PHE A 1 750 ? -21.382 -10.195 10.806 1.00 35.16 750 PHE A C 1
ATOM 5809 O O . PHE A 1 750 ? -21.516 -9.587 11.863 1.00 35.16 750 PHE A O 1
ATOM 5816 N N . ASN A 1 751 ? -22.247 -11.150 10.425 1.00 32.16 751 ASN A N 1
ATOM 5817 C CA . ASN A 1 751 ? -23.440 -11.534 11.210 1.00 32.16 751 ASN A CA 1
ATOM 5818 C C . ASN A 1 751 ? -23.321 -12.860 11.990 1.00 32.16 751 ASN A C 1
ATOM 5820 O O . ASN A 1 751 ? -24.288 -13.324 12.591 1.00 32.16 751 ASN A O 1
ATOM 5824 N N . GLY A 1 752 ? -22.134 -13.465 12.054 1.00 29.66 752 GLY A N 1
ATOM 5825 C CA . GLY A 1 752 ? -21.887 -14.657 12.868 1.00 29.66 752 GLY A CA 1
ATOM 5826 C C . GLY A 1 752 ? -21.284 -14.312 14.228 1.00 29.66 752 GLY A C 1
ATOM 5827 O O . GLY A 1 752 ? -20.066 -14.386 14.357 1.00 29.66 752 GLY A O 1
ATOM 5828 N N . SER A 1 753 ? -22.124 -13.959 15.213 1.00 29.20 753 SER A N 1
ATOM 5829 C CA . SER A 1 753 ? -21.844 -13.887 16.671 1.00 29.20 753 SER A CA 1
ATOM 5830 C C . SER A 1 753 ? -22.214 -12.545 17.317 1.00 29.20 753 SER A C 1
ATOM 5832 O O . SER A 1 753 ? -21.359 -11.804 17.806 1.00 29.20 753 SER A O 1
ATOM 5834 N N . ARG A 1 754 ? -23.517 -12.282 17.440 1.00 26.84 754 ARG A N 1
ATOM 5835 C CA . ARG A 1 754 ? -24.064 -11.654 18.649 1.00 26.84 754 ARG A CA 1
ATOM 5836 C C . ARG A 1 754 ? -25.279 -12.456 19.089 1.00 26.84 754 ARG A C 1
ATOM 5838 O O . ARG A 1 754 ? -26.222 -12.607 18.324 1.00 26.84 754 ARG A O 1
ATOM 5845 N N . ASN A 1 755 ? -25.160 -13.005 20.294 1.00 26.78 755 ASN A N 1
ATOM 5846 C CA . ASN A 1 755 ? -26.146 -13.732 21.081 1.00 26.78 755 ASN A CA 1
ATOM 5847 C C . ASN A 1 755 ? -27.585 -13.658 20.560 1.00 26.78 755 ASN A C 1
ATOM 5849 O O . ASN A 1 755 ? -28.259 -12.630 20.662 1.00 26.78 755 ASN A O 1
ATOM 5853 N N . ALA A 1 756 ? -28.063 -14.818 20.117 1.00 27.23 756 ALA A N 1
ATOM 5854 C CA . ALA A 1 756 ? -29.430 -15.231 20.354 1.00 27.23 756 ALA A CA 1
ATOM 5855 C C . ALA A 1 756 ? -29.678 -15.170 21.870 1.00 27.23 756 ALA A C 1
ATOM 5857 O O . ALA A 1 756 ? -29.260 -16.064 22.585 1.00 27.23 756 ALA A O 1
ATOM 5858 N N . ASP A 1 757 ? -30.186 -14.031 22.345 1.00 30.14 757 ASP A N 1
ATOM 5859 C CA . ASP A 1 757 ? -31.041 -13.886 23.532 1.00 30.14 757 ASP A CA 1
ATOM 5860 C C . ASP A 1 757 ? -31.420 -12.411 23.722 1.00 30.14 757 ASP A C 1
ATOM 5862 O O . ASP A 1 757 ? -30.989 -11.702 24.631 1.00 30.14 757 ASP A O 1
ATOM 5866 N N . LYS A 1 758 ? -32.217 -11.935 22.765 1.00 28.59 758 LYS A N 1
ATOM 5867 C CA . LYS A 1 758 ? -33.376 -11.048 22.937 1.00 28.59 758 LYS A CA 1
ATOM 5868 C C . LYS A 1 758 ? -33.964 -10.852 21.548 1.00 28.59 758 LYS A C 1
ATOM 5870 O O . LYS A 1 758 ? -33.774 -9.829 20.899 1.00 28.59 758 LYS A O 1
ATOM 5875 N N . VAL A 1 759 ? -34.655 -11.888 21.079 1.00 30.28 759 VAL A N 1
ATOM 5876 C CA . VAL A 1 759 ? -35.634 -11.731 20.006 1.00 30.28 759 VAL A CA 1
ATOM 5877 C C . VAL A 1 759 ? -36.693 -10.786 20.564 1.00 30.28 759 VAL A C 1
ATOM 5879 O O . VAL A 1 759 ? -37.559 -11.195 21.337 1.00 30.28 759 VAL A O 1
ATOM 5882 N N . LEU A 1 760 ? -36.582 -9.496 20.237 1.00 34.16 760 LEU A N 1
ATOM 5883 C CA . LEU A 1 760 ? -37.757 -8.643 20.245 1.00 34.16 760 LEU A CA 1
ATOM 5884 C C . LEU A 1 760 ? -38.693 -9.272 19.219 1.00 34.16 760 LEU A C 1
ATOM 5886 O O . LEU A 1 760 ? -38.317 -9.515 18.075 1.00 34.16 760 LEU A O 1
ATOM 5890 N N . ASN A 1 761 ? -39.854 -9.661 19.717 1.00 35.66 761 ASN A N 1
ATOM 5891 C CA . ASN A 1 761 ? -40.858 -10.475 19.064 1.00 35.66 761 ASN A CA 1
ATOM 5892 C C . ASN A 1 761 ? -41.459 -9.714 17.869 1.00 35.66 761 ASN A C 1
ATOM 5894 O O . ASN A 1 761 ? -42.571 -9.199 17.957 1.00 35.66 761 ASN A O 1
ATOM 5898 N N . THR A 1 762 ? -40.730 -9.576 16.761 1.00 42.91 762 THR A N 1
ATOM 5899 C CA . THR A 1 762 ? -41.264 -8.930 15.565 1.00 42.91 762 THR A CA 1
ATOM 5900 C C . THR A 1 762 ? -42.126 -9.944 14.825 1.00 42.91 762 THR A C 1
ATOM 5902 O O . THR A 1 762 ? -41.659 -10.800 14.081 1.00 42.91 762 THR A O 1
ATOM 5905 N N . LYS A 1 763 ? -43.443 -9.835 15.016 1.00 50.53 763 LYS A N 1
ATOM 5906 C CA . LYS A 1 763 ? -44.458 -10.554 14.227 1.00 50.53 763 LYS A CA 1
ATOM 5907 C C . LYS A 1 763 ? -44.372 -10.269 12.708 1.00 50.53 763 LYS A C 1
ATOM 5909 O O . LYS A 1 763 ? -45.105 -10.897 11.948 1.00 50.53 763 LYS A O 1
ATOM 5914 N N . ARG A 1 764 ? -43.512 -9.341 12.252 1.00 61.47 764 ARG A N 1
ATOM 5915 C CA . ARG A 1 764 ? -43.372 -8.914 10.848 1.00 61.47 764 ARG A CA 1
ATOM 5916 C C . ARG A 1 764 ? -42.267 -9.648 10.096 1.00 61.47 764 ARG A C 1
ATOM 5918 O O . ARG A 1 764 ? -41.153 -9.821 10.585 1.00 61.47 764 ARG A O 1
ATOM 5925 N N . LYS A 1 765 ? -42.578 -10.034 8.857 1.00 72.94 765 LYS A N 1
ATOM 5926 C CA . LYS A 1 765 ? -41.612 -10.589 7.902 1.00 72.94 765 LYS A CA 1
ATOM 5927 C C . LYS A 1 765 ? -40.764 -9.461 7.310 1.00 72.94 765 LYS A C 1
ATOM 5929 O O . LYS A 1 765 ? -41.291 -8.400 7.004 1.00 72.94 765 LYS A O 1
ATOM 5934 N N . ARG A 1 766 ? -39.474 -9.736 7.092 1.00 83.44 766 ARG A N 1
ATOM 5935 C CA . ARG A 1 766 ? -38.554 -8.857 6.352 1.00 83.44 766 ARG A CA 1
ATOM 5936 C C . ARG A 1 766 ? -39.084 -8.532 4.955 1.00 83.44 766 ARG A C 1
ATOM 5938 O O . ARG A 1 766 ? -39.556 -9.435 4.252 1.00 83.44 766 ARG A O 1
ATOM 5945 N N . LEU A 1 767 ? -38.919 -7.282 4.542 1.00 86.88 767 LEU A N 1
ATOM 5946 C CA . LEU A 1 767 ? -39.229 -6.801 3.204 1.00 86.88 767 LEU A CA 1
ATOM 5947 C C . LEU A 1 767 ? -38.383 -7.502 2.143 1.00 86.88 767 LEU A C 1
ATOM 5949 O O . LEU A 1 767 ? -37.233 -7.893 2.359 1.00 86.88 767 LEU A O 1
ATOM 5953 N N . ARG A 1 768 ? -38.990 -7.665 0.969 1.00 84.81 768 ARG A N 1
ATOM 5954 C CA . ARG A 1 768 ? -38.358 -8.202 -0.235 1.00 84.81 768 ARG A CA 1
ATOM 5955 C C . ARG A 1 768 ? -38.758 -7.340 -1.431 1.00 84.81 768 ARG A C 1
ATOM 5957 O O . ARG A 1 768 ? -39.909 -6.902 -1.454 1.00 84.81 768 ARG A O 1
ATOM 5964 N N . PRO A 1 769 ? -37.869 -7.154 -2.420 1.00 83.62 769 PRO A N 1
ATOM 5965 C CA . PRO A 1 769 ? -38.207 -6.430 -3.638 1.00 83.62 769 PRO A CA 1
ATOM 5966 C C . PRO A 1 769 ? -39.394 -7.067 -4.370 1.00 83.62 769 PRO A C 1
ATOM 5968 O O . PRO A 1 769 ? -39.413 -8.279 -4.612 1.00 83.62 769 PRO A O 1
ATOM 5971 N N . GLY A 1 770 ? -40.373 -6.249 -4.737 1.00 88.12 770 GLY A N 1
ATOM 5972 C CA . GLY A 1 770 ? -41.466 -6.589 -5.636 1.00 88.12 770 GLY A CA 1
ATOM 5973 C C . GLY A 1 770 ? -41.095 -6.396 -7.109 1.00 88.12 770 GLY A C 1
ATOM 5974 O O . GLY A 1 770 ? -39.963 -6.087 -7.483 1.00 88.12 770 GLY A O 1
ATOM 5975 N N . LYS A 1 771 ? -42.075 -6.592 -7.994 1.00 90.94 771 LYS A N 1
ATOM 5976 C CA . LYS A 1 771 ? -41.908 -6.372 -9.432 1.00 90.94 771 LYS A CA 1
ATOM 5977 C C . LYS A 1 771 ? -42.046 -4.882 -9.746 1.00 90.94 771 LYS A C 1
ATOM 5979 O O . LYS A 1 771 ? -43.100 -4.300 -9.511 1.00 90.94 771 LYS A O 1
ATOM 5984 N N . ILE A 1 772 ? -41.010 -4.299 -10.340 1.00 92.94 772 ILE A N 1
ATOM 5985 C CA . ILE A 1 772 ? -40.990 -2.896 -10.770 1.00 92.94 772 ILE A CA 1
ATOM 5986 C C . ILE A 1 772 ? -41.660 -2.781 -12.149 1.00 92.94 772 ILE A C 1
ATOM 5988 O O . ILE A 1 772 ? -41.308 -3.513 -13.079 1.00 92.94 772 ILE A O 1
ATOM 5992 N N . SER A 1 773 ? -42.639 -1.884 -12.295 1.00 91.19 773 SER A N 1
ATOM 5993 C CA . SER A 1 773 ? -43.259 -1.583 -13.596 1.00 91.19 773 SER A CA 1
ATOM 5994 C C . SER A 1 773 ? -42.394 -0.614 -14.432 1.00 91.19 773 SER A C 1
ATOM 5996 O O . SER A 1 773 ? -41.526 0.057 -13.866 1.00 91.19 773 SER A O 1
ATOM 5998 N N . PRO A 1 774 ? -42.581 -0.535 -15.767 1.00 90.25 774 PRO A N 1
ATOM 5999 C CA . PRO A 1 774 ? -41.781 0.329 -16.640 1.00 90.25 774 PRO A CA 1
ATOM 6000 C C . PRO A 1 774 ? -41.819 1.820 -16.273 1.00 90.25 774 PRO A C 1
ATOM 6002 O O . PRO A 1 774 ? -42.681 2.285 -15.530 1.00 90.25 774 PRO A O 1
ATOM 6005 N N . HIS A 1 775 ? -40.885 2.575 -16.851 1.00 86.12 775 HIS A N 1
ATOM 6006 C CA . HIS A 1 775 ? -40.803 4.024 -16.693 1.00 86.12 775 HIS A CA 1
ATOM 6007 C C . HIS A 1 775 ? -42.067 4.728 -17.201 1.00 86.12 775 HIS A C 1
ATOM 6009 O O . HIS A 1 775 ? -42.574 4.396 -18.277 1.00 86.12 775 HIS A O 1
ATOM 6015 N N . ARG A 1 776 ? -42.544 5.724 -16.450 1.00 91.19 776 ARG A N 1
ATOM 6016 C CA . ARG A 1 776 ? -43.728 6.509 -16.814 1.00 91.19 776 ARG A CA 1
ATOM 6017 C C . ARG A 1 776 ? -43.321 7.708 -17.683 1.00 91.19 776 ARG A C 1
ATOM 6019 O O . ARG A 1 776 ? -42.356 8.390 -17.338 1.00 91.19 776 ARG A O 1
ATOM 6026 N N . PRO A 1 777 ? -43.983 7.946 -18.829 1.00 92.19 777 PRO A N 1
ATOM 6027 C CA . PRO A 1 777 ? -43.575 8.989 -19.763 1.00 92.19 777 PRO A CA 1
ATOM 6028 C C . PRO A 1 777 ? -43.942 10.384 -19.249 1.00 92.19 777 PRO A C 1
ATOM 6030 O O . PRO A 1 777 ? -45.063 10.614 -18.815 1.00 92.19 777 PRO A O 1
ATOM 6033 N N . VAL A 1 778 ? -43.017 11.335 -19.393 1.00 93.69 778 VAL A N 1
ATOM 6034 C CA . VAL A 1 778 ? -43.271 12.760 -19.133 1.00 93.69 778 VAL A CA 1
ATOM 6035 C C . VAL A 1 778 ? -43.482 13.492 -20.465 1.00 93.69 778 VAL A C 1
ATOM 6037 O O . VAL A 1 778 ? -42.592 13.406 -21.321 1.00 93.69 778 VAL A O 1
ATOM 6040 N N . PRO A 1 779 ? -44.603 14.218 -20.659 1.00 93.81 779 PRO A N 1
ATOM 6041 C CA . PRO A 1 779 ? -44.848 15.022 -21.856 1.00 93.81 779 PRO A CA 1
ATOM 6042 C C . PRO A 1 779 ? -43.708 15.996 -22.188 1.00 93.81 779 PRO A C 1
ATOM 6044 O O . PRO A 1 779 ? -43.143 16.635 -21.304 1.00 93.81 779 PRO A O 1
ATOM 6047 N N . ASP A 1 780 ? -43.393 16.165 -23.474 1.00 90.12 780 ASP A N 1
ATOM 6048 C CA . ASP A 1 780 ? -42.229 16.958 -23.904 1.00 90.12 780 ASP A CA 1
ATOM 6049 C C . ASP A 1 780 ? -42.344 18.469 -23.656 1.00 90.12 780 ASP A C 1
ATOM 6051 O O . ASP A 1 780 ? -41.325 19.158 -23.644 1.00 90.12 780 ASP A O 1
ATOM 6055 N N . HIS A 1 781 ? -43.556 18.985 -23.431 1.00 91.62 781 HIS A N 1
ATOM 6056 C CA . HIS A 1 781 ? -43.778 20.394 -23.095 1.00 91.62 781 HIS A CA 1
ATOM 6057 C C . HIS A 1 781 ? -43.426 20.731 -21.636 1.00 91.62 781 HIS A C 1
ATOM 6059 O O . HIS A 1 781 ? -43.269 21.907 -21.314 1.00 91.62 781 HIS A O 1
ATOM 6065 N N . ILE A 1 782 ? -43.292 19.728 -20.758 1.00 94.31 782 ILE A N 1
ATOM 6066 C CA . ILE A 1 782 ? -42.913 19.933 -19.357 1.00 94.31 782 ILE A CA 1
ATOM 6067 C C . ILE A 1 782 ? -41.390 20.121 -19.269 1.00 94.31 782 ILE A C 1
ATOM 6069 O O . ILE A 1 782 ? -40.636 19.257 -19.738 1.00 94.31 782 ILE A O 1
ATOM 6073 N N . PRO A 1 783 ? -40.901 21.219 -18.660 1.00 90.69 783 PRO A N 1
ATOM 6074 C CA . PRO A 1 783 ? -39.471 21.459 -18.501 1.00 90.69 783 PRO A CA 1
ATOM 6075 C C . PRO A 1 783 ? -38.782 20.341 -17.707 1.00 90.69 783 PRO A C 1
ATOM 6077 O O . PRO A 1 783 ? -39.133 20.062 -16.563 1.00 90.69 783 PRO A O 1
ATOM 6080 N N . LYS A 1 784 ? -37.761 19.718 -18.306 1.00 92.25 784 LYS A N 1
ATOM 6081 C CA . LYS A 1 784 ? -36.977 18.641 -17.680 1.00 92.25 784 LYS A CA 1
ATOM 6082 C C . LYS A 1 784 ? -35.722 19.224 -17.007 1.00 92.25 784 LYS A C 1
ATOM 6084 O O . LYS A 1 784 ? -35.032 20.026 -17.645 1.00 92.25 784 LYS A O 1
ATOM 6089 N N . PRO A 1 785 ? -35.370 18.806 -15.778 1.00 89.81 785 PRO A N 1
ATOM 6090 C CA . PRO A 1 785 ? -34.123 19.208 -15.137 1.00 89.81 785 PRO A CA 1
ATOM 6091 C C . PRO A 1 785 ? -32.876 18.850 -15.970 1.00 89.81 785 PRO A C 1
ATOM 6093 O O . PRO A 1 785 ? -32.871 17.838 -16.683 1.00 89.81 785 PRO A O 1
ATOM 6096 N N . PRO A 1 786 ? -31.765 19.603 -15.845 1.00 84.12 786 PRO A N 1
ATOM 6097 C CA . PRO A 1 786 ? -30.555 19.385 -16.647 1.00 84.12 786 PRO A CA 1
ATOM 6098 C C . PRO A 1 786 ? -29.947 17.978 -16.529 1.00 84.12 786 PRO A C 1
ATOM 6100 O O . PRO A 1 786 ? -29.304 17.497 -17.464 1.00 84.12 786 PRO A O 1
ATOM 6103 N N . TYR A 1 787 ? -30.150 17.301 -15.394 1.00 83.50 787 TYR A N 1
ATOM 6104 C CA . TYR A 1 787 ? -29.544 16.000 -15.109 1.00 83.50 787 TYR A CA 1
ATOM 6105 C C . TYR A 1 787 ? -30.206 14.818 -15.819 1.00 83.50 787 TYR A C 1
ATOM 6107 O O . TYR A 1 787 ? -29.574 13.773 -15.935 1.00 83.50 787 TYR A O 1
ATOM 6115 N N . VAL A 1 788 ? -31.428 14.969 -16.341 1.00 81.69 788 VAL A N 1
ATOM 6116 C CA . VAL A 1 788 ? -32.206 13.867 -16.947 1.00 81.69 788 VAL A CA 1
ATOM 6117 C C . VAL A 1 788 ? -31.491 13.247 -18.162 1.00 81.69 788 VAL A C 1
ATOM 6119 O O . VAL A 1 788 ? -31.708 12.088 -18.504 1.00 81.69 788 VAL A O 1
ATOM 6122 N N . LYS A 1 789 ? -30.573 13.986 -18.800 1.00 70.81 789 LYS A N 1
ATOM 6123 C CA . LYS A 1 789 ? -29.761 13.505 -19.934 1.00 70.81 789 LYS A CA 1
ATOM 6124 C C . LYS A 1 789 ? -28.544 12.662 -19.518 1.00 70.81 789 LYS A C 1
ATOM 6126 O O . LYS A 1 789 ? -27.871 12.103 -20.381 1.00 70.81 789 LYS A O 1
ATOM 6131 N N . SER A 1 790 ? -28.238 12.572 -18.222 1.00 71.56 790 SER A N 1
ATOM 6132 C CA . SER A 1 790 ? -27.075 11.867 -17.674 1.00 71.56 790 SER A CA 1
ATOM 6133 C C . SER A 1 790 ? -27.501 10.632 -16.881 1.00 71.56 790 SER A C 1
ATOM 6135 O O . SER A 1 790 ? -28.341 10.708 -15.994 1.00 71.56 790 SER A O 1
ATOM 6137 N N . LYS A 1 791 ? -26.843 9.490 -17.124 1.00 58.91 791 LYS A N 1
ATOM 6138 C CA . LYS A 1 791 ? -27.014 8.274 -16.303 1.00 58.91 791 LYS A CA 1
ATOM 6139 C C . LYS A 1 791 ? -26.265 8.322 -14.963 1.00 58.91 791 LYS A C 1
ATOM 6141 O O . LYS A 1 791 ? -26.346 7.371 -14.194 1.00 58.91 791 LYS A O 1
ATOM 6146 N N . LYS A 1 792 ? -25.490 9.378 -14.694 1.00 60.31 792 LYS A N 1
ATOM 6147 C CA . LYS A 1 792 ? -24.792 9.582 -13.416 1.00 60.31 792 LYS A CA 1
ATOM 6148 C C . LYS A 1 792 ? -25.504 10.669 -12.608 1.00 60.31 792 LYS A C 1
ATOM 6150 O O . LYS A 1 792 ? -25.785 11.717 -13.200 1.00 60.31 792 LYS A O 1
ATOM 6155 N N . PRO A 1 793 ? -25.751 10.457 -11.301 1.00 59.94 793 PRO A N 1
ATOM 6156 C CA . PRO A 1 793 ? -26.311 11.496 -10.451 1.00 59.94 793 PRO A CA 1
ATOM 6157 C C . PRO A 1 793 ? -25.342 12.692 -10.405 1.00 59.94 793 PRO A C 1
ATOM 6159 O O . PRO A 1 793 ? -24.126 12.484 -10.297 1.00 59.94 793 PRO A O 1
ATOM 6162 N N . PRO A 1 794 ? -25.837 13.934 -10.533 1.00 66.62 794 PRO A N 1
ATOM 6163 C CA . PRO A 1 794 ? -25.037 15.131 -10.296 1.00 66.62 794 PRO A CA 1
ATOM 6164 C C . PRO A 1 794 ? -24.458 15.120 -8.877 1.00 66.62 794 PRO A C 1
ATOM 6166 O O . PRO A 1 794 ? -25.136 14.710 -7.941 1.00 66.62 794 PRO A O 1
ATOM 6169 N N . GLY A 1 795 ? -23.215 15.577 -8.706 1.00 59.91 795 GLY A N 1
ATOM 6170 C CA . GLY A 1 795 ? -22.685 15.848 -7.366 1.00 59.91 795 GLY A CA 1
ATOM 6171 C C . GLY A 1 795 ? -23.395 17.037 -6.708 1.00 59.91 795 GLY A C 1
ATOM 6172 O O . GLY A 1 795 ? -24.070 17.804 -7.393 1.00 59.91 795 GLY A O 1
ATOM 6173 N N . ILE A 1 796 ? -23.199 17.213 -5.397 1.00 67.31 796 ILE A N 1
ATOM 6174 C CA . ILE A 1 796 ? -23.720 18.376 -4.662 1.00 67.31 796 ILE A CA 1
ATOM 6175 C C . ILE A 1 796 ? -23.087 19.652 -5.232 1.00 67.31 796 ILE A C 1
ATOM 6177 O O . ILE A 1 796 ? -21.856 19.773 -5.261 1.00 67.31 796 ILE A O 1
ATOM 6181 N N . ALA A 1 797 ? -23.911 20.588 -5.702 1.00 71.19 797 ALA A N 1
ATOM 6182 C CA . ALA A 1 797 ? -23.432 21.871 -6.206 1.00 71.19 797 ALA A CA 1
ATOM 6183 C C . ALA A 1 797 ? -22.761 22.688 -5.089 1.00 71.19 797 ALA A C 1
ATOM 6185 O O . ALA A 1 797 ? -23.230 22.734 -3.953 1.00 71.19 797 ALA A O 1
ATOM 6186 N N . SER A 1 798 ? -21.633 23.322 -5.418 1.00 67.81 798 SER A N 1
ATOM 6187 C CA . SER A 1 798 ? -20.871 24.134 -4.467 1.00 67.81 798 SER A CA 1
ATOM 6188 C C . SER A 1 798 ? -21.552 25.483 -4.250 1.00 67.81 798 SER A C 1
ATOM 6190 O O . SER A 1 798 ? -21.694 26.252 -5.198 1.00 67.81 798 SER A O 1
ATOM 6192 N N . GLY A 1 799 ? -21.838 25.809 -2.991 1.00 76.31 799 GLY A N 1
ATOM 6193 C CA . GLY A 1 799 ? -22.436 27.083 -2.588 1.00 76.31 799 GLY A CA 1
ATOM 6194 C C . GLY A 1 799 ? -23.924 26.977 -2.218 1.00 76.31 799 GLY A C 1
ATOM 6195 O O . GLY A 1 799 ? -24.619 26.102 -2.728 1.00 76.31 799 GLY A O 1
ATOM 6196 N N . PRO A 1 800 ? -24.396 27.828 -1.289 1.00 83.88 800 PRO A N 1
ATOM 6197 C CA . PRO A 1 800 ? -25.778 27.810 -0.831 1.00 83.88 800 PRO A CA 1
ATOM 6198 C C . PRO A 1 800 ? -26.757 28.320 -1.895 1.00 83.88 800 PRO A C 1
ATOM 6200 O O . PRO A 1 800 ? -26.472 29.312 -2.565 1.00 83.88 800 PRO A O 1
ATOM 6203 N N . GLU A 1 801 ? -27.933 27.696 -1.994 1.00 88.94 801 GLU A N 1
ATOM 6204 C CA . GLU A 1 801 ? -29.059 28.210 -2.788 1.00 88.94 801 GLU A CA 1
ATOM 6205 C C . GLU A 1 801 ? -29.674 29.417 -2.065 1.00 88.94 801 GLU A C 1
ATOM 6207 O O . GLU A 1 801 ? -30.508 29.265 -1.175 1.00 88.94 801 GLU A O 1
ATOM 6212 N N . VAL A 1 802 ? -29.191 30.615 -2.407 1.00 91.81 802 VAL A N 1
ATOM 6213 C CA . VAL A 1 802 ? -29.684 31.903 -1.899 1.00 91.81 802 VAL A CA 1
ATOM 6214 C C . VAL A 1 802 ? -30.419 32.621 -3.021 1.00 91.81 802 VAL A C 1
ATOM 6216 O O . VAL A 1 802 ? -29.859 32.825 -4.101 1.00 91.81 802 VAL A O 1
ATOM 6219 N N . HIS A 1 803 ? -31.663 33.011 -2.762 1.00 92.19 803 HIS A N 1
ATOM 6220 C CA . HIS A 1 803 ? -32.580 33.480 -3.800 1.00 92.19 803 HIS A CA 1
ATOM 6221 C C . HIS A 1 803 ? -32.843 34.985 -3.737 1.00 92.19 803 HIS A C 1
ATOM 6223 O O . HIS A 1 803 ? -32.814 35.606 -2.674 1.00 92.19 803 HIS A O 1
ATOM 6229 N N . ASP A 1 804 ? -33.124 35.562 -4.902 1.00 92.62 804 ASP A N 1
ATOM 6230 C CA . ASP A 1 804 ? -33.782 36.861 -5.025 1.00 92.62 804 ASP A CA 1
ATOM 6231 C C . ASP A 1 804 ? -35.303 36.714 -4.818 1.00 92.62 804 ASP A C 1
ATOM 6233 O O . ASP A 1 804 ? -35.820 35.603 -4.693 1.00 92.62 804 ASP A O 1
ATOM 6237 N N . GLU A 1 805 ? -36.041 37.827 -4.789 1.00 92.12 805 GLU A N 1
ATOM 6238 C CA . GLU A 1 805 ? -37.499 37.829 -4.561 1.00 92.12 805 GLU A CA 1
ATOM 6239 C C . GLU A 1 805 ? -38.244 36.882 -5.517 1.00 92.12 805 GLU A C 1
ATOM 6241 O O . GLU A 1 805 ? -39.069 36.072 -5.089 1.00 92.12 805 GLU A O 1
ATOM 6246 N N . LYS A 1 806 ? -37.879 36.903 -6.805 1.00 93.38 806 LYS A N 1
ATOM 6247 C CA . LYS A 1 806 ? -38.458 36.024 -7.826 1.00 93.38 806 LYS A CA 1
ATOM 6248 C C . LYS A 1 806 ? -38.123 34.550 -7.580 1.00 93.38 806 LYS A C 1
ATOM 6250 O O . LYS A 1 806 ? -38.981 33.683 -7.748 1.00 93.38 806 LYS A O 1
ATOM 6255 N N . GLY A 1 807 ? -36.886 34.241 -7.197 1.00 93.19 807 GLY A N 1
ATOM 6256 C CA . GLY A 1 807 ? -36.478 32.885 -6.842 1.00 93.19 807 GLY A CA 1
ATOM 6257 C C . GLY A 1 807 ? -37.231 32.353 -5.625 1.00 93.19 807 GLY A C 1
ATOM 6258 O O . GLY A 1 807 ? -37.658 31.200 -5.636 1.00 93.19 807 GLY A O 1
ATOM 6259 N N . ILE A 1 808 ? -37.482 33.200 -4.623 1.00 95.56 808 ILE A N 1
ATOM 6260 C CA . ILE A 1 808 ? -38.290 32.854 -3.445 1.00 95.56 808 ILE A CA 1
ATOM 6261 C C . ILE A 1 808 ? -39.733 32.527 -3.848 1.00 95.56 808 ILE A C 1
ATOM 6263 O O . ILE A 1 808 ? -40.291 31.539 -3.371 1.00 95.56 808 ILE A O 1
ATOM 6267 N N . GLU A 1 809 ? -40.345 33.303 -4.744 1.00 95.69 809 GLU A N 1
ATOM 6268 C CA . GLU A 1 809 ? -41.688 33.006 -5.262 1.00 95.69 809 GLU A CA 1
ATOM 6269 C C . GLU A 1 809 ? -41.745 31.655 -5.988 1.00 95.69 809 GLU A C 1
ATOM 6271 O O . GLU A 1 809 ? -42.669 30.868 -5.757 1.00 95.69 809 GLU A O 1
ATOM 6276 N N . CYS A 1 810 ? -40.741 31.345 -6.814 1.00 96.06 810 CYS A N 1
ATOM 6277 C CA . CYS A 1 810 ? -40.637 30.046 -7.480 1.00 96.06 810 CYS A CA 1
ATOM 6278 C C . CYS A 1 810 ? -40.416 28.890 -6.489 1.00 96.06 810 CYS A C 1
ATOM 6280 O O . CYS A 1 810 ? -41.029 27.829 -6.642 1.00 96.06 810 CYS A O 1
ATOM 6282 N N . MET A 1 811 ? -39.592 29.085 -5.455 1.00 96.62 811 MET A N 1
ATOM 6283 C CA . MET A 1 811 ? -39.393 28.108 -4.377 1.00 96.62 811 MET A CA 1
ATOM 6284 C C . MET A 1 811 ? -40.673 27.874 -3.571 1.00 96.62 811 MET A C 1
ATOM 6286 O O . MET A 1 811 ? -41.025 26.735 -3.280 1.00 96.62 811 MET A O 1
ATOM 6290 N N . ARG A 1 812 ? -41.431 28.933 -3.269 1.00 96.81 812 ARG A N 1
ATOM 6291 C CA . ARG A 1 812 ? -42.751 28.821 -2.631 1.00 96.81 812 ARG A CA 1
ATOM 6292 C C . ARG A 1 812 ? -43.746 28.069 -3.512 1.00 96.81 812 ARG A C 1
ATOM 6294 O O . ARG A 1 812 ? -44.510 27.256 -3.006 1.00 96.81 812 ARG A O 1
ATOM 6301 N N . ALA A 1 813 ? -43.765 28.330 -4.819 1.00 96.44 813 ALA A N 1
ATOM 6302 C CA . ALA A 1 813 ? -44.665 27.641 -5.744 1.00 96.44 813 ALA A CA 1
ATOM 6303 C C . ALA A 1 813 ? -44.341 26.141 -5.862 1.00 96.44 813 ALA A C 1
ATOM 6305 O O . ALA A 1 813 ? -45.246 25.317 -5.756 1.00 96.44 813 ALA A O 1
ATOM 6306 N N . SER A 1 814 ? -43.063 25.793 -6.040 1.00 96.81 814 SER A N 1
ATOM 6307 C CA . SER A 1 814 ? -42.609 24.396 -6.109 1.00 96.81 814 SER A CA 1
ATOM 6308 C C . SER A 1 814 ? -42.797 23.660 -4.777 1.00 96.81 814 SER A C 1
ATOM 6310 O O . SER A 1 814 ? -43.327 22.552 -4.774 1.00 96.81 814 SER A O 1
ATOM 6312 N N . GLY A 1 815 ? -42.468 24.291 -3.645 1.00 97.19 815 GLY A N 1
ATOM 6313 C CA . GLY A 1 815 ? -42.693 23.739 -2.306 1.00 97.19 815 GLY A CA 1
ATOM 6314 C C . GLY A 1 815 ? -44.172 23.486 -1.989 1.00 97.19 815 GLY A C 1
ATOM 6315 O O . GLY A 1 815 ? -44.514 22.405 -1.511 1.00 97.19 815 GLY A O 1
ATOM 6316 N N . ARG A 1 816 ? -45.069 24.425 -2.331 1.00 97.25 816 ARG A N 1
ATOM 6317 C CA . ARG A 1 816 ? -46.523 24.232 -2.171 1.00 97.25 816 ARG A CA 1
ATOM 6318 C C . ARG A 1 816 ? -47.050 23.071 -3.006 1.00 97.25 816 ARG A C 1
ATOM 6320 O O . ARG A 1 816 ? -47.848 22.290 -2.498 1.00 97.25 816 ARG A O 1
ATOM 6327 N N . LEU A 1 817 ? -46.607 22.939 -4.259 1.00 97.44 817 LEU A N 1
ATOM 6328 C CA . LEU A 1 817 ? -47.015 21.813 -5.099 1.00 97.44 817 LEU A CA 1
ATOM 6329 C C . LEU A 1 817 ? -46.514 20.481 -4.521 1.00 97.44 817 LEU A C 1
ATOM 6331 O O . LEU A 1 817 ? -47.290 19.534 -4.443 1.00 97.44 817 LEU A O 1
ATOM 6335 N N . ALA A 1 818 ? -45.255 20.409 -4.074 1.00 97.62 818 ALA A N 1
ATOM 6336 C CA . ALA A 1 818 ? -44.714 19.203 -3.442 1.00 97.62 818 ALA A CA 1
ATOM 6337 C C . ALA A 1 818 ? -45.529 18.798 -2.200 1.00 97.62 818 ALA A C 1
ATOM 6339 O O . ALA A 1 818 ? -45.881 17.631 -2.048 1.00 97.62 818 ALA A O 1
ATOM 6340 N N . ALA A 1 819 ? -45.912 19.772 -1.368 1.00 97.19 819 ALA A N 1
ATOM 6341 C CA . ALA A 1 819 ? -46.749 19.544 -0.193 1.00 97.19 819 ALA A CA 1
ATOM 6342 C C . ALA A 1 819 ? -48.154 19.028 -0.557 1.00 97.19 819 ALA A C 1
ATOM 6344 O O . ALA A 1 819 ? -48.611 18.046 0.023 1.00 97.19 819 ALA A O 1
ATOM 6345 N N . GLN A 1 820 ? -48.809 19.626 -1.561 1.00 97.50 820 GLN A N 1
ATOM 6346 C CA . GLN A 1 820 ? -50.122 19.175 -2.049 1.00 97.50 820 GLN A CA 1
ATOM 6347 C C . GLN A 1 820 ? -50.071 17.748 -2.604 1.00 97.50 820 GLN A C 1
ATOM 6349 O O . GLN A 1 820 ? -50.975 16.949 -2.366 1.00 97.50 820 GLN A O 1
ATOM 6354 N N . VAL A 1 821 ? -49.005 17.417 -3.336 1.00 97.69 821 VAL A N 1
ATOM 6355 C CA . VAL A 1 821 ? -48.787 16.071 -3.876 1.00 97.69 821 VAL A CA 1
ATOM 6356 C C . VAL A 1 821 ? -48.526 15.066 -2.753 1.00 97.69 821 VAL A C 1
ATOM 6358 O O . VAL A 1 821 ? -49.065 13.962 -2.801 1.00 97.69 821 VAL A O 1
ATOM 6361 N N . LEU A 1 822 ? -47.753 15.435 -1.727 1.00 97.88 822 LEU A N 1
ATOM 6362 C CA . LEU A 1 822 ? -47.507 14.592 -0.555 1.00 97.88 822 LEU A CA 1
ATOM 6363 C C . LEU A 1 822 ? -48.790 14.341 0.252 1.00 97.88 822 LEU A C 1
ATOM 6365 O O . LEU A 1 822 ? -49.049 13.203 0.645 1.00 97.88 822 LEU A O 1
ATOM 6369 N N . GLU A 1 823 ? -49.616 15.369 0.467 1.00 96.56 823 GLU A N 1
ATOM 6370 C CA . GLU A 1 823 ? -50.915 15.237 1.140 1.00 96.56 823 GLU A CA 1
ATOM 6371 C C . GLU A 1 823 ? -51.841 14.300 0.359 1.00 96.56 823 GLU A C 1
ATOM 6373 O O . GLU A 1 823 ? -52.382 13.348 0.926 1.00 96.56 823 GLU A O 1
ATOM 6378 N N . PHE A 1 824 ? -51.950 14.501 -0.958 1.00 97.00 824 PHE A N 1
ATOM 6379 C CA . PHE A 1 824 ? -52.701 13.613 -1.840 1.00 97.00 824 PHE A CA 1
ATOM 6380 C C . PHE A 1 824 ? -52.187 12.170 -1.772 1.00 97.00 824 PHE A C 1
ATOM 6382 O O . PHE A 1 824 ? -52.986 11.255 -1.565 1.00 97.00 824 PHE A O 1
ATOM 6389 N N . ALA A 1 825 ? -50.873 11.952 -1.872 1.00 96.69 825 ALA A N 1
ATOM 6390 C CA . ALA A 1 825 ? -50.265 10.626 -1.775 1.00 96.69 825 ALA A CA 1
ATOM 6391 C C . ALA A 1 825 ? -50.582 9.947 -0.433 1.00 96.69 825 ALA A C 1
ATOM 6393 O O . ALA A 1 825 ? -50.901 8.758 -0.399 1.00 96.69 825 ALA A O 1
ATOM 6394 N N . GLY A 1 826 ? -50.574 10.717 0.659 1.00 94.81 826 GLY A N 1
ATOM 6395 C CA . GLY A 1 826 ? -50.974 10.268 1.989 1.00 94.81 826 GLY A CA 1
ATOM 6396 C C . GLY A 1 826 ? -52.412 9.748 2.053 1.00 94.81 826 GLY A C 1
ATOM 6397 O O . GLY A 1 826 ? -52.659 8.737 2.707 1.00 94.81 826 GLY A O 1
ATOM 6398 N N . THR A 1 827 ? -53.357 10.362 1.326 1.00 96.50 827 THR A N 1
ATOM 6399 C CA . THR A 1 827 ? -54.762 9.890 1.277 1.00 96.50 827 THR A CA 1
ATOM 6400 C C . THR A 1 827 ? -54.933 8.530 0.597 1.00 96.50 827 THR A C 1
ATOM 6402 O O . THR A 1 827 ? -55.943 7.852 0.802 1.00 96.50 827 THR A O 1
ATOM 6405 N N . LEU A 1 828 ? -53.952 8.110 -0.208 1.00 96.44 828 LEU A N 1
ATOM 6406 C CA . LEU A 1 828 ? -53.971 6.829 -0.910 1.00 96.44 828 LEU A CA 1
ATOM 6407 C C . LEU A 1 828 ? -53.504 5.671 -0.021 1.00 96.44 828 LEU A C 1
ATOM 6409 O O . LEU A 1 828 ? -53.794 4.517 -0.337 1.00 96.44 828 LEU A O 1
ATOM 6413 N N . VAL A 1 829 ? -52.802 5.955 1.081 1.00 97.06 829 VAL A N 1
ATOM 6414 C CA . VAL A 1 829 ? -52.220 4.945 1.974 1.00 97.06 829 VAL A CA 1
ATOM 6415 C C . VAL A 1 829 ? -53.326 4.165 2.686 1.00 97.06 829 VAL A C 1
ATOM 6417 O O . VAL A 1 829 ? -53.989 4.660 3.594 1.00 97.06 829 VAL A O 1
ATOM 6420 N N . LYS A 1 830 ? -53.522 2.910 2.275 1.00 95.25 830 LYS A N 1
ATOM 6421 C CA . LYS A 1 830 ? -54.475 1.972 2.880 1.00 95.25 830 LYS A CA 1
ATOM 6422 C C . LYS A 1 830 ? -54.030 0.523 2.662 1.00 95.25 830 LYS A C 1
ATOM 6424 O O . LYS A 1 830 ? -53.370 0.253 1.655 1.00 95.25 830 LYS A O 1
ATOM 6429 N N . PRO A 1 831 ? -54.431 -0.426 3.526 1.00 95.56 831 PRO A N 1
ATOM 6430 C CA . PRO A 1 831 ? -54.110 -1.832 3.316 1.00 95.56 831 PRO A CA 1
ATOM 6431 C C . PRO A 1 831 ? -54.579 -2.317 1.937 1.00 95.56 831 PRO A C 1
ATOM 6433 O O . PRO A 1 831 ? -55.699 -2.036 1.506 1.00 95.56 831 PRO A O 1
ATOM 6436 N N . GLY A 1 832 ? -53.709 -3.035 1.231 1.00 93.44 832 GLY A N 1
ATOM 6437 C CA . GLY A 1 832 ? -53.959 -3.600 -0.094 1.00 93.44 832 GLY A CA 1
ATOM 6438 C C . GLY A 1 832 ? -53.524 -2.736 -1.284 1.00 93.44 832 GLY A C 1
ATOM 6439 O O . GLY A 1 832 ? -53.364 -3.296 -2.368 1.00 93.44 832 GLY A O 1
ATOM 6440 N N . ILE A 1 833 ? -53.290 -1.426 -1.118 1.00 96.75 833 ILE A N 1
ATOM 6441 C CA . ILE A 1 833 ? -52.775 -0.583 -2.215 1.00 96.75 833 ILE A CA 1
ATOM 6442 C C . ILE A 1 833 ? -51.302 -0.888 -2.483 1.00 96.75 833 ILE A C 1
ATOM 6444 O O . ILE A 1 833 ? -50.537 -1.118 -1.546 1.00 96.75 833 ILE A O 1
ATOM 6448 N N . LYS A 1 834 ? -50.875 -0.882 -3.744 1.00 97.12 834 LYS A N 1
ATOM 6449 C CA . LYS A 1 834 ? -49.464 -1.072 -4.100 1.00 97.12 834 LYS A CA 1
ATOM 6450 C C . LYS A 1 834 ? -48.700 0.243 -4.089 1.00 97.12 834 LYS A C 1
ATOM 6452 O O . LYS A 1 834 ? -49.234 1.278 -4.481 1.00 97.12 834 LYS A O 1
ATOM 6457 N N . THR A 1 835 ? -47.419 0.198 -3.736 1.00 96.44 835 THR A N 1
ATOM 6458 C CA . THR A 1 835 ? -46.555 1.388 -3.822 1.00 96.44 835 THR A CA 1
ATOM 6459 C C . THR A 1 835 ? -46.441 1.903 -5.261 1.00 96.44 835 THR A C 1
ATOM 6461 O O . THR A 1 835 ? -46.456 3.111 -5.474 1.00 96.44 835 THR A O 1
ATOM 6464 N N . ASP A 1 836 ? -46.458 1.021 -6.271 1.00 96.88 836 ASP A N 1
ATOM 6465 C CA . ASP A 1 836 ? -46.512 1.425 -7.688 1.00 96.88 836 ASP A CA 1
ATOM 6466 C C . ASP A 1 836 ? -47.826 2.128 -8.095 1.00 96.88 836 ASP A C 1
ATOM 6468 O O . ASP A 1 836 ? -47.825 2.928 -9.030 1.00 96.88 836 ASP A O 1
ATOM 6472 N N . GLU A 1 837 ? -48.944 1.867 -7.405 1.00 97.12 837 GLU A N 1
ATOM 6473 C CA . GLU A 1 837 ? -50.211 2.588 -7.628 1.00 97.12 837 GLU A CA 1
ATOM 6474 C C . GLU A 1 837 ? -50.154 4.002 -7.033 1.00 97.12 837 GLU A C 1
ATOM 6476 O O . GLU A 1 837 ? -50.677 4.942 -7.634 1.00 97.12 837 GLU A O 1
ATOM 6481 N N . ILE A 1 838 ? -49.457 4.172 -5.903 1.00 97.06 838 ILE A N 1
ATOM 6482 C CA . ILE A 1 838 ? -49.154 5.492 -5.328 1.00 97.06 838 ILE A CA 1
ATOM 6483 C C . ILE A 1 838 ? -48.254 6.281 -6.288 1.00 97.06 838 ILE A C 1
ATOM 6485 O O . ILE A 1 838 ? -48.578 7.419 -6.620 1.00 97.06 838 ILE A O 1
ATOM 6489 N N . ASP A 1 839 ? -47.184 5.670 -6.813 1.00 97.75 839 ASP A N 1
ATOM 6490 C CA . ASP A 1 839 ? -46.321 6.290 -7.834 1.00 97.75 839 ASP A CA 1
ATOM 6491 C C . ASP A 1 839 ? -47.103 6.712 -9.081 1.00 97.75 839 ASP A C 1
ATOM 6493 O O . ASP A 1 839 ? -46.874 7.799 -9.605 1.00 97.75 839 ASP A O 1
ATOM 6497 N N . GLN A 1 840 ? -48.056 5.896 -9.542 1.00 97.12 840 GLN A N 1
ATOM 6498 C CA . GLN A 1 840 ? -48.904 6.248 -10.681 1.00 97.12 840 GLN A CA 1
ATOM 6499 C C . GLN A 1 840 ? -49.736 7.505 -10.427 1.00 97.12 840 GLN A C 1
ATOM 6501 O O . GLN A 1 840 ? -49.787 8.389 -11.284 1.00 97.12 840 GLN A O 1
ATOM 6506 N N . ALA A 1 841 ? -50.401 7.569 -9.275 1.00 96.88 841 ALA A N 1
ATOM 6507 C CA . ALA A 1 841 ? -51.262 8.687 -8.919 1.00 96.88 841 ALA A CA 1
ATOM 6508 C C . ALA A 1 841 ? -50.449 9.971 -8.684 1.00 96.88 841 ALA A C 1
ATOM 6510 O O . ALA A 1 841 ? -50.816 11.032 -9.188 1.00 96.88 841 ALA A O 1
ATOM 6511 N N . VAL A 1 842 ? -49.309 9.860 -7.993 1.00 97.56 842 VAL A N 1
ATOM 6512 C CA . VAL A 1 842 ? -48.368 10.968 -7.771 1.00 97.56 842 VAL A CA 1
ATOM 6513 C C . VAL A 1 842 ? -47.798 11.476 -9.091 1.00 97.56 842 VAL A C 1
ATOM 6515 O O . VAL A 1 842 ? -47.808 12.681 -9.334 1.00 97.56 842 VAL A O 1
ATOM 6518 N N . HIS A 1 843 ? -47.362 10.575 -9.976 1.00 97.75 843 HIS A N 1
ATOM 6519 C CA . HIS A 1 843 ? -46.884 10.940 -11.307 1.00 97.75 843 HIS A CA 1
ATOM 6520 C C . HIS A 1 843 ? -47.939 11.752 -12.058 1.00 97.75 843 HIS A C 1
ATOM 6522 O O . HIS A 1 843 ? -47.637 12.846 -12.522 1.00 97.75 843 HIS A O 1
ATOM 6528 N N . GLN A 1 844 ? -49.179 11.262 -12.132 1.00 97.12 844 GLN A N 1
ATOM 6529 C CA . GLN A 1 844 ? -50.245 11.952 -12.857 1.00 97.12 844 GLN A CA 1
ATOM 6530 C C . GLN A 1 844 ? -50.519 13.348 -12.282 1.00 97.12 844 GLN A C 1
ATOM 6532 O O . GLN A 1 844 ? -50.559 14.309 -13.040 1.00 97.12 844 GLN A O 1
ATOM 6537 N N . MET A 1 845 ? -50.606 13.485 -10.954 1.00 97.44 845 MET A N 1
ATOM 6538 C CA . MET A 1 845 ? -50.839 14.782 -10.310 1.00 97.44 845 MET A CA 1
ATOM 6539 C C . MET A 1 845 ? -49.709 15.789 -10.579 1.00 97.44 845 MET A C 1
ATOM 6541 O O . MET A 1 845 ? -49.980 16.968 -10.810 1.00 97.44 845 MET A O 1
ATOM 6545 N N . ILE A 1 846 ? -48.448 15.344 -10.575 1.00 97.62 846 ILE A N 1
ATOM 6546 C CA . ILE A 1 846 ? -47.292 16.198 -10.891 1.00 97.62 846 ILE A CA 1
ATOM 6547 C C . ILE A 1 846 ? -47.358 16.676 -12.351 1.00 97.62 846 ILE A C 1
ATOM 6549 O O . ILE A 1 846 ? -47.166 17.865 -12.618 1.00 97.62 846 ILE A O 1
ATOM 6553 N N . ILE A 1 847 ? -47.678 15.771 -13.282 1.00 97.50 847 ILE A N 1
ATOM 6554 C CA . ILE A 1 847 ? -47.816 16.084 -14.711 1.00 97.50 847 ILE A CA 1
ATOM 6555 C C . ILE A 1 847 ? -48.990 17.035 -14.973 1.00 97.50 847 ILE A C 1
ATOM 6557 O O . ILE A 1 847 ? -48.824 18.002 -15.715 1.00 97.50 847 ILE A O 1
ATOM 6561 N N . ASP A 1 848 ? -50.142 16.814 -14.338 1.00 96.06 848 ASP A N 1
ATOM 6562 C CA . ASP A 1 848 ? -51.338 17.655 -14.492 1.00 96.06 848 ASP A CA 1
ATOM 6563 C C . ASP A 1 848 ? -51.101 19.098 -14.011 1.00 96.06 848 ASP A C 1
ATOM 6565 O O . ASP A 1 848 ? -51.719 20.036 -14.514 1.00 96.06 848 ASP A O 1
ATOM 6569 N N . ASN A 1 849 ? -50.155 19.292 -13.085 1.00 96.31 849 ASN A N 1
ATOM 6570 C CA . ASN A 1 849 ? -49.712 20.605 -12.608 1.00 96.31 849 ASN A CA 1
ATOM 6571 C C . ASN A 1 849 ? -48.520 21.179 -13.402 1.00 96.31 849 ASN A C 1
ATOM 6573 O O . ASN A 1 849 ? -47.919 22.173 -12.990 1.00 96.31 849 ASN A O 1
ATOM 6577 N N . GLY A 1 850 ? -48.160 20.572 -14.538 1.00 95.81 850 GLY A N 1
ATOM 6578 C CA . GLY A 1 850 ? -47.101 21.054 -15.429 1.00 95.81 850 GLY A CA 1
ATOM 6579 C C . GLY A 1 850 ? -45.687 20.965 -14.844 1.00 95.81 850 GLY A C 1
ATOM 6580 O O . GLY A 1 850 ? -44.787 21.663 -15.315 1.00 95.81 850 GLY A O 1
ATOM 6581 N N . ALA A 1 851 ? -45.482 20.134 -13.820 1.00 97.31 851 ALA A N 1
ATOM 6582 C CA . ALA A 1 851 ? -44.199 19.948 -13.153 1.00 97.31 851 ALA A CA 1
ATOM 6583 C C . ALA A 1 851 ? -43.539 18.624 -13.560 1.00 97.31 851 ALA A C 1
ATOM 6585 O O . ALA A 1 851 ? -44.185 17.696 -14.044 1.00 97.31 851 ALA A O 1
ATOM 6586 N N . TYR A 1 852 ? -42.225 18.527 -13.358 1.00 97.31 852 TYR A N 1
ATOM 6587 C CA . TYR A 1 852 ? -41.470 17.294 -13.581 1.00 97.31 852 TYR A CA 1
ATOM 6588 C C . TYR A 1 852 ? -41.214 16.567 -12.247 1.00 97.31 852 TYR A C 1
ATOM 6590 O O . TYR A 1 852 ? -40.777 17.213 -11.294 1.00 97.31 852 TYR A O 1
ATOM 6598 N N . PRO A 1 853 ? -41.426 15.241 -12.148 1.00 97.06 853 PRO A N 1
ATOM 6599 C CA . PRO A 1 853 ? -41.097 14.478 -10.942 1.00 97.06 853 PRO A CA 1
ATOM 6600 C C . PRO A 1 853 ? -39.579 14.306 -10.819 1.00 97.06 853 PRO A C 1
ATOM 6602 O O . PRO A 1 853 ? -38.974 13.521 -11.547 1.00 97.06 853 PRO A O 1
ATOM 6605 N N . SER A 1 854 ? -38.939 15.050 -9.918 1.00 95.00 854 SER A N 1
ATOM 6606 C CA . SER A 1 854 ? -37.472 15.165 -9.870 1.00 95.00 854 SER A CA 1
ATOM 6607 C C . SER A 1 854 ? -36.725 13.833 -9.693 1.00 95.00 854 SER A C 1
ATOM 6609 O O . SER A 1 854 ? -35.696 13.676 -10.361 1.00 95.00 854 SER A O 1
ATOM 6611 N N . PRO A 1 855 ? -37.203 12.856 -8.892 1.00 93.62 855 PRO A N 1
ATOM 6612 C CA . PRO A 1 855 ? -36.533 11.563 -8.751 1.00 93.62 855 PRO A CA 1
ATOM 6613 C C . PRO A 1 855 ? -36.460 10.793 -10.074 1.00 93.62 855 PRO A C 1
ATOM 6615 O O . PRO A 1 855 ? -35.506 10.058 -10.319 1.00 93.62 855 PRO A O 1
ATOM 6618 N N . LEU A 1 856 ? -37.417 11.003 -10.980 1.00 92.81 856 LEU A N 1
ATOM 6619 C CA . LEU A 1 856 ? -37.525 10.253 -12.222 1.00 92.81 856 LEU A CA 1
ATOM 6620 C C . LEU A 1 856 ? -36.301 10.497 -13.121 1.00 92.81 856 LEU A C 1
ATOM 6622 O O . LEU A 1 856 ? -36.101 11.583 -13.670 1.00 92.81 856 LEU A O 1
ATOM 6626 N N . GLY A 1 857 ? -35.463 9.471 -13.283 1.00 87.12 857 GLY A N 1
ATOM 6627 C CA . GLY A 1 857 ? -34.217 9.543 -14.050 1.00 87.12 857 GLY A CA 1
ATOM 6628 C C . GLY A 1 857 ? -33.033 10.173 -13.306 1.00 87.12 857 GLY A C 1
ATOM 6629 O O . GLY A 1 857 ? -31.929 10.192 -13.855 1.00 87.12 857 GLY A O 1
ATOM 6630 N N . TYR A 1 858 ? -33.199 10.632 -12.061 1.00 87.62 858 TYR A N 1
ATOM 6631 C CA . TYR A 1 858 ? -32.096 11.147 -11.248 1.00 87.62 858 TYR A CA 1
ATOM 6632 C C . TYR A 1 858 ? -31.111 10.016 -10.937 1.00 87.62 858 TYR A C 1
ATOM 6634 O O . TYR A 1 858 ? -31.459 9.047 -10.275 1.00 87.62 858 TYR A O 1
ATOM 6642 N N . GLY A 1 859 ? -29.899 10.064 -11.501 1.00 79.44 859 GLY A N 1
ATOM 6643 C CA . GLY A 1 859 ? -28.910 8.985 -11.355 1.00 79.44 859 GLY A CA 1
ATOM 6644 C C . GLY A 1 859 ? -29.369 7.606 -11.854 1.00 79.44 859 GLY A C 1
ATOM 6645 O O . GLY A 1 859 ? -28.751 6.601 -11.509 1.00 79.44 859 GLY A O 1
ATOM 6646 N N . GLY A 1 860 ? -30.445 7.548 -12.647 1.00 85.62 860 GLY A N 1
ATOM 6647 C CA . GLY A 1 860 ? -31.088 6.304 -13.070 1.00 85.62 860 GLY A CA 1
ATOM 6648 C C . GLY A 1 860 ? -32.170 5.759 -12.128 1.00 85.62 860 GLY A C 1
ATOM 6649 O O . GLY A 1 860 ? -32.544 4.599 -12.298 1.00 85.62 860 GLY A O 1
ATOM 6650 N N . PHE A 1 861 ? -32.680 6.539 -11.165 1.00 91.00 861 PHE A N 1
ATOM 6651 C CA . PHE A 1 861 ? -33.839 6.143 -10.356 1.00 91.00 861 PHE A CA 1
ATOM 6652 C C . PHE A 1 861 ? -35.089 5.967 -11.250 1.00 91.00 861 PHE A C 1
ATOM 6654 O O . PHE A 1 861 ? -35.355 6.814 -12.112 1.00 91.00 861 PHE A O 1
ATOM 6661 N N . PRO A 1 862 ? -35.836 4.852 -11.124 1.00 91.62 862 PRO A N 1
ATOM 6662 C CA . PRO A 1 862 ? -36.815 4.460 -12.141 1.00 91.62 862 PRO A CA 1
ATOM 6663 C C . PRO A 1 862 ? -38.222 5.050 -11.962 1.00 91.62 862 PRO A C 1
ATOM 6665 O O . PRO A 1 862 ? -39.038 4.894 -12.876 1.00 91.62 862 PRO A O 1
ATOM 6668 N N . LYS A 1 863 ? -38.520 5.686 -10.822 1.00 95.44 863 LYS A N 1
ATOM 6669 C CA . LYS A 1 863 ? -39.876 6.076 -10.393 1.00 95.44 863 LYS A CA 1
ATOM 6670 C C . LYS A 1 863 ? -39.992 7.573 -10.099 1.00 95.44 863 LYS A C 1
ATOM 6672 O O . LYS A 1 863 ? -38.994 8.283 -10.082 1.00 95.44 863 LYS A O 1
ATOM 6677 N N . SER A 1 864 ? -41.220 8.057 -9.951 1.00 96.25 864 SER A N 1
ATOM 6678 C CA . SER A 1 864 ? -41.552 9.483 -9.800 1.00 96.25 864 SER A CA 1
ATOM 6679 C C . SER A 1 864 ? -41.518 9.948 -8.349 1.00 96.25 864 SER A C 1
ATOM 6681 O O . SER A 1 864 ? -41.392 11.141 -8.097 1.00 96.25 864 SER A O 1
ATOM 6683 N N . VAL A 1 865 ? -41.638 9.000 -7.422 1.00 96.38 865 VAL A N 1
ATOM 6684 C CA . VAL A 1 865 ? -41.693 9.194 -5.973 1.00 96.38 865 VAL A CA 1
ATOM 6685 C C . VAL A 1 865 ? -40.889 8.086 -5.291 1.00 96.38 865 VAL A C 1
ATOM 6687 O O . VAL A 1 865 ? -40.752 6.989 -5.845 1.00 96.38 865 VAL A O 1
ATOM 6690 N N . CYS A 1 866 ? -40.369 8.355 -4.100 1.00 97.06 866 CYS A N 1
ATOM 6691 C CA . CYS A 1 866 ? -39.763 7.345 -3.238 1.00 97.06 866 CYS A CA 1
ATOM 6692 C C . CYS A 1 866 ? -40.808 6.848 -2.224 1.00 97.06 866 CYS A C 1
ATOM 6694 O O . CYS A 1 866 ? -41.540 7.640 -1.634 1.00 97.06 866 CYS A O 1
ATOM 6696 N N . THR A 1 867 ? -40.887 5.534 -2.008 1.00 96.69 867 THR A N 1
ATOM 6697 C CA . THR A 1 867 ? -41.792 4.914 -1.024 1.00 96.69 867 THR A CA 1
ATOM 6698 C C . THR A 1 867 ? -41.018 3.961 -0.124 1.00 96.69 867 THR A C 1
ATOM 6700 O O . THR A 1 867 ? -40.688 2.845 -0.532 1.00 96.69 867 THR A O 1
ATOM 6703 N N . SER A 1 868 ? -40.749 4.383 1.108 1.00 97.06 868 SER A N 1
ATOM 6704 C CA . SER A 1 868 ? -39.936 3.644 2.076 1.00 97.06 868 SER A CA 1
ATOM 6705 C C . SER A 1 868 ? -40.832 3.038 3.156 1.00 97.06 868 SER A C 1
ATOM 6707 O O . SER A 1 868 ? -41.316 3.734 4.045 1.00 97.06 868 SER A O 1
ATOM 6709 N N . VAL A 1 869 ? -41.102 1.736 3.051 1.00 96.25 869 VAL A N 1
ATOM 6710 C CA . VAL A 1 869 ? -41.984 1.007 3.978 1.00 96.25 869 VAL A CA 1
ATOM 6711 C C . VAL A 1 869 ? -41.180 0.420 5.145 1.00 96.25 869 VAL A C 1
ATOM 6713 O O . VAL A 1 869 ? -40.117 -0.149 4.920 1.00 96.25 869 VAL A O 1
ATOM 6716 N N . ASN A 1 870 ? -41.710 0.487 6.369 1.00 95.81 870 ASN A N 1
ATOM 6717 C CA . ASN A 1 870 ? -41.210 -0.182 7.580 1.00 95.81 870 ASN A CA 1
ATOM 6718 C C . ASN A 1 870 ? -39.700 -0.021 7.839 1.00 95.81 870 ASN A C 1
ATOM 6720 O O . ASN A 1 870 ? -39.275 1.013 8.340 1.00 95.81 870 ASN A O 1
ATOM 6724 N N . GLU A 1 871 ? -38.888 -1.052 7.579 1.00 94.44 871 GLU A N 1
ATOM 6725 C CA . GLU A 1 871 ? -37.435 -1.015 7.784 1.00 94.44 871 GLU A CA 1
ATOM 6726 C C . GLU A 1 871 ? -36.663 -0.242 6.707 1.00 94.44 871 GLU A C 1
ATOM 6728 O O . GLU A 1 871 ? -35.453 -0.056 6.835 1.00 94.44 871 GLU A O 1
ATOM 6733 N N . CYS A 1 872 ? -37.330 0.187 5.636 1.00 95.38 872 CYS A N 1
ATOM 6734 C CA . CYS A 1 872 ? -36.748 1.048 4.618 1.00 95.38 872 CYS A CA 1
ATOM 6735 C C . CYS A 1 872 ? -36.562 2.462 5.178 1.00 95.38 872 CYS A C 1
ATOM 6737 O O . CYS A 1 872 ? -37.530 3.133 5.517 1.00 95.38 872 CYS A O 1
ATOM 6739 N N . ILE A 1 873 ? -35.306 2.897 5.259 1.00 94.06 873 ILE A N 1
ATOM 6740 C CA . ILE A 1 873 ? -34.889 4.203 5.768 1.00 94.06 873 ILE A CA 1
ATOM 6741 C C . ILE A 1 873 ? -35.255 5.301 4.766 1.00 94.06 873 ILE A C 1
ATOM 6743 O O . ILE A 1 873 ? -35.904 6.267 5.144 1.00 94.06 873 ILE A O 1
ATOM 6747 N N . CYS A 1 874 ? -34.832 5.153 3.507 1.00 92.38 874 CYS A N 1
ATOM 6748 C CA . CYS A 1 874 ? -35.061 6.130 2.440 1.00 92.38 874 CYS A CA 1
ATOM 6749 C C . CYS A 1 874 ? -34.895 5.492 1.047 1.00 92.38 874 CYS A C 1
ATOM 6751 O O . CYS A 1 874 ? -34.435 4.350 0.917 1.00 92.38 874 CYS A O 1
ATOM 6753 N N . HIS A 1 875 ? -35.268 6.245 0.004 1.00 92.56 875 HIS A N 1
ATOM 6754 C CA . HIS A 1 875 ? -35.100 5.893 -1.415 1.00 92.56 875 HIS A CA 1
ATOM 6755 C C . HIS A 1 875 ? -35.731 4.554 -1.853 1.00 92.56 875 HIS A C 1
ATOM 6757 O O . HIS A 1 875 ? -35.287 3.948 -2.833 1.00 92.56 875 HIS A O 1
ATOM 6763 N N . GLY A 1 876 ? -36.755 4.065 -1.148 1.00 95.00 876 GLY A N 1
ATOM 6764 C CA . GLY A 1 876 ? -37.457 2.850 -1.557 1.00 95.00 876 GLY A CA 1
ATOM 6765 C C . GLY A 1 876 ? -38.100 3.011 -2.935 1.00 95.00 876 GLY A C 1
ATOM 6766 O O . GLY A 1 876 ? -38.797 3.996 -3.185 1.00 95.00 876 GLY A O 1
ATOM 6767 N N . ILE A 1 877 ? -37.861 2.059 -3.841 1.00 96.25 877 ILE A N 1
ATOM 6768 C CA . ILE A 1 877 ? -38.441 2.082 -5.191 1.00 96.25 877 ILE A CA 1
ATOM 6769 C C . ILE A 1 877 ? -39.891 1.560 -5.148 1.00 96.25 877 ILE A C 1
ATOM 6771 O O . ILE A 1 877 ? -40.097 0.408 -4.763 1.00 96.25 877 ILE A O 1
ATOM 6775 N N . PRO A 1 878 ? -40.889 2.335 -5.620 1.00 96.75 878 PRO A N 1
ATOM 6776 C CA . PRO A 1 878 ? -42.247 1.837 -5.833 1.00 96.75 878 PRO A CA 1
ATOM 6777 C C . PRO A 1 878 ? -42.309 0.574 -6.708 1.00 96.75 878 PRO A C 1
ATOM 6779 O O . PRO A 1 878 ? -41.769 0.531 -7.820 1.00 96.75 878 PRO A O 1
ATOM 6782 N N . ASP A 1 879 ? -43.005 -0.453 -6.226 1.00 94.44 879 ASP A N 1
ATOM 6783 C CA . ASP A 1 879 ? -43.081 -1.773 -6.844 1.00 94.44 879 ASP A CA 1
ATOM 6784 C C . ASP A 1 879 ? -44.458 -2.440 -6.637 1.00 94.44 879 ASP A C 1
ATOM 6786 O O . ASP A 1 879 ? -45.438 -1.836 -6.193 1.00 94.44 879 ASP A O 1
ATOM 6790 N N . SER A 1 880 ? -44.571 -3.712 -7.024 1.00 94.50 880 SER A N 1
ATOM 6791 C CA . SER A 1 880 ? -45.823 -4.462 -6.937 1.00 94.50 880 SER A CA 1
ATOM 6792 C C . SER A 1 880 ? -46.253 -4.855 -5.516 1.00 94.50 880 SER A C 1
ATOM 6794 O O . SER A 1 880 ? -47.236 -5.596 -5.395 1.00 94.50 880 SER A O 1
ATOM 6796 N N . ARG A 1 881 ? -45.524 -4.467 -4.461 1.00 89.00 881 ARG A N 1
ATOM 6797 C CA . ARG A 1 881 ? -45.853 -4.795 -3.069 1.00 89.00 881 ARG A CA 1
ATOM 6798 C C . ARG A 1 881 ? -47.096 -4.028 -2.629 1.00 89.00 881 ARG A C 1
ATOM 6800 O O . ARG A 1 881 ? -47.115 -2.802 -2.662 1.00 89.00 881 ARG A O 1
ATOM 6807 N N . ALA A 1 882 ? -48.098 -4.763 -2.151 1.00 93.12 882 ALA A N 1
ATOM 6808 C CA . ALA A 1 882 ? -49.250 -4.188 -1.468 1.00 93.12 882 ALA A CA 1
ATOM 6809 C C . ALA A 1 882 ? -48.891 -3.816 -0.021 1.00 93.12 882 ALA A C 1
ATOM 6811 O O . ALA A 1 882 ? -48.180 -4.569 0.646 1.00 93.12 882 ALA A O 1
ATOM 6812 N N . LEU A 1 883 ? -49.378 -2.674 0.460 1.00 95.00 883 LEU A N 1
ATOM 6813 C CA . LEU A 1 883 ? -49.263 -2.287 1.861 1.00 95.00 883 LEU A CA 1
ATOM 6814 C C . LEU A 1 883 ? -50.097 -3.220 2.741 1.00 95.00 883 LEU A C 1
ATOM 6816 O O . LEU A 1 883 ? -51.226 -3.572 2.395 1.00 95.00 883 LEU A O 1
ATOM 6820 N N . GLU A 1 884 ? -49.537 -3.624 3.874 1.00 94.19 884 GLU A N 1
ATOM 6821 C CA . GLU A 1 884 ? -50.197 -4.485 4.853 1.00 94.19 884 GLU A CA 1
ATOM 6822 C C . GLU A 1 884 ? -50.780 -3.645 5.996 1.00 94.19 884 GLU A C 1
ATOM 6824 O O . GLU A 1 884 ? -50.351 -2.517 6.252 1.00 94.19 884 GLU A O 1
ATOM 6829 N N . ASP A 1 885 ? -51.786 -4.189 6.680 1.00 92.88 885 ASP A N 1
ATOM 6830 C CA . ASP A 1 885 ? -52.331 -3.563 7.884 1.00 92.88 885 ASP A CA 1
ATOM 6831 C C . ASP A 1 885 ? -51.252 -3.478 8.978 1.00 92.88 885 ASP A C 1
ATOM 6833 O O . ASP A 1 885 ? -50.566 -4.456 9.292 1.00 92.88 885 ASP A O 1
ATOM 6837 N N . GLY A 1 886 ? -51.069 -2.273 9.510 1.00 91.75 886 GLY A N 1
ATOM 6838 C CA . GLY A 1 886 ? -50.039 -1.907 10.471 1.00 91.75 886 GLY A CA 1
ATOM 6839 C C . GLY A 1 886 ? -48.739 -1.362 9.870 1.00 91.75 886 GLY A C 1
ATOM 6840 O O . GLY A 1 886 ? -47.889 -0.892 10.635 1.00 91.75 886 GLY A O 1
ATOM 6841 N N . ASP A 1 887 ? -48.540 -1.389 8.551 1.00 95.56 887 ASP A N 1
ATOM 6842 C CA . ASP A 1 887 ? -47.340 -0.809 7.933 1.00 95.56 887 ASP A CA 1
ATOM 6843 C C . ASP A 1 887 ? -47.203 0.694 8.247 1.00 95.56 887 ASP A C 1
ATOM 6845 O O . ASP A 1 887 ? -48.185 1.434 8.350 1.00 95.56 887 ASP A O 1
ATOM 6849 N N . ILE A 1 888 ? -45.959 1.163 8.330 1.00 97.19 888 ILE A N 1
ATOM 6850 C CA . ILE A 1 888 ? -45.636 2.588 8.188 1.00 97.19 888 ILE A CA 1
ATOM 6851 C C . ILE A 1 888 ? -44.929 2.804 6.852 1.00 97.19 888 ILE A C 1
ATOM 6853 O O . ILE A 1 888 ? -44.137 1.962 6.429 1.00 97.19 888 ILE A O 1
ATOM 6857 N N . ILE A 1 889 ? -45.217 3.912 6.173 1.00 97.69 889 ILE A N 1
ATOM 6858 C CA . ILE A 1 889 ? -44.631 4.236 4.867 1.00 97.69 889 ILE A CA 1
ATOM 6859 C C . ILE A 1 889 ? -44.226 5.705 4.821 1.00 97.69 889 ILE A C 1
ATOM 6861 O O . ILE A 1 889 ? -45.074 6.584 4.951 1.00 97.69 889 ILE A O 1
ATOM 6865 N N . ASN A 1 890 ? -42.940 5.983 4.618 1.00 98.31 890 ASN A N 1
ATOM 6866 C CA . ASN A 1 890 ? -42.496 7.299 4.180 1.00 98.31 890 ASN A CA 1
ATOM 6867 C C . ASN A 1 890 ? -42.735 7.441 2.672 1.00 98.31 890 ASN A C 1
ATOM 6869 O O . ASN A 1 890 ? -42.366 6.560 1.892 1.00 98.31 890 ASN A O 1
ATOM 6873 N N . ILE A 1 891 ? -43.388 8.535 2.291 1.00 98.06 891 ILE A N 1
ATOM 6874 C CA . ILE A 1 891 ? -43.534 8.964 0.903 1.00 98.06 891 ILE A CA 1
ATOM 6875 C C . ILE A 1 891 ? -42.719 10.242 0.761 1.00 98.06 891 ILE A C 1
ATOM 6877 O O . ILE A 1 891 ? -42.938 11.192 1.512 1.00 98.06 891 ILE A O 1
ATOM 6881 N N . ASP A 1 892 ? -41.793 10.236 -0.186 1.00 97.56 892 ASP A N 1
ATOM 6882 C CA . ASP A 1 892 ? -40.847 11.318 -0.442 1.00 97.56 892 ASP A CA 1
ATOM 6883 C C . ASP A 1 892 ? -41.059 11.849 -1.868 1.00 97.56 892 ASP A C 1
ATOM 6885 O O . ASP A 1 892 ? -40.959 11.113 -2.861 1.00 97.56 892 ASP A O 1
ATOM 6889 N N . VAL A 1 893 ? -41.478 13.117 -1.920 1.00 97.56 893 VAL A N 1
ATOM 6890 C CA . VAL A 1 893 ? -42.003 13.827 -3.081 1.00 97.56 893 VAL A CA 1
ATOM 6891 C C . VAL A 1 893 ? -41.122 15.030 -3.382 1.00 97.56 893 VAL A C 1
ATOM 6893 O O . VAL A 1 893 ? -41.139 16.034 -2.669 1.00 97.56 893 VAL A O 1
ATOM 6896 N N . THR A 1 894 ? -40.505 14.992 -4.561 1.00 96.81 894 THR A N 1
ATOM 6897 C CA . THR A 1 894 ? -39.805 16.149 -5.116 1.00 96.81 894 THR A CA 1
ATOM 6898 C C . THR A 1 894 ? -40.363 16.539 -6.484 1.00 96.81 894 THR A C 1
ATOM 6900 O O . THR A 1 894 ? -40.349 15.754 -7.440 1.00 96.81 894 THR A O 1
ATOM 6903 N N . VAL A 1 895 ? -40.753 17.802 -6.650 1.00 97.19 895 VAL A N 1
ATOM 6904 C CA . VAL A 1 895 ? -41.256 18.350 -7.925 1.00 97.19 895 VAL A CA 1
ATOM 6905 C C . VAL A 1 895 ? -40.308 19.399 -8.488 1.00 97.19 895 VAL A C 1
ATOM 6907 O O . VAL A 1 895 ? -39.681 20.132 -7.733 1.00 97.19 895 VAL A O 1
ATOM 6910 N N . TYR A 1 896 ? -40.220 19.499 -9.811 1.00 97.31 896 TYR A N 1
ATOM 6911 C CA . TYR A 1 896 ? -39.506 20.564 -10.509 1.00 97.31 896 TYR A CA 1
ATOM 6912 C C . TYR A 1 896 ? -40.504 21.433 -11.270 1.00 97.31 896 TYR A C 1
ATOM 6914 O O . TYR A 1 896 ? -41.076 21.008 -12.277 1.00 97.31 896 TYR A O 1
ATOM 6922 N N . LEU A 1 897 ? -40.722 22.647 -10.769 1.00 96.44 897 LEU A N 1
ATOM 6923 C CA . LEU A 1 897 ? -41.691 23.611 -11.285 1.00 96.44 897 LEU A CA 1
ATOM 6924 C C . LEU A 1 897 ? -41.017 24.978 -11.428 1.00 96.44 897 LEU A C 1
ATOM 6926 O O . LEU A 1 897 ? -40.275 25.413 -10.550 1.00 96.44 897 LEU A O 1
ATOM 6930 N N . ASN A 1 898 ? -41.262 25.670 -12.543 1.00 93.88 898 ASN A N 1
ATOM 6931 C CA . ASN A 1 898 ? -40.713 27.007 -12.822 1.00 93.88 898 ASN A CA 1
ATOM 6932 C C . ASN A 1 898 ? -39.177 27.114 -12.721 1.00 93.88 898 ASN A C 1
ATOM 6934 O O . ASN A 1 898 ? -38.639 28.196 -12.489 1.00 93.88 898 ASN A O 1
ATOM 6938 N N . GLY A 1 899 ? -38.462 26.002 -12.915 1.00 93.12 899 GLY A N 1
ATOM 6939 C CA . GLY A 1 899 ? -37.003 25.952 -12.840 1.00 93.12 899 GLY A CA 1
ATOM 6940 C C . GLY A 1 899 ? -36.429 25.643 -11.453 1.00 93.12 899 GLY A C 1
ATOM 6941 O O . GLY A 1 899 ? -35.208 25.697 -11.303 1.00 93.12 899 GLY A O 1
ATOM 6942 N N . TYR A 1 900 ? -37.276 25.327 -10.468 1.00 95.94 900 TYR A N 1
ATOM 6943 C CA . TYR A 1 900 ? -36.899 25.103 -9.071 1.00 95.94 900 TYR A CA 1
ATOM 6944 C C . TYR A 1 900 ? -37.465 23.786 -8.532 1.00 95.94 900 TYR A C 1
ATOM 6946 O O . TYR A 1 900 ? -38.550 23.359 -8.930 1.00 95.94 900 TYR A O 1
ATOM 6954 N N . HIS A 1 901 ? -36.716 23.158 -7.629 1.00 96.50 901 HIS A N 1
ATOM 6955 C CA . HIS A 1 901 ? -37.092 21.935 -6.932 1.00 96.50 901 HIS A CA 1
ATOM 6956 C C . HIS A 1 901 ? -37.801 22.257 -5.608 1.00 96.50 901 HIS A C 1
ATOM 6958 O O . HIS A 1 901 ? -37.295 23.049 -4.816 1.00 96.50 901 HIS A O 1
ATOM 6964 N N . GLY A 1 902 ? -38.948 21.626 -5.362 1.00 95.88 902 GLY A N 1
ATOM 6965 C CA . GLY A 1 902 ? -39.612 21.602 -4.058 1.00 95.88 902 GLY A CA 1
ATOM 6966 C C . GLY A 1 902 ? -39.581 20.186 -3.503 1.00 95.88 902 GLY A C 1
ATOM 6967 O O . GLY A 1 902 ? -39.981 19.275 -4.226 1.00 95.88 902 GLY A O 1
ATOM 6968 N N . ASP A 1 903 ? -39.100 20.021 -2.269 1.00 97.06 903 ASP A N 1
ATOM 6969 C CA . ASP A 1 903 ? -38.715 18.720 -1.710 1.00 97.06 903 ASP A CA 1
ATOM 6970 C C . ASP A 1 903 ? -39.278 18.491 -0.302 1.00 97.06 903 ASP A C 1
ATOM 6972 O O . ASP A 1 903 ? -39.148 19.361 0.576 1.00 97.06 903 ASP A O 1
ATOM 6976 N N . THR A 1 904 ? -39.970 17.372 -0.098 1.00 97.31 904 THR A N 1
ATOM 6977 C CA . THR A 1 904 ? -40.625 17.047 1.174 1.00 97.31 904 THR A CA 1
ATOM 6978 C C . THR A 1 904 ? -41.004 15.576 1.275 1.00 97.31 904 THR A C 1
ATOM 6980 O O . THR A 1 904 ? -41.356 14.922 0.295 1.00 97.31 904 THR A O 1
ATOM 6983 N N . SER A 1 905 ? -41.046 15.077 2.507 1.00 97.56 905 SER A N 1
ATOM 6984 C CA . SER A 1 905 ? -41.470 13.718 2.802 1.00 97.56 905 SER A CA 1
ATOM 6985 C C . SER A 1 905 ? -42.170 13.617 4.152 1.00 97.56 905 SER A C 1
ATOM 6987 O O . SER A 1 905 ? -41.952 14.415 5.070 1.00 97.56 905 SER A O 1
ATOM 6989 N N . ALA A 1 906 ? -43.026 12.608 4.292 1.00 97.69 906 ALA A N 1
ATOM 6990 C CA . ALA A 1 906 ? -43.687 12.293 5.553 1.00 97.69 906 ALA A CA 1
ATOM 6991 C C . ALA A 1 906 ? -43.955 10.794 5.681 1.00 97.69 906 ALA A C 1
ATOM 6993 O O . ALA A 1 906 ? -44.248 10.113 4.698 1.00 97.69 906 ALA A O 1
ATOM 6994 N N . THR A 1 907 ? -43.893 10.281 6.914 1.00 98.19 907 THR A N 1
ATOM 6995 C CA . THR A 1 907 ? -44.317 8.912 7.232 1.00 98.19 907 THR A CA 1
ATOM 6996 C C . THR A 1 907 ? -45.806 8.851 7.576 1.00 98.19 907 THR A C 1
ATOM 6998 O O . THR A 1 907 ? -46.261 9.502 8.517 1.00 98.19 907 THR A O 1
ATOM 7001 N N . PHE A 1 908 ? -46.548 8.019 6.844 1.00 97.94 908 PHE A N 1
ATOM 7002 C CA . PHE A 1 908 ? -47.977 7.756 7.007 1.00 97.94 908 PHE A CA 1
ATOM 7003 C C . PHE A 1 908 ? -48.235 6.377 7.622 1.00 97.94 908 PHE A C 1
ATOM 7005 O O . PHE A 1 908 ? -47.422 5.455 7.512 1.00 97.94 908 PHE A O 1
ATOM 7012 N N . PHE A 1 909 ? -49.400 6.239 8.253 1.00 97.62 909 PHE A N 1
ATOM 7013 C CA . PHE A 1 909 ? -49.882 4.988 8.831 1.00 97.62 909 PHE A CA 1
ATOM 7014 C C . PHE A 1 909 ? -50.754 4.234 7.827 1.00 97.62 909 PHE A C 1
ATOM 7016 O O . PHE A 1 909 ? -51.682 4.811 7.263 1.00 97.62 909 PHE A O 1
ATOM 7023 N N . CYS A 1 910 ? -50.500 2.942 7.642 1.00 95.81 910 CYS A N 1
ATOM 7024 C CA . CYS A 1 910 ? -51.343 2.059 6.848 1.00 95.81 910 CYS A CA 1
ATOM 7025 C C . CYS A 1 910 ? -52.167 1.163 7.776 1.00 95.81 910 CYS A C 1
ATOM 7027 O O . CYS A 1 910 ? -51.661 0.181 8.312 1.00 95.81 910 CYS A O 1
ATOM 7029 N N . GLY A 1 911 ? -53.443 1.503 7.970 1.00 92.50 911 GLY A N 1
ATOM 7030 C CA . GLY A 1 911 ? -54.329 0.747 8.858 1.00 92.50 911 GLY A CA 1
ATOM 7031 C C . GLY A 1 911 ? -53.970 0.902 10.344 1.00 92.50 911 GLY A C 1
ATOM 7032 O O . GLY A 1 911 ? -53.673 2.016 10.791 1.00 92.50 911 GLY A O 1
ATOM 7033 N N . ASP A 1 912 ? -54.029 -0.183 11.122 1.00 91.81 912 ASP A N 1
ATOM 7034 C CA . ASP A 1 912 ? -53.787 -0.143 12.572 1.00 91.81 912 ASP A CA 1
ATOM 7035 C C . ASP A 1 912 ? -52.324 -0.436 12.949 1.00 91.81 912 ASP A C 1
ATOM 7037 O O . ASP A 1 912 ? -51.892 -1.576 13.119 1.00 91.81 912 ASP A O 1
ATOM 7041 N N . VAL A 1 913 ? -51.532 0.632 13.057 1.00 92.94 913 VAL A N 1
ATOM 7042 C CA . VAL A 1 913 ? -50.114 0.585 13.448 1.00 92.94 913 VAL A CA 1
ATOM 7043 C C . VAL A 1 913 ? -49.981 0.402 14.961 1.00 92.94 913 VAL A C 1
ATOM 7045 O O . VAL A 1 913 ? -50.735 0.994 15.732 1.00 92.94 913 VAL A O 1
ATOM 7048 N N . ASP A 1 914 ? -48.993 -0.376 15.399 1.00 89.50 914 ASP A N 1
ATOM 7049 C CA . ASP A 1 914 ? -48.705 -0.566 16.821 1.00 89.50 914 ASP A CA 1
ATOM 7050 C C . ASP A 1 914 ? -48.190 0.711 17.516 1.00 89.50 914 ASP A C 1
ATOM 7052 O O . ASP A 1 914 ? -47.757 1.684 16.890 1.00 89.50 914 ASP A O 1
ATOM 7056 N N . ASP A 1 915 ? -48.243 0.714 18.850 1.00 91.94 915 ASP A N 1
ATOM 7057 C CA . ASP A 1 915 ? -47.848 1.872 19.659 1.00 91.94 915 ASP A CA 1
ATOM 7058 C C . ASP A 1 915 ? -46.376 2.264 19.448 1.00 91.94 915 ASP A C 1
ATOM 7060 O O . ASP A 1 915 ? -46.047 3.453 19.462 1.00 91.94 915 ASP A O 1
ATOM 7064 N N . GLU A 1 916 ? -45.485 1.291 19.216 1.00 90.56 916 GLU A N 1
ATOM 7065 C CA . GLU A 1 916 ? -44.064 1.551 18.953 1.00 90.56 916 GLU A CA 1
ATOM 7066 C C . GLU A 1 916 ? -43.857 2.273 17.615 1.00 90.56 916 GLU A C 1
ATOM 7068 O O . GLU A 1 916 ? -43.144 3.281 17.570 1.00 90.56 916 GLU A O 1
ATOM 7073 N N . GLY A 1 917 ? -44.519 1.828 16.542 1.00 92.69 917 GLY A N 1
ATOM 7074 C CA . GLY A 1 917 ? -44.496 2.487 15.238 1.00 92.6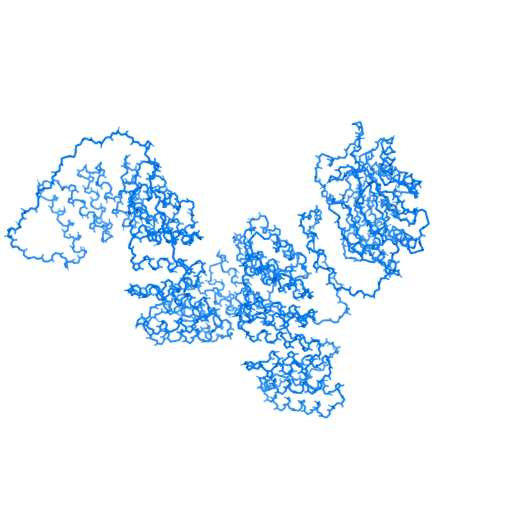9 917 GLY A CA 1
ATOM 7075 C C . GLY A 1 917 ? -45.120 3.882 15.282 1.00 92.69 917 GLY A C 1
ATOM 7076 O O . GLY A 1 917 ? -44.530 4.841 14.774 1.00 92.69 917 GLY A O 1
ATOM 7077 N N . ARG A 1 918 ? -46.261 4.047 15.966 1.00 95.75 918 ARG A N 1
ATOM 7078 C CA . ARG A 1 918 ? -46.888 5.369 16.173 1.00 95.75 918 ARG A CA 1
ATOM 7079 C C . ARG A 1 918 ? -45.960 6.316 16.928 1.00 95.75 918 ARG A C 1
ATOM 7081 O O . ARG A 1 918 ? -45.838 7.486 16.552 1.00 95.75 918 ARG A O 1
ATOM 7088 N N . LYS A 1 919 ? -45.267 5.818 17.957 1.00 97.06 919 LYS A N 1
ATOM 7089 C CA . LYS A 1 919 ? -44.324 6.620 18.742 1.00 97.06 919 LYS A CA 1
ATOM 7090 C C . LYS A 1 919 ? -43.086 7.011 17.939 1.00 97.06 919 LYS A C 1
ATOM 7092 O O . LYS A 1 919 ? -42.681 8.171 18.018 1.00 97.06 919 LYS A O 1
ATOM 7097 N N . LEU A 1 920 ? -42.523 6.103 17.141 1.00 97.25 920 LEU A N 1
ATOM 7098 C CA . LEU A 1 920 ? -41.393 6.396 16.252 1.00 97.25 920 LEU A CA 1
ATOM 7099 C C . LEU A 1 920 ? -41.731 7.530 15.277 1.00 97.25 920 LEU A C 1
ATOM 7101 O O . LEU A 1 920 ? -40.976 8.500 15.171 1.00 97.25 920 LEU A O 1
ATOM 7105 N N . VAL A 1 921 ? -42.883 7.440 14.608 1.00 97.81 921 VAL A N 1
ATOM 7106 C CA . VAL A 1 921 ? -43.357 8.461 13.658 1.00 97.81 921 VAL A CA 1
ATOM 7107 C C . VAL A 1 921 ? -43.559 9.804 14.361 1.00 97.81 921 VAL A C 1
ATOM 7109 O O . VAL A 1 921 ? -43.054 10.825 13.892 1.00 97.81 921 VAL A O 1
ATOM 7112 N N . GLN A 1 922 ? -44.209 9.810 15.531 1.00 97.81 922 GLN A N 1
ATOM 7113 C CA . GLN A 1 922 ? -44.397 11.024 16.329 1.00 97.81 922 GLN A CA 1
ATOM 7114 C C . GLN A 1 922 ? -43.058 11.683 16.700 1.00 97.81 922 GLN A C 1
ATOM 7116 O O . GLN A 1 922 ? -42.878 12.880 16.490 1.00 97.81 922 GLN A O 1
ATOM 7121 N N . VAL A 1 923 ? -42.110 10.919 17.249 1.00 97.62 923 VAL A N 1
ATOM 7122 C CA . VAL A 1 923 ? -40.822 11.456 17.722 1.00 97.62 923 VAL A CA 1
ATOM 7123 C C . VAL A 1 923 ? -39.965 11.957 16.560 1.00 97.62 923 VAL A C 1
ATOM 7125 O O . VAL A 1 923 ? -39.289 12.975 16.704 1.00 97.62 923 VAL A O 1
ATOM 7128 N N . THR A 1 924 ? -40.018 11.294 15.404 1.00 97.88 924 THR A N 1
ATOM 7129 C CA . THR A 1 924 ? -39.312 11.741 14.191 1.00 97.88 924 THR A CA 1
ATOM 7130 C C . THR A 1 924 ? -39.831 13.100 13.727 1.00 97.88 924 THR A C 1
ATOM 7132 O O . THR A 1 924 ? -39.035 14.007 13.477 1.00 97.88 924 THR A O 1
ATOM 7135 N N . LYS A 1 925 ? -41.157 13.289 13.716 1.00 97.75 925 LYS A N 1
ATOM 7136 C CA . LYS A 1 925 ? -41.777 14.586 13.420 1.00 97.75 925 LYS A CA 1
ATOM 7137 C C . LYS A 1 925 ? -41.400 15.656 14.451 1.00 97.75 925 LYS A C 1
ATOM 7139 O O . LYS A 1 925 ? -40.993 16.750 14.079 1.00 97.75 925 LYS A O 1
ATOM 7144 N N . GLU A 1 926 ? -41.439 15.330 15.745 1.00 97.88 926 GLU A N 1
ATOM 7145 C CA . GLU A 1 926 ? -41.013 16.254 16.808 1.00 97.88 926 GLU A CA 1
ATOM 7146 C C . GLU A 1 926 ? -39.536 16.669 16.673 1.00 97.88 926 GLU A C 1
ATOM 7148 O O . GLU A 1 926 ? -39.188 17.810 16.984 1.00 97.88 926 GLU A O 1
ATOM 7153 N N . CYS A 1 927 ? -38.655 15.764 16.227 1.00 97.94 927 CYS A N 1
ATOM 7154 C CA . CYS A 1 927 ? -37.258 16.081 15.921 1.00 97.94 927 CYS A CA 1
ATOM 7155 C C . CYS A 1 927 ? -37.149 17.120 14.799 1.00 97.94 927 CYS A C 1
ATOM 7157 O O . CYS A 1 927 ? -36.389 18.078 14.950 1.00 97.94 927 CYS A O 1
ATOM 7159 N N . LEU A 1 928 ? -37.909 16.948 13.711 1.00 97.62 928 LEU A N 1
ATOM 7160 C CA . LEU A 1 928 ? -37.958 17.899 12.599 1.00 97.62 928 LEU A CA 1
ATOM 7161 C C . LEU A 1 928 ? -38.475 19.267 13.061 1.00 97.62 928 LEU A C 1
ATOM 7163 O O . LEU A 1 928 ? -37.794 20.273 12.875 1.00 97.62 928 LEU A O 1
ATOM 7167 N N . ASP A 1 929 ? -39.626 19.305 13.733 1.00 97.12 929 ASP A N 1
ATOM 7168 C CA . ASP A 1 929 ? -40.256 20.554 14.179 1.00 97.12 929 ASP A CA 1
ATOM 7169 C C . ASP A 1 929 ? -39.336 21.354 15.117 1.00 97.12 929 ASP A C 1
ATOM 7171 O O . ASP A 1 929 ? -39.177 22.568 14.970 1.00 97.12 929 ASP A O 1
ATOM 7175 N N . LYS A 1 930 ? -38.657 20.675 16.052 1.00 97.19 930 LYS A N 1
ATOM 7176 C CA . LYS A 1 930 ? -37.682 21.307 16.960 1.00 97.19 930 LYS A CA 1
ATOM 7177 C C . LYS A 1 930 ? -36.418 21.772 16.252 1.00 97.19 930 LYS A C 1
ATOM 7179 O O . LYS A 1 930 ? -35.805 22.754 16.671 1.00 97.19 930 LYS A O 1
ATOM 7184 N N . ALA A 1 931 ? -35.985 21.052 15.223 1.00 97.19 931 ALA A N 1
ATOM 7185 C CA . ALA A 1 931 ? -34.853 21.462 14.411 1.00 97.19 931 ALA A CA 1
ATOM 7186 C C . ALA A 1 931 ? -35.177 22.725 13.604 1.00 97.19 931 ALA A C 1
ATOM 7188 O O . ALA A 1 931 ? -34.360 23.642 13.561 1.00 97.19 931 ALA A O 1
ATOM 7189 N N . ILE A 1 932 ? -36.379 22.813 13.032 1.00 97.06 932 ILE A N 1
ATOM 7190 C CA . ILE A 1 932 ? -36.832 23.996 12.291 1.00 97.06 932 ILE A CA 1
ATOM 7191 C C . ILE A 1 932 ? -37.036 25.185 13.234 1.00 97.06 932 ILE A C 1
ATOM 7193 O O . ILE A 1 932 ? -36.616 26.290 12.906 1.00 97.06 932 ILE A O 1
ATOM 7197 N N . SER A 1 933 ? -37.589 24.983 14.438 1.00 96.75 933 SER A N 1
ATOM 7198 C CA . SER A 1 933 ? -37.887 26.085 15.371 1.00 96.75 933 SER A CA 1
ATOM 7199 C C . SER A 1 933 ? -36.658 26.869 15.841 1.00 96.75 933 SER A C 1
ATOM 7201 O O . SER A 1 933 ? -36.795 27.958 16.388 1.00 96.75 933 SER A O 1
ATOM 7203 N N . ILE A 1 934 ? -35.458 26.300 15.696 1.00 96.31 934 ILE A N 1
ATOM 7204 C CA . ILE A 1 934 ? -34.200 26.975 16.035 1.00 96.31 934 ILE A CA 1
ATOM 7205 C C . ILE A 1 934 ? -33.523 27.631 14.825 1.00 96.31 934 ILE A C 1
ATOM 7207 O O . ILE A 1 934 ? -32.480 28.258 15.004 1.00 96.31 934 ILE A O 1
ATOM 7211 N N . CYS A 1 935 ? -34.052 27.450 13.613 1.00 97.00 935 CYS A N 1
ATOM 7212 C CA . CYS A 1 935 ? -33.466 27.982 12.389 1.00 97.00 935 CYS A CA 1
ATOM 7213 C C . CYS A 1 935 ? -33.766 29.479 12.256 1.00 97.00 935 CYS A C 1
ATOM 7215 O O . CYS A 1 935 ? -34.916 29.901 12.314 1.00 97.00 935 CYS A O 1
ATOM 7217 N N . ALA A 1 936 ? -32.713 30.276 12.090 1.00 95.62 936 ALA A N 1
ATOM 7218 C CA . ALA A 1 936 ? -32.781 31.722 11.903 1.00 95.62 936 ALA A CA 1
ATOM 7219 C C . ALA A 1 936 ? -31.453 32.226 11.306 1.00 95.62 936 ALA A C 1
ATOM 7221 O O . ALA A 1 936 ? -30.440 31.511 11.382 1.00 95.62 936 ALA A O 1
ATOM 7222 N N . PRO A 1 937 ? -31.398 33.451 10.759 1.00 95.25 937 PRO A N 1
ATOM 7223 C CA . PRO A 1 937 ? -30.162 34.027 10.242 1.00 95.25 937 PRO A CA 1
ATOM 7224 C C . PRO A 1 937 ? -29.021 33.982 11.260 1.00 95.25 937 PRO A C 1
ATOM 7226 O O . PRO A 1 937 ? -29.174 34.299 12.439 1.00 95.25 937 PRO A O 1
ATOM 7229 N N . GLY A 1 938 ? -27.843 33.555 10.813 1.00 92.12 938 GLY A N 1
ATOM 7230 C CA . GLY A 1 938 ? -26.649 33.468 11.649 1.00 92.12 938 GLY A CA 1
ATOM 7231 C C . GLY A 1 938 ? -26.612 32.273 12.606 1.00 92.12 938 GLY A C 1
ATOM 7232 O O . GLY A 1 938 ? -25.561 32.035 13.210 1.00 92.12 938 GLY A O 1
ATOM 7233 N N . VAL A 1 939 ? -27.680 31.481 12.739 1.00 95.06 939 VAL A N 1
ATOM 7234 C CA . VAL A 1 939 ? -27.669 30.247 13.540 1.00 95.06 939 VAL A CA 1
ATOM 7235 C C . VAL A 1 939 ? -26.720 29.224 12.910 1.00 95.06 939 VAL A C 1
ATOM 7237 O O . VAL A 1 939 ? -26.647 29.071 11.694 1.00 95.06 939 VAL A O 1
ATOM 7240 N N . GLU A 1 940 ? -25.943 28.531 13.746 1.00 95.19 940 GLU A N 1
ATOM 7241 C CA . GLU A 1 940 ? -25.003 27.508 13.283 1.00 95.19 940 GLU A CA 1
ATOM 7242 C C . GLU A 1 940 ? -25.737 26.230 12.851 1.00 95.19 940 GLU A C 1
ATOM 7244 O O . GLU A 1 940 ? -26.497 25.664 13.639 1.00 95.19 940 GLU A O 1
ATOM 7249 N N . LEU A 1 941 ? -25.432 25.714 11.655 1.00 91.81 941 LEU A N 1
ATOM 7250 C CA . LEU A 1 941 ? -26.072 24.512 11.095 1.00 91.81 941 LEU A CA 1
ATOM 7251 C C . LEU A 1 941 ? -25.928 23.278 12.004 1.00 91.81 941 LEU A C 1
ATOM 7253 O O . LEU A 1 941 ? -26.871 22.510 12.157 1.00 91.81 941 LEU A O 1
ATOM 7257 N N . LYS A 1 942 ? -24.797 23.121 12.708 1.00 93.19 942 LYS A N 1
ATOM 7258 C CA . LYS A 1 942 ? -24.576 22.013 13.663 1.00 93.19 942 LYS A CA 1
ATOM 7259 C C . LYS A 1 942 ? -25.599 21.950 14.807 1.00 93.19 942 LYS A C 1
ATOM 7261 O O . LYS A 1 942 ? -25.739 20.904 15.443 1.00 93.19 942 LYS A O 1
ATOM 7266 N N . LYS A 1 943 ? -26.302 23.055 15.105 1.00 95.69 943 LYS A N 1
ATOM 7267 C CA . LYS A 1 943 ? -27.353 23.065 16.132 1.00 95.69 943 LYS A CA 1
ATOM 7268 C C . LYS A 1 943 ? -28.548 22.201 15.726 1.00 95.69 943 LYS A C 1
ATOM 7270 O O . LYS A 1 943 ? -29.127 21.593 16.616 1.00 95.69 943 LYS A O 1
ATOM 7275 N N . ILE A 1 944 ? -28.842 22.069 14.428 1.00 96.44 944 ILE A N 1
ATOM 7276 C CA . ILE A 1 944 ? -29.881 21.166 13.901 1.00 96.44 944 ILE A CA 1
ATOM 7277 C C . ILE A 1 944 ? -29.614 19.736 14.383 1.00 96.44 944 ILE A C 1
ATOM 7279 O O . ILE A 1 944 ? -30.409 19.169 15.132 1.00 96.44 944 ILE A O 1
ATOM 7283 N N . GLY A 1 945 ? -28.444 19.184 14.047 1.00 94.75 945 GLY A N 1
ATOM 7284 C CA . GLY A 1 945 ? -28.096 17.812 14.416 1.00 94.75 945 GLY A CA 1
ATOM 7285 C C . GLY A 1 945 ? -27.944 17.584 15.918 1.00 94.75 945 GLY A C 1
ATOM 7286 O O . GLY A 1 945 ? -28.230 16.495 16.418 1.00 94.75 945 GLY A O 1
ATOM 7287 N N . LYS A 1 946 ? -27.541 18.613 16.676 1.00 95.62 946 LYS A N 1
ATOM 7288 C CA . LYS A 1 946 ? -27.543 18.555 18.143 1.00 95.62 946 LYS A CA 1
ATOM 7289 C C . LYS A 1 946 ? -28.966 18.418 18.696 1.00 95.62 946 LYS A C 1
ATOM 7291 O O . LYS A 1 946 ? -29.191 17.530 19.515 1.00 95.62 946 LYS A O 1
ATOM 7296 N N . THR A 1 947 ? -29.899 19.255 18.242 1.00 97.31 947 THR A N 1
ATOM 7297 C CA . THR A 1 947 ? -31.300 19.256 18.692 1.00 97.31 947 THR A CA 1
ATOM 7298 C C . THR A 1 947 ? -32.000 17.936 18.373 1.00 97.31 947 THR A C 1
ATOM 7300 O O . THR A 1 947 ? -32.660 17.372 19.246 1.00 97.31 947 THR A O 1
ATOM 7303 N N . ILE A 1 948 ? -31.804 17.407 17.161 1.00 97.00 948 ILE A N 1
ATOM 7304 C CA . ILE A 1 948 ? -32.385 16.125 16.732 1.00 97.00 948 ILE A CA 1
ATOM 7305 C C . ILE A 1 948 ? -31.846 14.978 17.591 1.00 97.00 948 ILE A C 1
ATOM 7307 O O . ILE A 1 948 ? -32.626 14.239 18.188 1.00 97.00 948 ILE A O 1
ATOM 7311 N N . GLN A 1 949 ? -30.520 14.861 17.731 1.00 95.94 949 GLN A N 1
ATOM 7312 C CA . GLN A 1 949 ? -29.914 13.793 18.531 1.00 95.94 949 GLN A CA 1
ATOM 7313 C C . GLN A 1 949 ? -30.327 13.867 20.009 1.00 95.94 949 GLN A C 1
ATOM 7315 O O . GLN A 1 949 ? -30.588 12.841 20.624 1.00 95.94 949 GLN A O 1
ATOM 7320 N N . GLU A 1 950 ? -30.401 15.061 20.605 1.00 95.81 950 GLU A N 1
ATOM 7321 C CA . GLU A 1 950 ? -30.827 15.224 22.003 1.00 95.81 950 GLU A CA 1
ATOM 7322 C C . GLU A 1 950 ? -32.288 14.840 22.238 1.00 95.81 950 GLU A C 1
ATOM 7324 O O . GLU A 1 950 ? -32.620 14.368 23.327 1.00 95.81 950 GLU A O 1
ATOM 7329 N N . HIS A 1 951 ? -33.166 15.035 21.251 1.00 96.94 951 HIS A N 1
ATOM 7330 C CA . HIS A 1 951 ? -34.553 14.589 21.355 1.00 96.94 951 HIS A CA 1
ATOM 7331 C C . HIS A 1 951 ? -34.682 13.081 21.108 1.00 96.94 951 HIS A C 1
ATOM 7333 O O . HIS A 1 951 ? -35.331 12.406 21.904 1.00 96.94 951 HIS A O 1
ATOM 7339 N N . ALA A 1 952 ? -33.997 12.537 20.098 1.00 94.94 952 ALA A N 1
ATOM 7340 C CA . ALA A 1 952 ? -33.983 11.102 19.797 1.00 94.94 952 ALA A CA 1
ATOM 7341 C C . ALA A 1 952 ? -33.390 10.253 20.941 1.00 94.94 952 ALA A C 1
ATOM 7343 O O . ALA A 1 952 ? -33.954 9.217 21.301 1.00 94.94 952 ALA A O 1
ATOM 7344 N N . ASP A 1 953 ? -32.314 10.724 21.587 1.00 93.25 953 ASP A N 1
ATOM 7345 C CA . ASP A 1 953 ? -31.649 10.024 22.697 1.00 93.25 953 ASP A CA 1
ATOM 7346 C C . ASP A 1 953 ? -32.594 9.781 23.893 1.00 93.25 953 ASP A C 1
ATOM 7348 O O . ASP A 1 953 ? -32.456 8.771 24.586 1.00 93.25 953 ASP A O 1
ATOM 7352 N N . LYS A 1 954 ? -33.590 10.654 24.125 1.00 94.94 954 LYS A N 1
ATOM 7353 C CA . LYS A 1 954 ? -34.585 10.488 25.209 1.00 94.94 954 LYS A CA 1
ATOM 7354 C C . LYS A 1 954 ? -35.439 9.235 25.037 1.00 94.94 954 LYS A C 1
ATOM 7356 O O . LYS A 1 954 ? -35.885 8.664 26.029 1.00 94.94 954 LYS A O 1
ATOM 7361 N N . TYR A 1 955 ? -35.639 8.817 23.792 1.00 93.94 955 TYR A N 1
ATOM 7362 C CA . TYR A 1 955 ? -36.414 7.637 23.418 1.00 93.94 955 TYR A CA 1
ATOM 7363 C C . TYR A 1 955 ? -35.525 6.457 23.013 1.00 93.94 955 TYR A C 1
ATOM 7365 O O . TYR A 1 955 ? -36.040 5.391 22.695 1.00 93.94 955 TYR A O 1
ATOM 7373 N N . ARG A 1 956 ? -34.193 6.623 23.080 1.00 92.44 956 ARG A N 1
ATOM 7374 C CA . ARG A 1 956 ? -33.185 5.635 22.659 1.00 92.44 956 ARG A CA 1
ATOM 7375 C C . ARG A 1 956 ? -33.294 5.241 21.181 1.00 92.44 956 ARG A C 1
ATOM 7377 O O . ARG A 1 956 ? -32.958 4.116 20.829 1.00 92.44 956 ARG A O 1
ATOM 7384 N N . TYR A 1 957 ? -33.734 6.164 20.329 1.00 96.00 957 TYR A N 1
ATOM 7385 C CA . TYR A 1 957 ? -33.801 5.941 18.885 1.00 96.00 957 TYR A CA 1
ATOM 7386 C C . TYR A 1 957 ? -32.467 6.256 18.208 1.00 96.00 957 TYR A C 1
ATOM 7388 O O . TYR A 1 957 ? -31.759 7.195 18.584 1.00 96.00 957 TYR A O 1
ATOM 7396 N N . GLY A 1 958 ? -32.122 5.467 17.195 1.00 92.38 958 GLY A N 1
ATOM 7397 C CA . GLY A 1 958 ? -30.952 5.694 16.359 1.00 92.38 958 GLY A CA 1
ATOM 7398 C C . GLY A 1 958 ? -31.212 6.803 15.341 1.00 92.38 958 GLY A C 1
ATOM 7399 O O . GLY A 1 958 ? -32.270 6.828 14.720 1.00 92.38 958 GLY A O 1
ATOM 7400 N N . VAL A 1 959 ? -30.239 7.697 15.145 1.00 95.00 959 VAL A N 1
ATOM 7401 C CA . VAL A 1 959 ? -30.263 8.733 14.097 1.00 95.00 959 VAL A CA 1
ATOM 7402 C C . VAL A 1 959 ? -29.338 8.297 12.965 1.00 95.00 959 VAL A C 1
ATOM 7404 O O . VAL A 1 959 ? -28.139 8.097 13.198 1.00 95.00 959 VAL A O 1
ATOM 7407 N N . VAL A 1 960 ? -29.875 8.151 11.754 1.00 90.44 960 VAL A N 1
ATOM 7408 C CA . VAL A 1 960 ? -29.093 7.743 10.576 1.00 90.44 960 VAL A CA 1
ATOM 7409 C C . VAL A 1 960 ? -28.085 8.837 10.214 1.00 90.44 960 VAL A C 1
ATOM 7411 O O . VAL A 1 960 ? -28.379 10.029 10.296 1.00 90.44 960 VAL A O 1
ATOM 7414 N N . ARG A 1 961 ? -26.854 8.442 9.865 1.00 89.06 961 ARG A N 1
ATOM 7415 C CA . ARG A 1 961 ? -25.720 9.378 9.702 1.00 89.06 961 ARG A CA 1
ATOM 7416 C C . ARG A 1 961 ? -25.248 9.544 8.263 1.00 89.06 961 ARG A C 1
ATOM 7418 O O . ARG A 1 961 ? -24.472 10.450 7.978 1.00 89.06 961 ARG A O 1
ATOM 7425 N N . GLN A 1 962 ? -25.641 8.618 7.399 1.00 82.38 962 GLN A N 1
ATOM 7426 C CA . GLN A 1 962 ? -25.174 8.496 6.024 1.00 82.38 962 GLN A CA 1
ATOM 7427 C C . GLN A 1 962 ? -25.995 9.358 5.055 1.00 82.38 962 GLN A C 1
ATOM 7429 O O . GLN A 1 962 ? -25.476 9.706 3.999 1.00 82.38 962 GLN A O 1
ATOM 7434 N N . PHE A 1 963 ? -27.223 9.723 5.440 1.00 86.62 963 PHE A N 1
ATOM 7435 C CA . PHE A 1 963 ? -28.127 10.606 4.700 1.00 86.62 963 PHE A CA 1
ATOM 7436 C C . PHE A 1 963 ? -28.327 11.900 5.485 1.00 86.62 963 PHE A C 1
ATOM 7438 O O . PHE A 1 963 ? -28.298 11.909 6.721 1.00 86.62 963 PHE A O 1
ATOM 7445 N N . VAL A 1 964 ? -28.385 13.006 4.757 1.00 89.94 964 VAL A N 1
ATOM 7446 C CA . VAL A 1 964 ? -28.137 14.357 5.258 1.00 89.94 964 VAL A CA 1
ATOM 7447 C C . VAL A 1 964 ? -28.978 15.316 4.438 1.00 89.94 964 VAL A C 1
ATOM 7449 O O . VAL A 1 964 ? -29.034 15.159 3.224 1.00 89.94 964 VAL A O 1
ATOM 7452 N N . GLY A 1 965 ? -29.516 16.348 5.081 1.00 91.25 965 GLY A N 1
ATOM 7453 C CA . GLY A 1 965 ? -30.247 17.379 4.358 1.00 91.25 965 GLY A CA 1
ATOM 7454 C C . GLY A 1 965 ? -29.300 18.163 3.458 1.00 91.25 965 GLY A C 1
ATOM 7455 O O . GLY A 1 965 ? -28.072 18.141 3.633 1.00 91.25 965 GLY A O 1
ATOM 7456 N N . HIS A 1 966 ? -29.857 18.871 2.493 1.00 94.00 966 HIS A N 1
ATOM 7457 C CA . HIS A 1 966 ? -29.084 19.554 1.465 1.00 94.00 966 HIS A CA 1
ATOM 7458 C C . HIS A 1 966 ? -29.717 20.887 1.080 1.00 94.00 966 HIS A C 1
ATOM 7460 O O . HIS A 1 966 ? -30.898 21.138 1.300 1.00 94.00 966 HIS A O 1
ATOM 7466 N N . GLY A 1 967 ? -28.927 21.766 0.471 1.00 92.88 967 GLY A N 1
ATOM 7467 C CA . GLY A 1 967 ? -29.473 22.898 -0.265 1.00 92.88 967 GLY A CA 1
ATOM 7468 C C . GLY A 1 967 ? -30.355 22.404 -1.402 1.00 92.88 967 GLY A C 1
ATOM 7469 O O . GLY A 1 967 ? -30.004 21.441 -2.088 1.00 92.88 967 GLY A O 1
ATOM 7470 N N . VAL A 1 968 ? -31.484 23.075 -1.603 1.00 93.31 968 VAL A N 1
ATOM 7471 C CA . VAL A 1 968 ? -32.442 22.755 -2.664 1.00 93.31 968 VAL A CA 1
ATOM 7472 C C . VAL A 1 968 ? -32.935 24.047 -3.294 1.00 93.31 968 VAL A C 1
ATOM 7474 O O . VAL A 1 968 ? -33.251 25.006 -2.589 1.00 93.31 968 VAL A O 1
ATOM 7477 N N . GLY A 1 969 ? -32.949 24.102 -4.622 1.00 93.69 969 GLY A N 1
ATOM 7478 C CA . GLY A 1 969 ? -33.308 25.304 -5.362 1.00 93.69 969 GLY A CA 1
ATOM 7479 C C . GLY A 1 969 ? -33.364 25.057 -6.860 1.00 93.69 969 GLY A C 1
ATOM 7480 O O . GLY A 1 969 ? -34.103 24.189 -7.322 1.00 93.69 969 GLY A O 1
ATOM 7481 N N . ARG A 1 970 ? -32.569 25.788 -7.648 1.00 90.44 970 ARG A N 1
ATOM 7482 C CA . ARG A 1 970 ? -32.421 25.497 -9.093 1.00 90.44 970 ARG A CA 1
ATOM 7483 C C . ARG A 1 970 ? -31.721 24.166 -9.334 1.00 90.44 970 ARG A C 1
ATOM 7485 O O . ARG A 1 970 ? -31.922 23.524 -10.365 1.00 90.44 970 ARG A O 1
ATOM 7492 N N . VAL A 1 971 ? -30.873 23.785 -8.385 1.00 87.94 971 VAL A N 1
ATOM 7493 C CA . VAL A 1 971 ? -30.221 22.484 -8.313 1.00 87.94 971 VAL A CA 1
ATOM 7494 C C . VAL A 1 971 ? -30.919 21.653 -7.242 1.00 87.94 971 VAL A C 1
ATOM 7496 O O . VAL A 1 971 ? -31.243 22.163 -6.173 1.00 87.94 971 VAL A O 1
ATOM 7499 N N . PHE A 1 972 ? -31.134 20.370 -7.535 1.00 87.81 972 PHE A N 1
ATOM 7500 C CA . PHE A 1 972 ? -31.779 19.444 -6.605 1.00 87.81 972 PHE A CA 1
ATOM 7501 C C . PHE A 1 972 ? -30.948 19.253 -5.319 1.00 87.81 972 PHE A C 1
ATOM 7503 O O . PHE A 1 972 ? -31.467 19.436 -4.228 1.00 87.81 972 PHE A O 1
ATOM 7510 N N . HIS A 1 973 ? -29.639 18.999 -5.449 1.00 90.81 973 HIS A N 1
ATOM 7511 C CA . HIS A 1 973 ? -28.720 18.862 -4.312 1.00 90.81 973 HIS A CA 1
ATOM 7512 C C . HIS A 1 973 ? -27.597 19.912 -4.367 1.00 90.81 973 HIS A C 1
ATOM 7514 O O . HIS A 1 973 ? -26.743 19.876 -5.260 1.00 90.81 973 HIS A O 1
ATOM 7520 N N . ALA A 1 974 ? -27.567 20.819 -3.393 1.00 87.38 974 ALA A N 1
ATOM 7521 C CA . ALA A 1 974 ? -26.571 21.881 -3.232 1.00 87.38 974 ALA A CA 1
ATOM 7522 C C . ALA A 1 974 ? -26.064 21.977 -1.779 1.00 87.38 974 ALA A C 1
ATOM 7524 O O . ALA A 1 974 ? -26.528 21.271 -0.884 1.00 87.38 974 ALA A O 1
ATOM 7525 N N . ASP A 1 975 ? -25.081 22.840 -1.523 1.00 86.50 975 ASP A N 1
ATOM 7526 C CA . ASP A 1 975 ? -24.758 23.252 -0.154 1.00 86.50 975 ASP A CA 1
ATOM 7527 C C . ASP A 1 975 ? -25.959 24.012 0.462 1.00 86.50 975 ASP A C 1
ATOM 7529 O O . ASP A 1 975 ? -26.698 24.682 -0.254 1.00 86.50 975 ASP A O 1
ATOM 7533 N N . PRO A 1 976 ? -26.161 23.985 1.789 1.00 90.31 976 PRO A N 1
ATOM 7534 C CA . PRO A 1 976 ? -25.336 23.339 2.790 1.00 90.31 976 PRO A CA 1
ATOM 7535 C C . PRO A 1 976 ? -25.712 21.867 2.969 1.00 90.31 976 PRO A C 1
ATOM 7537 O O . PRO A 1 976 ? -26.872 21.499 2.869 1.00 90.31 976 PRO A O 1
ATOM 7540 N N . VAL A 1 977 ? -24.735 21.048 3.348 1.00 88.94 977 VAL A N 1
ATOM 7541 C CA . VAL A 1 977 ? -25.002 19.707 3.878 1.00 88.94 977 VAL A CA 1
ATOM 7542 C C . VAL A 1 977 ? -25.425 19.808 5.349 1.00 88.94 977 VAL A C 1
ATOM 7544 O O . VAL A 1 977 ? -24.669 20.315 6.183 1.00 88.94 977 VAL A O 1
ATOM 7547 N N . VAL A 1 978 ? -26.619 19.317 5.676 1.00 91.56 978 VAL A N 1
ATOM 7548 C CA . VAL A 1 978 ? -27.242 19.383 7.002 1.00 91.56 978 VAL A CA 1
ATOM 7549 C C . VAL A 1 978 ? -27.164 18.020 7.686 1.00 91.56 978 VAL A C 1
ATOM 7551 O O . VAL A 1 978 ? -27.887 17.081 7.369 1.00 91.56 978 VAL A O 1
ATOM 7554 N N . LEU A 1 979 ? -26.269 17.902 8.667 1.00 92.69 979 LEU A N 1
ATOM 7555 C CA . LEU A 1 979 ? -26.124 16.678 9.457 1.00 92.69 979 LEU A CA 1
ATOM 7556 C C . LEU A 1 979 ? -27.174 16.628 10.578 1.00 92.69 979 LEU A C 1
ATOM 7558 O O . LEU A 1 979 ? -27.202 17.511 11.437 1.00 92.69 979 LEU A O 1
ATOM 7562 N N . HIS A 1 980 ? -27.967 15.555 10.631 1.00 94.88 980 HIS A N 1
ATOM 7563 C CA . HIS A 1 980 ? -29.042 15.367 11.621 1.00 94.88 980 HIS A CA 1
ATOM 7564 C C . HIS A 1 980 ? -28.587 14.791 12.972 1.00 94.88 980 HIS A C 1
ATOM 7566 O O . HIS A 1 980 ? -29.400 14.595 13.868 1.00 94.88 980 HIS A O 1
ATOM 7572 N N . PHE A 1 981 ? -27.285 14.573 13.166 1.00 91.81 981 PHE A N 1
ATOM 7573 C CA . PHE A 1 981 ? -26.695 14.072 14.414 1.00 91.81 981 PHE A CA 1
ATOM 7574 C C . PHE A 1 981 ? -25.694 15.071 15.012 1.00 91.81 981 PHE A C 1
ATOM 7576 O O . PHE A 1 981 ? -25.242 15.998 14.335 1.00 91.81 981 PHE A O 1
ATOM 7583 N N . ARG A 1 982 ? -25.298 14.886 16.283 1.00 93.06 982 ARG A N 1
ATOM 7584 C CA . ARG A 1 982 ? -24.286 15.743 16.936 1.00 93.06 982 ARG A CA 1
ATOM 7585 C C . ARG A 1 982 ? -22.985 15.760 16.134 1.00 93.06 982 ARG A C 1
ATOM 7587 O O . ARG A 1 982 ? -22.321 14.737 15.988 1.00 93.06 982 ARG A O 1
ATOM 7594 N N . ASN A 1 983 ? -22.592 16.942 15.686 1.00 90.69 983 ASN A N 1
ATOM 7595 C CA . ASN A 1 983 ? -21.407 17.157 14.870 1.00 90.69 983 ASN A CA 1
ATOM 7596 C C . ASN A 1 983 ? -20.753 18.501 15.223 1.00 90.69 983 ASN A C 1
ATOM 7598 O O . ASN A 1 983 ? -21.286 19.278 16.018 1.00 90.69 983 ASN A O 1
ATOM 7602 N N . ASN A 1 984 ? -19.593 18.767 14.627 1.00 86.19 984 ASN A N 1
ATOM 7603 C CA . ASN A 1 984 ? -18.861 20.014 14.828 1.00 86.19 984 ASN A CA 1
ATOM 7604 C C . ASN A 1 984 ? -18.755 20.858 13.545 1.00 86.19 984 ASN A C 1
ATOM 7606 O O . ASN A 1 984 ? -17.948 21.783 13.511 1.00 86.19 984 ASN A O 1
ATOM 7610 N N . GLU A 1 985 ? -19.545 20.569 12.505 1.00 78.69 985 GLU A N 1
ATOM 7611 C CA . GLU A 1 985 ? -19.437 21.248 11.211 1.00 78.69 985 GLU A CA 1
ATOM 7612 C C . GLU A 1 985 ? -19.617 22.763 11.331 1.00 78.69 985 GLU A C 1
ATOM 7614 O O . GLU A 1 985 ? -20.431 23.272 12.110 1.00 78.69 985 GLU A O 1
ATOM 7619 N N . THR A 1 986 ? -18.818 23.500 10.557 1.00 80.06 986 THR A N 1
ATOM 7620 C CA . THR A 1 986 ? -18.898 24.962 10.518 1.00 80.06 986 THR A CA 1
ATOM 7621 C C . THR A 1 986 ? -19.785 25.426 9.382 1.00 80.06 986 THR A C 1
ATOM 7623 O O . THR A 1 986 ? -19.646 24.983 8.248 1.00 80.06 986 THR A O 1
ATOM 7626 N N . GLY A 1 987 ? -20.655 26.383 9.678 1.00 85.75 987 GLY A N 1
ATOM 7627 C CA . GLY A 1 987 ? -21.580 26.966 8.718 1.00 85.75 987 GLY A CA 1
ATOM 7628 C C . GLY A 1 987 ? -22.700 27.678 9.457 1.00 85.75 987 GLY A C 1
ATOM 7629 O O . GLY A 1 987 ? -23.096 27.255 10.547 1.00 85.75 987 GLY A O 1
ATOM 7630 N N . ARG A 1 988 ? -23.171 28.786 8.893 1.00 92.62 988 ARG A N 1
ATOM 7631 C CA . ARG A 1 988 ? -24.275 29.572 9.439 1.00 92.62 988 ARG A CA 1
ATOM 7632 C C . ARG A 1 988 ? -25.345 29.729 8.376 1.00 92.62 988 ARG A C 1
ATOM 7634 O O . ARG A 1 988 ? -25.018 29.828 7.198 1.00 92.62 988 ARG A O 1
ATOM 7641 N N . MET A 1 989 ? -26.588 29.738 8.827 1.00 95.00 989 MET A N 1
ATOM 7642 C CA . MET A 1 989 ? -27.751 30.008 7.995 1.00 95.00 989 MET A CA 1
ATOM 7643 C C . MET A 1 989 ? -27.706 31.459 7.512 1.00 95.00 989 MET A C 1
ATOM 7645 O O . MET A 1 989 ? -27.376 32.360 8.289 1.00 95.00 989 MET A O 1
ATOM 7649 N N . VAL A 1 990 ? -28.012 31.678 6.239 1.00 93.94 990 VAL A N 1
ATOM 7650 C CA . VAL A 1 990 ? -28.014 33.002 5.601 1.00 93.94 990 VAL A CA 1
ATOM 7651 C C . VAL A 1 990 ? -29.438 33.348 5.179 1.00 93.94 990 VAL A C 1
ATOM 7653 O O . VAL A 1 990 ? -30.192 32.458 4.806 1.00 93.94 990 VAL A O 1
ATOM 7656 N N . VAL A 1 991 ? -29.810 34.627 5.243 1.00 95.56 991 VAL A N 1
ATOM 7657 C CA . VAL A 1 991 ? -31.113 35.115 4.758 1.00 95.56 991 VAL A CA 1
ATOM 7658 C C . VAL A 1 991 ? -31.309 34.725 3.287 1.00 95.56 991 VAL A C 1
ATOM 7660 O O . VAL A 1 991 ? -30.357 34.735 2.507 1.00 95.56 991 VAL A O 1
ATOM 7663 N N . ASN A 1 992 ? -32.539 34.370 2.924 1.00 95.88 992 ASN A N 1
ATOM 7664 C CA . ASN A 1 992 ? -32.976 33.896 1.608 1.00 95.88 992 ASN A CA 1
ATOM 7665 C C . ASN A 1 992 ? -32.378 32.555 1.158 1.00 95.88 992 ASN A C 1
ATOM 7667 O O . ASN A 1 992 ? -32.536 32.167 -0.001 1.00 95.88 992 ASN A O 1
ATOM 7671 N N . GLN A 1 993 ? -31.698 31.841 2.055 1.00 95.81 993 GLN A N 1
ATOM 7672 C CA . GLN A 1 993 ? -31.183 30.504 1.792 1.00 95.81 993 GLN A CA 1
ATOM 7673 C C . GLN A 1 993 ? -32.291 29.453 1.911 1.00 95.81 993 GLN A C 1
ATOM 7675 O O . GLN A 1 993 ? -33.052 29.484 2.881 1.00 95.81 993 GLN A O 1
ATOM 7680 N N . THR A 1 994 ? -32.321 28.483 0.994 1.00 97.19 994 THR A N 1
ATOM 7681 C CA . THR A 1 994 ? -33.191 27.301 1.088 1.00 97.19 994 THR A CA 1
ATOM 7682 C C . THR A 1 994 ? -32.407 26.005 1.248 1.00 97.19 994 THR A C 1
ATOM 7684 O O . THR A 1 994 ? -31.384 25.786 0.595 1.00 97.19 994 THR A O 1
ATOM 7687 N N . PHE A 1 995 ? -32.883 25.134 2.134 1.00 96.94 995 PHE A N 1
ATOM 7688 C CA . PHE A 1 995 ? -32.329 23.796 2.349 1.00 96.94 995 PHE A CA 1
ATOM 7689 C C . PHE A 1 995 ? -33.349 22.879 3.027 1.00 96.94 995 PHE A C 1
ATOM 7691 O O . PHE A 1 995 ? -34.334 23.352 3.602 1.00 96.94 995 PHE A O 1
ATOM 7698 N N . THR A 1 996 ? -33.105 21.576 2.967 1.00 96.94 996 THR A N 1
ATOM 7699 C CA . THR A 1 996 ? -33.930 20.549 3.596 1.00 96.94 996 THR A CA 1
ATOM 7700 C C . THR A 1 996 ? -33.411 20.184 4.984 1.00 96.94 996 THR A C 1
ATOM 7702 O O . THR A 1 996 ? -32.208 20.205 5.271 1.00 96.94 996 THR A O 1
ATOM 7705 N N . ILE A 1 997 ? -34.344 19.873 5.881 1.00 97.31 997 ILE A N 1
ATOM 7706 C CA . ILE A 1 997 ? -34.072 19.175 7.138 1.00 97.31 997 ILE A CA 1
ATOM 7707 C C . ILE A 1 997 ? -34.887 17.890 7.087 1.00 97.31 997 ILE A C 1
ATOM 7709 O O . ILE A 1 997 ? -36.111 17.955 7.010 1.00 97.31 997 ILE A O 1
ATOM 7713 N N . GLU A 1 998 ? -34.208 16.747 7.145 1.00 95.62 998 GLU A N 1
ATOM 7714 C CA . GLU A 1 998 ? -34.800 15.425 6.908 1.00 95.62 998 GLU A CA 1
ATOM 7715 C C . GLU A 1 998 ? -34.309 14.353 7.911 1.00 95.62 998 GLU A C 1
ATOM 7717 O O . GLU A 1 998 ? -33.532 13.451 7.582 1.00 95.62 998 GLU A O 1
ATOM 7722 N N . PRO A 1 999 ? -34.678 14.438 9.203 1.00 96.88 999 PRO A N 1
ATOM 7723 C CA . PRO A 1 999 ? -34.285 13.430 10.177 1.00 96.88 999 PRO A CA 1
ATOM 7724 C C . PRO A 1 999 ? -34.873 12.057 9.836 1.00 96.88 999 PRO A C 1
ATOM 7726 O O . PRO A 1 999 ? -36.084 11.900 9.692 1.00 96.88 999 PRO A O 1
ATOM 7729 N N . MET A 1 1000 ? -34.003 11.049 9.838 1.00 97.19 1000 MET A N 1
ATOM 7730 C CA . MET A 1 1000 ? -34.366 9.638 9.732 1.00 97.19 1000 MET A CA 1
ATOM 7731 C C . MET A 1 1000 ? -34.051 8.950 11.062 1.00 97.19 1000 MET A C 1
ATOM 7733 O O . MET A 1 1000 ? -32.882 8.877 11.470 1.00 97.19 1000 MET A O 1
ATOM 7737 N N . LEU A 1 1001 ? -35.086 8.475 11.759 1.00 97.69 1001 LEU A N 1
ATOM 7738 C CA . LEU A 1 1001 ? -34.941 7.740 13.017 1.00 97.69 1001 LEU A CA 1
ATOM 7739 C C . LEU A 1 1001 ? -35.196 6.248 12.821 1.00 97.69 1001 LEU A C 1
ATOM 7741 O O . LEU A 1 1001 ? -35.933 5.831 11.930 1.00 97.69 1001 LEU A O 1
ATOM 7745 N N . THR A 1 1002 ? -34.580 5.443 13.682 1.00 95.81 1002 THR A N 1
ATOM 7746 C CA . THR A 1 1002 ? -34.660 3.976 13.680 1.00 95.81 1002 THR A CA 1
ATOM 7747 C C . THR A 1 1002 ? -34.888 3.466 15.102 1.00 95.81 1002 THR A C 1
ATOM 7749 O O . THR A 1 1002 ? -34.351 4.037 16.057 1.00 95.81 1002 THR A O 1
ATOM 7752 N N . LEU A 1 1003 ? -35.680 2.400 15.265 1.00 90.62 1003 LEU A N 1
ATOM 7753 C CA . LEU A 1 1003 ? -35.876 1.768 16.582 1.00 90.62 1003 LEU A CA 1
ATOM 7754 C C . LEU A 1 1003 ? -34.624 1.024 17.069 1.00 90.62 1003 LEU A C 1
ATOM 7756 O O . LEU A 1 1003 ? -34.393 0.941 18.274 1.00 90.62 1003 LEU A O 1
ATOM 7760 N N . GLY A 1 1004 ? -33.840 0.469 16.146 1.00 85.69 1004 GLY A N 1
ATOM 7761 C CA . GLY A 1 1004 ? -32.663 -0.339 16.444 1.00 85.69 1004 GLY A CA 1
ATOM 7762 C C . GLY A 1 1004 ? -31.399 0.233 15.813 1.00 85.69 1004 GLY A C 1
ATOM 7763 O O . GLY A 1 1004 ? -30.912 1.299 16.195 1.00 85.69 1004 GLY A O 1
ATOM 7764 N N . SER A 1 1005 ? -30.820 -0.510 14.876 1.00 80.06 1005 SER A N 1
ATOM 7765 C CA . SER A 1 1005 ? -29.610 -0.111 14.168 1.00 80.06 1005 SER A CA 1
ATOM 7766 C C . SER A 1 1005 ? -29.873 1.085 13.255 1.00 80.06 1005 SER A C 1
ATOM 7768 O O . SER A 1 1005 ? -30.692 1.023 12.342 1.00 80.06 1005 SER A O 1
ATOM 7770 N N . PHE A 1 1006 ? -29.092 2.152 13.439 1.00 83.25 1006 PHE A N 1
ATOM 7771 C CA . PHE A 1 1006 ? -29.041 3.279 12.504 1.00 83.25 1006 PHE A CA 1
ATOM 7772 C C . PHE A 1 1006 ? -28.083 3.028 11.325 1.00 83.25 1006 PHE A C 1
ATOM 7774 O O . PHE A 1 1006 ? -27.855 3.935 10.522 1.00 83.25 1006 PHE A O 1
ATOM 7781 N N . ASN A 1 1007 ? -27.472 1.838 11.235 1.00 77.12 1007 ASN A N 1
ATOM 7782 C CA . ASN A 1 1007 ? -26.615 1.480 10.109 1.00 77.12 1007 ASN A CA 1
ATOM 7783 C C . ASN A 1 1007 ? -27.478 1.098 8.893 1.00 77.12 1007 ASN A C 1
ATOM 7785 O O . ASN A 1 1007 ? -28.283 0.166 8.988 1.00 77.12 1007 ASN A O 1
ATOM 7789 N N . PRO A 1 1008 ? -27.291 1.770 7.746 1.00 86.62 1008 PRO A N 1
ATOM 7790 C CA . PRO A 1 1008 ? -28.016 1.461 6.526 1.00 86.62 1008 PRO A CA 1
ATOM 7791 C C . PRO A 1 1008 ? -27.380 0.299 5.754 1.00 86.62 1008 PRO A C 1
ATOM 7793 O O . PRO A 1 1008 ? -26.155 0.171 5.685 1.00 86.62 1008 PRO A O 1
ATOM 7796 N N . VAL A 1 1009 ? -28.221 -0.480 5.079 1.00 82.44 1009 VAL A N 1
ATOM 7797 C CA . VAL A 1 1009 ? -27.859 -1.480 4.070 1.00 82.44 1009 VAL A CA 1
ATOM 7798 C C . VAL A 1 1009 ? -28.598 -1.138 2.778 1.00 82.44 1009 VAL A C 1
ATOM 7800 O O . VAL A 1 1009 ? -29.819 -1.033 2.768 1.00 82.44 1009 VAL A O 1
ATOM 7803 N N . MET A 1 1010 ? -27.864 -0.961 1.681 1.00 87.75 1010 MET A N 1
ATOM 7804 C CA . MET A 1 1010 ? -28.445 -0.680 0.363 1.00 87.75 1010 MET A CA 1
ATOM 7805 C C . MET A 1 1010 ? -28.735 -1.987 -0.384 1.00 87.75 1010 MET A C 1
ATOM 7807 O O . MET A 1 1010 ? -27.891 -2.886 -0.405 1.00 87.75 1010 MET A O 1
ATOM 7811 N N . TRP A 1 1011 ? -29.913 -2.093 -0.997 1.00 86.69 1011 TRP A N 1
ATOM 7812 C CA . TRP A 1 1011 ? -30.301 -3.222 -1.844 1.00 86.69 1011 TRP A CA 1
ATOM 7813 C C . TRP A 1 1011 ? -29.562 -3.217 -3.191 1.00 86.69 1011 TRP A C 1
ATOM 7815 O O . TRP A 1 1011 ? -28.987 -2.216 -3.621 1.00 86.69 1011 TRP A O 1
ATOM 7825 N N . ASP A 1 1012 ? -29.602 -4.353 -3.896 1.00 82.19 1012 ASP A N 1
ATOM 7826 C CA . ASP A 1 1012 ? -28.926 -4.539 -5.192 1.00 82.19 1012 ASP A CA 1
ATOM 7827 C C . ASP A 1 1012 ? -29.472 -3.620 -6.311 1.00 82.19 1012 ASP A C 1
ATOM 7829 O O . ASP A 1 1012 ? -28.822 -3.418 -7.348 1.00 82.19 1012 ASP A O 1
ATOM 7833 N N . ASP A 1 1013 ? -30.642 -3.012 -6.089 1.00 81.88 1013 ASP A N 1
ATOM 7834 C CA . ASP A 1 1013 ? -31.225 -1.981 -6.952 1.00 81.88 1013 ASP A CA 1
ATOM 7835 C C . ASP A 1 1013 ? -30.450 -0.645 -6.928 1.00 81.88 1013 ASP A C 1
ATOM 7837 O O . ASP A 1 1013 ? -30.560 0.133 -7.877 1.00 81.88 1013 ASP A O 1
ATOM 7841 N N . ASN A 1 1014 ? -29.528 -0.461 -5.970 1.00 82.81 1014 ASN A N 1
ATOM 7842 C CA . ASN A 1 1014 ? -28.670 0.720 -5.751 1.00 82.81 1014 ASN A CA 1
ATOM 7843 C C . ASN A 1 1014 ? -29.395 1.973 -5.263 1.00 82.81 1014 ASN A C 1
ATOM 7845 O O . ASN A 1 1014 ? -28.814 3.058 -5.313 1.00 82.81 1014 ASN A O 1
ATOM 7849 N N . TRP A 1 1015 ? -30.634 1.824 -4.810 1.00 89.50 1015 TRP A N 1
ATOM 7850 C CA . TRP A 1 1015 ? -31.450 2.930 -4.333 1.00 89.50 1015 TRP A CA 1
ATOM 7851 C C . TRP A 1 1015 ? -32.058 2.621 -2.985 1.00 89.50 1015 TRP A C 1
ATOM 7853 O O . TRP A 1 1015 ? -31.812 3.379 -2.059 1.00 89.50 1015 TRP A O 1
ATOM 7863 N N . THR A 1 1016 ? -32.765 1.501 -2.849 1.00 92.38 1016 THR A N 1
ATOM 7864 C CA . THR A 1 1016 ? -33.514 1.178 -1.635 1.00 92.38 1016 THR A CA 1
ATOM 7865 C C . THR A 1 1016 ? -32.556 0.948 -0.471 1.00 92.38 1016 THR A C 1
ATOM 7867 O O . THR A 1 1016 ? -31.676 0.084 -0.536 1.00 92.38 1016 THR A O 1
ATOM 7870 N N . VAL A 1 1017 ? -32.718 1.716 0.607 1.00 91.38 1017 VAL A N 1
ATOM 7871 C CA . VAL A 1 1017 ? -31.871 1.629 1.800 1.00 91.38 1017 VAL A CA 1
ATOM 7872 C C . VAL A 1 1017 ? -32.703 1.180 2.988 1.00 91.38 1017 VAL A C 1
ATOM 7874 O O . VAL A 1 1017 ? -33.687 1.820 3.334 1.00 91.38 1017 VAL A O 1
ATOM 7877 N N . VAL A 1 1018 ? -32.282 0.106 3.653 1.00 92.44 1018 VAL A N 1
ATOM 7878 C CA . VAL A 1 1018 ? -32.975 -0.484 4.807 1.00 92.44 1018 VAL A CA 1
ATOM 7879 C C . VAL A 1 1018 ? -32.094 -0.503 6.055 1.00 92.44 1018 VAL A C 1
ATOM 7881 O O . VAL A 1 1018 ? -30.869 -0.414 5.958 1.00 92.44 1018 VAL A O 1
ATOM 7884 N N . THR A 1 1019 ? -32.692 -0.645 7.235 1.00 89.00 1019 THR A N 1
ATOM 7885 C CA . THR A 1 1019 ? -31.952 -0.889 8.481 1.00 89.00 1019 THR A CA 1
ATOM 7886 C C . THR A 1 1019 ? -31.306 -2.278 8.466 1.00 89.00 1019 THR A C 1
ATOM 7888 O O . THR A 1 1019 ? -31.895 -3.271 8.031 1.00 89.00 1019 THR A O 1
ATOM 7891 N N . GLU A 1 1020 ? -30.071 -2.372 8.958 1.00 86.00 1020 GLU A N 1
ATOM 7892 C CA . GLU A 1 1020 ? -29.301 -3.627 9.015 1.00 86.00 1020 GLU A CA 1
ATOM 7893 C C . GLU A 1 1020 ? -30.015 -4.732 9.814 1.00 86.00 1020 GLU A C 1
ATOM 7895 O O . GLU A 1 1020 ? -30.064 -5.901 9.417 1.00 86.00 1020 GLU A O 1
ATOM 7900 N N . ASP A 1 1021 ? -30.622 -4.352 10.936 1.00 84.25 1021 ASP A N 1
ATOM 7901 C CA . ASP A 1 1021 ? -31.351 -5.246 11.830 1.00 84.25 1021 ASP A CA 1
ATOM 7902 C C . ASP A 1 1021 ? -32.839 -5.372 11.474 1.00 84.25 1021 ASP A C 1
ATOM 7904 O O . ASP A 1 1021 ? -33.538 -6.165 12.110 1.00 84.25 1021 ASP A O 1
ATOM 7908 N N . GLY A 1 1022 ? -33.296 -4.688 10.416 1.00 87.19 1022 GLY A N 1
ATOM 7909 C CA . GLY A 1 1022 ? -34.684 -4.580 9.949 1.00 87.19 1022 GLY A CA 1
ATOM 7910 C C . GLY A 1 1022 ? -35.652 -4.067 11.006 1.00 87.19 1022 GLY A C 1
ATOM 7911 O O . GLY A 1 1022 ? -36.810 -4.480 11.040 1.00 87.19 1022 GLY A O 1
ATOM 7912 N N . SER A 1 1023 ? -35.154 -3.216 11.899 1.00 91.62 1023 SER A N 1
ATOM 7913 C CA . SER A 1 1023 ? -35.978 -2.383 12.765 1.00 91.62 1023 SER A CA 1
ATOM 7914 C C . SER A 1 1023 ? -36.724 -1.318 11.953 1.00 91.62 1023 SER A C 1
ATOM 7916 O O . SER A 1 1023 ? -36.265 -0.906 10.886 1.00 91.62 1023 SER A O 1
ATOM 7918 N N . LEU A 1 1024 ? -37.876 -0.864 12.459 1.00 94.50 1024 LEU A N 1
ATOM 7919 C CA . LEU A 1 1024 ? -38.656 0.195 11.814 1.00 94.50 1024 LEU A CA 1
ATOM 7920 C C . LEU A 1 1024 ? -37.851 1.495 11.713 1.00 94.50 1024 LEU A C 1
ATOM 7922 O O . LEU A 1 1024 ? -37.119 1.859 12.643 1.00 94.50 1024 LEU A O 1
ATOM 7926 N N . SER A 1 1025 ? -38.055 2.208 10.609 1.00 96.75 1025 SER A N 1
ATOM 7927 C CA . SER A 1 1025 ? -37.549 3.551 10.375 1.00 96.75 1025 SER A CA 1
ATOM 7928 C C . SER A 1 1025 ? -38.688 4.506 10.022 1.00 96.75 1025 SER A C 1
ATOM 7930 O O . SER A 1 1025 ? -39.696 4.113 9.440 1.00 96.75 1025 SER A O 1
ATOM 7932 N N . ALA A 1 1026 ? -38.535 5.767 10.410 1.00 97.69 1026 ALA A N 1
ATOM 7933 C CA . ALA A 1 1026 ? -39.412 6.850 9.994 1.00 97.69 1026 ALA A CA 1
ATOM 7934 C C . ALA A 1 1026 ? -38.567 8.048 9.556 1.00 97.69 1026 ALA A C 1
ATOM 7936 O O . ALA A 1 1026 ? -37.488 8.295 10.105 1.00 97.69 1026 ALA A O 1
ATOM 7937 N N . GLN A 1 1027 ? -39.092 8.804 8.596 1.00 97.38 1027 GLN A N 1
ATOM 7938 C CA . GLN A 1 1027 ? -38.468 9.991 8.018 1.00 97.38 1027 GLN A CA 1
ATOM 7939 C C . GLN A 1 1027 ? -39.532 11.074 7.847 1.00 97.38 1027 GLN A C 1
ATOM 7941 O O . GLN A 1 1027 ? -40.667 10.798 7.450 1.00 97.38 1027 GLN A O 1
ATOM 7946 N N . PHE A 1 1028 ? -39.151 12.309 8.140 1.00 97.69 1028 PHE A N 1
ATOM 7947 C CA . PHE A 1 1028 ? -39.913 13.498 7.779 1.00 97.69 1028 PHE A CA 1
ATOM 7948 C C . PHE A 1 1028 ? -38.967 14.507 7.171 1.00 97.69 1028 PHE A C 1
ATOM 7950 O O . PHE A 1 1028 ? -37.829 14.597 7.619 1.00 97.69 1028 PHE A O 1
ATOM 7957 N N . GLU A 1 1029 ? -39.462 15.307 6.239 1.00 97.06 1029 GLU A N 1
ATOM 7958 C CA . GLU A 1 1029 ? -38.671 16.334 5.589 1.00 97.06 1029 GLU A CA 1
ATOM 7959 C C . GLU A 1 1029 ? -39.488 17.573 5.257 1.00 97.06 1029 GLU A C 1
ATOM 7961 O O . GLU A 1 1029 ? -40.599 17.498 4.725 1.00 97.06 1029 GLU A O 1
ATOM 7966 N N . HIS A 1 1030 ? -38.864 18.725 5.487 1.00 97.94 1030 HIS A N 1
ATOM 7967 C CA . HIS A 1 1030 ? -39.320 19.992 4.943 1.00 97.94 1030 HIS A CA 1
ATOM 7968 C C . HIS A 1 1030 ? -38.175 20.749 4.275 1.00 97.94 1030 HIS A C 1
ATOM 7970 O O . HIS A 1 1030 ? -37.114 20.949 4.871 1.00 97.94 1030 HIS A O 1
ATOM 7976 N N . THR A 1 1031 ? -38.453 21.288 3.087 1.00 97.69 1031 THR A N 1
ATOM 7977 C CA . THR A 1 1031 ? -37.719 22.437 2.548 1.00 97.69 1031 THR A CA 1
ATOM 7978 C C . THR A 1 1031 ? -38.074 23.696 3.344 1.00 97.69 1031 THR A C 1
ATOM 7980 O O . THR A 1 1031 ? -39.252 24.071 3.424 1.00 97.69 1031 THR A O 1
ATOM 7983 N N . ILE A 1 1032 ? -37.064 24.376 3.892 1.00 97.56 1032 ILE A N 1
ATOM 7984 C CA . ILE A 1 1032 ? -37.219 25.643 4.617 1.00 97.56 1032 ILE A CA 1
ATOM 7985 C C . ILE A 1 1032 ? -36.504 26.799 3.917 1.00 97.56 1032 ILE A C 1
ATOM 7987 O O . ILE A 1 1032 ? -35.495 26.598 3.244 1.00 97.56 1032 ILE A O 1
ATOM 7991 N N . LEU A 1 1033 ? -37.022 28.012 4.109 1.00 97.25 1033 LEU A N 1
ATOM 7992 C CA . LEU A 1 1033 ? -36.437 29.289 3.706 1.00 97.25 1033 LEU A CA 1
ATOM 7993 C C . LEU A 1 1033 ? -36.043 30.074 4.954 1.00 97.25 1033 LEU A C 1
ATOM 7995 O O . LEU A 1 1033 ? -36.869 30.297 5.835 1.00 97.25 1033 LEU A O 1
ATOM 7999 N N . ILE A 1 1034 ? -34.803 30.542 5.020 1.00 97.62 1034 ILE A N 1
ATOM 8000 C CA . ILE A 1 1034 ? -34.358 31.417 6.107 1.00 97.62 1034 ILE A CA 1
ATOM 8001 C C . ILE A 1 1034 ? -34.801 32.854 5.813 1.00 97.62 1034 ILE A C 1
ATOM 8003 O O . ILE A 1 1034 ? -34.357 33.454 4.835 1.00 97.62 1034 ILE A O 1
ATOM 8007 N N . THR A 1 1035 ? -35.660 33.408 6.664 1.00 94.94 1035 THR A N 1
ATOM 8008 C CA . THR A 1 1035 ? -36.160 34.791 6.581 1.00 94.94 1035 THR A CA 1
ATOM 8009 C C . THR A 1 1035 ? -35.415 35.684 7.571 1.00 94.94 1035 THR A C 1
ATOM 8011 O O . THR A 1 1035 ? -34.637 35.185 8.378 1.00 94.94 1035 THR A O 1
ATOM 8014 N N . GLU A 1 1036 ? -35.627 37.001 7.541 1.00 91.06 1036 GLU A N 1
ATOM 8015 C CA . GLU A 1 1036 ? -34.973 37.925 8.486 1.00 91.06 1036 GLU A CA 1
ATOM 8016 C C . GLU A 1 1036 ? -35.292 37.603 9.958 1.00 91.06 1036 GLU A C 1
ATOM 8018 O O . GLU A 1 1036 ? -34.419 37.722 10.818 1.00 91.06 1036 GLU A O 1
ATOM 8023 N N . ASP A 1 1037 ? -36.500 37.099 10.225 1.00 89.06 1037 ASP A N 1
ATOM 8024 C CA . ASP A 1 1037 ? -37.009 36.841 11.576 1.00 89.06 1037 ASP A CA 1
ATOM 8025 C C . ASP A 1 1037 ? -36.956 35.359 12.003 1.00 89.06 1037 ASP A C 1
ATOM 8027 O O . ASP A 1 1037 ? -37.318 35.030 13.135 1.00 89.06 1037 ASP A O 1
ATOM 8031 N N . GLY A 1 1038 ? -36.519 34.436 11.134 1.00 93.31 1038 GLY A N 1
ATOM 8032 C CA . GLY A 1 1038 ? -36.509 33.003 11.453 1.00 93.31 1038 GLY A CA 1
ATOM 8033 C C . GLY A 1 1038 ? -36.427 32.074 10.242 1.00 93.31 1038 GLY A C 1
ATOM 8034 O O . GLY A 1 1038 ? -35.572 32.236 9.371 1.00 93.31 1038 GLY A O 1
ATOM 8035 N N . ALA A 1 1039 ? -37.302 31.067 10.210 1.00 95.62 1039 ALA A N 1
ATOM 8036 C CA . ALA A 1 1039 ? -37.425 30.114 9.112 1.00 95.62 1039 ALA A CA 1
ATOM 8037 C C . ALA A 1 1039 ? -38.895 29.913 8.714 1.00 95.62 1039 ALA A C 1
ATOM 8039 O O . ALA A 1 1039 ? -39.755 29.654 9.556 1.00 95.62 1039 ALA A O 1
ATOM 8040 N N . GLU A 1 1040 ? -39.169 30.005 7.417 1.00 96.38 1040 GLU A N 1
ATOM 8041 C CA . GLU A 1 1040 ? -40.450 29.700 6.782 1.00 96.38 1040 GLU A CA 1
ATOM 8042 C C . GLU A 1 1040 ? -40.398 28.276 6.211 1.00 96.38 1040 GLU A C 1
ATOM 8044 O O . GLU A 1 1040 ? -39.445 27.907 5.527 1.00 96.38 1040 GLU A O 1
ATOM 8049 N N . ILE A 1 1041 ? -41.420 27.461 6.469 1.00 97.38 1041 ILE A N 1
ATOM 8050 C CA . ILE A 1 1041 ? -41.541 26.129 5.863 1.00 97.38 1041 ILE A CA 1
ATOM 8051 C C . ILE A 1 1041 ? -42.250 26.283 4.521 1.00 97.38 1041 ILE A C 1
ATOM 8053 O O . ILE A 1 1041 ? -43.426 26.637 4.488 1.00 97.38 1041 ILE A O 1
ATOM 8057 N N . LEU A 1 1042 ? -41.554 25.989 3.422 1.00 95.75 1042 LEU A N 1
ATOM 8058 C CA . LEU A 1 1042 ? -42.098 26.154 2.067 1.00 95.75 1042 LEU A CA 1
ATOM 8059 C C . LEU A 1 1042 ? -43.007 25.000 1.632 1.00 95.75 1042 LEU A C 1
ATOM 8061 O O . LEU A 1 1042 ? -43.720 25.107 0.640 1.00 95.75 1042 LEU A O 1
ATOM 8065 N N . THR A 1 1043 ? -42.952 23.890 2.363 1.00 93.19 1043 THR A N 1
ATOM 8066 C CA . THR A 1 1043 ? -43.606 22.611 2.048 1.00 93.19 1043 THR A CA 1
ATOM 8067 C C . THR A 1 1043 ? -44.705 22.278 3.054 1.00 93.19 1043 THR A C 1
ATOM 8069 O O . THR A 1 1043 ? -44.927 21.128 3.420 1.00 93.19 1043 THR A O 1
ATOM 8072 N N . ARG A 1 1044 ? -45.397 23.314 3.529 1.00 86.25 1044 ARG A N 1
ATOM 8073 C CA . ARG A 1 1044 ? -46.595 23.201 4.357 1.00 86.25 1044 ARG A CA 1
ATOM 8074 C C . ARG A 1 1044 ? -47.784 23.702 3.536 1.00 86.25 1044 ARG A C 1
ATOM 8076 O O . ARG A 1 1044 ? -47.695 24.790 2.968 1.00 86.25 1044 ARG A O 1
ATOM 8083 N N . CYS A 1 1045 ? -48.833 22.886 3.447 1.00 57.97 1045 CYS A N 1
ATOM 8084 C CA . CYS A 1 1045 ? -50.094 23.239 2.793 1.00 57.97 1045 CYS A CA 1
ATOM 8085 C C . CYS A 1 1045 ? -50.843 24.340 3.544 1.00 57.97 1045 CYS A C 1
ATOM 8087 O O . CYS A 1 1045 ? -50.794 24.339 4.800 1.00 57.97 1045 CYS A O 1
#

Sequence (1045 aa):
MVSASAMRVVQPTILSTFVGNRLLQSAQPLHQLFSYNPVPVATDLDYAKIPKELRVWRAHRAISILSTTNSKAPSPSELSVYLQLCSNSKSLNQGKHAHQKIIQCGLDQNPFIVTKLVQMYADCDDLVSSRKLFDNLLKPNVFAWTAILGFYSRHGMHEECVEAYVEMILNDVLPDGYVFPKVLRACAQLSCLKVGIVVHKDVIICGFELNLQVCNSLIDMYSKCDNIGSAKRVFDEMAGRDLWSWNSMISGYVCNGLLGLAVELFDCMNLGGCEPDIVTLNTVMDAYCRMGHCNKAKRIFEQIKAPNIISWTTLISGYSRIGSHEASLRIFRDMIGSSMVDPDLDSLSTVLVSCRHLGSLLNGKEIHGYGIKRESGITFYHSAGPALLTMYANCRRIHDATNVFKLMDPAHVVSWNAMILGFIDLGLEDLALDSFRRMQRARINVDQTTISTILPACNLKFGKQIHAFIRKISFDLVVPVWNALIHMYSKCGCIGSAYSVFSNMINRDLVSWNSMIGGFGMHGHGRAALHLLKEMNHSGICPNSVTFTSVLSACSHAGLVDEGLQVFHSMMKEYGVIPSMEHYACIVDMLARDGQLEDAVSFIHRMPLEPDKCIWGALLAACRAHQNVNVAKLAAEQLVQLEPGNAGHYVTLSNIYARAGRWDEAVQVRKQMEAQGSGSEAKPCKSERMVSASAMCVVQPKILSSLMGNCLRQSKQPVHQLFRYNPGPGSKHVSMQLSKRFSGLTNLLFNGSRNADKVLNTKRKRLRPGKISPHRPVPDHIPKPPYVKSKKPPGIASGPEVHDEKGIECMRASGRLAAQVLEFAGTLVKPGIKTDEIDQAVHQMIIDNGAYPSPLGYGGFPKSVCTSVNECICHGIPDSRALEDGDIINIDVTVYLNGYHGDTSATFFCGDVDDEGRKLVQVTKECLDKAISICAPGVELKKIGKTIQEHADKYRYGVVRQFVGHGVGRVFHADPVVLHFRNNETGRMVVNQTFTIEPMLTLGSFNPVMWDDNWTVVTEDGSLSAQFEHTILITEDGAEILTRC

Radius of gyration: 40.3 Å; chains: 1; bounding box: 119×92×114 Å

InterPro domains:
  IPR000994 Peptidase M24 [PF00557] (809-1036)
  IPR001714 Peptidase M24, methionine aminopeptidase [PR00599] (865-878)
  IPR001714 Peptidase M24, methionine aminopeptidase [PR00599] (887-903)
  IPR001714 Peptidase M24, methionine aminopeptidase [PR00599] (957-969)
  IPR001714 Peptidase M24, methionine aminopeptidase [PR00599] (987-999)
  IPR002467 Peptidase M24A, methionine aminopeptidase, subfamily 1 [MF_01974] (800-1045)
  IPR002467 Peptidase M24A, methionine aminopeptidase, subfamily 1 [PS00680] (963-981)
  IPR002467 Peptidase M24A, methionine aminopeptidase, subfamily 1 [TIGR00500] (802-1044)
  IPR002467 Peptidase M24A, methionine aminopeptidase, subfamily 1 [cd01086] (808-1044)
  IPR002885 Pentatricopeptide repeat [PF01535] (144-171)
  IPR002885 Pentatricopeptide repeat [PF01535] (215-241)
  IPR002885 Pentatricopeptide repeat [PF01535] (310-338)
  IPR002885 Pentatricopeptide repeat [PF01535] (414-443)
  IPR002885 Pentatricopeptide repeat [PF01535] (584-607)
  IPR002885 Pentatricopeptide repeat [PF13041] (244-290)
  IPR002885 Pentatricopeptide repeat [PF13041] (509-556)
  IPR002885 Pentatricopeptide repeat [PS51375] (141-175)
  IPR002885 Pentatricopeptide repeat [PS51375] (211-241)
  IPR002885 Pentatricopeptide repeat [PS51375] (242-276)
  IPR002885 Pentatricopeptide repeat [PS51375] (277-311)

Organism: Prunus armeniaca (NCBI:txid36596)

Foldseek 3Di:
DDDDDDDDDDDDDDDPDPDDDDDDPDDDDPPDDPDDDDDDDDDDDDPPPDDLVVVLVVLLVVQVVVVVDPDDDDDLVSLLVNLVSLLVVLPVVSLVVSVVSCVVVVNLPPLVSLLSSLLSCLSNLNNPSNVVSLVPDPQNAQSSLLSNLVSCLVVVVLVVSLVSVVVCVVSVHQHDPSSQLSNLSSLLVVLPVVSLVVSVVSCVVVVNLQPQSNLLSNLSSCLSNLNLVVSVVSLVPHPDHALSSLLSNLLSCLSNLVLVVSVVSVVVCVVVVNDHDLSSLLSNLLSCLSVVNLVVSVVSLVVPPDDAQSSLLSSLLSCLLNVVLVVSVVSVVVVVVVVPYDHDLSSLLSNLSSLQSVLPPPVLVVSVVVLVVPDPLAVNLARNLLSSLLSCLSNVNNVSSVVSLVSYDPLDPSSLLSNLLSCVLNVNLVSSVVSVVVCVVVVRDQDLSNLLSNLLSDAPVVNVVSVVVCVVVVVLQPASNLLSSLQSCLVNVNLVVSVVSLVSHPDHALSSLLSNLLSCLSVLLLLVSVVSQVVCVVVVHADAQSSLLSNLSSCLSNLVLVVSVVSVVCCCPVRVYDDDLSSLLSNLLSCLQNVVLVVSVVSQVVDPDPHALLSLVSNLLSCLVNLPLVSNVVSLVVNCVRCVLDVVSLQSNLVSCVVVVNNVVSVVSVVSNVVSPPPDDDDDDDDDDDQDDRDDSRSDDPSCVVRHHDDDDDDRDDPDDDDDDDDDDDDDWDDPDDDDDDVVVCVVSPPPDDDPDDPPPPPDDDDDDAAADAADDADPQQDDAPCLVDLAADTAAEDFPFDDPVLVVFQLVQLQLQLVLQVVLLVQQEFFDFLVVSQVVSCVSLRVVSKQLNQPSRNHQRTSKAKAKFQFQTQHHGHRDGDHAQIKIKIWTWIGDPLWIHTWIAIHGHHDHDPVLVVQRVLQVVLQVQLQQQFAFFDWLLVSLVSSAVSCVVVPKDWAFPDFKAFTGSDRHYDDTRGNHRDDDGDGDHARTKIKDKTKIFPDASDWDDDPVRGTIGGPVSTTMTITMFIWGHHNGGIDTSNHD

pLDDT: mean 80.17, std 21.88, range [20.19, 98.31]